Protein 9F1I (pdb70)

Nearest PDB structures (foldseek):
  9f1i-assembly2_M  TM=9.975E-01  e=1.039E-44  Oryctolagus cuniculus
  7ra7-assembly2_B  TM=9.507E-01  e=1.008E-39  Oryctolagus cuniculus
  8zxw-assembly2_B  TM=9.662E-01  e=5.724E-39  Oryctolagus cuniculus
  6did-assembly1_C  TM=9.625E-01  e=2.923E-39  Oryctolagus cuniculus
  8og0-assembly1_L  TM=9.533E-01  e=1.254E-38  Oryctolagus cuniculus

Radius of gyration: 31.12 Å; Cα contacts (8 Å, |Δi|>4): 2502; chains: 6; bounding box: 78×68×91 Å

Sequence (898 aa):
SLEESGGDLVKPGASLTLTCTASGFSFSAGYDMCWVRQAPGKGLEWIACIYADGSGSTYYANWAKGRFTISLASSTTVTLQMTGLTAADTATYFCAREGADGPDYGYAAFSLWGPGTLVTVSSGQPKAPSVFPLAPCCGDTPSSTVTLGCLVKGYLPEPVTVTWNSGTLTNGVRTFPSVRQSSGLYSLSSVVSVTSSSQPVTCNVAHPATNTKVDKTVAPSTCSLEESGGDLVKPGASLTLTCTASGFSFSAGYDMCWVRQAPGKGLEWIACIYADGSGSTYYANWAKGRFTISLASSTTVTLQMTGLTAADTATYFCAREGADGPDYGYAAFSLWGPGTLVTVSSGQPKAPSVFPLAPCCGDTPSSTVTLGCLVKGYLPEEPVTVTWNSGTLTNGVRTFPSVRQSSGLYSLSSVVSSVTSSSQPVTCNVAHPATNTKVDKTVAPSTCDVVMTQTPASVEAAVGGTVTIKCQASQSISNYFSWYQQKPGQPPKLLIYKASTLASGVPSRFKGSGSGTEFTLTISDLECADAATYYCQSFYGSVTSDYGGFAFGGGTEVVVKGDPVAPTVLIFPPAADQVATGTVTIVCVANKYFPDVTVTWEVDGTTQTTGIENSKTPQNSADCTYNLSSSTLTLTSTQYNSHKEYTCKVTQGTTSVVQSFNRGDCVVMTQTPASVEAAVGGTVTIKKCQASQSISNYFSWYQQKPGQPPKLLIYKASTLASGVPSRFKGSGSGTEFTLTISDLECADAATYYCQSFYGSVTSDYGGFAFGGGTEVVVKGDPVAPTVLIFPPAADQVATGTVTIVCVANKYFPDVTVTWEVDGTTQTTGIENSKTPQNSADCTYNLSSTLTLTSTQYNSHKEYTCKVTQGTTSVVQSFNRGDCIRNKSVILLIRNKSVILLG

Structure (mmCIF, N/CA/C/O backbone):
data_9F1I
#
_entry.id   9F1I
#
_cell.length_a   72.310
_cell.length_b   87.395
_cell.length_c   150.427
_cell.angle_alpha   90.000
_cell.angle_beta   90.000
_cell.angle_gamma   90.000
#
_symmetry.space_group_name_H-M   'P 21 21 21'
#
loop_
_entity.id
_entity.type
_entity.pdbx_description
1 polymer 'Heavy chain rabbit fab'
2 polymer 'Light chain rabbit fab'
3 polymer 'Prostate specific antigen'
4 branched alpha-L-fucopyranose-(1-6)-2-acetamido-2-deoxy-beta-D-glucopyranose
5 non-polymer 1,2-ETHANEDIOL
6 non-polymer '2-[2-(2-azanylethoxy)ethoxy]ethanoic acid'
7 water water
#
loop_
_atom_site.group_PDB
_atom_site.id
_atom_site.type_symbol
_atom_site.label_atom_id
_atom_site.label_alt_id
_atom_site.label_comp_id
_atom_site.label_asym_id
_atom_site.label_entity_id
_atom_site.label_seq_id
_atom_site.pdbx_PDB_ins_code
_atom_site.Cartn_x
_atom_site.Cartn_y
_atom_site.Cartn_z
_atom_site.occupancy
_atom_site.B_iso_or_equiv
_atom_site.auth_seq_id
_atom_site.auth_comp_id
_atom_site.auth_asym_id
_atom_site.auth_atom_id
_atom_site.pdbx_PDB_model_num
ATOM 9 N N . SER A 1 2 ? 25.47180 -4.82213 9.60596 1.000 19.77978 2 SER H N 1
ATOM 10 C CA . SER A 1 2 ? 25.92866 -5.14479 8.25654 1.000 19.02095 2 SER H CA 1
ATOM 11 C C . SER A 1 2 ? 25.55918 -6.57216 7.88434 1.000 16.89250 2 SER H C 1
ATOM 12 O O . SER A 1 2 ? 25.17264 -7.36667 8.73677 1.000 19.09568 2 SER H O 1
ATOM 15 N N . LEU A 1 3 ? 25.68383 -6.88512 6.59857 1.000 16.20062 3 LEU H N 1
ATOM 16 C CA . LEU A 1 3 ? 25.37240 -8.20062 6.06006 1.000 15.51942 3 LEU H CA 1
ATOM 17 C C . LEU A 1 3 ? 26.52698 -8.66183 5.18143 1.000 16.67537 3 LEU H C 1
ATOM 18 O O . LEU A 1 3 ? 27.17589 -7.85203 4.51429 1.000 17.88420 3 LEU H O 1
ATOM 23 N N . GLU A 1 4 ? 26.77392 -9.97224 5.16380 1.000 16.12623 4 GLU H N 1
ATOM 24 C CA . GLU A 1 4 ? 27.79360 -10.52936 4.28439 1.000 17.06617 4 GLU H CA 1
ATOM 25 C C . GLU A 1 4 ? 27.31200 -11.86794 3.76445 1.000 16.49603 4 GLU H C 1
ATOM 26 O O . GLU A 1 4 ? 27.00988 -12.76629 4.55827 1.000 18.03764 4 GLU H O 1
ATOM 32 N N . GLU A 1 5 ? 27.26662 -12.00795 2.43899 1.000 16.73067 5 GLU H N 1
ATOM 33 C CA . GLU A 1 5 ? 26.84833 -13.25409 1.81004 1.000 14.91523 5 GLU H CA 1
ATOM 34 C C . GLU A 1 5 ? 28.05510 -14.14650 1.57078 1.000 17.13286 5 GLU H C 1
ATOM 35 O O . GLU A 1 5 ? 29.17187 -13.67016 1.35081 1.000 18.48333 5 GLU H O 1
ATOM 41 N N . SER A 1 6 ? 27.81313 -15.45174 1.60174 1.000 16.59560 6 SER H N 1
ATOM 42 C CA . SER A 1 6 ? 28.85480 -16.42469 1.32857 1.000 16.77188 6 SER H CA 1
ATOM 43 C C . SER A 1 6 ? 28.23120 -17.63116 0.64466 1.000 18.46255 6 SER H C 1
ATOM 44 O O . SER A 1 6 ? 27.01085 -17.81645 0.64761 1.000 18.42624 6 SER H O 1
ATOM 47 N N . GLY A 1 7 ? 29.08194 -18.45418 0.05251 1.000 18.22637 7 GLY H N 1
ATOM 48 C CA . GLY A 1 7 ? 28.63933 -19.69222 -0.56211 1.000 17.53286 7 GLY H CA 1
ATOM 49 C C . GLY A 1 7 ? 28.66757 -19.70925 -2.07549 1.000 17.96609 7 GLY H C 1
ATOM 50 O O . GLY A 1 7 ? 28.54496 -20.79200 -2.66354 1.000 19.46072 7 GLY H O 1
ATOM 51 N N . GLY A 1 8 ? 28.82214 -18.55945 -2.72583 1.000 17.14603 8 GLY H N 1
ATOM 52 C CA . GLY A 1 8 ? 28.89199 -18.55194 -4.17735 1.000 18.31800 8 GLY H CA 1
ATOM 53 C C . GLY A 1 8 ? 30.06516 -19.37356 -4.68308 1.000 18.26813 8 GLY H C 1
ATOM 54 O O . GLY A 1 8 ? 31.13825 -19.40698 -4.07681 1.000 19.11859 8 GLY H O 1
ATOM 55 N N . ASP A 1 9 ? 29.85399 -20.04988 -5.80343 1.000 17.16430 9 ASP H N 1
ATOM 56 C CA . ASP A 1 9 ? 30.88703 -20.91915 -6.34368 1.000 17.79761 9 ASP H CA 1
ATOM 57 C C . ASP A 1 9 ? 30.53155 -21.24860 -7.78722 1.000 17.80828 9 ASP H C 1
ATOM 58 O O . ASP A 1 9 ? 29.44867 -20.92020 -8.27885 1.000 16.84787 9 ASP H O 1
ATOM 63 N N . LEU A 1 10 ? 31.47031 -21.90303 -8.45388 1.000 14.76823 10 LEU H N 1
ATOM 64 C CA . LEU A 1 10 ? 31.21797 -22.52821 -9.74075 1.000 13.74855 10 LEU H CA 1
ATOM 65 C C . LEU A 1 10 ? 30.51447 -23.86054 -9.51084 1.000 13.66821 10 LEU H C 1
ATOM 66 O O . LEU A 1 10 ? 30.99419 -24.69376 -8.73352 1.000 17.63810 10 LEU H O 1
ATOM 71 N N . VAL A 1 11 ? 29.37198 -24.06141 -10.18112 1.000 13.86282 11 VAL H N 1
ATOM 72 C CA . VAL A 1 11 ? 28.60638 -25.30091 -10.08734 1.000 15.12096 11 VAL H CA 1
ATOM 73 C C . VAL A 1 11 ? 28.13740 -25.69655 -11.48049 1.000 15.11904 11 VAL H C 1
ATOM 74 O O . VAL A 1 11 ? 27.98799 -24.85684 -12.37186 1.000 17.94781 11 VAL H O 1
ATOM 78 N N . LYS A 1 12 ? 27.87734 -27.00302 -11.65542 1.000 17.94995 12 LYS H N 1
ATOM 79 C CA . LYS A 1 12 ? 27.45079 -27.49586 -12.95679 1.000 19.08218 12 LYS H CA 1
ATOM 80 C C . LYS A 1 12 ? 25.94889 -27.29868 -13.15064 1.000 18.48650 12 LYS H C 1
ATOM 81 O O . LYS A 1 12 ? 25.19249 -27.22944 -12.18109 1.000 18.61185 12 LYS H O 1
ATOM 87 N N . PRO A 1 13 ? 25.49020 -27.21066 -14.39730 1.000 17.95068 13 PRO H N 1
ATOM 88 C CA . PRO A 1 13 ? 24.04548 -27.23238 -14.64764 1.000 17.18945 13 PRO H CA 1
ATOM 89 C C . PRO A 1 13 ? 23.40513 -28.44052 -13.97310 1.000 16.89670 13 PRO H C 1
ATOM 90 O O . PRO A 1 13 ? 23.97604 -29.53610 -13.94189 1.000 18.78355 13 PRO H O 1
ATOM 94 N N . GLY A 1 14 ? 22.21385 -28.22673 -13.40700 1.000 15.18899 14 GLY H N 1
ATOM 95 C CA . GLY A 1 14 ? 21.51140 -29.24466 -12.65358 1.000 15.17907 14 GLY H CA 1
ATOM 96 C C . GLY A 1 14 ? 21.88199 -29.30929 -11.18429 1.000 17.19984 14 GLY H C 1
ATOM 97 O O . GLY A 1 14 ? 21.23410 -30.05274 -10.43057 1.000 18.89179 14 GLY H O 1
ATOM 98 N N . ALA A 1 15 ? 22.89979 -28.56312 -10.75391 1.000 16.17477 15 ALA H N 1
ATOM 99 C CA . ALA A 1 15 ? 23.37940 -28.64019 -9.38146 1.000 16.37095 15 ALA H CA 1
ATOM 100 C C . ALA A 1 15 ? 22.44959 -27.89599 -8.42309 1.000 17.45819 15 ALA H C 1
ATOM 101 O O . ALA A 1 15 ? 21.58928 -27.10508 -8.82228 1.000 16.32424 15 ALA H O 1
ATOM 103 N N . SER A 1 16 ? 22.65416 -28.15732 -7.13434 1.000 17.40455 16 SER H N 1
ATOM 104 C CA . SER A 1 16 ? 22.07374 -27.39564 -6.04309 1.000 17.74420 16 SER H CA 1
ATOM 105 C C . SER A 1 16 ? 23.19232 -26.67511 -5.29663 1.000 18.16624 16 SER H C 1
ATOM 106 O O . SER A 1 16 ? 24.35789 -27.09228 -5.33644 1.000 20.79497 16 SER H O 1
ATOM 109 N N . LEU A 1 17 ? 22.83243 -25.58977 -4.61091 1.000 17.58137 17 LEU H N 1
ATOM 110 C CA . LEU A 1 17 ? 23.81169 -24.78969 -3.88685 1.000 17.85572 17 LEU H CA 1
ATOM 111 C C . LEU A 1 17 ? 23.08608 -24.04434 -2.78105 1.000 17.21649 17 LEU H C 1
ATOM 112 O O . LEU A 1 17 ? 21.96336 -23.58232 -2.98041 1.000 17.82985 17 LEU H O 1
ATOM 117 N N . THR A 1 18 ? 23.73828 -23.89743 -1.63225 1.000 15.92027 18 THR H N 1
ATOM 118 C CA . THR A 1 18 ? 23.18762 -23.12220 -0.52861 1.000 16.33220 18 THR H CA 1
ATOM 119 C C . THR A 1 18 ? 24.05202 -21.89329 -0.28125 1.000 15.80918 18 THR H C 1
ATOM 120 O O . THR A 1 18 ? 25.26813 -22.01150 -0.08765 1.000 17.37120 18 THR H O 1
ATOM 124 N N . LEU A 1 19 ? 23.42568 -20.72139 -0.29020 1.000 15.17029 19 LEU H N 1
ATOM 125 C CA . LEU A 1 19 ? 24.09010 -19.47664 0.06097 1.000 14.14857 19 LEU H CA 1
ATOM 126 C C . LEU A 1 19 ? 23.70554 -19.08564 1.47970 1.000 14.86285 19 LEU H C 1
ATOM 127 O O . LEU A 1 19 ? 22.63563 -19.45277 1.96974 1.000 16.54172 19 LEU H O 1
ATOM 132 N N . THR A 1 20 ? 24.58335 -18.33410 2.13719 1.000 15.70636 20 THR H N 1
ATOM 133 C CA . THR A 1 20 ? 24.35800 -17.90092 3.50853 1.000 16.79484 20 THR H CA 1
ATOM 134 C C . THR A 1 20 ? 24.55042 -16.39423 3.59766 1.000 17.07145 20 THR H C 1
ATOM 135 O O . THR A 1 20 ? 25.45541 -15.83186 2.97503 1.000 17.54298 20 THR H O 1
ATOM 139 N N . CYS A 1 21 ? 23.66900 -15.74336 4.34380 1.000 17.14221 21 CYS H N 1
ATOM 140 C CA . CYS A 1 21 ? 23.76312 -14.32511 4.65075 1.000 18.81878 21 CYS H CA 1
ATOM 141 C C . CYS A 1 21 ? 23.95520 -14.19984 6.15241 1.000 16.60089 21 CYS H C 1
ATOM 142 O O . CYS A 1 21 ? 23.10569 -14.65676 6.92373 1.000 19.32856 21 CYS H O 1
ATOM 145 N N . THR A 1 22 ? 25.04958 -13.57400 6.56893 1.000 18.09021 22 THR H N 1
ATOM 146 C CA . THR A 1 22 ? 25.37852 -13.43920 7.98166 1.000 17.16021 22 THR H CA 1
ATOM 147 C C . THR A 1 22 ? 25.23519 -11.98619 8.40200 1.000 18.40616 22 THR H C 1
ATOM 148 O O . THR A 1 22 ? 25.83616 -11.09220 7.79064 1.000 20.48875 22 THR H O 1
ATOM 152 N N . ALA A 1 23 ? 24.43801 -11.75727 9.44296 1.000 17.90317 23 ALA H N 1
ATOM 153 C CA . ALA A 1 23 ? 24.24492 -10.43023 10.00228 1.000 18.60180 23 ALA H CA 1
ATOM 154 C C . ALA A 1 23 ? 25.30415 -10.15589 11.06066 1.000 20.06488 23 ALA H C 1
ATOM 155 O O . ALA A 1 23 ? 25.64067 -11.03243 11.86516 1.000 22.46153 23 ALA H O 1
ATOM 157 N N . SER A 1 24 ? 25.82500 -8.93414 11.05935 1.000 19.27126 24 SER H N 1
ATOM 158 C CA . SER A 1 24 ? 26.70924 -8.46377 12.11648 1.000 20.72925 24 SER H CA 1
ATOM 159 C C . SER A 1 24 ? 26.13581 -7.18221 12.69377 1.000 21.39022 24 SER H C 1
ATOM 160 O O . SER A 1 24 ? 25.55460 -6.37506 11.96574 1.000 21.01766 24 SER H O 1
ATOM 163 N N . GLY A 1 25 ? 26.29928 -6.99548 14.00110 1.000 21.12529 25 GLY H N 1
ATOM 164 C CA . GLY A 1 25 ? 25.81487 -5.79786 14.65585 1.000 23.43282 25 GLY H CA 1
ATOM 165 C C . GLY A 1 25 ? 24.34210 -5.80056 14.99495 1.000 25.02025 25 GLY H C 1
ATOM 166 O O . GLY A 1 25 ? 23.85702 -4.82426 15.58276 1.000 27.95698 25 GLY H O 1
ATOM 167 N N . PHE A 1 26 ? 23.61507 -6.85408 14.63931 1.000 22.82917 26 PHE H N 1
ATOM 168 C CA . PHE A 1 26 ? 22.22175 -7.01054 15.03004 1.000 20.79669 26 PHE H CA 1
ATOM 169 C C . PHE A 1 26 ? 21.88149 -8.48586 14.93663 1.000 21.55517 26 PHE H C 1
ATOM 170 O O . PHE A 1 26 ? 22.65004 -9.28850 14.40609 1.000 22.64194 26 PHE H O 1
ATOM 178 N N . SER A 1 27 ? 20.73051 -8.83858 15.48936 1.000 22.92449 27 SER H N 1
ATOM 179 C CA . SER A 1 27 ? 20.15080 -10.15446 15.29661 1.000 22.39855 27 SER H CA 1
ATOM 180 C C . SER A 1 27 ? 18.68973 -9.96435 14.93274 1.000 22.39159 27 SER H C 1
ATOM 181 O O . SER A 1 27 ? 18.09330 -8.91646 15.20491 1.000 23.29202 27 SER H O 1
ATOM 184 N N . PHE A 1 28 ? 18.11839 -10.98309 14.30061 1.000 20.63925 28 PHE H N 1
ATOM 185 C CA . PHE A 1 28 ? 16.79040 -10.82880 13.72297 1.000 19.31091 28 PHE H CA 1
ATOM 186 C C . PHE A 1 28 ? 15.72794 -10.63590 14.79965 1.000 20.70619 28 PHE H C 1
ATOM 187 O O . PHE A 1 28 ? 15.81788 -11.18551 15.90510 1.000 22.32802 28 PHE H O 1
ATOM 195 N N . SER A 1 29 ? 14.73759 -9.81130 14.47833 1.000 19.74027 29 SER H N 1
ATOM 196 C CA . SER A 1 29 ? 13.61278 -9.56635 15.36619 1.000 19.99076 29 SER H CA 1
ATOM 197 C C . SER A 1 29 ? 12.43721 -9.10559 14.51778 1.000 18.82571 29 SER H C 1
ATOM 198 O O . SER A 1 29 ? 12.57593 -8.84198 13.32038 1.000 18.07402 29 SER H O 1
ATOM 201 N N . ALA A 1 30 ? 11.27752 -8.99623 15.15669 1.000 18.47759 30 ALA H N 1
ATOM 202 C CA . ALA A 1 30 ? 10.08222 -8.59826 14.43175 1.000 18.12419 30 ALA H CA 1
ATOM 203 C C . ALA A 1 30 ? 10.23298 -7.19122 13.85805 1.000 17.52210 30 ALA H C 1
ATOM 204 O O . ALA A 1 30 ? 11.04483 -6.37835 14.31866 1.000 19.61089 30 ALA H O 1
ATOM 206 N N . GLY A 1 31 ? 9.43935 -6.91325 12.82540 1.000 16.40621 31 GLY H N 1
ATOM 207 C CA . GLY A 1 31 ? 9.30985 -5.57865 12.26952 1.000 16.31719 31 GLY H CA 1
ATOM 208 C C . GLY A 1 31 ? 9.77269 -5.42372 10.83145 1.000 14.91498 31 GLY H C 1
ATOM 209 O O . GLY A 1 31 ? 9.63387 -4.32608 10.27527 1.000 14.97834 31 GLY H O 1
ATOM 210 N N . TYR A 1 32 ? 10.31998 -6.45131 10.19200 1.000 14.83271 32 TYR H N 1
ATOM 211 C CA . TYR A 1 32 ? 10.86161 -6.31201 8.84758 1.000 13.94151 32 TYR H CA 1
ATOM 212 C C . TYR A 1 32 ? 11.04382 -7.70452 8.25989 1.000 13.01948 32 TYR H C 1
ATOM 213 O O . TYR A 1 32 ? 10.93333 -8.71892 8.95863 1.000 13.07132 32 TYR H O 1
ATOM 222 N N . ASP A 1 33 ? 11.33823 -7.73856 6.95910 1.000 13.16134 33 ASP H N 1
ATOM 223 C CA . ASP A 1 33 ? 11.69777 -8.95280 6.23870 1.000 13.29136 33 ASP H CA 1
ATOM 224 C C . ASP A 1 33 ? 13.18376 -8.94163 5.88596 1.000 12.82114 33 ASP H C 1
ATOM 225 O O . ASP A 1 33 ? 13.81741 -7.87892 5.78964 1.000 13.77628 33 ASP H O 1
ATOM 230 N N . MET A 1 34 ? 13.72792 -10.14866 5.69510 1.000 12.73848 34 MET H N 1
ATOM 231 C CA . MET A 1 34 ? 15.03615 -10.36764 5.09048 1.000 11.81797 34 MET H CA 1
ATOM 232 C C . MET A 1 34 ? 14.81018 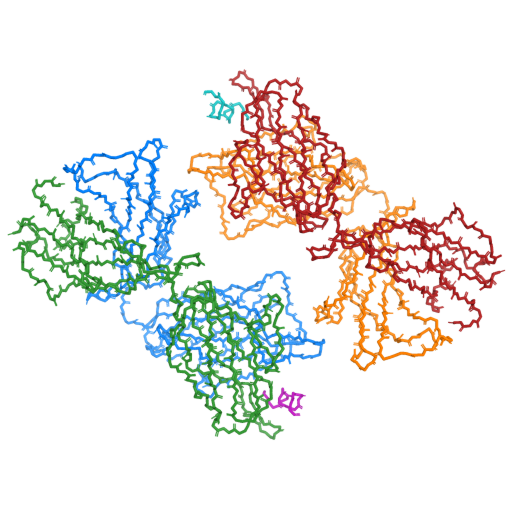-11.01401 3.73034 1.000 13.80588 34 MET H C 1
ATOM 233 O O . MET A 1 34 ? 13.96672 -11.91146 3.59602 1.000 14.80542 34 MET H O 1
ATOM 238 N N . CYS A 1 35 ? 15.56060 -10.57414 2.72069 1.000 13.74678 35 CYS H N 1
ATOM 239 C CA . CYS A 1 35 ? 15.24474 -10.96664 1.35359 1.000 14.86122 35 CYS H CA 1
ATOM 240 C C . CYS A 1 35 ? 16.51779 -11.22694 0.56685 1.000 13.60035 35 CYS H C 1
ATOM 241 O O . CYS A 1 35 ? 17.61402 -10.80181 0.94861 1.000 14.13682 35 CYS H O 1
ATOM 244 N N . TRP A 1 36 ? 16.36202 -11.94018 -0.54165 1.000 12.25528 36 TRP H N 1
ATOM 245 C CA . TRP A 1 36 ? 17.44442 -12.14591 -1.49407 1.000 11.99942 36 TRP H CA 1
ATOM 246 C C . TRP A 1 36 ? 17.05968 -11.53736 -2.83281 1.000 12.08726 36 TRP H C 1
ATOM 247 O O . TRP A 1 36 ? 15.90204 -11.64127 -3.26618 1.000 12.91037 36 TRP H O 1
ATOM 258 N N . VAL A 1 37 ? 18.04658 -10.90454 -3.47046 1.000 12.43998 37 VAL H N 1
ATOM 259 C CA . VAL A 1 37 ? 17.91554 -10.25631 -4.76980 1.000 11.84632 37 VAL H CA 1
ATOM 260 C C . VAL A 1 37 ? 19.13864 -10.65203 -5.58196 1.000 11.77390 37 VAL H C 1
ATOM 261 O O . VAL A 1 37 ? 20.24623 -10.72464 -5.03664 1.000 15.54213 37 VAL H O 1
ATOM 265 N N . ARG A 1 38 ? 18.96258 -10.91902 -6.87480 1.000 11.34385 38 ARG H N 1
ATOM 266 C CA . ARG A 1 38 ? 20.11404 -11.30477 -7.68323 1.000 11.34039 38 ARG H CA 1
ATOM 267 C C . ARG A 1 38 ? 20.27254 -10.37943 -8.88404 1.000 13.04535 38 ARG H C 1
ATOM 268 O O . ARG A 1 38 ? 19.37997 -9.60022 -9.23155 1.000 12.59532 38 ARG H O 1
ATOM 276 N N . GLN A 1 39 ? 21.44506 -10.47618 -9.50779 1.000 12.77033 39 GLN H N 1
ATOM 277 C CA . GLN A 1 39 ? 21.79822 -9.60927 -10.62666 1.000 13.42130 39 GLN H CA 1
ATOM 278 C C . GLN A 1 39 ? 22.72870 -10.38682 -11.55129 1.000 14.93652 39 GLN H C 1
ATOM 279 O O . GLN A 1 39 ? 23.87875 -10.66087 -11.19133 1.000 13.82500 39 GLN H O 1
ATOM 285 N N . ALA A 1 40 ? 22.24409 -10.71454 -12.74763 1.000 15.00441 40 ALA H N 1
ATOM 286 C CA . ALA A 1 40 ? 23.08154 -11.38335 -13.72037 1.000 16.01935 40 ALA H CA 1
ATOM 287 C C . ALA A 1 40 ? 24.11976 -10.39750 -14.24790 1.000 16.71003 40 ALA H C 1
ATOM 288 O O . ALA A 1 40 ? 23.89666 -9.18419 -14.22674 1.000 16.26997 40 ALA H O 1
ATOM 290 N N . PRO A 1 41 ? 25.27483 -10.88666 -14.69766 1.000 19.24820 41 PRO H N 1
ATOM 291 C CA . PRO A 1 41 ? 26.32479 -9.97303 -15.17769 1.000 20.03130 41 PRO H CA 1
ATOM 292 C C . PRO A 1 41 ? 25.82146 -9.01235 -16.24480 1.000 19.68919 41 PRO H C 1
ATOM 293 O O . PRO A 1 41 ? 25.26054 -9.42708 -17.26769 1.000 21.31835 41 PRO H O 1
ATOM 297 N N . GLY A 1 42 ? 26.00188 -7.71728 -15.99880 1.000 19.17844 42 GLY H N 1
ATOM 298 C CA . GLY A 1 42 ? 25.58764 -6.70596 -16.93949 1.000 21.04066 42 GLY H CA 1
ATOM 299 C C . GLY A 1 42 ? 24.10394 -6.42367 -16.98545 1.000 22.64271 42 GLY H C 1
ATOM 300 O O . GLY A 1 42 ? 23.67501 -5.62426 -17.82639 1.000 24.58353 42 GLY H O 1
ATOM 301 N N . LYS A 1 43 ? 23.30614 -7.03714 -16.11696 1.000 20.45681 43 LYS H N 1
ATOM 302 C CA . LYS A 1 43 ? 21.85430 -6.89126 -16.14165 1.000 18.84346 43 LYS H CA 1
ATOM 303 C C . LYS A 1 43 ? 21.35791 -6.22270 -14.85492 1.000 16.23781 43 LYS H C 1
ATOM 304 O O . LYS A 1 43 ? 22.14549 -5.75384 -14.02874 1.000 17.00035 43 LYS H O 1
ATOM 310 N N . GLY A 1 44 ? 20.02554 -6.17810 -14.69537 1.000 15.96869 44 GLY H N 1
ATOM 311 C CA . GLY A 1 44 ? 19.39989 -5.46147 -13.60006 1.000 16.28689 44 GLY H CA 1
ATOM 312 C C . GLY A 1 44 ? 19.10393 -6.33551 -12.38379 1.000 16.00673 44 GLY H C 1
ATOM 313 O O . GLY A 1 44 ? 19.43337 -7.51867 -12.32622 1.000 18.34361 44 GLY H O 1
ATOM 314 N N . LEU A 1 45 ? 18.47904 -5.71206 -11.38343 1.000 15.04904 45 LEU H N 1
ATOM 315 C CA . LEU A 1 45 ? 18.14212 -6.39963 -10.14478 1.000 15.33306 45 LEU H CA 1
ATOM 316 C C . LEU A 1 45 ? 16.87852 -7.22703 -10.32110 1.000 13.88544 45 LEU H C 1
ATOM 317 O O . LEU A 1 45 ? 15.94089 -6.80100 -11.00005 1.000 15.15893 45 LEU H O 1
ATOM 322 N N . GLU A 1 46 ? 16.85085 -8.40634 -9.68562 1.000 13.49364 46 GLU H N 1
ATOM 323 C CA . GLU A 1 46 ? 15.71802 -9.32520 -9.77051 1.000 14.10851 46 GLU H CA 1
ATOM 324 C C . GLU A 1 46 ? 15.44810 -9.90640 -8.38764 1.000 12.53176 46 GLU H C 1
ATOM 325 O O . GLU A 1 46 ? 16.28599 -10.62328 -7.83715 1.000 13.11875 46 GLU H O 1
ATOM 331 N N . TRP A 1 47 ? 14.27570 -9.61369 -7.83353 1.000 12.60888 47 TRP H N 1
ATOM 332 C CA . TRP A 1 47 ? 13.93218 -10.10408 -6.50286 1.000 12.79186 47 TRP H CA 1
ATOM 333 C C . TRP A 1 47 ? 13.64515 -11.60533 -6.53174 1.000 11.84164 47 TRP H C 1
ATOM 334 O O . TRP A 1 47 ? 13.03273 -12.12030 -7.47142 1.000 13.64299 47 TRP H O 1
ATOM 345 N N . ILE A 1 48 ? 14.09511 -12.31887 -5.49430 1.000 12.26118 48 ILE H N 1
ATOM 346 C CA . ILE A 1 48 ? 13.90985 -13.77042 -5.38558 1.000 12.15894 48 ILE H CA 1
ATOM 347 C C . ILE A 1 48 ? 12.86306 -14.14450 -4.33595 1.000 12.36969 48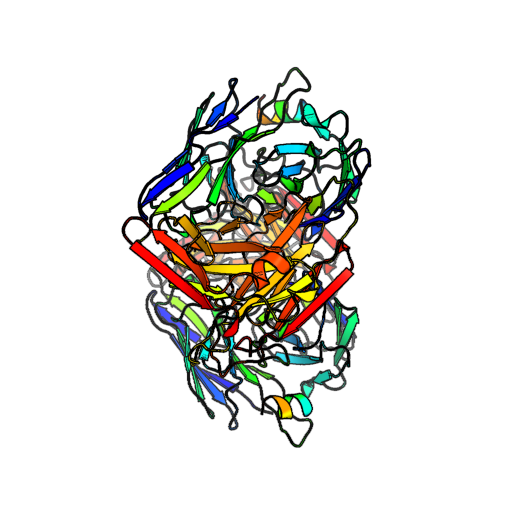 ILE H C 1
ATOM 348 O O . ILE A 1 48 ? 11.88606 -14.83381 -4.64050 1.000 14.36876 48 ILE H O 1
ATOM 353 N N . ALA A 1 49 ? 13.09099 -13.76529 -3.07789 1.000 12.54320 49 ALA H N 1
ATOM 354 C CA . ALA A 1 49 ? 12.24462 -14.23984 -1.98923 1.000 13.35669 49 ALA H CA 1
ATOM 355 C C . ALA A 1 49 ? 12.50569 -13.40257 -0.75295 1.000 12.58696 49 ALA H C 1
ATOM 356 O O . ALA A 1 49 ? 13.56293 -12.77915 -0.61893 1.000 13.15923 49 ALA H O 1
ATOM 358 N N . CYS A 1 50 ? 11.53571 -13.42131 0.16247 1.000 12.98239 50 CYS H N 1
ATOM 359 C CA . CYS A 1 50 ? 11.68247 -12.81232 1.48242 1.000 12.99184 50 CYS H CA 1
ATOM 360 C C . CYS A 1 50 ? 11.20020 -13.77750 2.55496 1.000 12.72743 50 CYS H C 1
ATOM 361 O O . CYS A 1 50 ? 10.37877 -14.67153 2.30747 1.000 13.03099 50 CYS H O 1
ATOM 364 N N . ILE A 1 51 ? 11.71149 -13.56676 3.76708 1.000 13.45387 51 ILE H N 1
ATOM 365 C CA . ILE A 1 51 ? 11.26085 -14.27427 4.95768 1.000 13.32721 51 ILE H CA 1
ATOM 366 C C . ILE A 1 51 ? 11.00984 -13.24677 6.05597 1.000 12.86026 51 ILE H C 1
ATOM 367 O O . ILE A 1 51 ? 11.77644 -12.28608 6.20958 1.000 13.97614 51 ILE H O 1
ATOM 372 N N . TYR A 1 52 ? 9.91456 -13.42434 6.79063 1.000 12.73780 52 TYR H N 1
ATOM 373 C CA . TYR A 1 52 ? 9.67240 -12.58841 7.95935 1.000 13.64577 52 TYR H CA 1
ATOM 374 C C . TYR A 1 52 ? 10.83118 -12.76879 8.92994 1.000 14.47276 52 TYR H C 1
ATOM 375 O O . TYR A 1 52 ? 11.29521 -13.88962 9.15148 1.000 14.60657 52 TYR H O 1
ATOM 384 N N . ALA A 1 53 ? 11.29698 -11.66496 9.51830 1.000 14.08471 53 ALA H N 1
ATOM 385 C CA . ALA A 1 53 ? 12.34033 -11.73935 10.53328 1.000 14.35926 53 ALA H CA 1
ATOM 386 C C . ALA A 1 53 ? 11.77437 -11.95067 11.93344 1.000 16.31472 53 ALA H C 1
ATOM 387 O O . ALA A 1 53 ? 12.55059 -12.06390 12.89173 1.000 17.95958 53 ALA H O 1
ATOM 389 N N . ASP A 1 54 ? 10.44994 -12.04219 12.06806 1.000 15.60043 54 ASP H N 1
ATOM 390 C CA . ASP A 1 54 ? 9.81159 -12.04501 13.38197 1.000 16.43047 54 ASP H CA 1
ATOM 391 C C . ASP A 1 54 ? 9.82895 -13.40130 14.08569 1.000 18.15036 54 ASP H C 1
ATOM 392 O O . ASP A 1 54 ? 9.33236 -13.49832 15.21819 1.000 22.37663 54 ASP H O 1
ATOM 397 N N . GLY A 1 55 ? 10.36439 -14.44237 13.45316 1.000 17.22453 55 GLY H N 1
ATOM 398 C CA . GLY A 1 55 ? 10.41951 -15.76198 14.04827 1.000 19.88014 55 GLY H CA 1
ATOM 399 C C . GLY A 1 55 ? 9.37094 -16.73105 13.54499 1.000 19.99475 55 GLY H C 1
ATOM 400 O O . GLY A 1 55 ? 9.46850 -17.93645 13.83279 1.000 21.93168 55 GLY H O 1
ATOM 401 N N . SER A 1 56 ? 8.36477 -16.24003 12.81636 1.000 17.57963 56 SER H N 1
ATOM 402 C CA . SER A 1 56 ? 7.33132 -17.12098 12.28708 1.000 16.99411 56 SER H CA 1
ATOM 403 C C . SER A 1 56 ? 7.87477 -18.03158 11.20093 1.000 17.20720 56 SER H C 1
ATOM 404 O O . SER A 1 56 ? 7.33257 -19.11783 10.97768 1.000 17.85583 56 SER H O 1
ATOM 407 N N . GLY A 1 57 ? 8.91304 -17.59501 10.49461 1.000 15.57999 57 GLY H N 1
ATOM 408 C CA . GLY A 1 57 ? 9.40046 -18.33130 9.34826 1.000 16.46004 57 GLY H CA 1
ATOM 409 C C . GLY A 1 57 ? 8.55736 -18.19331 8.10044 1.000 15.39653 57 GLY H C 1
ATOM 410 O O . GLY A 1 57 ? 8.79599 -18.92250 7.13014 1.000 17.18167 57 GLY H O 1
ATOM 411 N N . SER A 1 58 ? 7.57855 -17.28776 8.08745 1.000 14.93433 58 SER H N 1
ATOM 412 C CA . SER A 1 58 ? 6.72617 -17.12976 6.91246 1.000 15.66235 58 SER H CA 1
ATOM 413 C C . SER A 1 58 ? 7.53661 -16.58528 5.73755 1.000 15.14099 58 SER H C 1
ATOM 414 O O . SER A 1 58 ? 8.29673 -15.62432 5.88312 1.000 16.54669 58 SER H O 1
ATOM 417 N N . THR A 1 59 ? 7.39227 -17.21562 4.57068 1.000 15.02466 59 THR H N 1
ATOM 418 C CA . THR A 1 59 ? 8.16783 -16.83345 3.39880 1.000 16.66127 59 THR H CA 1
ATOM 419 C C . THR A 1 59 ? 7.24861 -16.51580 2.22907 1.000 18.24701 59 THR H C 1
ATOM 420 O O . THR A 1 59 ? 6.10227 -16.96815 2.16654 1.000 21.73051 59 THR H O 1
ATOM 424 N N . TYR A 1 60 ? 7.76447 -15.71624 1.29738 1.000 16.72499 60 TYR H N 1
ATOM 425 C CA . TYR A 1 60 ? 7.04602 -15.46163 0.05613 1.000 15.23725 60 TYR H CA 1
ATOM 426 C C . TYR A 1 60 ? 8.05693 -15.26024 -1.06574 1.000 15.75035 60 TYR H C 1
ATOM 427 O O . TYR A 1 60 ? 9.18596 -14.80533 -0.83162 1.000 15.25343 60 TYR H O 1
ATOM 436 N N . TYR A 1 61 ? 7.64288 -15.61659 -2.28480 1.000 16.40896 61 TYR H N 1
ATOM 437 C CA . TYR A 1 61 ? 8.56900 -15.85271 -3.38489 1.000 15.08780 61 TYR H CA 1
ATOM 438 C C . TYR A 1 61 ? 8.11267 -15.16214 -4.65373 1.000 14.62756 61 TYR H C 1
ATOM 439 O O . TYR A 1 61 ? 6.91072 -14.96045 -4.87785 1.000 17.13356 61 TYR H O 1
ATOM 448 N N . ALA A 1 62 ? 9.09404 -14.83895 -5.49818 1.000 14.96912 62 ALA H N 1
ATOM 449 C CA . ALA A 1 62 ? 8.79660 -14.50638 -6.87999 1.000 13.26754 62 ALA H CA 1
ATOM 450 C C . ALA A 1 62 ? 8.25320 -15.74632 -7.58287 1.000 15.75843 62 ALA H C 1
ATOM 451 O O . ALA A 1 62 ? 8.65247 -16.87706 -7.29181 1.000 16.11038 62 ALA H O 1
ATOM 453 N N . ASN A 1 63 ? 7.33372 -15.52662 -8.52148 1.000 17.45143 63 ASN H N 1
ATOM 454 C CA . ASN A 1 63 ? 6.70764 -16.65379 -9.21066 1.000 21.42068 63 ASN H CA 1
ATOM 455 C C . ASN A 1 63 ? 7.73362 -17.54667 -9.89068 1.000 21.97768 63 ASN H C 1
ATOM 456 O O . ASN A 1 63 ? 7.62694 -18.77495 -9.82996 1.000 23.19703 63 ASN H O 1
ATOM 461 N N . TRP A 1 64 ? 8.73789 -16.95362 -10.53945 1.000 21.01584 64 TRP H N 1
ATOM 462 C CA . TRP A 1 64 ? 9.73386 -17.76288 -11.23236 1.000 22.62091 64 TRP H CA 1
ATOM 463 C C . TRP A 1 64 ? 10.56156 -18.61423 -10.27688 1.000 22.75956 64 TRP H C 1
ATOM 464 O O . TRP A 1 64 ? 11.10302 -19.64508 -10.69468 1.000 23.50174 64 TRP H O 1
ATOM 475 N N . ALA A 1 65 ? 10.66523 -18.21198 -9.00908 1.000 21.24197 65 ALA H N 1
ATOM 476 C CA . ALA A 1 65 ? 11.53924 -18.86784 -8.04484 1.000 21.61509 65 ALA H CA 1
ATOM 477 C C . ALA A 1 65 ? 10.84194 -19.94866 -7.23064 1.000 21.47254 65 ALA H C 1
ATOM 478 O O . ALA A 1 65 ? 11.52612 -20.73715 -6.56390 1.000 22.67233 65 ALA H O 1
ATOM 480 N N . LYS A 1 66 ? 9.51272 -20.00031 -7.25880 1.000 21.55504 66 LYS H N 1
ATOM 481 C CA . LYS A 1 66 ? 8.78713 -20.99052 -6.48030 1.000 23.33774 66 LYS H CA 1
ATOM 482 C C . LYS A 1 66 ? 9.19110 -22.38972 -6.92255 1.000 25.99667 66 LYS H C 1
ATOM 483 O O . LYS A 1 66 ? 9.22036 -22.69699 -8.11841 1.000 29.39099 66 LYS H O 1
ATOM 489 N N . GLY A 1 67 ? 9.52732 -23.23459 -5.95729 1.000 26.89878 67 GLY H N 1
ATOM 490 C CA . GLY A 1 67 ? 9.87416 -24.60220 -6.24727 1.000 28.01937 67 GLY H CA 1
ATOM 491 C C . GLY A 1 67 ? 11.35239 -24.87830 -6.44516 1.000 28.83588 67 GLY H C 1
ATOM 492 O O . GLY A 1 67 ? 11.79148 -26.00253 -6.18813 1.000 33.70018 67 GLY H O 1
ATOM 493 N N . ARG A 1 68 ? 12.13190 -23.90231 -6.91928 1.000 25.40295 68 ARG H N 1
ATOM 494 C CA . ARG A 1 68 ? 13.57401 -24.09459 -7.04166 1.000 23.89215 68 ARG H CA 1
ATOM 495 C C . ARG A 1 68 ? 14.37496 -23.41965 -5.94318 1.000 22.82514 68 ARG H C 1
ATOM 496 O O . ARG A 1 68 ? 15.51709 -23.82418 -5.70031 1.000 24.33861 68 ARG H O 1
ATOM 504 N N . PHE A 1 69 ? 13.81834 -22.40262 -5.29628 1.000 18.96058 69 PHE H N 1
ATOM 505 C CA . PHE A 1 69 ? 14.51771 -21.63035 -4.28261 1.000 18.34114 69 PHE H CA 1
ATOM 506 C C . PHE A 1 69 ? 13.75509 -21.72502 -2.96829 1.000 18.40732 69 PHE H C 1
ATOM 507 O O . PHE A 1 69 ? 12.51864 -21.69287 -2.95391 1.000 19.57770 69 PHE H O 1
ATOM 515 N N . THR A 1 70 ? 14.49857 -21.83159 -1.86566 1.000 17.33243 70 THR H N 1
ATOM 516 C CA . THR A 1 70 ? 13.93411 -21.79276 -0.51923 1.000 16.95422 70 THR H CA 1
ATOM 517 C C . THR A 1 70 ? 14.77114 -20.84073 0.32302 1.000 16.31591 70 THR H C 1
ATOM 518 O O . THR A 1 70 ? 15.99596 -20.98268 0.37736 1.000 18.52107 70 THR H O 1
ATOM 522 N N . ILE A 1 71 ? 14.12290 -19.85853 0.95792 1.000 14.87894 71 ILE H N 1
ATOM 523 C CA . ILE A 1 71 ? 14.79031 -18.95532 1.89468 1.000 14.86501 71 ILE H CA 1
ATOM 524 C C . ILE A 1 71 ? 14.46286 -19.40856 3.31147 1.000 14.40113 71 ILE H C 1
ATOM 525 O O . ILE A 1 71 ? 13.32533 -19.80001 3.59963 1.000 16.97990 71 ILE H O 1
ATOM 530 N N . SER A 1 72 ? 15.45723 -19.36674 4.19966 1.000 14.87700 72 SER H N 1
ATOM 531 C CA . SER A 1 72 ? 15.28353 -19.82190 5.57544 1.000 16.99716 72 SER H CA 1
ATOM 532 C C . SER A 1 72 ? 16.03446 -18.89982 6.52658 1.000 19.32249 72 SER H C 1
ATOM 533 O O . SER A 1 72 ? 17.05666 -18.31405 6.16475 1.000 19.42822 72 SER H O 1
ATOM 536 N N . LEU A 1 73 ? 15.54377 -18.81032 7.76538 1.000 19.96535 73 LEU H N 1
ATOM 537 C CA . LEU A 1 73 ? 16.30475 -18.23657 8.87169 1.000 23.78448 73 LEU H CA 1
ATOM 538 C C . LEU A 1 73 ? 16.93705 -19.40279 9.62120 1.000 25.17996 73 LEU H C 1
ATOM 539 O O . LEU A 1 73 ? 16.24288 -20.14505 10.32032 1.000 26.99170 73 LEU H O 1
ATOM 544 N N . ALA A 1 74 ? 18.25063 -19.57170 9.46122 1.000 23.95552 74 ALA H N 1
ATOM 545 C CA . ALA A 1 74 ? 18.96591 -20.68827 10.06882 1.000 25.34469 74 ALA H CA 1
ATOM 546 C C . ALA A 1 74 ? 19.42232 -20.39899 11.49158 1.000 26.99839 74 ALA H C 1
ATOM 547 O O . ALA A 1 74 ? 19.69426 -21.33892 12.25057 1.000 29.39391 74 ALA H O 1
ATOM 549 N N . SER A 1 75 ? 19.52076 -19.12857 11.86120 1.000 25.27372 75 SER H N 1
ATOM 550 C CA . SER A 1 75 ? 19.85725 -18.73010 13.22106 1.000 24.34408 75 SER H CA 1
ATOM 551 C C . SER A 1 75 ? 19.44340 -17.27546 13.38313 1.000 22.61264 75 SER H C 1
ATOM 552 O O . SER A 1 75 ? 19.00771 -16.62446 12.43009 1.000 21.16807 75 SER H O 1
ATOM 555 N N . SER A 1 76 ? 19.60629 -16.75541 14.59756 1.000 23.94485 76 SER H N 1
ATOM 556 C CA . SER A 1 76 ? 19.28186 -15.35286 14.82368 1.000 23.41349 76 SER H CA 1
ATOM 557 C C . SER A 1 76 ? 20.18296 -14.40687 14.03808 1.000 21.16862 76 SER H C 1
ATOM 558 O O . SER A 1 76 ? 19.93402 -13.19774 14.04056 1.000 21.70294 76 SER H O 1
ATOM 561 N N . THR A 1 77 ? 21.22507 -14.91486 13.37734 1.000 20.46556 77 THR H N 1
ATOM 562 C CA . THR A 1 77 ? 22.12156 -14.06501 12.60668 1.000 21.01249 77 THR H CA 1
ATOM 563 C C . THR A 1 77 ? 22.39204 -14.59492 11.20355 1.000 20.43669 77 THR H C 1
ATOM 564 O O . THR A 1 77 ? 23.25801 -14.04766 10.51888 1.000 20.68427 77 THR H O 1
ATOM 568 N N . THR A 1 78 ? 21.69939 -15.64541 10.75477 1.000 18.75638 78 THR H N 1
ATOM 569 C CA . THR A 1 78 ? 21.95693 -16.16676 9.41469 1.000 19.85253 78 THR H CA 1
ATOM 570 C C . THR A 1 78 ? 20.66529 -16.45258 8.66334 1.000 18.36828 78 THR H C 1
ATOM 571 O O . THR A 1 78 ? 19.73032 -17.04715 9.21071 1.000 19.62137 78 THR H O 1
ATOM 575 N N . VAL A 1 79 ? 20.63441 -16.01727 7.40571 1.000 19.37288 79 VAL H N 1
ATOM 576 C CA . VAL A 1 79 ? 19.61879 -16.38317 6.42867 1.000 19.40368 79 VAL H CA 1
ATOM 577 C C . VAL A 1 79 ? 20.31032 -17.25832 5.40172 1.000 18.29397 79 VAL H C 1
ATOM 578 O O . VAL A 1 79 ? 21.45498 -16.98661 5.01876 1.000 20.89008 79 VAL H O 1
ATOM 582 N N . THR A 1 80 ? 19.61391 -18.28249 4.92641 1.000 16.40850 80 THR H N 1
ATOM 583 C CA . THR A 1 80 ? 20.14504 -19.10840 3.85901 1.000 15.66997 80 THR H CA 1
ATOM 584 C C . THR A 1 80 ? 19.20718 -19.07476 2.66160 1.000 15.06857 80 THR H C 1
ATOM 585 O O . THR A 1 80 ? 18.01354 -18.77573 2.78293 1.000 16.26905 80 THR H O 1
ATOM 589 N N . LEU A 1 81 ? 19.77637 -19.37357 1.49559 1.000 14.14246 81 LEU H N 1
ATOM 590 C CA . LEU A 1 81 ? 19.01679 -19.55124 0.26452 1.000 13.51775 81 LEU H CA 1
ATOM 591 C C . LEU A 1 81 ? 19.46359 -20.85811 -0.37515 1.000 15.84724 81 LEU H C 1
ATOM 592 O O . LEU A 1 81 ? 20.63437 -21.00413 -0.73497 1.000 17.94797 81 LEU H O 1
ATOM 597 N N . GLN A 1 82 ? 18.54458 -21.81105 -0.49552 1.000 14.99302 82 GLN H N 1
ATOM 598 C CA . GLN A 1 82 ? 18.82741 -23.09747 -1.12155 1.000 15.60871 82 GLN H CA 1
ATOM 599 C C . GLN A 1 82 ? 18.31812 -23.04365 -2.55476 1.000 17.31046 82 GLN H C 1
ATOM 600 O O . GLN A 1 82 ? 17.12352 -22.83544 -2.78134 1.000 22.96966 82 GLN H O 1
ATOM 606 N N . MET A 1 83 ? 19.22149 -23.22313 -3.51165 1.000 15.56200 83 MET H N 1
ATOM 607 C CA . MET A 1 83 ? 18.90583 -23.13545 -4.93339 1.000 16.52010 83 MET H CA 1
ATOM 608 C C . MET A 1 83 ? 19.05933 -24.51190 -5.56241 1.000 17.94910 83 MET H C 1
ATOM 609 O O . MET A 1 83 ? 20.00635 -25.23803 -5.24757 1.000 21.57151 83 MET H O 1
ATOM 614 N N . THR A 1 84 ? 18.13765 -24.87577 -6.45367 1.000 16.69136 84 THR H N 1
ATOM 615 C CA . THR A 1 84 ? 18.18862 -26.17338 -7.12061 1.000 16.42038 84 THR H CA 1
ATOM 616 C C . THR A 1 84 ? 17.93171 -25.99519 -8.61003 1.000 15.10062 84 THR H C 1
ATOM 617 O O . THR A 1 84 ? 17.45771 -24.94828 -9.05335 1.000 15.39337 84 THR H O 1
ATOM 621 N N . GLY A 1 85 ? 18.24190 -27.03894 -9.37681 1.000 15.19712 85 GLY H N 1
ATOM 622 C CA . GLY A 1 85 ? 17.94777 -27.04083 -10.80760 1.000 15.03563 85 GLY H CA 1
ATOM 623 C C . GLY A 1 85 ? 18.65749 -25.94477 -11.56835 1.000 15.42502 85 GLY H C 1
ATOM 624 O O . GLY A 1 85 ? 18.08671 -25.36356 -12.49870 1.000 16.82498 85 GLY H O 1
ATOM 625 N N . LEU A 1 86 ? 19.90009 -25.65992 -11.20011 1.000 16.28827 86 LEU H N 1
ATOM 626 C CA . LEU A 1 86 ? 20.57939 -24.46645 -11.68676 1.000 15.52799 86 LEU H CA 1
ATOM 627 C C . LEU A 1 86 ? 20.94325 -24.59505 -13.16352 1.000 15.18576 86 LEU H C 1
ATOM 628 O O . LEU A 1 86 ? 21.36266 -25.66184 -13.62970 1.000 15.31868 86 LEU H O 1
ATOM 633 N N . THR A 1 87 ? 20.76904 -23.49675 -13.89893 1.000 14.85788 87 THR H N 1
ATOM 634 C CA . THR A 1 87 ? 21.24688 -23.37004 -15.27559 1.000 15.11364 87 THR H CA 1
ATOM 635 C C . THR A 1 87 ? 22.00747 -22.05593 -15.42770 1.000 15.98113 87 THR H C 1
ATOM 636 O O . THR A 1 87 ? 22.11137 -21.25426 -14.49225 1.000 14.59132 87 THR H O 1
ATOM 640 N N . ALA A 1 88 ? 22.52771 -21.82594 -16.63764 1.000 16.85436 88 ALA H N 1
ATOM 641 C CA . ALA A 1 88 ? 23.22878 -20.57333 -16.91123 1.000 17.11018 88 ALA H CA 1
ATOM 642 C C . ALA A 1 88 ? 22.35504 -19.35585 -16.63614 1.000 17.54671 88 ALA H C 1
ATOM 643 O O . ALA A 1 88 ? 22.87945 -18.27354 -16.35649 1.000 17.69500 88 ALA H O 1
ATOM 645 N N . ALA A 1 89 ? 21.02847 -19.50842 -16.70634 1.000 17.16288 89 ALA H N 1
ATOM 646 C CA . ALA A 1 89 ? 20.12885 -18.40226 -16.40110 1.000 17.23805 89 ALA H CA 1
ATOM 647 C C . ALA A 1 89 ? 20.18179 -17.98829 -14.93711 1.000 16.82976 89 ALA H C 1
ATOM 648 O O . ALA A 1 89 ? 19.67205 -16.91423 -14.59648 1.000 18.04655 89 ALA H O 1
ATOM 650 N N . ASP A 1 90 ? 20.78998 -18.80175 -14.07384 1.000 15.21124 90 ASP H N 1
ATOM 651 C CA . ASP A 1 90 ? 20.92235 -18.47721 -12.66064 1.000 14.64141 90 ASP H CA 1
ATOM 652 C C . ASP A 1 90 ? 22.28511 -17.89587 -12.30367 1.000 13.55223 90 ASP H C 1
ATOM 653 O O . ASP A 1 90 ? 22.49299 -17.51471 -11.15031 1.000 15.67932 90 ASP H O 1
ATOM 658 N N . THR A 1 91 ? 23.22382 -17.83616 -13.25023 1.000 13.46388 91 THR H N 1
ATOM 659 C CA . THR A 1 91 ? 24.49909 -17.18182 -12.99244 1.000 12.86246 91 THR H CA 1
ATOM 660 C C . THR A 1 91 ? 24.23638 -15.72172 -12.65791 1.000 13.78347 91 THR H C 1
ATOM 661 O O . THR A 1 91 ? 23.58748 -15.00765 -13.42998 1.000 16.35878 91 THR H O 1
ATOM 665 N N . ALA A 1 92 ? 24.73753 -15.27674 -11.50474 1.000 14.59652 92 ALA H N 1
ATOM 666 C CA . ALA A 1 92 ? 24.40426 -13.94543 -11.02118 1.000 14.09664 92 ALA H CA 1
ATOM 667 C C . ALA A 1 92 ? 25.14920 -13.69056 -9.72178 1.000 13.92424 92 ALA H C 1
ATOM 668 O O . ALA A 1 92 ? 25.62344 -14.62065 -9.05803 1.000 14.65474 92 ALA H O 1
ATOM 670 N N . THR A 1 93 ? 25.24992 -12.41402 -9.36709 1.000 12.71152 93 THR H N 1
ATOM 671 C CA . THR A 1 93 ? 25.58860 -12.05530 -7.99888 1.000 11.30494 93 THR H CA 1
ATOM 672 C C . THR A 1 93 ? 24.30227 -12.07401 -7.18949 1.000 12.00105 93 THR H C 1
ATOM 673 O O . THR A 1 93 ? 23.28503 -11.51638 -7.61977 1.000 13.55074 93 THR H O 1
ATOM 677 N N . TYR A 1 94 ? 24.34399 -12.73792 -6.03701 1.000 11.94719 94 TYR H N 1
ATOM 678 C CA . TYR A 1 94 ? 23.20561 -12.88275 -5.14048 1.000 12.42760 94 TYR H CA 1
ATOM 679 C C . TYR A 1 94 ? 23.44541 -12.00054 -3.92623 1.000 13.00605 94 TYR H C 1
ATOM 680 O O . TYR A 1 94 ? 24.47809 -12.14111 -3.25336 1.000 14.11331 94 TYR H O 1
ATOM 689 N N . PHE A 1 95 ? 22.50482 -11.08414 -3.66152 1.000 13.04593 95 PHE H N 1
ATOM 690 C CA . PHE A 1 95 ? 22.56961 -10.15876 -2.53684 1.000 11.69879 95 PHE H CA 1
ATOM 691 C C . PHE A 1 95 ? 21.54137 -10.53450 -1.48155 1.000 12.31327 95 PHE H C 1
ATOM 692 O O . PHE A 1 95 ? 20.39947 -10.87828 -1.80617 1.000 13.19287 95 PHE H O 1
ATOM 700 N N . CYS A 1 96 ? 21.95079 -10.41987 -0.22347 1.000 12.45576 96 CYS H N 1
ATOM 701 C CA . CYS A 1 96 ? 21.06349 -10.42065 0.92913 1.000 14.88650 96 CYS H CA 1
ATOM 702 C C . CYS A 1 96 ? 20.72123 -8.97915 1.28006 1.000 13.64152 96 CYS H C 1
ATOM 703 O O . CYS A 1 96 ? 21.58133 -8.09546 1.21787 1.000 13.57923 96 CYS H O 1
ATOM 706 N N . ALA A 1 97 ? 19.47605 -8.74226 1.68386 1.000 13.08577 97 ALA H N 1
ATOM 707 C CA . ALA A 1 97 ? 19.05843 -7.38005 1.98430 1.000 14.65382 97 ALA H CA 1
ATOM 708 C C . ALA A 1 97 ? 18.04183 -7.37922 3.11800 1.000 15.17158 97 ALA H C 1
ATOM 709 O O . ALA A 1 97 ? 17.21612 -8.29345 3.23844 1.000 16.53614 97 ALA H O 1
ATOM 711 N N . ARG A 1 98 ? 18.11124 -6.33738 3.94536 1.000 13.20705 98 ARG H N 1
ATOM 712 C CA . ARG A 1 98 ? 17.17136 -6.13557 5.03926 1.000 11.50499 98 ARG H CA 1
ATOM 713 C C . ARG A 1 98 ? 16.18591 -5.04352 4.65679 1.000 11.55588 98 ARG H C 1
ATOM 714 O O . ARG A 1 98 ? 16.59099 -3.95394 4.24627 1.000 13.50192 98 ARG H O 1
ATOM 722 N N . GLU A 1 99 ? 14.89929 -5.33650 4.80208 1.000 12.12856 99 GLU H N 1
ATOM 723 C CA . GLU A 1 99 ? 13.86648 -4.34479 4.54454 1.000 12.92624 99 GLU H CA 1
ATOM 724 C C . GLU A 1 99 ? 13.97602 -3.22496 5.57239 1.000 12.91206 99 GLU H C 1
ATOM 725 O O . GLU A 1 99 ? 14.12124 -3.48929 6.77335 1.000 14.75176 99 GLU H O 1
ATOM 731 N N . GLY A 1 100 ? 13.92344 -1.96820 5.09943 1.000 12.75419 100 GLY H N 1
ATOM 732 C CA . GLY A 1 100 ? 13.91934 -0.83187 6.00253 1.000 13.40966 100 GLY H CA 1
ATOM 733 C C . GLY A 1 100 ? 12.56309 -0.61287 6.65721 1.000 13.34387 100 GLY H C 1
ATOM 734 O O . GLY A 1 100 ? 11.53013 -1.11688 6.21409 1.000 14.25627 100 GLY H O 1
ATOM 735 N N . ALA A 1 101 ? 12.56242 0.16858 7.73340 1.000 14.79781 101 ALA H N 1
ATOM 736 C CA . ALA A 1 101 ? 11.32571 0.44277 8.45212 1.000 16.43386 101 ALA H CA 1
ATOM 737 C C . ALA A 1 101 ? 11.39007 1.83830 9.05637 1.000 17.42744 101 ALA H C 1
ATOM 738 O O . ALA A 1 101 ? 12.45591 2.28889 9.49211 1.000 18.45644 101 ALA H O 1
ATOM 740 N N . ASP A 1 102 ? 10.24568 2.52305 9.07889 1.000 17.87639 102 ASP H N 1
ATOM 741 C CA . ASP A 1 102 ? 10.13700 3.80299 9.76921 1.000 18.69172 102 ASP H CA 1
ATOM 742 C C . ASP A 1 102 ? 9.15206 3.74559 10.93082 1.000 18.83225 102 ASP H C 1
ATOM 743 O O . ASP A 1 102 ? 8.74240 4.78899 11.44186 1.000 21.16276 102 ASP H O 1
ATOM 748 N N . GLY A 1 103 ? 8.76019 2.54744 11.34269 1.000 18.59454 103 GLY H N 1
ATOM 749 C CA . GLY A 1 103 ? 7.98484 2.33339 12.53814 1.000 19.34588 103 GLY H CA 1
ATOM 750 C C . GLY A 1 103 ? 8.30403 0.95442 13.08277 1.000 19.41144 103 GLY H C 1
ATOM 751 O O . GLY A 1 103 ? 8.92861 0.12862 12.40577 1.000 20.25025 103 GLY H O 1
ATOM 752 N N . PRO A 1 104 ? 7.87787 0.67166 14.31718 1.000 19.49615 104 PRO H N 1
ATOM 753 C CA . PRO A 1 104 ? 8.32374 -0.55943 14.98980 1.000 21.23802 104 PRO H CA 1
ATOM 754 C C . PRO A 1 104 ? 7.57818 -1.82116 14.59216 1.000 22.38013 104 PRO H C 1
ATOM 755 O O . PRO A 1 104 ? 8.00866 -2.91484 14.98337 1.000 25.19816 104 PRO H O 1
ATOM 759 N N . ASP A 1 105 ? 6.49005 -1.72585 13.83667 1.000 21.60635 105 ASP H N 1
ATOM 760 C CA . ASP A 1 105 ? 5.62387 -2.88423 13.65785 1.000 22.40254 105 ASP H CA 1
ATOM 761 C C . ASP A 1 105 ? 5.82140 -3.62204 12.34257 1.000 21.35675 105 ASP H C 1
ATOM 762 O O . ASP A 1 105 ? 5.55007 -4.82535 12.28440 1.000 22.24759 105 ASP H O 1
ATOM 767 N N . TYR A 1 106 ? 6.28661 -2.94324 11.29557 1.000 19.20083 106 TYR H N 1
ATOM 768 C CA . TYR A 1 106 ? 6.48576 -3.55234 9.98419 1.000 17.25231 106 TYR H CA 1
ATOM 769 C C . TYR A 1 106 ? 7.29157 -2.58067 9.13784 1.000 15.21421 106 TYR H C 1
ATOM 770 O O . TYR A 1 106 ? 7.42715 -1.40233 9.48104 1.000 17.89609 106 TYR H O 1
ATOM 779 N N . GLY A 1 107 ? 7.83741 -3.09428 8.03050 1.000 15.66714 107 GLY H N 1
ATOM 780 C CA . GLY A 1 107 ? 8.71529 -2.31760 7.18307 1.000 15.68132 107 GLY H CA 1
ATOM 781 C C . GLY A 1 107 ? 7.98145 -1.59798 6.06357 1.000 15.68726 107 GLY H C 1
ATOM 782 O O . GLY A 1 107 ? 6.76151 -1.69358 5.90493 1.000 17.28862 107 GLY H O 1
ATOM 783 N N . TYR A 1 108 ? 8.76224 -0.86597 5.26289 1.000 14.52859 108 TYR H N 1
ATOM 784 C CA . TYR A 1 108 ? 8.21080 -0.03661 4.19867 1.000 15.53852 108 TYR H CA 1
ATOM 785 C C . TYR A 1 108 ? 8.50072 -0.59716 2.80973 1.000 15.31012 108 TYR H C 1
ATOM 786 O O . TYR A 1 108 ? 8.40661 0.13472 1.81707 1.000 15.77884 108 TYR H O 1
ATOM 795 N N . ALA A 1 109 ? 8.82818 -1.88623 2.72162 1.000 14.20833 109 ALA H N 1
ATOM 796 C CA . ALA A 1 109 ? 8.90122 -2.58388 1.43565 1.000 15.56895 109 ALA H CA 1
ATOM 797 C C . ALA A 1 109 ? 9.93485 -1.95629 0.49631 1.000 15.04099 109 ALA H C 1
ATOM 798 O O . ALA A 1 109 ? 9.70408 -1.80000 -0.70829 1.000 15.01394 109 ALA H O 1
ATOM 800 N N . ALA A 1 110 ? 11.07530 -1.57067 1.06801 1.000 12.87036 110 ALA H N 1
ATOM 801 C CA . ALA A 1 110 ? 12.26144 -1.18790 0.31635 1.000 12.88246 110 ALA H CA 1
ATOM 802 C C . ALA A 1 110 ? 13.45394 -1.65664 1.12769 1.000 12.19713 110 ALA H C 1
ATOM 803 O O . ALA A 1 110 ? 13.34656 -1.87361 2.33747 1.000 15.86625 110 ALA H O 1
ATOM 805 N N . PHE A 1 111 ? 14.59729 -1.81584 0.46962 1.000 12.73044 111 PHE H N 1
ATOM 806 C CA . PHE A 1 111 ? 15.72683 -2.51532 1.06975 1.000 12.92851 111 PHE H CA 1
ATOM 807 C C . PHE A 1 111 ? 16.78923 -1.50457 1.48081 1.000 13.13862 111 PHE H C 1
ATOM 808 O O . PHE A 1 111 ? 17.44638 -0.89605 0.62842 1.000 14.76117 111 PHE H O 1
ATOM 816 N N . SER A 1 112 ? 16.96546 -1.33393 2.79229 1.000 14.58909 112 SER H N 1
ATOM 817 C CA . SER A 1 112 ? 17.87270 -0.30262 3.28388 1.000 14.92231 112 SER H CA 1
ATOM 818 C C . SER A 1 112 ? 19.28728 -0.80552 3.52048 1.000 15.83916 112 SER H C 1
ATOM 819 O O . SER A 1 112 ? 20.22698 -0.01008 3.45531 1.000 18.47437 112 SER H O 1
ATOM 822 N N . LEU A 1 113 ? 19.46629 -2.09109 3.81289 1.000 14.70268 113 LEU H N 1
ATOM 823 C CA . LEU A 1 113 ? 20.77594 -2.64253 4.13239 1.000 13.71244 113 LEU H CA 1
ATOM 824 C C . LEU A 1 113 ? 21.05031 -3.81360 3.19811 1.000 14.71689 113 LEU H C 1
ATOM 825 O O . LEU A 1 113 ? 20.19063 -4.68501 3.02884 1.000 15.31467 113 LEU H O 1
ATOM 830 N N . TRP A 1 114 ? 22.24127 -3.82790 2.59089 1.000 14.17006 114 TRP H N 1
ATOM 831 C CA . TRP A 1 114 ? 22.61570 -4.83791 1.60974 1.000 13.96873 114 TRP H CA 1
ATOM 832 C C . TRP A 1 114 ? 24.00533 -5.38278 1.91498 1.000 14.29759 114 TRP H C 1
ATOM 833 O O . TRP A 1 114 ? 24.88680 -4.65088 2.37191 1.000 15.00066 114 TRP H O 1
ATOM 844 N N . GLY A 1 115 ? 24.20807 -6.66943 1.61755 1.000 14.70312 115 GLY H N 1
ATOM 845 C CA . GLY A 1 115 ? 25.53836 -7.23502 1.62602 1.000 15.15147 115 GLY H CA 1
ATOM 846 C C . GLY A 1 115 ? 26.26288 -6.92111 0.33548 1.000 16.49427 115 GLY H C 1
ATOM 847 O O . GLY A 1 115 ? 25.69306 -6.38067 -0.61855 1.000 15.86818 115 GLY H O 1
ATOM 848 N N . PRO A 1 116 ? 27.56297 -7.23968 0.29032 1.000 17.50902 116 PRO H N 1
ATOM 849 C CA . PRO A 1 116 ? 28.33259 -6.97814 -0.93695 1.000 17.28009 116 PRO H CA 1
ATOM 850 C C . PRO A 1 116 ? 28.03427 -7.93615 -2.07154 1.000 15.97719 116 PRO H C 1
ATOM 851 O O . PRO A 1 116 ? 28.43238 -7.64737 -3.21133 1.000 17.46083 116 PRO H O 1
ATOM 855 N N . GLY A 1 117 ? 27.36620 -9.05227 -1.80244 1.000 14.51595 117 GLY H N 1
ATOM 856 C CA . GLY A 1 117 ? 27.01703 -10.01041 -2.82736 1.000 14.40689 117 GLY H CA 1
ATOM 857 C C . GLY A 1 117 ? 27.96576 -11.19848 -2.84993 1.000 16.37604 117 GLY H C 1
ATOM 858 O O . GLY A 1 117 ? 29.12020 -11.12742 -2.41313 1.000 17.65060 117 GLY H O 1
ATOM 859 N N . THR A 1 118 ? 27.46324 -12.31716 -3.36971 1.000 15.23722 118 THR H N 1
ATOM 860 C CA . THR A 1 118 ? 28.27885 -13.49983 -3.61973 1.000 14.78863 118 THR H CA 1
ATOM 861 C C . THR A 1 118 ? 27.94169 -14.00548 -5.01602 1.000 14.83068 118 THR H C 1
ATOM 862 O O . THR A 1 118 ? 26.77388 -14.00617 -5.41490 1.000 14.01889 118 THR H O 1
ATOM 866 N N . LEU A 1 119 ? 28.95965 -14.39330 -5.77664 1.000 16.19286 119 LEU H N 1
ATOM 867 C CA . LEU A 1 119 ? 28.78634 -14.72444 -7.18685 1.000 16.60145 119 LEU H CA 1
ATOM 868 C C . LEU A 1 119 ? 28.58481 -16.22237 -7.37247 1.000 15.24671 119 LEU H C 1
ATOM 869 O O . LEU A 1 119 ? 29.39254 -17.02556 -6.90090 1.000 17.06059 119 LEU H O 1
ATOM 874 N N . VAL A 1 120 ? 27.52432 -16.59301 -8.08250 1.000 14.36179 120 VAL H N 1
ATOM 875 C CA . VAL A 1 120 ? 27.25797 -17.97712 -8.46040 1.000 15.86590 120 VAL H CA 1
ATOM 876 C C . VAL A 1 120 ? 27.46602 -18.10278 -9.96384 1.000 14.55093 120 VAL H C 1
ATOM 877 O O . VAL A 1 120 ? 26.87637 -17.33576 -10.73702 1.000 15.02732 120 VAL H O 1
ATOM 881 N N . THR A 1 121 ? 28.30009 -19.05897 -10.37669 1.000 14.09758 121 THR H N 1
ATOM 882 C CA . THR A 1 121 ? 28.57438 -19.30850 -11.78792 1.000 14.59883 121 THR H CA 1
ATOM 883 C C . THR A 1 121 ? 28.11905 -20.72055 -12.13640 1.000 14.54647 121 THR H C 1
ATOM 884 O O . THR A 1 121 ? 28.65362 -21.69845 -11.59643 1.000 16.38726 121 THR H O 1
ATOM 888 N N . VAL A 1 122 ? 27.14989 -20.83687 -13.04200 1.000 13.88744 122 VAL H N 1
ATOM 889 C CA . VAL A 1 122 ? 26.64077 -22.13842 -13.46444 1.000 14.24477 122 VAL H CA 1
ATOM 890 C C . VAL A 1 122 ? 27.24214 -22.45634 -14.82653 1.000 16.98851 122 VAL H C 1
ATOM 891 O O . VAL A 1 122 ? 26.87997 -21.83780 -15.83574 1.000 19.30351 122 VAL H O 1
ATOM 895 N N . SER A 1 123 ? 28.15228 -23.42770 -14.85602 1.000 17.07615 123 SER H N 1
ATOM 896 C CA . SER A 1 123 ? 28.93814 -23.71221 -16.04620 1.000 17.58128 123 SER H CA 1
ATOM 897 C C . SER A 1 123 ? 29.44672 -25.14176 -15.95567 1.000 18.99646 123 SER H C 1
ATOM 898 O O . SER A 1 123 ? 29.61621 -25.68357 -14.86087 1.000 20.63147 123 SER H O 1
ATOM 901 N N . SER A 1 124 ? 29.68255 -25.74930 -17.11562 1.000 20.56601 124 SER H N 1
ATOM 902 C CA . SER A 1 124 ? 30.33635 -27.05084 -17.15148 1.000 23.17677 124 SER H CA 1
ATOM 903 C C . SER A 1 124 ? 31.85722 -26.94524 -17.12962 1.000 21.14817 124 SER H C 1
ATOM 904 O O . SER A 1 124 ? 32.53434 -27.98205 -17.08965 1.000 24.21300 124 SER H O 1
ATOM 907 N N . GLY A 1 125 ? 32.40642 -25.72948 -17.15227 1.000 20.13010 125 GLY H N 1
ATOM 908 C CA . GLY A 1 125 ? 33.84575 -25.57022 -17.15228 1.000 21.14232 125 GLY H CA 1
ATOM 909 C C . GLY A 1 125 ? 34.47131 -25.95205 -15.82491 1.000 20.50967 125 GLY H C 1
ATOM 910 O O . GLY A 1 125 ? 33.84387 -25.90834 -14.76909 1.000 21.42691 125 GLY H O 1
ATOM 911 N N . GLN A 1 126 ? 35.74408 -26.33190 -15.87673 1.000 20.27848 126 GLN H N 1
ATOM 912 C CA . GLN A 1 126 ? 36.39255 -26.75171 -14.64374 1.000 22.87715 126 GLN H CA 1
ATOM 913 C C . GLN A 1 126 ? 37.07157 -25.57349 -13.95709 1.000 19.39020 126 GLN H C 1
ATOM 914 O O . GLN A 1 126 ? 37.43491 -24.58759 -14.60535 1.000 19.66200 126 GLN H O 1
ATOM 920 N N . PRO A 1 127 ? 37.25138 -25.64167 -12.63453 1.000 18.19773 127 PRO H N 1
ATOM 921 C CA . PRO A 1 127 ? 37.98200 -24.57538 -11.93684 1.000 18.07277 127 PRO H CA 1
ATOM 922 C C . PRO A 1 127 ? 39.37274 -24.40989 -12.53018 1.000 16.43473 127 PRO H C 1
ATOM 923 O O . PRO A 1 127 ? 40.01633 -25.38601 -12.93559 1.000 17.17438 127 PRO H O 1
ATOM 927 N N . LYS A 1 128 ? 39.83802 -23.16308 -12.58038 1.000 15.88585 128 LYS H N 1
ATOM 928 C CA . LYS A 1 128 ? 41.17479 -22.88622 -13.09492 1.000 17.16556 128 LYS H CA 1
ATOM 929 C C . LYS A 1 128 ? 41.76794 -21.71329 -12.33218 1.000 14.59055 128 LYS H C 1
ATOM 930 O O . LYS A 1 128 ? 41.20895 -20.60972 -12.37347 1.000 15.51689 128 LYS H O 1
ATOM 936 N N . ALA A 1 129 ? 42.88695 -21.95771 -11.64251 1.000 14.24768 129 ALA H N 1
ATOM 937 C CA . ALA A 1 129 ? 43.60162 -20.89027 -10.95906 1.000 14.76034 129 ALA H CA 1
ATOM 938 C C . ALA A 1 129 ? 44.32187 -20.00581 -11.97925 1.000 15.24587 129 ALA H C 1
ATOM 939 O O . ALA A 1 129 ? 44.81922 -20.50121 -12.99953 1.000 15.88340 129 ALA H O 1
ATOM 941 N N . PRO A 1 130 ? 44.42450 -18.70439 -11.72543 1.000 14.14322 130 PRO H N 1
ATOM 942 C CA . PRO A 1 130 ? 45.10411 -17.82066 -12.67940 1.000 15.60118 130 PRO H CA 1
ATOM 943 C C . PRO A 1 130 ? 46.61262 -17.98647 -12.63065 1.000 15.02201 130 PRO H C 1
ATOM 944 O O . PRO A 1 130 ? 47.19268 -18.46012 -11.64773 1.000 16.35475 130 PRO H O 1
ATOM 948 N N . SER A 1 131 ? 47.25433 -17.54907 -13.70882 1.000 15.87222 131 SER H N 1
ATOM 949 C CA . SER A 1 131 ? 48.67958 -17.23691 -13.69533 1.000 16.37416 131 SER H CA 1
ATOM 950 C C . SER A 1 131 ? 48.81403 -15.72584 -13.60178 1.000 16.30759 131 SER H C 1
ATOM 951 O O . SER A 1 131 ? 48.04399 -14.98901 -14.22644 1.000 20.42800 131 SER H O 1
ATOM 954 N N . VAL A 1 132 ? 49.79301 -15.26122 -12.83391 1.000 14.63507 132 VAL H N 1
ATOM 955 C CA . VAL A 1 132 ? 49.99704 -13.83680 -12.59453 1.000 15.27947 132 VAL H CA 1
ATOM 956 C C . VAL A 1 132 ? 51.32699 -13.41872 -13.21398 1.000 15.41768 132 VAL H C 1
ATOM 957 O O . VAL A 1 132 ? 52.37694 -14.00933 -12.91957 1.000 16.97348 132 VAL H O 1
ATOM 961 N N . PHE A 1 133 ? 51.28567 -12.39372 -14.06144 1.000 14.63463 133 PHE H N 1
ATOM 962 C CA . PHE A 1 133 ? 52.48546 -11.91702 -14.72694 1.000 15.64335 133 PHE H CA 1
ATOM 963 C C . PHE A 1 133 ? 52.70497 -10.44505 -14.41180 1.000 16.00931 133 PHE H C 1
ATOM 964 O O . PHE A 1 133 ? 51.74467 -9.66417 -14.38789 1.000 15.85493 133 PHE H O 1
ATOM 972 N N . PRO A 1 134 ? 53.94444 -10.03170 -14.18680 1.000 16.51778 134 PRO H N 1
ATOM 973 C CA . PRO A 1 134 ? 54.20195 -8.61076 -13.95119 1.000 16.24506 134 PRO H CA 1
ATOM 974 C C . PRO A 1 134 ? 53.99848 -7.79246 -15.21183 1.000 16.92556 134 PRO H C 1
ATOM 975 O O . PRO A 1 134 ? 54.17552 -8.27033 -16.33916 1.000 17.35103 134 PRO H O 1
ATOM 979 N N . LEU A 1 135 ? 53.64765 -6.52834 -14.99597 1.000 15.75207 135 LEU H N 1
ATOM 980 C CA . LEU A 1 135 ? 53.51730 -5.52894 -16.04876 1.000 14.01615 135 LEU H CA 1
ATOM 981 C C . LEU A 1 135 ? 54.50554 -4.41608 -15.72438 1.000 16.65587 135 LEU H C 1
ATOM 982 O O . LEU A 1 135 ? 54.41407 -3.79327 -14.66177 1.000 17.20481 135 LEU H O 1
ATOM 987 N N . ALA A 1 136 ? 55.46263 -4.19213 -16.61873 1.000 17.00813 136 ALA H N 1
ATOM 988 C CA . ALA A 1 136 ? 56.50556 -3.19518 -16.43237 1.000 18.72017 136 ALA H CA 1
ATOM 989 C C . ALA A 1 136 ? 56.87412 -2.64953 -17.79955 1.000 19.22431 136 ALA H C 1
ATOM 990 O O . ALA A 1 136 ? 56.73676 -3.36300 -18.80213 1.000 19.24677 136 ALA H O 1
ATOM 992 N N . PRO A 1 137 ? 57.34594 -1.40567 -17.87937 1.000 20.08280 137 PRO H N 1
ATOM 993 C CA . PRO A 1 137 ? 57.72316 -0.85147 -19.18246 1.000 21.05161 137 PRO H CA 1
ATOM 994 C C . PRO A 1 137 ? 58.90201 -1.59996 -19.78168 1.000 21.70020 137 PRO H C 1
ATOM 995 O O . PRO A 1 137 ? 59.71572 -2.21342 -19.08255 1.000 20.95751 137 PRO H O 1
ATOM 999 N N . CYS A 1 138 ? 58.97832 -1.52379 -21.10837 1.000 22.44637 138 CYS H N 1
ATOM 1000 C CA . CYS A 1 138 ? 60.07091 -2.10952 -21.87187 1.000 24.95459 138 CYS H CA 1
ATOM 1001 C C . CYS A 1 138 ? 61.42737 -1.77197 -21.26005 1.000 26.71714 138 CYS H C 1
ATOM 1002 O O . CYS A 1 138 ? 61.67380 -0.63810 -20.83618 1.000 26.26110 138 CYS H O 1
ATOM 1005 N N . CYS A 1 139 ? 62.30665 -2.78295 -21.24211 1.000 28.85594 139 CYS H N 1
ATOM 1006 C CA . CYS A 1 139 ? 63.64482 -2.66394 -20.66843 1.000 37.23318 139 CYS H CA 1
ATOM 1007 C C . CYS A 1 139 ? 64.39816 -1.46436 -21.22270 1.000 37.21034 139 CYS H C 1
ATOM 1008 O O . CYS A 1 139 ? 65.11319 -0.77398 -20.48661 1.000 38.42612 139 CYS H O 1
ATOM 1011 N N . GLY A 1 140 ? 64.25876 -1.20654 -22.51982 1.000 36.89091 140 GLY H N 1
ATOM 1012 C CA . GLY A 1 140 ? 65.01966 -0.15765 -23.16929 1.000 37.53300 140 GLY H CA 1
ATOM 1013 C C . GLY A 1 140 ? 64.55752 1.24944 -22.88141 1.000 38.10217 140 GLY H C 1
ATOM 1014 O O . GLY A 1 140 ? 65.26778 2.19612 -23.23372 1.000 39.67578 140 GLY H O 1
ATOM 1015 N N . ASP A 1 141 ? 63.39404 1.40927 -22.25300 1.000 36.18125 141 ASP H N 1
ATOM 1016 C CA . ASP A 1 141 ? 62.87718 2.73421 -21.94051 1.000 38.44359 141 ASP H CA 1
ATOM 1017 C C . ASP A 1 141 ? 63.75086 3.42451 -20.89973 1.000 40.09856 141 ASP H C 1
ATOM 1018 O O . ASP A 1 141 ? 64.36499 2.78035 -20.04315 1.000 40.00382 141 ASP H O 1
ATOM 1023 N N . THR A 1 142 ? 63.77997 4.75416 -20.96910 1.000 40.81303 142 THR H N 1
ATOM 1024 C CA . THR A 1 142 ? 64.54966 5.54139 -20.01067 1.000 42.51110 142 THR H CA 1
ATOM 1025 C C . THR A 1 142 ? 63.89514 5.45903 -18.63647 1.000 43.07753 142 THR H C 1
ATOM 1026 O O . THR A 1 142 ? 62.67333 5.62172 -18.52809 1.000 42.22187 142 THR H O 1
ATOM 1030 N N . PRO A 1 143 ? 64.65999 5.21369 -17.57423 1.000 44.35766 143 PRO H N 1
ATOM 1031 C CA . PRO A 1 143 ? 64.06563 5.13035 -16.23728 1.000 44.36972 143 PRO H CA 1
ATOM 1032 C C . PRO A 1 143 ? 63.54690 6.48218 -15.77788 1.000 42.39770 143 PRO H C 1
ATOM 1033 O O . PRO A 1 143 ? 63.92332 7.53753 -16.29017 1.000 40.93787 143 PRO H O 1
ATOM 1037 N N . SER A 1 144 ? 62.66400 6.43143 -14.78534 1.000 42.61481 144 SER H N 1
ATOM 1038 C CA . SER A 1 144 ? 62.05787 7.62382 -14.21511 1.000 41.01841 144 SER H CA 1
ATOM 1039 C C . SER A 1 144 ? 61.95206 7.44626 -12.70906 1.000 41.47317 144 SER H C 1
ATOM 1040 O O . SER A 1 144 ? 61.90084 6.32208 -12.20578 1.000 43.21165 144 SER H O 1
ATOM 1043 N N . SER A 1 145 ? 61.92224 8.56789 -11.98862 1.000 40.25034 145 SER H N 1
ATOM 1044 C CA . SER A 1 145 ? 61.73681 8.49354 -10.54500 1.000 40.97241 145 SER H CA 1
ATOM 1045 C C . SER A 1 145 ? 60.34403 8.00632 -10.17356 1.000 40.49104 145 SER H C 1
ATOM 1046 O O . SER A 1 145 ? 60.13379 7.58372 -9.03209 1.000 42.71124 145 SER H O 1
ATOM 1049 N N . THR A 1 146 ? 59.38682 8.07843 -11.09712 1.000 37.28558 146 THR H N 1
ATOM 1050 C CA . THR A 1 146 ? 58.07563 7.47896 -10.91058 1.000 34.38253 146 THR H CA 1
ATOM 1051 C C . THR A 1 146 ? 57.79712 6.55368 -12.08254 1.000 33.67177 146 THR H C 1
ATOM 1052 O O . THR A 1 146 ? 58.21307 6.81683 -13.21239 1.000 37.28051 146 THR H O 1
ATOM 1056 N N . VAL A 1 147 ? 57.08931 5.46351 -11.80607 1.000 28.26524 147 VAL H N 1
ATOM 1057 C CA . VAL A 1 147 ? 56.81136 4.46093 -12.82178 1.000 26.37173 147 VAL H CA 1
ATOM 1058 C C . VAL A 1 147 ? 55.46665 3.83378 -12.50218 1.000 23.63263 147 VAL H C 1
ATOM 1059 O O . VAL A 1 147 ? 55.06698 3.73256 -11.33870 1.000 25.04353 147 VAL H O 1
ATOM 1063 N N . THR A 1 148 ? 54.75550 3.42900 -13.54547 1.000 21.05651 148 THR H N 1
ATOM 1064 C CA . THR A 1 148 ? 53.51851 2.68207 -13.39087 1.000 19.92572 148 THR H CA 1
ATOM 1065 C C . THR A 1 148 ? 53.81631 1.21207 -13.65689 1.000 19.88782 148 THR H C 1
ATOM 1066 O O . THR A 1 148 ? 54.33409 0.85877 -14.72208 1.000 20.13076 148 THR H O 1
ATOM 1070 N N . LEU A 1 149 ? 53.52054 0.37016 -12.67639 1.000 17.87753 149 LEU H N 1
ATOM 1071 C CA . LEU A 1 149 ? 53.74182 -1.06505 -12.74225 1.000 17.82080 149 LEU H CA 1
ATOM 1072 C C . LEU A 1 149 ? 52.41044 -1.75934 -12.52399 1.000 17.70585 149 LEU H C 1
ATOM 1073 O O . LEU A 1 149 ? 51.43298 -1.13537 -12.11632 1.000 18.36927 149 LEU H O 1
ATOM 1078 N N . GLY A 1 150 ? 52.36052 -3.05878 -12.78626 1.000 15.94775 150 GLY H N 1
ATOM 1079 C CA . GLY A 1 150 ? 51.09728 -3.73403 -12.58347 1.000 15.29553 150 GLY H CA 1
ATOM 1080 C C . GLY A 1 150 ? 51.22418 -5.23736 -12.61268 1.000 14.18512 150 GLY H C 1
ATOM 1081 O O . GLY A 1 150 ? 52.32311 -5.79038 -12.65499 1.000 14.94403 150 GLY H O 1
ATOM 1082 N N . CYS A 1 151 ? 50.06307 -5.88857 -12.57643 1.000 14.96539 151 CYS H N 1
ATOM 1083 C CA . CYS A 1 151 ? 49.97844 -7.33302 -12.65693 1.000 16.08660 151 CYS H CA 1
ATOM 1084 C C . CYS A 1 151 ? 48.83064 -7.71266 -13.57089 1.000 14.10345 151 CYS H C 1
ATOM 1085 O O . CYS A 1 151 ? 47.76458 -7.08626 -13.53746 1.000 14.78386 151 CYS H O 1
ATOM 1088 N N . LEU A 1 152 ? 49.07001 -8.73292 -14.39394 1.000 13.67360 152 LEU H N 1
ATOM 1089 C CA . LEU A 1 152 ? 48.06210 -9.33340 -15.24838 1.000 13.15651 152 LEU H CA 1
ATOM 1090 C C . LEU A 1 152 ? 47.69230 -10.67082 -14.62350 1.000 13.21546 152 LEU H C 1
ATOM 1091 O O . LEU A 1 152 ? 48.55617 -11.53938 -14.44996 1.000 14.41406 152 LEU H O 1
ATOM 1096 N N . VAL A 1 153 ? 46.42492 -10.81703 -14.24983 1.000 12.67721 153 VAL H N 1
ATOM 1097 C CA . VAL A 1 153 ? 45.90754 -12.03411 -13.63583 1.000 12.39602 153 VAL H CA 1
ATOM 1098 C C . VAL A 1 153 ? 45.17796 -12.76977 -14.75022 1.000 13.52523 153 VAL H C 1
ATOM 1099 O O . VAL A 1 153 ? 44.05886 -12.40867 -15.10872 1.000 16.38611 153 VAL H O 1
ATOM 1103 N N . LYS A 1 154 ? 45.80076 -13.79397 -15.31906 1.000 13.69767 154 LYS H N 1
ATOM 1104 C CA . LYS A 1 154 ? 45.35797 -14.33955 -16.59687 1.000 14.48644 154 LYS H CA 1
ATOM 1105 C C . LYS A 1 154 ? 44.80478 -15.74814 -16.43541 1.000 15.46303 154 LYS H C 1
ATOM 1106 O O . LYS A 1 154 ? 45.44474 -16.61027 -15.82688 1.000 16.31515 154 LYS H O 1
ATOM 1112 N N . GLY A 1 155 ? 43.62847 -15.97944 -17.00406 1.000 15.19096 155 GLY H N 1
ATOM 1113 C CA . GLY A 1 155 ? 43.12808 -17.32094 -17.22544 1.000 16.04813 155 GLY H CA 1
ATOM 1114 C C . GLY A 1 155 ? 42.53104 -18.03538 -16.03052 1.000 16.32272 155 GLY H C 1
ATOM 1115 O O . GLY A 1 155 ? 42.97646 -19.13453 -15.68388 1.000 20.00983 155 GLY H O 1
ATOM 1116 N N . TYR A 1 156 ? 41.50851 -17.46269 -15.40428 1.000 14.82703 156 TYR H N 1
ATOM 1117 C CA . TYR A 1 156 ? 40.89803 -18.10055 -14.24756 1.000 14.81012 156 TYR H CA 1
ATOM 1118 C C . TYR A 1 156 ? 39.41362 -18.35362 -14.47635 1.000 16.20417 156 TYR H C 1
ATOM 1119 O O . TYR A 1 156 ? 38.76693 -17.73329 -15.32947 1.000 15.41042 156 TYR H O 1
ATOM 1128 N N . LEU A 1 157 ? 38.87689 -19.28638 -13.68906 1.000 15.65217 157 LEU H N 1
ATOM 1129 C CA . LEU A 1 157 ? 37.45480 -19.58716 -13.67725 1.000 16.27358 157 LEU H CA 1
ATOM 1130 C C . LEU A 1 157 ? 37.15795 -20.24313 -12.34560 1.000 15.59522 157 LEU H C 1
ATOM 1131 O O . LEU A 1 157 ? 37.93167 -21.10855 -11.91557 1.000 15.72270 157 LEU H O 1
ATOM 1136 N N . PRO A 1 158 ? 36.07736 -19.86759 -11.66975 1.000 16.33779 158 PRO H N 1
ATOM 1137 C CA . PRO A 1 158 ? 35.15288 -18.77373 -11.99028 1.000 17.12969 158 PRO H CA 1
ATOM 1138 C C . PRO A 1 158 ? 35.70452 -17.44880 -11.49182 1.000 16.94114 158 PRO H C 1
ATOM 1139 O O . PRO A 1 158 ? 36.75945 -17.39628 -10.85643 1.000 18.16877 158 PRO H O 1
ATOM 1143 N N . GLU A 1 159 ? 35.00635 -16.35744 -11.77106 1.000 18.97766 159 GLU H N 1
ATOM 1144 C CA . GLU A 1 159 ? 35.22042 -15.13513 -11.02185 1.000 18.99512 159 GLU H CA 1
ATOM 1145 C C . GLU A 1 159 ? 34.79553 -15.36920 -9.57404 1.000 19.85660 159 GLU H C 1
ATOM 1146 O O . GLU A 1 159 ? 33.98691 -16.25715 -9.29120 1.000 21.73995 159 GLU H O 1
ATOM 1152 N N . PRO A 1 160 ? 35.29610 -14.56170 -8.63757 1.000 18.87996 160 PRO H N 1
ATOM 1153 C CA . PRO A 1 160 ? 36.20513 -13.42888 -8.79640 1.000 17.81186 160 PRO H CA 1
ATOM 1154 C C . PRO A 1 160 ? 37.64845 -13.76596 -8.44559 1.000 16.77889 160 PRO H C 1
ATOM 1155 O O . PRO A 1 160 ? 37.95536 -14.83907 -7.91753 1.000 18.28072 160 PRO H O 1
ATOM 1159 N N . VAL A 1 161 ? 38.54977 -12.84802 -8.77960 1.000 16.05679 161 VAL H N 1
ATOM 1160 C CA . VAL A 1 161 ? 39.83847 -12.73870 -8.12215 1.000 16.52078 161 VAL H CA 1
ATOM 1161 C C . VAL A 1 161 ? 39.82749 -11.40842 -7.38696 1.000 18.91823 161 VAL H C 1
ATOM 1162 O O . VAL A 1 161 ? 39.08625 -10.48305 -7.73357 1.000 21.46703 161 VAL H O 1
ATOM 1166 N N . THR A 1 162 ? 40.67211 -11.30503 -6.37067 1.000 19.94796 162 THR H N 1
ATOM 1167 C CA . THR A 1 162 ? 40.92701 -10.02891 -5.72585 1.000 21.54084 162 THR H CA 1
ATOM 1168 C C . THR A 1 162 ? 42.40903 -9.70121 -5.84665 1.000 19.32445 162 THR H C 1
ATOM 1169 O O . THR A 1 162 ? 43.25976 -10.59774 -5.88501 1.000 18.88031 162 THR H O 1
ATOM 1173 N N . VAL A 1 163 ? 42.70759 -8.40528 -5.92962 1.000 18.85347 163 VAL H N 1
ATOM 1174 C CA . VAL A 1 163 ? 44.07273 -7.90793 -6.02608 1.000 18.19567 163 VAL H CA 1
ATOM 1175 C C . VAL A 1 163 ? 44.25789 -6.79308 -5.00501 1.000 17.41304 163 VAL H C 1
ATOM 1176 O O . VAL A 1 163 ? 43.43344 -5.87244 -4.91947 1.000 19.39791 163 VAL H O 1
ATOM 1180 N N . THR A 1 164 ? 45.34024 -6.87336 -4.23644 1.000 19.00084 164 THR H N 1
ATOM 1181 C CA . THR A 1 164 ? 45.81210 -5.75287 -3.43904 1.000 19.64184 164 THR H CA 1
ATOM 1182 C C . THR A 1 164 ? 47.27715 -5.51936 -3.77623 1.000 19.78304 164 THR H C 1
ATOM 1183 O O . THR A 1 164 ? 47.91672 -6.32463 -4.46133 1.000 20.89814 164 THR H O 1
ATOM 1187 N N . TRP A 1 165 ? 47.80680 -4.39698 -3.30304 1.000 19.25524 165 TRP H N 1
ATOM 1188 C CA . TRP A 1 165 ? 49.20424 -4.04562 -3.50884 1.000 20.43763 165 TRP H CA 1
ATOM 1189 C C . TRP A 1 165 ? 49.88412 -3.86095 -2.15992 1.000 21.47921 165 TRP H C 1
ATOM 1190 O O . TRP A 1 165 ? 49.34079 -3.19335 -1.26764 1.000 22.62210 165 TRP H O 1
ATOM 1201 N N . ASN A 1 166 ? 51.06563 -4.45719 -2.01689 1.000 21.02746 166 ASN H N 1
ATOM 1202 C CA . ASN A 1 166 ? 51.85343 -4.35533 -0.78528 1.000 21.88568 166 ASN H CA 1
ATOM 1203 C C . ASN A 1 166 ? 51.00880 -4.66026 0.45158 1.000 24.02380 166 ASN H C 1
ATOM 1204 O O . ASN A 1 166 ? 51.01525 -3.92075 1.44371 1.000 23.43697 166 ASN H O 1
ATOM 1209 N N . SER A 1 167 ? 50.25897 -5.76392 0.37157 1.000 22.31506 167 SER H N 1
ATOM 1210 C CA . SER A 1 167 ? 49.44877 -6.25520 1.48735 1.000 23.18988 167 SER H CA 1
ATOM 1211 C C . SER A 1 167 ? 48.36408 -5.26466 1.88532 1.000 24.91955 167 SER H C 1
ATOM 1212 O O . SER A 1 167 ? 47.94214 -5.22474 3.04335 1.000 27.54424 167 SER H O 1
ATOM 1215 N N . GLY A 1 168 ? 47.90064 -4.46548 0.93080 1.000 23.71362 168 GLY H N 1
ATOM 1216 C CA . GLY A 1 168 ? 46.87947 -3.47696 1.19273 1.000 23.59975 168 GLY H CA 1
ATOM 1217 C C . GLY A 1 168 ? 47.39244 -2.13280 1.65513 1.000 24.36346 168 GLY H C 1
ATOM 1218 O O . GLY A 1 168 ? 46.58096 -1.21453 1.85436 1.000 26.29615 168 GLY H O 1
ATOM 1219 N N . THR A 1 169 ? 48.70689 -1.98022 1.83798 1.000 24.04320 169 THR H N 1
ATOM 1220 C CA . THR A 1 169 ? 49.25107 -0.70781 2.29597 1.000 23.73051 169 THR H CA 1
ATOM 1221 C C . THR A 1 169 ? 49.47170 0.28412 1.16829 1.000 23.20123 169 THR H C 1
ATOM 1222 O O . THR A 1 169 ? 49.72529 1.45960 1.44626 1.000 27.58472 169 THR H O 1
ATOM 1226 N N . LEU A 1 170 ? 49.38434 -0.15092 -0.08298 1.000 21.78032 170 LEU H N 1
ATOM 1227 C CA . LEU A 1 170 ? 49.52377 0.72419 -1.24065 1.000 23.26808 170 LEU H CA 1
ATOM 1228 C C . LEU A 1 170 ? 48.15834 0.79654 -1.91021 1.000 24.76440 170 LEU H C 1
ATOM 1229 O O . LEU A 1 170 ? 47.68623 -0.19846 -2.47053 1.000 25.98372 170 LEU H O 1
ATOM 1234 N N . THR A 1 171 ? 47.51452 1.96527 -1.83450 1.000 26.63777 171 THR H N 1
ATOM 1235 C CA . THR A 1 171 ? 46.16722 2.10847 -2.37814 1.000 28.48336 171 THR H CA 1
ATOM 1236 C C . THR A 1 171 ? 46.03499 3.33747 -3.27044 1.000 29.48228 171 THR H C 1
ATOM 1237 O O . THR A 1 171 ? 45.21683 3.34817 -4.19712 1.000 29.79138 171 THR H O 1
ATOM 1241 N N . ASN A 1 172 ? 46.82936 4.37123 -3.00644 1.000 31.23368 172 ASN H N 1
ATOM 1242 C CA . ASN A 1 172 ? 46.72075 5.60732 -3.77181 1.000 35.25329 172 ASN H CA 1
ATOM 1243 C C . ASN A 1 172 ? 47.05867 5.35795 -5.23361 1.000 36.38399 172 ASN H C 1
ATOM 1244 O O . ASN A 1 172 ? 48.13426 4.84273 -5.55467 1.000 37.21020 172 ASN H O 1
ATOM 1249 N N . GLY A 1 173 ? 46.13174 5.71607 -6.11802 1.000 36.58694 173 GLY H N 1
ATOM 1250 C CA . GLY A 1 173 ? 46.38971 5.61700 -7.53901 1.000 37.56461 173 GLY H CA 1
ATOM 1251 C C . GLY A 1 173 ? 46.40702 4.21313 -8.09243 1.000 36.24623 173 GLY H C 1
ATOM 1252 O O . GLY A 1 173 ? 46.99818 3.98473 -9.15150 1.000 40.87753 173 GLY H O 1
ATOM 1253 N N . VAL A 1 174 ? 45.78328 3.26138 -7.40586 1.000 29.54676 174 VAL H N 1
ATOM 1254 C CA . VAL A 1 174 ? 45.64386 1.90795 -7.92684 1.000 25.23540 174 VAL H CA 1
ATOM 1255 C C . VAL A 1 174 ? 44.44772 1.87027 -8.86590 1.000 26.10736 174 VAL H C 1
ATOM 1256 O O . VAL A 1 174 ? 43.36105 2.35465 -8.52355 1.000 28.80208 174 VAL H O 1
ATOM 1260 N N . ARG A 1 175 ? 44.64104 1.30306 -10.05573 1.000 23.33114 175 ARG H N 1
ATOM 1261 C CA . ARG A 1 175 ? 43.55265 1.07672 -11.00226 1.000 20.39303 175 ARG H CA 1
ATOM 1262 C C . ARG A 1 175 ? 43.44850 -0.42387 -11.23227 1.000 19.10891 175 ARG H C 1
ATOM 1263 O O . ARG A 1 175 ? 44.32027 -1.02104 -11.87177 1.000 19.11730 175 ARG H O 1
ATOM 1271 N N . THR A 1 176 ? 42.39643 -1.03476 -10.70124 1.000 19.74027 176 THR H N 1
ATOM 1272 C CA . THR A 1 176 ? 42.11027 -2.44707 -10.91863 1.000 19.86916 176 THR H CA 1
ATOM 1273 C C . THR A 1 176 ? 40.89616 -2.52739 -11.83392 1.000 20.48743 176 THR H C 1
ATOM 1274 O O . THR A 1 176 ? 39.79290 -2.11536 -11.45665 1.000 23.18484 176 THR H O 1
ATOM 1278 N N . PHE A 1 177 ? 41.10114 -3.03952 -13.00398 1.000 18.11994 177 PHE H N 1
ATOM 1279 C CA . PHE A 1 177 ? 40.12490 -2.98213 -14.08034 1.000 16.92728 177 PHE H CA 1
ATOM 1280 C C . PHE A 1 177 ? 39.12512 -4.12562 -13.96990 1.000 18.20157 177 PHE H C 1
ATOM 1281 O O . PHE A 1 177 ? 39.42593 -5.16943 -13.38585 1.000 18.83610 177 PHE H O 1
ATOM 1289 N N . PRO A 1 178 ? 37.91171 -3.94428 -14.48194 1.000 16.72076 178 PRO H N 1
ATOM 1290 C CA . PRO A 1 178 ? 36.96665 -5.06592 -14.51722 1.000 17.43960 178 PRO H CA 1
ATOM 1291 C C . PRO A 1 178 ? 37.55511 -6.23458 -15.29300 1.000 16.48812 178 PRO H C 1
ATOM 1292 O O . PRO A 1 178 ? 38.36717 -6.05524 -16.20629 1.000 17.63510 178 PRO H O 1
ATOM 1296 N N . SER A 1 179 ? 37.14876 -7.44427 -14.90774 1.000 16.53800 179 SER H N 1
ATOM 1297 C CA . SER A 1 179 ? 37.59759 -8.63026 -15.61342 1.000 17.81998 179 SER H CA 1
ATOM 1298 C C . SER A 1 179 ? 37.05466 -8.61965 -17.03819 1.000 17.83495 179 SER H C 1
ATOM 1299 O O . SER A 1 179 ? 36.06685 -7.94790 -17.35001 1.000 19.81746 179 SER H O 1
ATOM 1302 N N . VAL A 1 180 ? 37.72758 -9.37008 -17.91084 1.000 19.10245 180 VAL H N 1
ATOM 1303 C CA . VAL A 1 180 ? 37.24495 -9.63700 -19.25937 1.000 20.27191 180 VAL H CA 1
ATOM 1304 C C . VAL A 1 180 ? 37.25603 -11.14324 -19.47020 1.000 20.28443 180 VAL H C 1
ATOM 1305 O O . VAL A 1 180 ? 38.09659 -11.86023 -18.92263 1.000 18.36517 180 VAL H O 1
ATOM 1309 N N . ARG A 1 181 ? 36.30734 -11.62669 -20.25836 1.000 23.51777 181 ARG H N 1
ATOM 1310 C CA . ARG A 1 181 ? 36.22471 -13.04308 -20.58927 1.000 28.13322 181 ARG H CA 1
ATOM 1311 C C . ARG A 1 181 ? 36.93995 -13.24424 -21.91864 1.000 31.26309 181 ARG H C 1
ATOM 1312 O O . ARG A 1 181 ? 36.49395 -12.74269 -22.95711 1.000 32.99467 181 ARG H O 1
ATOM 1320 N N . GLN A 1 182 ? 38.06232 -13.95294 -21.88885 1.000 34.12900 182 GLN H N 1
ATOM 1321 C CA . GLN A 1 182 ? 38.81839 -14.15568 -23.11132 1.000 38.77444 182 GLN H CA 1
ATOM 1322 C C . GLN A 1 182 ? 38.15025 -15.22758 -23.97211 1.000 41.38498 182 GLN H C 1
ATOM 1323 O O . GLN A 1 182 ? 37.19890 -15.89567 -23.55594 1.000 40.56233 182 GLN H O 1
ATOM 1329 N N . SER A 1 183 ? 38.63852 -15.36362 -25.20748 1.000 45.24083 183 SER H N 1
ATOM 1330 C CA . SER A 1 183 ? 38.04402 -16.32426 -26.13044 1.000 49.30581 183 SER H CA 1
ATOM 1331 C C . SER A 1 183 ? 38.17873 -17.75490 -25.63286 1.000 49.31197 183 SER H C 1
ATOM 1332 O O . SER A 1 183 ? 37.38803 -18.61707 -26.03310 1.000 50.33090 183 SER H O 1
ATOM 1335 N N . SER A 1 184 ? 39.15789 -18.02296 -24.76616 1.000 46.90617 184 SER H N 1
ATOM 1336 C CA . SER A 1 184 ? 39.30437 -19.34234 -24.17263 1.000 44.68218 184 SER H CA 1
ATOM 1337 C C . SER A 1 184 ? 38.17531 -19.68646 -23.20912 1.000 42.34141 184 SER H C 1
ATOM 1338 O O . SER A 1 184 ? 38.11334 -20.82935 -22.74747 1.000 42.11329 184 SER H O 1
ATOM 1341 N N . GLY A 1 185 ? 37.28134 -18.74112 -22.90237 1.000 38.32524 185 GLY H N 1
ATOM 1342 C CA . GLY A 1 185 ? 36.30405 -18.92111 -21.84619 1.000 34.13134 185 GLY H CA 1
ATOM 1343 C C . GLY A 1 185 ? 36.81153 -18.59905 -20.45500 1.000 29.19129 185 GLY H C 1
ATOM 1344 O O . GLY A 1 185 ? 36.01232 -18.54758 -19.50855 1.000 28.92835 185 GLY H O 1
ATOM 1345 N N . LEU A 1 186 ? 38.10491 -18.37549 -20.28996 1.000 25.29878 186 LEU H N 1
ATOM 1346 C CA . LEU A 1 186 ? 38.63639 -18.01060 -18.98885 1.000 20.91789 186 LEU H CA 1
ATOM 1347 C C . LEU A 1 186 ? 38.69254 -16.49392 -18.85779 1.000 20.66889 186 LEU H C 1
ATOM 1348 O O . LEU A 1 186 ? 38.71531 -15.75803 -19.84750 1.000 24.98428 186 LEU H O 1
ATOM 1353 N N . TYR A 1 187 ? 38.73939 -16.03094 -17.61723 1.000 16.43597 187 TYR H N 1
ATOM 1354 C CA . TYR A 1 187 ? 38.75426 -14.60698 -17.32606 1.000 13.72905 187 TYR H CA 1
ATOM 1355 C C . TYR A 1 187 ? 40.17397 -14.10004 -17.10884 1.000 14.86616 187 TYR H C 1
ATOM 1356 O O . TYR A 1 187 ? 41.08133 -14.84471 -16.72859 1.000 14.60916 187 TYR H O 1
ATOM 1365 N N . SER A 1 188 ? 40.35260 -12.80640 -17.34506 1.000 13.56507 188 SER H N 1
ATOM 1366 C CA . SER A 1 188 ? 41.59695 -12.12951 -17.02938 1.000 14.29761 188 SER H CA 1
ATOM 1367 C C . SER A 1 188 ? 41.27373 -10.75462 -16.47161 1.000 14.41991 188 SER H C 1
ATOM 1368 O O . SER A 1 188 ? 40.22547 -10.17119 -16.77046 1.000 15.15417 188 SER H O 1
ATOM 1371 N N . LEU A 1 189 ? 42.19169 -10.25208 -15.65380 1.000 13.98691 189 LEU H N 1
ATOM 1372 C CA . LEU A 1 189 ? 42.03627 -8.97914 -14.96937 1.000 16.23290 189 LEU H CA 1
ATOM 1373 C C . LEU A 1 189 ? 43.41893 -8.37124 -14.78372 1.000 16.73252 189 LEU H C 1
ATOM 1374 O O . LEU A 1 189 ? 44.38639 -9.08724 -14.50493 1.000 18.84906 189 LEU H O 1
ATOM 1379 N N . SER A 1 190 ? 43.51510 -7.06145 -14.95336 1.000 14.35356 190 SER H N 1
ATOM 1380 C CA . SER A 1 190 ? 44.77011 -6.36830 -14.71955 1.000 15.66056 190 SER H CA 1
ATOM 1381 C C . SER A 1 190 ? 44.59200 -5.28874 -13.66199 1.000 14.42288 190 SER H C 1
ATOM 1382 O O . SER A 1 190 ? 43.49803 -4.74711 -13.46786 1.000 15.10873 190 SER H O 1
ATOM 1385 N N . SER A 1 191 ? 45.69675 -4.97351 -12.99624 1.000 14.65796 191 SER H N 1
ATOM 1386 C CA . SER A 1 191 ? 45.74265 -3.91803 -12.00078 1.000 14.98144 191 SER H CA 1
ATOM 1387 C C . SER A 1 191 ? 47.06149 -3.19359 -12.16958 1.000 15.56830 191 SER H C 1
ATOM 1388 O O . SER A 1 191 ? 48.09497 -3.83619 -12.37160 1.000 15.79095 191 SER H O 1
ATOM 1391 N N . VAL A 1 192 ? 47.02715 -1.85911 -12.11106 1.000 14.75059 192 VAL H N 1
ATOM 1392 C CA . VAL A 1 192 ? 48.24574 -1.06354 -12.18905 1.000 16.68607 192 VAL H CA 1
ATOM 1393 C C . VAL A 1 192 ? 48.28512 -0.04841 -11.04925 1.000 16.81267 192 VAL H C 1
ATOM 1394 O O . VAL A 1 192 ? 47.25578 0.33845 -10.48535 1.000 17.82576 192 VAL H O 1
ATOM 1398 N N . VAL A 1 193 ? 49.50126 0.39337 -10.72555 1.000 18.30642 193 VAL H N 1
ATOM 1399 C CA . VAL A 1 193 ? 49.71904 1.38754 -9.67938 1.000 19.65513 193 VAL H CA 1
ATOM 1400 C C . VAL A 1 193 ? 50.91549 2.23938 -10.07678 1.000 20.26645 193 VAL H C 1
ATOM 1401 O O . VAL A 1 193 ? 51.86560 1.75265 -10.69541 1.000 20.12227 193 VAL H O 1
ATOM 1405 N N . SER A 1 194 ? 50.86402 3.52181 -9.72557 1.000 21.97303 194 SER H N 1
ATOM 1406 C CA . SER A 1 194 ? 51.95521 4.45331 -9.97586 1.000 25.56366 194 SER H CA 1
ATOM 1407 C C . SER A 1 194 ? 52.67808 4.72095 -8.66591 1.000 27.47903 194 SER H C 1
ATOM 1408 O O . SER A 1 194 ? 52.04561 5.07509 -7.66602 1.000 30.54106 194 SER H O 1
ATOM 1411 N N . VAL A 1 195 ? 53.99721 4.53329 -8.66565 1.000 29.60277 195 VAL H N 1
ATOM 1412 C CA . VAL A 1 195 ? 54.79694 4.64689 -7.45260 1.000 34.29139 195 VAL H CA 1
ATOM 1413 C C . VAL A 1 195 ? 56.06598 5.42817 -7.75604 1.000 39.36895 195 VAL H C 1
ATOM 1414 O O . VAL A 1 195 ? 56.46139 5.59444 -8.91148 1.000 38.57993 195 VAL H O 1
ATOM 1418 N N . THR A 1 196 ? 56.70610 5.90944 -6.69258 1.000 45.68929 196 THR H N 1
ATOM 1419 C CA . THR A 1 196 ? 58.04118 6.47880 -6.80794 1.000 51.95730 196 THR H CA 1
ATOM 1420 C C . THR A 1 196 ? 59.04965 5.34276 -6.94083 1.000 56.52448 196 THR H C 1
ATOM 1421 O O . THR A 1 196 ? 59.03210 4.39330 -6.15150 1.000 56.73957 196 THR H O 1
ATOM 1425 N N . SER A 1 197 ? 59.92606 5.43927 -7.94666 1.000 61.10419 197 SER H N 1
ATOM 1426 C CA . SER A 1 197 ? 60.83207 4.33944 -8.27202 1.000 64.69835 197 SER H CA 1
ATOM 1427 C C . SER A 1 197 ? 61.82265 4.04214 -7.15648 1.000 68.75163 197 SER H C 1
ATOM 1428 O O . SER A 1 197 ? 62.33202 2.91832 -7.07740 1.000 68.39965 197 SER H O 1
ATOM 1431 N N . SER A 1 198 ? 62.11746 5.01804 -6.30590 1.000 72.66647 198 SER H N 1
ATOM 1432 C CA . SER A 1 198 ? 63.06878 4.81057 -5.22860 1.000 75.53874 198 SER H CA 1
ATOM 1433 C C . SER A 1 198 ? 62.38347 4.15909 -4.03615 1.000 76.44950 198 SER H C 1
ATOM 1434 O O . SER A 1 198 ? 61.18927 4.36491 -3.79138 1.000 76.24629 198 SER H O 1
ATOM 1437 N N . SER A 1 199 ? 63.15875 3.34765 -3.30790 1.000 76.58572 199 SER H N 1
ATOM 1438 C CA . SER A 1 199 ? 62.79517 2.82191 -1.99383 1.000 75.42873 199 SER H CA 1
ATOM 1439 C C . SER A 1 199 ? 61.36517 2.29457 -1.94866 1.000 73.93913 199 SER H C 1
ATOM 1440 O O . SER A 1 199 ? 60.69286 2.38842 -0.91536 1.000 74.80341 199 SER H O 1
ATOM 1443 N N . GLN A 1 200 ? 60.89333 1.74168 -3.06309 1.000 70.66431 200 GLN H N 1
ATOM 1444 C CA . GLN A 1 200 ? 59.49497 1.33540 -3.20017 1.000 67.06165 200 GLN H CA 1
ATOM 1445 C C . GLN A 1 200 ? 59.42386 0.12029 -4.10706 1.000 62.16745 200 GLN H C 1
ATOM 1446 O O . GLN A 1 200 ? 59.21322 0.23812 -5.32035 1.000 62.92905 200 GLN H O 1
ATOM 1452 N N . PRO A 1 201 ? 59.61869 -1.08201 -3.55127 1.000 56.42833 201 PRO H N 1
ATOM 1453 C CA . PRO A 1 201 ? 59.32365 -2.30105 -4.31726 1.000 52.19328 201 PRO H CA 1
ATOM 1454 C C . PRO A 1 201 ? 57.87009 -2.70412 -4.13157 1.000 47.19020 201 PRO H C 1
ATOM 1455 O O . PRO A 1 201 ? 57.39461 -2.79941 -2.99555 1.000 49.19504 201 PRO H O 1
ATOM 1459 N N . VAL A 1 202 ? 57.14720 -2.93567 -5.22318 1.000 39.23423 202 VAL H N 1
ATOM 1460 C CA . VAL A 1 202 ? 55.71217 -3.18257 -5.16567 1.000 32.04200 202 VAL H CA 1
ATOM 1461 C C . VAL A 1 202 ? 55.43723 -4.64786 -5.46243 1.000 26.90500 202 VAL H C 1
ATOM 1462 O O . VAL A 1 202 ? 56.05832 -5.24791 -6.34866 1.000 26.38640 202 VAL H O 1
ATOM 1466 N N . THR A 1 203 ? 54.49587 -5.21818 -4.72159 1.000 23.17740 203 THR H N 1
ATOM 1467 C CA . THR A 1 203 ? 54.09064 -6.60450 -4.88568 1.000 22.61737 203 THR H CA 1
ATOM 1468 C C . THR A 1 203 ? 52.57709 -6.62590 -5.00584 1.000 20.12095 203 THR H C 1
ATOM 1469 O O . THR A 1 203 ? 51.88062 -6.00738 -4.19346 1.000 20.89041 203 THR H O 1
ATOM 1473 N N . CYS A 1 204 ? 52.06127 -7.30817 -6.02298 1.000 17.32508 204 CYS H N 1
ATOM 1474 C CA . CYS A 1 204 ? 50.62411 -7.52124 -6.10294 1.000 18.81123 204 CYS H CA 1
ATOM 1475 C C . CYS A 1 204 ? 50.27033 -8.82208 -5.39097 1.000 19.33936 204 CYS H C 1
ATOM 1476 O O . CYS A 1 204 ? 50.96701 -9.82976 -5.53854 1.000 21.13160 204 CYS H O 1
ATOM 1479 N N . ASN A 1 205 ? 49.21481 -8.78184 -4.58753 1.000 18.13506 205 ASN H N 1
ATOM 1480 C CA . ASN A 1 205 ? 48.73152 -9.94115 -3.84991 1.000 18.17788 205 ASN H CA 1
ATOM 1481 C C . ASN A 1 205 ? 47.41046 -10.35039 -4.48699 1.000 18.68363 205 ASN H C 1
ATOM 1482 O O . ASN A 1 205 ? 46.43078 -9.59850 -4.42802 1.000 20.77199 205 ASN H O 1
ATOM 1487 N N . VAL A 1 206 ? 47.38597 -11.53398 -5.09742 1.000 17.79551 206 VAL H N 1
ATOM 1488 C CA . VAL A 1 206 ? 46.23980 -12.01079 -5.86013 1.000 18.56153 206 VAL H CA 1
ATOM 1489 C C . VAL A 1 206 ? 45.62494 -13.20361 -5.14504 1.000 19.58135 206 VAL H C 1
ATOM 1490 O O . VAL A 1 206 ? 46.34198 -14.08925 -4.66771 1.000 20.04740 206 VAL H O 1
ATOM 1494 N N . ALA A 1 207 ? 44.29398 -13.23928 -5.09108 1.000 18.79044 207 ALA H N 1
ATOM 1495 C CA . ALA A 1 207 ? 43.57852 -14.35605 -4.49472 1.000 18.94174 207 ALA H CA 1
ATOM 1496 C C . ALA A 1 207 ? 42.49722 -14.83425 -5.44737 1.000 18.88272 207 ALA H C 1
ATOM 1497 O O . ALA A 1 207 ? 41.82066 -14.02277 -6.08507 1.000 19.39199 207 ALA H O 1
ATOM 1499 N N . HIS A 1 208 ? 42.35474 -16.15601 -5.55274 1.000 18.58496 208 HIS H N 1
ATOM 1500 C CA . HIS A 1 208 ? 41.29289 -16.79152 -6.33148 1.000 18.75012 208 HIS H CA 1
ATOM 1501 C C . HIS A 1 208 ? 40.62272 -17.79983 -5.40545 1.000 21.75011 208 HIS H C 1
ATOM 1502 O O . HIS A 1 208 ? 41.08049 -18.94707 -5.27752 1.000 21.83495 208 HIS H O 1
ATOM 1509 N N . PRO A 1 209 ? 39.54376 -17.40144 -4.72466 1.000 24.47600 209 PRO H N 1
ATOM 1510 C CA . PRO A 1 209 ? 38.98655 -18.26944 -3.67462 1.000 24.99644 209 PRO H CA 1
ATOM 1511 C C . PRO A 1 209 ? 38.50688 -19.62773 -4.16157 1.000 25.44150 209 PRO H C 1
ATOM 1512 O O . PRO A 1 209 ? 38.60712 -20.60223 -3.40892 1.000 27.67944 209 PRO H O 1
ATOM 1516 N N . ALA A 1 210 ? 38.00206 -19.73594 -5.39254 1.000 23.58976 210 ALA H N 1
ATOM 1517 C CA . ALA A 1 210 ? 37.47634 -21.02179 -5.85282 1.000 23.71741 210 ALA H CA 1
ATOM 1518 C C . ALA A 1 210 ? 38.52900 -22.12317 -5.89828 1.000 23.51428 210 ALA H C 1
ATOM 1519 O O . ALA A 1 210 ? 38.16835 -23.30438 -5.84083 1.000 24.96103 210 ALA H O 1
ATOM 1521 N N . THR A 1 211 ? 39.81131 -21.78014 -6.01931 1.000 22.47853 211 THR H N 1
ATOM 1522 C CA . THR A 1 211 ? 40.88142 -22.77078 -5.99519 1.000 21.97620 211 THR H CA 1
ATOM 1523 C C . THR A 1 211 ? 41.74374 -22.66117 -4.74525 1.000 23.95250 211 THR H C 1
ATOM 1524 O O . THR A 1 211 ? 42.75468 -23.37003 -4.63820 1.000 25.24206 211 THR H O 1
ATOM 1528 N N . ASN A 1 212 ? 41.36049 -21.80193 -3.79284 1.000 24.18521 212 ASN H N 1
ATOM 1529 C CA . ASN A 1 212 ? 42.18043 -21.49888 -2.61744 1.000 28.29613 212 ASN H CA 1
ATOM 1530 C C . ASN A 1 212 ? 43.54815 -20.94743 -3.00166 1.000 28.72048 212 ASN H C 1
ATOM 1531 O O . ASN A 1 212 ? 44.53460 -21.17770 -2.29999 1.000 32.72785 212 ASN H O 1
ATOM 1536 N N . THR A 1 213 ? 43.62827 -20.22559 -4.11385 1.000 25.67456 213 THR H N 1
ATOM 1537 C CA . THR A 1 213 ? 44.89991 -19.69888 -4.58984 1.000 23.55729 213 THR H CA 1
ATOM 1538 C C . THR A 1 213 ? 45.19337 -18.35801 -3.93211 1.000 23.41166 213 THR H C 1
ATOM 1539 O O . THR A 1 213 ? 44.33749 -17.46724 -3.91183 1.000 22.98095 213 THR H O 1
ATOM 1543 N N . LYS A 1 214 ? 46.40683 -18.21969 -3.40330 1.000 21.95512 214 LYS H N 1
ATOM 1544 C CA . LYS A 1 214 ? 46.98179 -16.92433 -3.06833 1.000 23.79249 214 LYS H CA 1
ATOM 1545 C C . LYS A 1 214 ? 48.37879 -16.87969 -3.66469 1.000 23.00581 214 LYS H C 1
ATOM 1546 O O . LYS A 1 214 ? 49.15452 -17.83194 -3.50899 1.000 23.28974 214 LYS H O 1
ATOM 1552 N N . VAL A 1 215 ? 48.69598 -15.78783 -4.35545 1.000 22.77623 215 VAL H N 1
ATOM 1553 C CA . VAL A 1 215 ? 49.98977 -15.65484 -5.01598 1.000 23.48658 215 VAL H CA 1
ATOM 1554 C C . VAL A 1 215 ? 50.43417 -14.19976 -4.94203 1.000 22.37259 215 VAL H C 1
ATOM 1555 O O . VAL A 1 215 ? 49.63460 -13.27465 -5.13343 1.000 23.54684 215 VAL H O 1
ATOM 1559 N N . ASP A 1 216 ? 51.71627 -14.00583 -4.64803 1.000 21.04489 216 ASP H N 1
ATOM 1560 C CA . ASP A 1 216 ? 52.34156 -12.69539 -4.65282 1.000 20.67351 216 ASP H CA 1
ATOM 1561 C C . ASP A 1 216 ? 53.31077 -12.62058 -5.82417 1.000 22.82949 216 ASP H C 1
ATOM 1562 O O . ASP A 1 216 ? 54.03686 -13.58180 -6.10296 1.000 24.40746 216 ASP H O 1
ATOM 1567 N N . LYS A 1 217 ? 53.32013 -11.47745 -6.50837 1.000 21.87477 217 LYS H N 1
ATOM 1568 C CA . LYS A 1 217 ? 54.30656 -11.19816 -7.54318 1.000 22.94463 217 LYS H CA 1
ATOM 1569 C C . LYS A 1 217 ? 54.90948 -9.83282 -7.25651 1.000 24.60323 217 LYS H C 1
ATOM 1570 O O . LYS A 1 217 ? 54.19377 -8.82612 -7.25329 1.000 23.87339 217 LYS H O 1
ATOM 1576 N N . THR A 1 218 ? 56.21275 -9.79752 -6.99835 1.000 26.72885 218 THR H N 1
ATOM 1577 C CA . THR A 1 218 ? 56.92501 -8.53513 -6.86918 1.000 25.09804 218 THR H CA 1
ATOM 1578 C C . THR A 1 218 ? 57.36853 -8.09758 -8.25823 1.000 25.50161 218 THR H C 1
ATOM 1579 O O . THR A 1 218 ? 57.97186 -8.88181 -8.99733 1.000 28.89915 218 THR H O 1
ATOM 1583 N N . VAL A 1 219 ? 57.05536 -6.85561 -8.61498 1.000 23.50882 219 VAL H N 1
ATOM 1584 C CA . VAL A 1 219 ? 57.14685 -6.38463 -9.99160 1.000 23.69008 219 VAL H CA 1
ATOM 1585 C C . VAL A 1 219 ? 58.40906 -5.54709 -10.14242 1.000 27.87089 219 VAL H C 1
ATOM 1586 O O . VAL A 1 219 ? 58.51250 -4.45536 -9.57374 1.000 29.02683 219 VAL H O 1
ATOM 1590 N N . ALA A 1 220 ? 59.36930 -6.05480 -10.91302 1.000 31.15925 220 ALA H N 1
ATOM 1591 C CA . ALA A 1 220 ? 60.58634 -5.30601 -11.18434 1.000 36.17040 220 ALA H CA 1
ATOM 1592 C C . ALA A 1 220 ? 60.26706 -4.11912 -12.09394 1.000 38.35672 220 ALA H C 1
ATOM 1593 O O . ALA A 1 220 ? 59.36516 -4.19662 -12.93235 1.000 41.85722 220 ALA H O 1
ATOM 1595 N N . PRO A 1 221 ? 60.99346 -3.00664 -11.95057 1.000 39.38737 221 PRO H N 1
ATOM 1596 C CA . PRO A 1 221 ? 60.58464 -1.75833 -12.61413 1.000 42.55473 221 PRO H CA 1
ATOM 1597 C C . PRO A 1 221 ? 60.69859 -1.77100 -14.13012 1.000 45.78727 221 PRO H C 1
ATOM 1598 O O . PRO A 1 221 ? 60.30678 -0.78051 -14.76150 1.000 45.75731 221 PRO H O 1
ATOM 1602 N N . SER A 1 222 ? 61.22357 -2.83505 -14.73804 1.000 47.86556 222 SER H N 1
ATOM 1603 C CA . SER A 1 222 ? 61.29610 -2.92941 -16.19074 1.000 49.03752 222 SER H CA 1
ATOM 1604 C C . SER A 1 222 ? 61.30922 -4.39853 -16.59053 1.000 49.60152 222 SER H C 1
ATOM 1605 O O . SER A 1 222 ? 61.35956 -5.29609 -15.74363 1.000 48.70154 222 SER H O 1
ATOM 1608 N N . THR A 1 223 ? 61.25293 -4.63554 -17.90194 1.000 51.21075 223 THR H N 1
ATOM 1609 C CA . THR A 1 223 ? 61.37332 -5.98590 -18.43829 1.000 53.97279 223 THR H CA 1
ATOM 1610 C C . THR A 1 223 ? 62.82086 -6.46167 -18.53203 1.000 57.30108 223 THR H C 1
ATOM 1611 O O . THR A 1 223 ? 63.05721 -7.56702 -19.03405 1.000 57.86429 223 THR H O 1
ATOM 1615 N N . CYS A 1 224 ? 63.78559 -5.66789 -18.06458 1.000 59.03549 224 CYS H N 1
ATOM 1616 C CA . CYS A 1 224 ? 65.19357 -6.06133 -18.11578 1.000 60.78486 224 CYS H CA 1
ATOM 1617 C C . CYS A 1 224 ? 65.42671 -7.32814 -17.30155 1.000 62.54659 224 CYS H C 1
ATOM 1618 O O . CYS A 1 224 ? 66.27058 -8.15162 -17.65112 1.000 63.96720 224 CYS H O 1
ATOM 1629 N N . SER B 1 2 ? 37.81034 -4.76561 10.53864 1.000 20.83354 2 SER I N 1
ATOM 1630 C CA . SER B 1 2 ? 37.29297 -4.11998 11.73967 1.000 19.03804 2 SER I CA 1
ATOM 1631 C C . SER B 1 2 ? 37.70262 -4.88867 12.98650 1.000 16.85412 2 SER I C 1
ATOM 1632 O O . SER B 1 2 ? 38.15410 -6.02752 12.90759 1.000 17.62667 2 SER I O 1
ATOM 1635 N N . LEU B 1 3 ? 37.54085 -4.24954 14.13750 1.000 17.08783 3 LEU I N 1
ATOM 1636 C CA . LEU B 1 3 ? 37.91920 -4.82359 15.41611 1.000 16.41765 3 LEU I CA 1
ATOM 1637 C C . LEU B 1 3 ? 36.75391 -4.67551 16.37946 1.000 16.89970 3 LEU I C 1
ATOM 1638 O O . LEU B 1 3 ? 36.02798 -3.67917 16.35218 1.000 18.93012 3 LEU I O 1
ATOM 1643 N N . GLU B 1 4 ? 36.58604 -5.66562 17.24738 1.000 17.03064 4 GLU I N 1
ATOM 1644 C CA . GLU B 1 4 ? 35.53734 -5.60521 18.26169 1.000 18.16441 4 GLU I CA 1
ATOM 1645 C C . GLU B 1 4 ? 36.06851 -6.16839 19.56816 1.000 18.24423 4 GLU I C 1
ATOM 1646 O O . GLU B 1 4 ? 36.48173 -7.33201 19.62347 1.000 17.95635 4 GLU I O 1
ATOM 1652 N N . GLU B 1 5 ? 36.03055 -5.35897 20.61903 1.000 17.09315 5 GLU I N 1
ATOM 1653 C CA . GLU B 1 5 ? 36.48578 -5.80201 21.92839 1.000 16.40500 5 GLU I CA 1
ATOM 1654 C C . GLU B 1 5 ? 35.32035 -6.39210 22.70971 1.000 17.46094 5 GLU I C 1
ATOM 1655 O O . GLU B 1 5 ? 34.16819 -5.97704 22.54790 1.000 19.09523 5 GLU I O 1
ATOM 1661 N N . SER B 1 6 ? 35.63602 -7.35977 23.57020 1.000 17.72601 6 SER I N 1
ATOM 1662 C CA . SER B 1 6 ? 34.64385 -7.98035 24.43500 1.000 18.64177 6 SER I CA 1
ATOM 1663 C C . SER B 1 6 ? 35.29353 -8.33313 25.76507 1.000 19.06735 6 SER I C 1
ATOM 1664 O O . SER B 1 6 ? 36.52136 -8.32979 25.90811 1.000 18.88994 6 SER I O 1
ATOM 1667 N N . GLY B 1 7 ? 34.44911 -8.64014 26.74380 1.000 18.47029 7 GLY I N 1
ATOM 1668 C CA . GLY B 1 7 ? 34.90106 -9.08838 28.04428 1.000 19.67105 7 GLY I CA 1
ATOM 1669 C C . GLY B 1 7 ? 34.79028 -8.05358 29.13784 1.000 19.32242 7 GLY I C 1
ATOM 1670 O O . GLY B 1 7 ? 34.95102 -8.40813 30.31581 1.000 20.59115 7 GLY I O 1
ATOM 1671 N N . GLY B 1 8 ? 34.53230 -6.79206 28.79570 1.000 18.46153 8 GLY I N 1
ATOM 1672 C CA . GLY B 1 8 ? 34.35790 -5.78390 29.82683 1.000 19.98633 8 GLY I CA 1
ATOM 1673 C C . GLY B 1 8 ? 33.22997 -6.15142 30.77800 1.000 20.47762 8 GLY I C 1
ATOM 1674 O O . GLY B 1 8 ? 32.19282 -6.68426 30.37293 1.000 22.15221 8 GLY I O 1
ATOM 1675 N N . ASP B 1 9 ? 33.44135 -5.87227 32.06072 1.000 20.65818 9 ASP I N 1
ATOM 1676 C CA . ASP B 1 9 ? 32.44762 -6.22504 33.06377 1.000 21.69108 9 ASP I CA 1
ATOM 1677 C C . ASP B 1 9 ? 32.72242 -5.43766 34.33655 1.000 20.42110 9 ASP I C 1
ATOM 1678 O O . ASP B 1 9 ? 33.76326 -4.78788 34.48620 1.000 19.37563 9 ASP I O 1
ATOM 1683 N N . LEU B 1 10 ? 31.74961 -5.49414 35.24500 1.000 21.13906 10 LEU I N 1
ATOM 1684 C CA . LEU B 1 10 ? 31.92616 -5.03582 36.61249 1.000 22.73967 10 LEU I CA 1
ATOM 1685 C C . LEU B 1 10 ? 32.68988 -6.10809 37.38172 1.000 25.58405 10 LEU I C 1
ATOM 1686 O O . LEU B 1 10 ? 32.28074 -7.27352 37.39783 1.000 27.88552 10 LEU I O 1
ATOM 1691 N N . VAL B 1 11 ? 33.81066 -5.72168 38.00110 1.000 23.56886 11 VAL I N 1
ATOM 1692 C CA . VAL B 1 11 ? 34.64435 -6.63901 38.77396 1.000 24.85013 11 VAL I CA 1
ATOM 1693 C C . VAL B 1 11 ? 35.02344 -5.98833 40.09623 1.000 24.72430 11 VAL I C 1
ATOM 1694 O O . VAL B 1 11 ? 35.07787 -4.75993 40.20974 1.000 25.69525 11 VAL I O 1
ATOM 1698 N N . LYS B 1 12 ? 35.30127 -6.83161 41.10759 1.000 24.09100 12 LYS I N 1
ATOM 1699 C CA . LYS B 1 12 ? 35.64600 -6.33147 42.43182 1.000 25.27534 12 LYS I CA 1
ATOM 1700 C C . LYS B 1 12 ? 37.11764 -5.92614 42.49212 1.000 25.34702 12 LYS I C 1
ATOM 1701 O O . LYS B 1 12 ? 37.94891 -6.47033 41.76059 1.000 24.78024 12 LYS I O 1
ATOM 1707 N N . PRO B 1 13 ? 37.46293 -4.96539 43.34956 1.000 25.62169 13 PRO I N 1
ATOM 1708 C CA . PRO B 1 13 ? 38.87688 -4.62420 43.53678 1.000 24.77063 13 PRO I CA 1
ATOM 1709 C C . PRO B 1 13 ? 39.68498 -5.86822 43.86895 1.000 25.20000 13 PRO I C 1
ATOM 1710 O O . PRO B 1 13 ? 39.24570 -6.73658 44.62915 1.000 27.43593 13 PRO I O 1
ATOM 1714 N N . GLY B 1 14 ? 40.87452 -5.95595 43.27707 1.000 23.13380 14 GLY I N 1
ATOM 1715 C CA . GLY B 1 14 ? 41.72662 -7.10941 43.44387 1.000 24.12277 14 GLY I CA 1
ATOM 1716 C C . GLY B 1 14 ? 41.49549 -8.22195 42.44474 1.000 24.34799 14 GLY I C 1
ATOM 1717 O O . GLY B 1 14 ? 42.32280 -9.13676 42.36471 1.000 26.49126 14 GLY I O 1
ATOM 1718 N N . ALA B 1 15 ? 40.41406 -8.16842 41.66914 1.000 24.67315 15 ALA I N 1
ATOM 1719 C CA . ALA B 1 15 ? 40.09890 -9.25707 40.76013 1.000 25.76208 15 ALA I CA 1
ATOM 1720 C C . ALA B 1 15 ? 40.96985 -9.19903 39.50876 1.000 24.49361 15 ALA I C 1
ATOM 1721 O O . ALA B 1 15 ? 41.6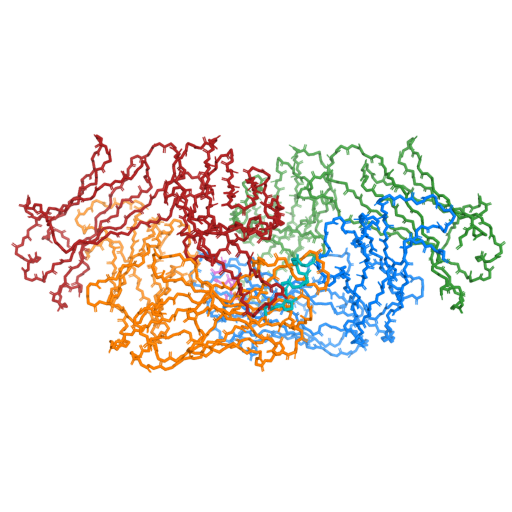7969 -8.22297 39.24796 1.000 23.85851 15 ALA I O 1
ATOM 1723 N N . SER B 1 16 ? 40.90152 -10.27166 38.72639 1.000 25.59475 16 SER I N 1
ATOM 1724 C CA . SER B 1 16 ? 41.51008 -10.33729 37.40847 1.000 25.74800 16 SER I CA 1
ATOM 1725 C C . SER B 1 16 ? 40.41904 -10.36276 36.34674 1.000 25.23990 16 SER I C 1
ATOM 1726 O O . SER B 1 16 ? 39.24723 -10.62651 36.63197 1.000 26.35600 16 SER I O 1
ATOM 1729 N N . LEU B 1 17 ? 40.80975 -10.06613 35.11223 1.000 22.88740 17 LEU I N 1
ATOM 1730 C CA . LEU B 1 17 ? 39.84568 -10.04069 34.02375 1.000 20.26535 17 LEU I CA 1
ATOM 1731 C C . LEU B 1 17 ? 40.61259 -10.18572 32.71995 1.000 20.64010 17 LEU I C 1
ATOM 1732 O O . LEU B 1 17 ? 41.74026 -9.70163 32.59659 1.000 23.94696 17 LEU I O 1
ATOM 1737 N N . THR B 1 18 ? 39.99678 -10.85885 31.75114 1.000 19.92679 18 THR I N 1
ATOM 1738 C CA . THR B 1 18 ? 40.59407 -11.03828 30.43399 1.000 19.72770 18 THR I CA 1
ATOM 1739 C C . THR B 1 18 ? 39.68072 -10.41227 29.38933 1.000 18.76872 18 THR I C 1
ATOM 1740 O O . THR B 1 18 ? 38.49446 -10.74818 29.31209 1.000 19.98302 18 THR I O 1
ATOM 1744 N N . LEU B 1 19 ? 40.22996 -9.50308 28.59625 1.000 17.42668 19 LEU I N 1
ATOM 1745 C CA . LEU B 1 19 ? 39.50189 -8.92470 27.48078 1.000 16.39723 19 LEU I CA 1
ATOM 1746 C C . LEU B 1 19 ? 39.95632 -9.59215 26.19381 1.000 17.47147 19 LEU I C 1
ATOM 1747 O O . LEU B 1 19 ? 41.07352 -10.10736 26.09606 1.000 18.78166 19 LEU I O 1
ATOM 1752 N N . THR B 1 20 ? 39.07828 -9.56618 25.19687 1.000 18.07511 20 THR I N 1
ATOM 1753 C CA . THR B 1 20 ? 39.37557 -10.13947 23.89633 1.000 18.07192 20 THR I CA 1
ATOM 1754 C C . THR B 1 20 ? 39.09111 -9.10935 22.81839 1.000 16.89482 20 THR I C 1
ATOM 1755 O O . THR B 1 20 ? 38.10277 -8.37104 22.89318 1.000 18.07337 20 THR I O 1
ATOM 1759 N N . CYS B 1 21 ? 39.97190 -9.05508 21.82618 1.000 16.37934 21 CYS I N 1
ATOM 1760 C CA . CYS B 1 21 ? 39.77253 -8.24285 20.63633 1.000 18.70145 21 CYS I CA 1
ATOM 1761 C C . CYS B 1 21 ? 39.65806 -9.18468 19.45130 1.000 17.53871 21 CYS I C 1
ATOM 1762 O O . CYS B 1 21 ? 40.55944 -9.99422 19.21440 1.000 18.88030 21 CYS I O 1
ATOM 1765 N N . THR B 1 22 ? 38.55835 -9.09031 18.71278 1.000 18.57512 22 THR I N 1
ATOM 1766 C CA . THR B 1 22 ? 38.30340 -9.99131 17.59871 1.000 19.04447 22 THR I CA 1
ATOM 1767 C C . THR B 1 22 ? 38.38671 -9.21704 16.29367 1.000 18.39516 22 THR I C 1
ATOM 1768 O O . THR B 1 22 ? 37.70841 -8.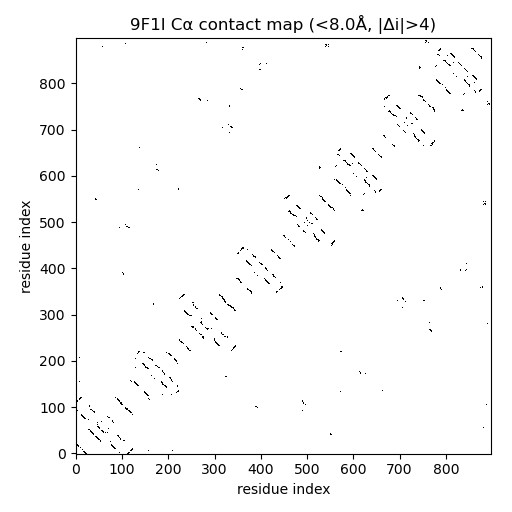19649 16.12257 1.000 18.38066 22 THR I O 1
ATOM 1772 N N . ALA B 1 23 ? 39.20843 -9.71230 15.37617 1.000 18.70202 23 ALA I N 1
ATOM 1773 C CA . ALA B 1 23 ? 39.34670 -9.11608 14.05760 1.000 17.90085 23 ALA I CA 1
ATOM 1774 C C . ALA B 1 23 ? 38.31971 -9.71022 13.10436 1.000 19.11878 23 ALA I C 1
ATOM 1775 O O . ALA B 1 23 ? 38.11179 -10.92652 13.07965 1.000 20.60027 23 ALA I O 1
ATOM 1777 N N . SER B 1 24 ? 37.67162 -8.84238 12.32946 1.000 19.28246 24 SER I N 1
ATOM 1778 C CA . SER B 1 24 ? 36.81724 -9.25319 11.21931 1.000 20.86072 24 SER I CA 1
ATOM 1779 C C . SER B 1 24 ? 37.37216 -8.70073 9.91315 1.000 22.10185 24 SER I C 1
ATOM 1780 O O . SER B 1 24 ? 37.92052 -7.59381 9.87701 1.000 21.39937 24 SER I O 1
ATOM 1783 N N . GLY B 1 25 ? 37.22803 -9.48082 8.84396 1.000 23.49056 25 GLY I N 1
ATOM 1784 C CA . GLY B 1 25 ? 37.67519 -9.08379 7.52450 1.000 22.75131 25 GLY I CA 1
ATOM 1785 C C . GLY B 1 25 ? 39.16596 -9.19833 7.28921 1.000 24.63181 25 GLY I C 1
ATOM 1786 O O . GLY B 1 25 ? 39.63153 -8.85851 6.19248 1.000 26.58828 25 GLY I O 1
ATOM 1787 N N . PHE B 1 26 ? 39.93052 -9.64726 8.28125 1.000 23.69503 26 PHE I N 1
ATOM 1788 C CA . PHE B 1 26 ? 41.34547 -9.94254 8.10066 1.000 23.53064 26 PHE I CA 1
ATOM 1789 C C . PHE B 1 26 ? 41.76798 -10.89990 9.20248 1.000 23.38632 26 PHE I C 1
ATOM 1790 O O . PHE B 1 26 ? 41.03766 -11.12098 10.17161 1.000 22.93992 26 PHE I O 1
ATOM 1798 N N . SER B 1 27 ? 42.95392 -11.48030 9.03185 1.000 23.61263 27 SER I N 1
ATOM 1799 C CA . SER B 1 27 ? 43.62237 -12.22311 10.08771 1.000 23.38098 27 SER I CA 1
ATOM 1800 C C . SER B 1 27 ? 45.03210 -11.66968 10.24687 1.000 21.96111 27 SER I C 1
ATOM 1801 O O . SER B 1 27 ? 45.57811 -11.03493 9.33958 1.000 21.97486 27 SER I O 1
ATOM 1804 N N . PHE B 1 28 ? 45.61867 -11.90362 11.41673 1.000 20.83453 28 PHE I N 1
ATOM 1805 C CA . PHE B 1 28 ? 46.90845 -11.29901 11.72877 1.000 19.05443 28 PHE I CA 1
ATOM 1806 C C . PHE B 1 28 ? 48.00781 -11.84140 10.82348 1.000 19.86410 28 PHE I C 1
ATOM 1807 O O . PHE B 1 28 ? 48.01479 -13.02008 10.45479 1.000 22.33108 28 PHE I O 1
ATOM 1815 N N . SER B 1 29 ? 48.92794 -10.96092 10.44600 1.000 18.03671 29 SER I N 1
ATOM 1816 C CA . SER B 1 29 ? 50.07767 -11.33591 9.63625 1.000 18.06763 29 SER I CA 1
ATOM 1817 C C . SER B 1 29 ? 51.16662 -10.29902 9.86246 1.000 16.60515 29 SER I C 1
ATOM 1818 O O . SER B 1 29 ? 50.95187 -9.27295 10.51500 1.000 16.92209 29 SER I O 1
ATOM 1821 N N . ALA B 1 30 ? 52.33840 -10.57341 9.29438 1.000 17.20606 30 ALA I N 1
ATOM 1822 C CA . ALA B 1 30 ? 53.49513 -9.71663 9.50578 1.000 15.77919 30 ALA I CA 1
ATOM 1823 C C . ALA B 1 30 ? 53.24171 -8.31891 8.95858 1.000 17.00437 30 ALA I C 1
ATOM 1824 O O . ALA B 1 30 ? 52.41049 -8.10784 8.06829 1.000 18.62283 30 ALA I O 1
ATOM 1826 N N . GLY B 1 31 ? 53.95514 -7.35163 9.53016 1.000 16.07394 31 GLY I N 1
ATOM 1827 C CA . GLY B 1 31 ? 53.99979 -6.00122 9.00257 1.000 15.66803 31 GLY I CA 1
ATOM 1828 C C . GLY B 1 31 ? 53.44376 -4.93382 9.91670 1.000 13.45673 31 GLY I C 1
ATOM 1829 O O . GLY B 1 31 ? 53.47364 -3.75398 9.54243 1.000 15.16239 31 GLY I O 1
ATOM 1830 N N . TYR B 1 32 ? 52.95821 -5.27602 11.10754 1.000 13.63314 32 TYR I N 1
ATOM 1831 C CA . TYR B 1 32 ? 52.35944 -4.29689 12.00524 1.000 14.18253 32 TYR I CA 1
ATOM 1832 C C . TYR B 1 32 ? 52.21601 -4.94171 13.37798 1.000 13.36297 32 TYR I C 1
ATOM 1833 O O . TYR B 1 32 ? 52.40042 -6.15540 13.54197 1.000 13.35487 32 TYR I O 1
ATOM 1842 N N . ASP B 1 33 ? 51.84316 -4.10789 14.34949 1.000 14.31444 33 ASP I N 1
ATOM 1843 C CA . ASP B 1 33 ? 51.53040 -4.51569 15.71129 1.000 14.27571 33 ASP I CA 1
ATOM 1844 C C . ASP B 1 33 ? 50.03655 -4.37182 15.99208 1.000 12.86628 33 ASP I C 1
ATOM 1845 O O . ASP B 1 33 ? 49.34922 -3.53732 15.39025 1.000 14.23330 33 ASP I O 1
ATOM 1850 N N . MET B 1 34 ? 49.55189 -5.18313 16.93530 1.000 13.01822 34 MET I N 1
ATOM 1851 C CA . MET B 1 34 ? 48.22730 -5.02770 17.52968 1.000 13.97162 34 MET I CA 1
ATOM 1852 C C . MET B 1 34 ? 48.40587 -4.55262 18.96317 1.000 14.75766 34 MET I C 1
ATOM 1853 O O . MET B 1 34 ? 49.25869 -5.07450 19.68516 1.000 15.44371 34 MET I O 1
ATOM 1858 N N . CYS B 1 35 A 47.61206 -3.56874 19.38195 1.000 14.90954 34 CYS I N 1
ATOM 1859 C CA . CYS B 1 35 A 47.86532 -2.90408 20.65608 1.000 15.36250 34 CYS I CA 1
ATOM 1860 C C . CYS B 1 35 A 46.56700 -2.67268 21.41926 1.000 13.86917 34 CYS I C 1
ATOM 1861 O O . CYS B 1 35 A 45.46367 -2.71766 20.86084 1.000 15.52334 34 CYS I O 1
ATOM 1864 N N . TRP B 1 36 ? 46.71290 -2.41643 22.71795 1.000 12.67749 36 TRP I N 1
ATOM 1865 C CA . TRP B 1 36 ? 45.60043 -1.98813 23.55212 1.000 13.13090 36 TRP I CA 1
ATOM 1866 C C . TRP B 1 36 ? 45.87633 -0.59860 24.10630 1.000 12.92096 36 TRP I C 1
ATOM 1867 O O . TRP B 1 36 ? 47.00374 -0.29264 24.52099 1.000 13.18802 36 TRP I O 1
ATOM 1878 N N . VAL B 1 37 ? 44.82507 0.22229 24.11837 1.000 13.56356 37 VAL I N 1
ATOM 1879 C CA . VAL B 1 37 ? 44.83013 1.58173 24.65222 1.000 12.60677 37 VAL I CA 1
ATOM 1880 C C . VAL B 1 37 ? 43.58234 1.72898 25.51026 1.000 14.23361 37 VAL I C 1
ATOM 1881 O O . VAL B 1 37 ? 42.51027 1.23676 25.14262 1.000 17.37251 37 VAL I O 1
ATOM 1885 N N . ARG B 1 38 ? 43.71170 2.39044 26.65354 1.000 13.25407 38 ARG I N 1
ATOM 1886 C CA . ARG B 1 38 ? 42.55857 2.60254 27.51809 1.000 13.70127 38 ARG I CA 1
ATOM 1887 C C . ARG B 1 38 ? 42.30808 4.08729 27.74707 1.000 14.73690 38 ARG I C 1
ATOM 1888 O O . ARG B 1 38 ? 43.16533 4.93471 27.48255 1.000 16.22095 38 ARG I O 1
ATOM 1896 N N . GLN B 1 39 ? 41.11223 4.38629 28.25739 1.000 15.73730 39 GLN I N 1
ATOM 1897 C CA . GLN B 1 39 ? 40.69171 5.76586 28.48466 1.000 14.56446 39 GLN I CA 1
ATOM 1898 C C . GLN B 1 39 ? 39.74498 5.76929 29.67898 1.000 17.22858 39 GLN I C 1
ATOM 1899 O O . GLN B 1 39 ? 38.61352 5.27680 29.58688 1.000 16.96052 39 GLN I O 1
ATOM 1905 N N . ALA B 1 40 ? 40.20867 6.31473 30.79546 1.000 17.03448 40 ALA I N 1
ATOM 1906 C CA . ALA B 1 40 ? 39.35072 6.43360 31.95951 1.000 19.16318 40 ALA I CA 1
ATOM 1907 C C . ALA B 1 40 ? 38.25713 7.46885 31.69211 1.000 20.70662 40 ALA I C 1
ATOM 1908 O O . ALA B 1 40 ? 38.43467 8.37457 30.86998 1.000 18.62245 40 ALA I O 1
ATOM 1910 N N . PRO B 1 41 ? 37.10519 7.34817 32.37291 1.000 23.96075 41 PRO I N 1
ATOM 1911 C CA . PRO B 1 41 ? 36.01088 8.30911 32.17019 1.000 24.29329 41 PRO I CA 1
ATOM 1912 C C . PRO B 1 41 ? 36.45190 9.75470 32.33781 1.000 24.90981 41 PRO I C 1
ATOM 1913 O O . PRO B 1 41 ? 37.01028 10.12672 33.37440 1.000 25.95098 41 PRO I O 1
ATOM 1917 N N . GLY B 1 42 ? 36.22162 10.56801 31.30730 1.000 24.54602 42 GLY I N 1
ATOM 1918 C CA . GLY B 1 42 ? 36.60228 11.96558 31.33145 1.000 24.99097 42 GLY I CA 1
ATOM 1919 C C . GLY B 1 42 ? 38.08206 12.24966 31.18814 1.000 24.89666 42 GLY I C 1
ATOM 1920 O O . GLY B 1 42 ? 38.48343 13.41049 31.30646 1.000 26.20328 42 GLY I O 1
ATOM 1921 N N . LYS B 1 43 ? 38.90532 11.24118 30.91766 1.000 21.87799 43 LYS I N 1
ATOM 1922 C CA . LYS B 1 43 ? 40.35346 11.39339 30.86802 1.000 20.97017 43 LYS I CA 1
ATOM 1923 C C . LYS B 1 43 ? 40.86609 11.08097 29.46415 1.000 18.25739 43 LYS I C 1
ATOM 1924 O O . LYS B 1 43 ? 40.09550 10.81858 28.53900 1.000 19.99106 43 LYS I O 1
ATOM 1930 N N . GLY B 1 44 ? 42.19313 11.11600 29.30608 1.000 18.17848 44 GLY I N 1
ATOM 1931 C CA . GLY B 1 44 ? 42.81071 10.96448 28.00349 1.000 17.63229 44 GLY I CA 1
ATOM 1932 C C . GLY B 1 44 ? 43.17030 9.52539 27.66287 1.000 17.35602 44 GLY I C 1
ATOM 1933 O O . GLY B 1 44 ? 42.92650 8.59105 28.41972 1.000 21.03175 44 GLY I O 1
ATOM 1934 N N . LEU B 1 45 ? 43.74090 9.35746 26.47230 1.000 17.04809 45 LEU I N 1
ATOM 1935 C CA . LEU B 1 45 ? 44.16868 8.05160 25.99619 1.000 16.27313 45 LEU I CA 1
ATOM 1936 C C . LEU B 1 45 ? 45.45293 7.62807 26.69327 1.000 15.66859 45 LEU I C 1
ATOM 1937 O O . LEU B 1 45 ? 46.33568 8.44990 26.96798 1.000 16.78552 45 LEU I O 1
ATOM 1942 N N . GLU B 1 46 ? 45.57691 6.32283 26.94161 1.000 15.35606 46 GLU I N 1
ATOM 1943 C CA . GLU B 1 46 ? 46.73708 5.78371 27.64737 1.000 15.77173 46 GLU I CA 1
ATOM 1944 C C . GLU B 1 46 ? 47.11097 4.43567 27.04854 1.000 14.20643 46 GLU I C 1
ATOM 1945 O O . GLU B 1 46 ? 46.31849 3.48449 27.10616 1.000 15.25631 46 GLU I O 1
ATOM 1951 N N . TRP B 1 47 ? 48.31390 4.35556 26.47417 1.000 13.91436 47 TRP I N 1
ATOM 1952 C CA . TRP B 1 47 ? 48.77702 3.11582 25.85621 1.000 14.38987 47 TRP I CA 1
ATOM 1953 C C . TRP B 1 47 ? 49.11355 2.05501 26.90410 1.000 15.31096 47 TRP I C 1
ATOM 1954 O O . TRP B 1 47 ? 49.68684 2.35432 27.95608 1.000 15.94013 47 TRP I O 1
ATOM 1965 N N . ILE B 1 48 ? 48.74305 0.80477 26.60797 1.000 13.48822 48 ILE I N 1
ATOM 1966 C CA . ILE B 1 48 ? 48.97345 -0.33187 27.50007 1.000 13.57939 48 ILE I CA 1
ATOM 1967 C C . ILE B 1 48 ? 50.10646 -1.22047 27.00170 1.000 14.79378 48 ILE I C 1
ATOM 1968 O O . ILE B 1 48 ? 51.10725 -1.41251 27.69615 1.000 15.80393 48 ILE I O 1
ATOM 1973 N N . ALA B 1 49 ? 49.94728 -1.80832 25.81686 1.000 13.58293 49 ALA I N 1
ATOM 1974 C CA . ALA B 1 49 ? 50.87333 -2.82311 25.34001 1.000 14.67315 49 ALA I CA 1
ATOM 1975 C C . ALA B 1 49 ? 50.62895 -3.07309 23.86098 1.000 12.72753 49 ALA I C 1
ATOM 1976 O O . ALA B 1 49 ? 49.54316 -2.79344 23.33613 1.000 12.65756 49 ALA I O 1
ATOM 1978 N N . CYS B 1 50 ? 51.64920 -3.64138 23.20728 1.000 13.36927 50 CYS I N 1
ATOM 1979 C CA . CYS B 1 50 ? 51.54810 -4.11832 21.83381 1.000 12.90548 50 CYS I CA 1
ATOM 1980 C C . CYS B 1 50 ? 52.13522 -5.52027 21.70653 1.000 14.18337 50 CYS I C 1
ATOM 1981 O O . CYS B 1 50 ? 53.00374 -5.94146 22.48618 1.000 13.67825 50 CYS I O 1
ATOM 1984 N N . ILE B 1 51 ? 51.66162 -6.23623 20.68669 1.000 13.32417 51 ILE I N 1
ATOM 1985 C CA . ILE B 1 51 ? 52.21995 -7.52142 20.29251 1.000 13.84868 51 ILE I CA 1
ATOM 1986 C C . ILE B 1 51 ? 52.46825 -7.48193 18.79175 1.000 13.46623 51 ILE I C 1
ATOM 1987 O O . ILE B 1 51 ? 51.66464 -6.92528 18.03322 1.000 13.38361 51 ILE I O 1
ATOM 1992 N N . TYR B 1 52 ? 53.61192 -8.01249 18.37329 1.000 13.15696 52 TYR I N 1
ATOM 1993 C CA . TYR B 1 52 ? 53.86481 -8.20743 16.94872 1.000 12.72462 52 TYR I CA 1
ATOM 1994 C C . TYR B 1 52 ? 52.74714 -9.05568 16.35197 1.000 15.47979 52 TYR I C 1
ATOM 1995 O O . TYR B 1 52 ? 52.35759 -10.07537 16.92808 1.000 15.13985 52 TYR I O 1
ATOM 2004 N N . ALA B 1 53 ? 52.23072 -8.64501 15.19306 1.000 14.15024 53 ALA I N 1
ATOM 2005 C CA . ALA B 1 53 ? 51.23941 -9.46670 14.50321 1.000 14.79343 53 ALA I CA 1
ATOM 2006 C C . ALA B 1 53 ? 51.86232 -10.58373 13.66319 1.000 16.89029 53 ALA I C 1
ATOM 2007 O O . ALA B 1 53 ? 51.11950 -11.40032 13.10067 1.000 16.80188 53 ALA I O 1
ATOM 2009 N N . ASP B 1 54 ? 53.19625 -10.65095 13.57317 1.000 16.10038 54 ASP I N 1
ATOM 2010 C CA . ASP B 1 54 ? 53.86783 -11.59381 12.67653 1.000 14.54073 54 ASP I CA 1
ATOM 2011 C C . ASP B 1 54 ? 53.88958 -13.02978 13.18371 1.000 15.86294 54 ASP I C 1
ATOM 2012 O O . ASP B 1 54 ? 54.37260 -13.91088 12.45799 1.000 17.42526 54 ASP I O 1
ATOM 2017 N N . GLY B 1 55 ? 53.37074 -13.29678 14.38540 1.000 16.85467 55 GLY I N 1
ATOM 2018 C CA . GLY B 1 55 ? 53.36363 -14.63688 14.93765 1.000 17.30163 55 GLY I CA 1
ATOM 2019 C C . GLY B 1 55 ? 54.54284 -14.97404 15.83007 1.000 17.99496 55 GLY I C 1
ATOM 2020 O O . GLY B 1 55 ? 54.55808 -16.06217 16.42567 1.000 18.36332 55 GLY I O 1
ATOM 2021 N N . SER B 1 56 ? 55.53843 -14.09029 15.92925 1.000 17.12268 56 SER I N 1
ATOM 2022 C CA . SER B 1 56 ? 56.68327 -14.32440 16.80374 1.000 17.32522 56 SER I CA 1
ATOM 2023 C C . SER B 1 56 ? 56.30315 -14.34668 18.27573 1.000 18.57039 56 SER I C 1
ATOM 2024 O O . SER B 1 56 ? 57.02918 -14.94453 19.08162 1.000 20.44275 56 SER I O 1
ATOM 2027 N N . GLY B 1 57 ? 55.20353 -13.69580 18.64371 1.000 17.14078 57 GLY I N 1
ATOM 2028 C CA . GLY B 1 57 ? 54.82319 -13.53451 20.03225 1.000 18.02062 57 GLY I CA 1
ATOM 2029 C C . GLY B 1 57 ? 55.51408 -12.39658 20.75374 1.000 16.77885 57 GLY I C 1
ATOM 2030 O O . GLY B 1 57 ? 55.27842 -12.21247 21.95430 1.000 18.67524 57 GLY I O 1
ATOM 2031 N N . SER B 1 58 ? 56.35636 -11.62675 20.06979 1.000 16.22715 58 SER I N 1
ATOM 2032 C CA . SER B 1 58 ? 57.10802 -10.56971 20.73212 1.000 14.63579 58 SER I CA 1
ATOM 2033 C C . SER B 1 58 ? 56.16920 -9.46627 21.19713 1.000 15.55935 58 SER I C 1
ATOM 2034 O O . SER B 1 58 ? 55.27909 -9.03947 20.45687 1.000 16.00352 58 SER I O 1
ATOM 2037 N N . THR B 1 59 ? 56.35847 -9.01862 22.43794 1.000 14.43763 59 THR I N 1
ATOM 2038 C CA . THR B 1 59 ? 55.49695 -8.02804 23.05318 1.000 14.09686 59 THR I CA 1
ATOM 2039 C C . THR B 1 59 ? 56.32719 -6.89548 23.63953 1.000 15.64747 59 THR I C 1
ATOM 2040 O O . THR B 1 59 ? 57.52340 -7.04309 23.92827 1.000 16.28931 59 THR I O 1
ATOM 2044 N N . TYR B 1 60 ? 55.66420 -5.75693 23.83615 1.000 13.97897 60 TYR I N 1
ATOM 2045 C CA . TYR B 1 60 ? 56.28103 -4.65511 24.56323 1.000 13.14238 60 TYR I CA 1
ATOM 2046 C C . TYR B 1 60 ? 55.19423 -3.86351 25.28325 1.000 12.39895 60 TYR I C 1
ATOM 2047 O O . TYR B 1 60 ? 54.07359 -3.74247 24.78150 1.000 14.21972 60 TYR I O 1
ATOM 2056 N N . TYR B 1 61 ? 55.52450 -3.35387 26.47602 1.000 14.98044 61 TYR I N 1
ATOM 2057 C CA . TYR B 1 61 ? 54.53776 -2.82092 27.40747 1.000 15.43334 61 TYR I CA 1
ATOM 2058 C C . TYR B 1 61 ? 54.90886 -1.41659 27.86254 1.000 15.44036 61 TYR I C 1
ATOM 2059 O O . TYR B 1 61 ? 56.08864 -1.05135 27.92931 1.000 17.33075 61 TYR I O 1
ATOM 2068 N N . ALA B 1 62 ? 53.88443 -0.63366 28.20300 1.000 15.14061 62 ALA I N 1
ATOM 2069 C CA . ALA B 1 62 ? 54.12719 0.57684 28.98149 1.000 16.86116 62 ALA I CA 1
ATOM 2070 C C . ALA B 1 62 ? 54.68290 0.19686 30.34663 1.000 18.47544 62 ALA I C 1
ATOM 2071 O O . ALA B 1 62 ? 54.30270 -0.82854 30.92450 1.000 18.09406 62 ALA I O 1
ATOM 2073 N N . ASN B 1 63 ? 55.60857 1.01941 30.85540 1.000 18.47302 63 ASN I N 1
ATOM 2074 C CA . ASN B 1 63 ? 56.19657 0.72947 32.15824 1.000 18.21624 63 ASN I CA 1
ATOM 2075 C C . ASN B 1 63 ? 55.12223 0.52597 33.21831 1.000 19.08435 63 ASN I C 1
ATOM 2076 O O . ASN B 1 63 ? 55.24870 -0.35898 34.07421 1.000 20.47132 63 ASN I O 1
ATOM 2081 N N . TRP B 1 64 ? 54.05278 1.33247 33.18131 1.000 18.50574 64 TRP I N 1
ATOM 2082 C CA . TRP B 1 64 ? 53.03440 1.23765 34.22706 1.000 20.14660 64 TRP I CA 1
ATOM 2083 C C . TRP B 1 64 ? 52.27351 -0.07800 34.17121 1.000 19.71607 64 TRP I C 1
ATOM 2084 O O . TRP B 1 64 ? 51.72467 -0.50458 35.19001 1.000 20.64392 64 TRP I O 1
ATOM 2095 N N . ALA B 1 65 ? 52.23810 -0.73038 33.01049 1.000 19.91868 65 ALA I N 1
ATOM 2096 C CA . ALA B 1 65 ? 51.40891 -1.90696 32.78539 1.000 19.83365 65 ALA I CA 1
ATOM 2097 C C . ALA B 1 65 ? 52.16961 -3.21613 32.91543 1.000 20.66685 65 ALA I C 1
ATOM 2098 O O . ALA B 1 65 ? 51.53647 -4.27447 32.92941 1.000 21.70341 65 ALA I O 1
ATOM 2100 N N . LYS B 1 66 ? 53.49926 -3.17087 33.00869 1.000 21.36032 66 LYS I N 1
ATOM 2101 C CA . LYS B 1 66 ? 54.30246 -4.38882 32.92442 1.000 22.16229 66 LYS I CA 1
ATOM 2102 C C . LYS B 1 66 ? 53.96046 -5.37590 34.02965 1.000 23.72046 66 LYS I C 1
ATOM 2103 O O . LYS B 1 66 ? 53.95706 -6.59082 33.80196 1.000 24.71366 66 LYS I O 1
ATOM 2109 N N . GLY B 1 67 ? 53.66615 -4.87661 35.23323 1.000 23.82918 67 GLY I N 1
ATOM 2110 C CA . GLY B 1 67 ? 53.45885 -5.77072 36.35869 1.000 24.96002 67 GLY I CA 1
ATOM 2111 C C . GLY B 1 67 ? 52.17808 -6.58428 36.30106 1.000 25.80028 67 GLY I C 1
ATOM 2112 O O . GLY B 1 67 ? 52.13555 -7.70725 36.81562 1.000 28.58811 67 GLY I O 1
ATOM 2113 N N . ARG B 1 68 ? 51.12301 -6.04644 35.68283 1.000 22.77179 68 ARG I N 1
ATOM 2114 C CA . ARG B 1 68 ? 49.79023 -6.61876 35.82621 1.000 21.90187 68 ARG I CA 1
ATOM 2115 C C . ARG B 1 68 ? 49.08867 -6.98694 34.52791 1.000 21.70772 68 ARG I C 1
ATOM 2116 O O . ARG B 1 68 ? 48.00464 -7.57695 34.58931 1.000 22.85702 68 ARG I O 1
ATOM 2124 N N . PHE B 1 69 ? 49.64565 -6.65064 33.36871 1.000 18.13919 69 PHE I N 1
ATOM 2125 C CA . PHE B 1 69 ? 48.96901 -6.84628 32.09507 1.000 18.79542 69 PHE I CA 1
ATOM 2126 C C . PHE B 1 69 ? 49.76460 -7.79952 31.21857 1.000 18.32661 69 PHE I C 1
ATOM 2127 O O . PHE B 1 69 ? 51.00095 -7.76462 31.20766 1.000 20.10514 69 PHE I O 1
ATOM 2135 N N . THR B 1 70 ? 49.04902 -8.64121 30.47369 1.000 17.68961 70 THR I N 1
ATOM 2136 C CA . THR B 1 70 ? 49.67145 -9.56603 29.53125 1.000 17.95855 70 THR I CA 1
ATOM 2137 C C . THR B 1 70 ? 48.87353 -9.52505 28.23901 1.000 16.35510 70 THR I C 1
ATOM 2138 O O . THR B 1 70 ? 47.65091 -9.71538 28.26072 1.000 17.53141 70 THR I O 1
ATOM 2142 N N . ILE B 1 71 ? 49.55259 -9.24744 27.12363 1.000 16.40507 71 ILE I N 1
ATOM 2143 C CA . ILE B 1 71 ? 48.93547 -9.24435 25.79935 1.000 16.01006 71 ILE I CA 1
ATOM 2144 C C . ILE B 1 71 ? 49.39192 -10.49494 25.05689 1.000 15.93196 71 ILE I C 1
ATOM 2145 O O . ILE B 1 71 ? 50.56221 -10.89145 25.15112 1.000 18.00977 71 ILE I O 1
ATOM 2150 N N . SER B 1 72 ? 48.45874 -11.13881 24.35627 1.000 17.01278 72 SER I N 1
ATOM 2151 C CA . SER B 1 72 ? 48.75048 -12.36783 23.62585 1.000 18.29971 72 SER I CA 1
ATOM 2152 C C . SER B 1 72 ? 47.89362 -12.42007 22.36917 1.000 17.69176 72 SER I C 1
ATOM 2153 O O . SER B 1 72 ? 46.81050 -11.83036 22.30494 1.000 19.14911 72 SER I O 1
ATOM 2156 N N . LEU B 1 73 ? 48.37444 -13.15835 21.37188 1.000 17.45964 73 LEU I N 1
ATOM 2157 C CA . LEU B 1 73 ? 47.52661 -13.54783 20.24750 1.000 19.65169 73 LEU I CA 1
ATOM 2158 C C . LEU B 1 73 ? 46.95780 -14.92595 20.56533 1.000 20.66425 73 LEU I C 1
ATOM 2159 O O . LEU B 1 73 ? 47.69921 -15.91277 20.61252 1.000 22.39943 73 LEU I O 1
ATOM 2164 N N . ALA B 1 74 ? 45.64633 -14.99240 20.80426 1.000 21.12625 74 ALA I N 1
ATOM 2165 C CA . ALA B 1 74 ? 44.99900 -16.25723 21.12356 1.000 21.87021 74 ALA I CA 1
ATOM 2166 C C . ALA B 1 74 ? 44.67891 -17.07403 19.88197 1.000 23.53462 74 ALA I C 1
ATOM 2167 O O . ALA B 1 74 ? 44.53588 -18.30009 19.97957 1.000 26.04000 74 ALA I O 1
ATOM 2169 N N . SER B 1 75 ? 44.56002 -16.42149 18.72872 1.000 22.86189 75 SER I N 1
ATOM 2170 C CA . SER B 1 75 ? 44.28216 -17.07748 17.45790 1.000 23.31878 75 SER I CA 1
ATOM 2171 C C . SER B 1 75 ? 44.64582 -16.09242 16.35620 1.000 22.87797 75 SER I C 1
ATOM 2172 O O . SER B 1 75 ? 45.03390 -14.95108 16.62185 1.000 22.82666 75 SER I O 1
ATOM 2175 N N . SER B 1 76 ? 44.48966 -16.53000 15.10608 1.000 22.05950 76 SER I N 1
ATOM 2176 C CA . SER B 1 76 ? 44.77274 -15.63729 13.98775 1.000 23.92272 76 SER I CA 1
ATOM 2177 C C . SER B 1 76 ? 43.79826 -14.47002 13.90007 1.000 22.99103 76 SER I C 1
ATOM 2178 O O . SER B 1 76 ? 44.02019 -13.56108 13.09151 1.000 22.70558 76 SER I O 1
ATOM 2181 N N . THR B 1 77 ? 42.73240 -14.46511 14.70686 1.000 20.65835 77 THR I N 1
ATOM 2182 C CA . THR B 1 77 ? 41.76733 -13.37548 14.68700 1.000 20.94374 77 THR I CA 1
ATOM 2183 C C . THR B 1 77 ? 41.49115 -12.79264 16.06552 1.000 20.09399 77 THR I C 1
ATOM 2184 O O . THR B 1 77 ? 40.62145 -11.92892 16.18208 1.000 20.65639 77 THR I O 1
ATOM 2188 N N . THR B 1 78 ? 42.19063 -13.22607 17.11448 1.000 18.43321 78 THR I N 1
ATOM 2189 C CA . THR B 1 78 ? 41.90207 -12.70332 18.44823 1.000 18.70313 78 THR I CA 1
ATOM 2190 C C . THR B 1 78 ? 43.16642 -12.31865 19.20503 1.000 18.80270 78 THR I C 1
ATOM 2191 O O . THR B 1 78 ? 44.16439 -13.05558 19.20280 1.000 20.23270 78 THR I O 1
ATOM 2195 N N . VAL B 1 79 ? 43.10264 -11.15702 19.85743 1.000 16.78563 79 VAL I N 1
ATOM 2196 C CA . VAL B 1 79 ? 44.10838 -10.69574 20.80796 1.000 16.31315 79 VAL I CA 1
ATOM 2197 C C . VAL B 1 79 ? 43.46290 -10.70595 22.18110 1.000 17.82615 79 VAL I C 1
ATOM 2198 O O . VAL B 1 79 ? 42.29888 -10.32139 22.32627 1.000 21.42571 79 VAL I O 1
ATOM 2202 N N . THR B 1 80 ? 44.21925 -11.10257 23.19121 1.000 18.21854 80 THR I N 1
ATOM 2203 C CA . THR B 1 80 ? 43.71785 -11.06370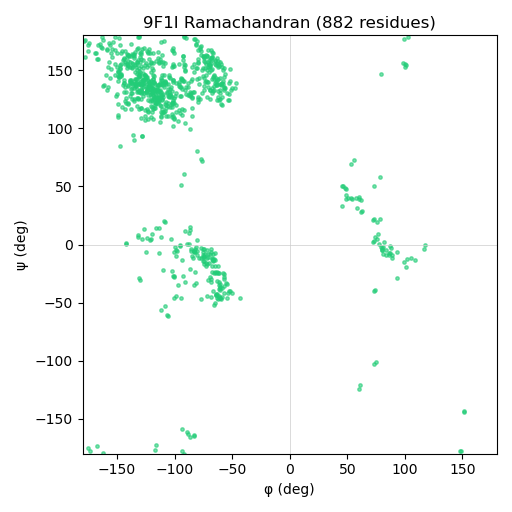 24.55328 1.000 19.05774 80 THR I CA 1
ATOM 2204 C C . THR B 1 80 ? 44.58485 -10.14038 25.38741 1.000 17.37938 80 THR I C 1
ATOM 2205 O O . THR B 1 80 ? 45.78192 -9.97288 25.12639 1.000 17.67050 80 THR I O 1
ATOM 2209 N N . LEU B 1 81 ? 43.95169 -9.53662 26.38567 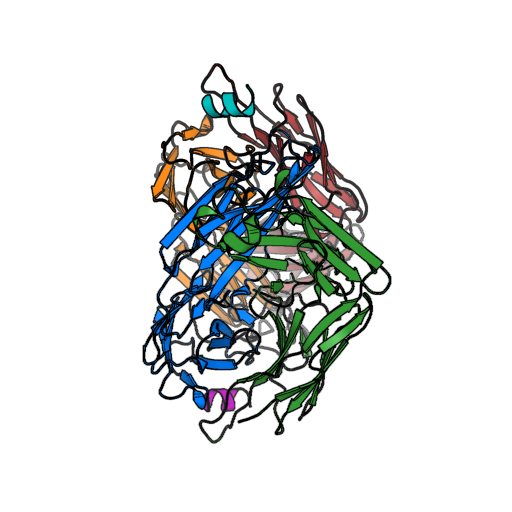1.000 18.04636 81 LEU I N 1
ATOM 2210 C CA . LEU B 1 81 ? 44.62376 -8.70512 27.37242 1.000 15.97674 81 LEU I CA 1
ATOM 2211 C C . LEU B 1 81 ? 44.17883 -9.20403 28.74044 1.000 16.84230 81 LEU I C 1
ATOM 2212 O O . LEU B 1 81 ? 43.01006 -9.03807 29.11667 1.000 17.83777 81 LEU I O 1
ATOM 2217 N N . GLN B 1 82 ? 45.09394 -9.85591 29.46002 1.000 18.20768 82 GLN I N 1
ATOM 2218 C CA . GLN B 1 82 ? 44.84319 -10.29173 30.83063 1.000 21.15207 82 GLN I CA 1
ATOM 2219 C C . GLN B 1 82 ? 45.29850 -9.19637 31.78574 1.000 20.80464 82 GLN I C 1
ATOM 2220 O O . GLN B 1 82 ? 46.39930 -8.64985 31.63130 1.000 22.39940 82 GLN I O 1
ATOM 2226 N N . MET B 1 83 ? 44.44809 -8.86983 32.75959 1.000 20.62996 83 MET I N 1
ATOM 2227 C CA . MET B 1 83 ? 44.71078 -7.80699 33.72083 1.000 23.02043 83 MET I CA 1
ATOM 2228 C C . MET B 1 83 ? 44.49770 -8.37364 35.11466 1.000 23.64932 83 MET I C 1
ATOM 2229 O O . MET B 1 83 ? 43.48608 -9.03547 35.35914 1.000 23.18388 83 MET I O 1
ATOM 2234 N N . THR B 1 84 ? 45.43190 -8.10370 36.02504 1.000 23.27250 84 THR I N 1
ATOM 2235 C CA . THR B 1 84 ? 45.35339 -8.58206 37.40067 1.000 23.02653 84 THR I CA 1
ATOM 2236 C C . THR B 1 84 ? 45.40571 -7.41085 38.37893 1.000 22.46043 84 THR I C 1
ATOM 2237 O O . THR B 1 84 ? 45.78714 -6.29056 38.03083 1.000 22.97607 84 THR I O 1
ATOM 2241 N N . GLY B 1 85 ? 45.02896 -7.69301 39.62380 1.000 22.18935 85 GLY I N 1
ATOM 2242 C CA . GLY B 1 85 ? 45.14177 -6.69944 40.68931 1.000 24.11566 85 GLY I CA 1
ATOM 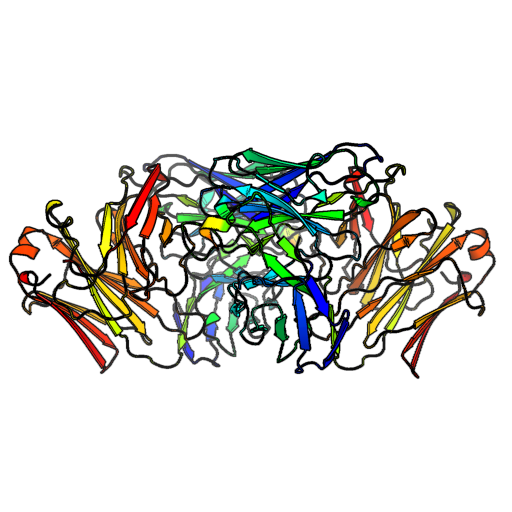2243 C C . GLY B 1 85 ? 44.39448 -5.41617 40.40991 1.000 25.05237 85 GLY I C 1
ATOM 2244 O O . GLY B 1 85 ? 44.89304 -4.32415 40.71297 1.000 26.62449 85 GLY I O 1
ATOM 2245 N N . LEU B 1 86 ? 43.20045 -5.52232 39.83555 1.000 24.20787 86 LEU I N 1
ATOM 2246 C CA . LEU B 1 86 ? 42.47943 -4.34241 39.38241 1.000 21.59054 86 LEU I CA 1
ATOM 2247 C C . LEU B 1 86 ? 42.03595 -3.48091 40.55828 1.000 21.22528 86 LEU I C 1
ATOM 2248 O O . LEU B 1 86 ? 41.65636 -3.99052 41.61893 1.000 21.37263 86 LEU I O 1
ATOM 2253 N N . THR B 1 87 ? 42.09697 -2.16179 40.36885 1.000 21.94318 87 THR I N 1
ATOM 2254 C CA . THR B 1 87 ? 41.53496 -1.19623 41.30741 1.000 24.44188 87 THR I CA 1
ATOM 2255 C C . THR B 1 87 ? 40.70042 -0.18628 40.53032 1.000 23.55441 87 THR I C 1
ATOM 2256 O O . THR B 1 87 ? 40.61330 -0.23497 39.29770 1.000 21.56156 87 THR I O 1
ATOM 2260 N N . ALA B 1 88 ? 40.09800 0.75397 41.26651 1.000 25.81094 88 ALA I N 1
ATOM 2261 C CA . ALA B 1 88 ? 39.29585 1.79864 40.63714 1.000 26.77927 88 ALA I CA 1
ATOM 2262 C C . ALA B 1 88 ? 40.10000 2.61543 39.63681 1.000 26.54988 88 ALA I C 1
ATOM 2263 O O . ALA B 1 88 ? 39.51893 3.18678 38.70707 1.000 27.98838 88 ALA I O 1
ATOM 2265 N N . ALA B 1 89 ? 41.42139 2.67385 39.79683 1.000 26.14407 89 ALA I N 1
ATOM 2266 C CA . ALA B 1 89 ? 42.26844 3.37262 38.83813 1.000 26.45657 89 ALA I CA 1
ATOM 2267 C C . ALA B 1 89 ? 42.29144 2.69667 37.47416 1.000 24.53966 89 ALA I C 1
ATOM 2268 O O . ALA B 1 89 ? 42.76230 3.30510 36.50760 1.000 27.15882 89 ALA I O 1
ATOM 2270 N N . ASP B 1 90 ? 41.79877 1.46248 37.37460 1.000 22.08377 90 ASP I N 1
ATOM 2271 C CA . ASP B 1 90 ? 41.76155 0.72250 36.12159 1.000 21.29399 90 ASP I CA 1
ATOM 2272 C C . ASP B 1 90 ? 40.40730 0.78393 35.42812 1.000 21.28525 90 ASP I C 1
ATOM 2273 O O . ASP B 1 90 ? 40.27601 0.26337 34.31276 1.000 20.45855 90 ASP I O 1
ATOM 2278 N N . THR B 1 91 ? 39.40214 1.38910 36.06011 1.000 20.22561 91 THR I N 1
ATOM 2279 C CA . THR B 1 91 ? 38.11852 1.58871 35.40034 1.000 19.46098 91 THR I CA 1
ATOM 2280 C C . THR B 1 91 ? 38.31800 2.46214 34.17458 1.000 19.54644 91 THR I C 1
ATOM 2281 O O . THR B 1 91 ? 38.83432 3.57814 34.28071 1.000 21.40813 91 THR I O 1
ATOM 2285 N N . ALA B 1 92 ? 37.90242 1.96314 33.01635 1.000 18.14286 92 ALA I N 1
ATOM 2286 C CA . ALA B 1 92 ? 38.19064 2.65068 31.76328 1.000 16.88039 92 ALA I CA 1
ATOM 2287 C C . ALA B 1 92 ? 37.48709 1.91977 30.63604 1.000 17.18275 92 ALA I C 1
ATOM 2288 O O . ALA B 1 92 ? 37.01842 0.78729 30.78813 1.000 17.67695 92 ALA I O 1
ATOM 2290 N N . THR B 1 93 ? 37.42565 2.59139 29.49671 1.000 15.19001 93 THR I N 1
ATOM 2291 C CA . THR B 1 93 ? 37.14633 1.93322 28.23673 1.000 14.30882 93 THR I CA 1
ATOM 2292 C C . THR B 1 93 ? 38.46572 1.41252 27.69092 1.000 13.84258 93 THR I C 1
ATOM 2293 O O . THR B 1 93 ? 39.46720 2.14124 27.65597 1.000 15.75608 93 THR I O 1
ATOM 2297 N N . TYR B 1 94 ? 38.47466 0.14320 27.30621 1.000 14.57117 94 TYR I N 1
ATOM 2298 C CA . TYR B 1 94 ? 39.66751 -0.50561 26.78288 1.000 14.77445 94 TYR I CA 1
ATOM 2299 C C . TYR B 1 94 ? 39.47315 -0.71915 25.29077 1.000 14.95335 94 TYR I C 1
ATOM 2300 O O . TYR B 1 94 ? 38.51020 -1.37947 24.88010 1.000 16.35774 94 TYR I O 1
ATOM 2309 N N . PHE B 1 95 ? 40.37055 -0.14009 24.49076 1.000 13.90965 95 PHE I N 1
ATOM 2310 C CA . PHE B 1 95 ? 40.31971 -0.20636 23.03579 1.000 12.53278 95 PHE I CA 1
ATOM 2311 C C . PHE B 1 95 ? 41.41831 -1.11750 22.51844 1.000 13.09488 95 PHE I C 1
ATOM 2312 O O . PHE B 1 95 ? 42.56333 -1.05607 22.98048 1.000 13.93404 95 PHE I O 1
ATOM 2320 N N . CYS B 1 96 ? 41.06600 -1.92721 21.52966 1.000 14.83420 96 CYS I N 1
ATOM 2321 C CA . CYS B 1 96 ? 42.02369 -2.63001 20.70049 1.000 18.01335 96 CYS I CA 1
ATOM 2322 C C . CYS B 1 96 ? 42.28228 -1.79173 19.45360 1.000 14.67388 96 CYS I C 1
ATOM 2323 O O . CYS B 1 96 ? 41.36658 -1.15852 18.92248 1.000 14.33620 96 CYS I O 1
ATOM 2326 N N . ALA B 1 97 ? 43.52901 -1.79161 18.98084 1.000 14.16952 97 ALA I N 1
ATOM 2327 C CA . ALA B 1 97 ? 43.86698 -0.99484 17.80678 1.000 14.21385 97 ALA I CA 1
ATOM 2328 C C . ALA B 1 97 ? 44.93956 -1.68969 16.98845 1.000 15.07795 97 ALA I C 1
ATOM 2329 O O . ALA B 1 97 ? 45.82926 -2.34754 17.53191 1.000 16.96826 97 ALA I O 1
ATOM 2331 N N . ARG B 1 98 ? 44.85991 -1.50466 15.67665 1.000 14.18964 98 ARG I N 1
ATOM 2332 C CA . ARG B 1 98 ? 45.84977 -2.00777 14.73876 1.000 14.80839 98 ARG I CA 1
ATOM 2333 C C . ARG B 1 98 ? 46.75926 -0.87361 14.28306 1.000 12.14023 98 ARG I C 1
ATOM 2334 O O . ARG B 1 98 ? 46.27798 0.17817 13.83897 1.000 13.67916 98 ARG I O 1
ATOM 2342 N N . GLU B 1 99 ? 48.07047 -1.09133 14.39837 1.000 12.49824 99 GLU I N 1
ATOM 2343 C CA . GLU B 1 99 ? 49.03680 -0.12159 13.90036 1.000 13.26782 99 GLU I CA 1
ATOM 2344 C C . GLU B 1 99 ? 48.89714 0.03636 12.38959 1.000 12.82155 99 GLU I C 1
ATOM 2345 O O . GLU B 1 99 ? 48.82586 -0.95109 11.65304 1.000 15.42721 99 GLU I O 1
ATOM 2351 N N . GLY B 1 100 ? 48.84910 1.28859 11.92382 1.000 13.17044 100 GLY I N 1
ATOM 2352 C CA . GLY B 1 100 ? 48.83197 1.53546 10.49510 1.000 14.22037 100 GLY I CA 1
ATOM 2353 C C . GLY B 1 100 ? 50.19256 1.34587 9.84531 1.000 14.88090 100 GLY I C 1
ATOM 2354 O O . GLY B 1 100 ? 51.23968 1.35052 10.49020 1.000 14.75169 100 GLY I O 1
ATOM 2355 N N . ALA B 1 101 ? 50.17211 1.18973 8.52581 1.000 14.32831 101 ALA I N 1
ATOM 2356 C CA . ALA B 1 101 ? 51.39308 0.98441 7.76133 1.000 15.98330 101 ALA I CA 1
ATOM 2357 C C . ALA B 1 101 ? 51.24360 1.59140 6.37696 1.000 16.29148 101 ALA I C 1
ATOM 2358 O O . ALA B 1 101 ? 50.16462 1.54280 5.77535 1.000 18.93584 101 ALA I O 1
ATOM 2360 N N . ASP B 1 102 ? 52.34101 2.15333 5.87281 1.000 17.81393 102 ASP I N 1
ATOM 2361 C CA . ASP B 1 102 ? 52.40753 2.63906 4.50120 1.000 19.03731 102 ASP I CA 1
ATOM 2362 C C . ASP B 1 102 ? 53.39122 1.83155 3.65997 1.000 19.88992 102 ASP I C 1
ATOM 2363 O O . ASP B 1 102 ? 53.76650 2.24988 2.55478 1.000 21.55546 102 ASP I O 1
ATOM 2368 N N . GLY B 1 103 ? 53.79864 0.67294 4.16557 1.000 18.83887 103 GLY I N 1
ATOM 2369 C CA . GLY B 1 103 ? 54.58613 -0.28203 3.42534 1.000 20.07816 103 GLY I CA 1
ATOM 2370 C C . GLY B 1 103 ? 54.34547 -1.66354 3.99755 1.000 18.99267 103 GLY I C 1
ATOM 2371 O O . GLY B 1 103 ? 53.77769 -1.80881 5.08711 1.000 19.61591 103 GLY I O 1
ATOM 2372 N N . PRO B 1 104 ? 54.79958 -2.70327 3.29087 1.000 20.13219 104 PRO I N 1
ATOM 2373 C CA . PRO B 1 104 ? 54.42917 -4.07845 3.66092 1.000 19.03155 104 PRO I CA 1
ATOM 2374 C C . PRO B 1 104 ? 55.27182 -4.69700 4.76078 1.000 19.02304 104 PRO I C 1
ATOM 2375 O O . PRO B 1 104 ? 54.95627 -5.81227 5.19202 1.000 19.40533 104 PRO I O 1
ATOM 2379 N N . ASP B 1 105 ? 56.33639 -4.04091 5.21345 1.000 19.68704 105 ASP I N 1
ATOM 2380 C CA . ASP B 1 105 ? 57.32006 -4.69443 6.06935 1.000 20.13995 105 ASP I CA 1
ATOM 2381 C C . ASP B 1 105 ? 57.18163 -4.34667 7.54296 1.000 18.12876 105 ASP I C 1
ATOM 2382 O O . ASP B 1 105 ? 57.55953 -5.16350 8.39123 1.000 20.97313 105 ASP I O 1
ATOM 2387 N N . TYR B 1 106 ? 56.64150 -3.17226 7.86761 1.000 16.49951 106 TYR I N 1
ATOM 2388 C CA . TYR B 1 106 ? 56.47273 -2.74228 9.25098 1.000 15.42840 106 TYR I CA 1
ATOM 2389 C C . TYR B 1 106 ? 55.59462 -1.50008 9.24202 1.000 15.43157 106 TYR I C 1
ATOM 2390 O O . TYR B 1 106 ? 55.38193 -0.87988 8.19711 1.000 17.17515 106 TYR I O 1
ATOM 2399 N N . GLY B 1 107 ? 55.07790 -1.15012 10.42566 1.000 14.51717 107 GLY I N 1
ATOM 2400 C CA . GLY B 1 107 ? 54.13161 -0.06224 10.56663 1.000 14.50290 107 GLY I CA 1
ATOM 2401 C C . GLY B 1 107 ? 54.79287 1.27366 10.85891 1.000 14.73732 107 GLY I C 1
ATOM 2402 O O . GLY B 1 107 ? 56.00979 1.39388 11.00461 1.000 15.95806 107 GLY I O 1
ATOM 2403 N N . TYR B 1 108 ? 53.95180 2.30047 10.96484 1.000 13.84492 108 TYR I N 1
ATOM 2404 C CA . TYR B 1 108 ? 54.43157 3.65854 11.19278 1.000 14.07752 108 TYR I CA 1
ATOM 2405 C C . TYR B 1 108 ? 54.11996 4.17187 12.59764 1.000 13.93776 108 TYR I C 1
ATOM 2406 O O . TYR B 1 108 ? 54.11935 5.38512 12.82422 1.000 14.76431 108 TYR I O 1
ATOM 2415 N N . ALA B 1 109 ? 53.86599 3.26997 13.54458 1.000 13.96063 109 ALA I N 1
ATOM 2416 C CA . ALA B 1 109 ? 53.79453 3.62586 14.96589 1.000 13.03910 109 ALA I CA 1
ATOM 2417 C C . ALA B 1 109 ? 52.69789 4.66083 15.25775 1.000 13.68018 109 ALA I C 1
ATOM 2418 O O . ALA B 1 109 ? 52.87160 5.57816 16.06684 1.000 14.81710 109 ALA I O 1
ATOM 2420 N N . ALA B 1 110 ? 51.56068 4.50562 14.58094 1.000 12.35821 110 ALA I N 1
ATOM 2421 C CA . ALA B 1 110 ? 50.32238 5.19545 14.88714 1.000 12.56048 110 ALA I CA 1
ATOM 2422 C C . ALA B 1 110 ? 49.20407 4.20391 14.61395 1.000 13.15802 110 ALA I C 1
ATOM 2423 O O . ALA B 1 110 ? 49.40110 3.20614 13.91252 1.000 15.69743 110 ALA I O 1
ATOM 2425 N N . PHE B 1 111 ? 48.02748 4.45696 15.19082 1.000 14.01293 111 PHE I N 1
ATOM 2426 C CA . PHE B 1 111 ? 46.94391 3.48107 15.18241 1.000 14.88140 111 PHE I CA 1
ATOM 2427 C C . PHE B 1 111 ? 45.84879 3.92496 14.22055 1.000 14.85024 111 PHE I C 1
ATOM 2428 O O . PHE B 1 111 ? 45.14862 4.91267 14.47490 1.000 15.12418 111 PHE I O 1
ATOM 2436 N N . SER B 1 112 ? 45.70756 3.19222 13.11766 1.000 16.19090 112 SER I N 1
ATOM 2437 C CA . SER B 1 112 ? 44.74010 3.55632 12.09248 1.000 17.12486 112 SER I CA 1
ATOM 2438 C C . SER B 1 112 ? 43.37036 2.91596 12.29476 1.000 16.81166 112 SER I C 1
ATOM 2439 O O . SER B 1 112 ? 42.36197 3.52061 11.92479 1.000 19.61707 112 SER I O 1
ATOM 2442 N N . LEU B 1 113 ? 43.29528 1.71363 12.85764 1.000 14.35272 113 LEU I N 1
ATOM 2443 C CA . LEU B 1 113 ? 42.03635 0.99399 12.98920 1.000 14.82079 113 LEU I CA 1
ATOM 2444 C C . LEU B 1 113 ? 41.78374 0.70797 14.46251 1.000 13.73092 113 LEU I C 1
ATOM 2445 O O . LEU B 1 113 ? 42.66607 0.18661 15.15302 1.000 15.56977 113 LEU I O 1
ATOM 2450 N N . TRP B 1 114 ? 40.58565 1.05253 14.93568 1.000 13.71831 114 TRP I N 1
ATOM 2451 C CA . TRP B 1 114 ? 40.22412 0.94959 16.34204 1.000 14.52594 114 TRP I CA 1
ATOM 2452 C C . TRP B 1 114 ? 38.88745 0.24142 16.48334 1.000 16.16159 114 TRP I C 1
ATOM 2453 O O . TRP B 1 114 ? 37.99070 0.40492 15.65213 1.000 16.88015 114 TRP I O 1
ATOM 2464 N N . GLY B 1 115 ? 38.74548 -0.52460 17.55628 1.000 15.67681 115 GLY I N 1
ATOM 2465 C CA . GLY B 1 115 ? 37.44520 -1.04328 17.91726 1.000 16.22977 115 GLY I CA 1
ATOM 2466 C C . GLY B 1 115 ? 36.63953 -0.01037 18.67154 1.000 16.49243 115 GLY I C 1
ATOM 2467 O O . GLY B 1 115 ? 37.12260 1.07525 19.02030 1.000 16.69779 115 GLY I O 1
ATOM 2468 N N . PRO B 1 116 ? 35.36461 -0.33024 18.91936 1.000 16.95747 116 PRO I N 1
ATOM 2469 C CA . PRO B 1 116 ? 34.50444 0.60682 19.66620 1.000 18.24506 116 PRO I CA 1
ATOM 2470 C C . PRO B 1 116 ? 34.81554 0.68723 21.15233 1.000 17.36018 116 PRO I C 1
ATOM 2471 O O . PRO B 1 116 ? 34.37387 1.64549 21.80254 1.000 18.88159 116 PRO I O 1
ATOM 2475 N N . GLY B 1 117 ? 35.55372 -0.26616 21.70218 1.000 16.06332 117 GLY I N 1
ATOM 2476 C CA . GLY B 1 117 ? 35.87655 -0.27375 23.11602 1.000 17.32958 117 GLY I CA 1
ATOM 2477 C C . GLY B 1 117 ? 34.98738 -1.21434 23.90887 1.000 18.11537 117 GLY I C 1
ATOM 2478 O O . GLY B 1 117 ? 33.84650 -1.51264 23.53058 1.000 18.27275 117 GLY I O 1
ATOM 2479 N N . THR B 1 118 ? 35.52529 -1.70717 25.02608 1.000 18.12181 118 THR I N 1
ATOM 2480 C CA . THR B 1 118 ? 34.75381 -2.45254 26.00949 1.000 16.27848 118 THR I CA 1
ATOM 2481 C C . THR B 1 118 ? 35.06156 -1.85825 27.37812 1.000 17.05069 118 THR I C 1
ATOM 2482 O O . THR B 1 118 ? 36.18831 -1.41015 27.62673 1.000 16.64631 118 THR I O 1
ATOM 2486 N N . LEU B 1 119 ? 34.05349 -1.80997 28.24755 1.000 18.78427 119 LEU I N 1
ATOM 2487 C CA . LEU B 1 119 ? 34.15304 -1.06473 29.49952 1.000 20.60987 119 LEU I CA 1
ATOM 2488 C C . LEU B 1 119 ? 34.49260 -1.99525 30.65468 1.000 18.83651 119 LEU I C 1
ATOM 2489 O O . LEU B 1 119 ? 33.83396 -3.02222 30.84822 1.000 19.25603 119 LEU I O 1
ATOM 2494 N N . VAL B 1 120 ? 35.50153 -1.61725 31.43259 1.000 18.76735 120 VAL I N 1
ATOM 2495 C CA . VAL B 1 120 ? 35.86356 -2.31461 32.66109 1.000 19.15925 120 VAL I CA 1
ATOM 2496 C C . VAL B 1 120 ? 35.52452 -1.40467 33.83123 1.000 18.98383 120 VAL I C 1
ATOM 2497 O O . VAL B 1 120 ? 35.99971 -0.26351 33.89573 1.000 20.44536 120 VAL I O 1
ATOM 2501 N N . THR B 1 121 ? 34.71044 -1.90625 34.75866 1.000 18.30161 121 THR I N 1
ATOM 2502 C CA . THR B 1 121 ? 34.27378 -1.14537 35.92576 1.000 19.08071 121 THR I CA 1
ATOM 2503 C C . THR B 1 121 ? 34.73136 -1.87254 37.18011 1.000 20.28500 121 THR I C 1
ATOM 2504 O O . THR B 1 121 ? 34.25739 -2.97519 37.47188 1.000 22.04223 121 THR I O 1
ATOM 2508 N N . VAL B 1 122 ? 35.64245 -1.26448 37.92760 1.000 19.58487 122 VAL I N 1
ATOM 2509 C CA . VAL B 1 122 ? 36.18078 -1.87916 39.13360 1.000 21.65144 122 VAL I CA 1
ATOM 2510 C C . VAL B 1 122 ? 35.47205 -1.25172 40.32220 1.000 23.99461 122 VAL I C 1
ATOM 2511 O O . VAL B 1 122 ? 35.69775 -0.08051 40.64954 1.000 25.96219 122 VAL I O 1
ATOM 2515 N N . SER B 1 123 ? 34.61387 -2.03473 40.96825 1.000 24.64186 123 SER I N 1
ATOM 2516 C CA . SER B 1 123 ? 33.78118 -1.53076 42.04291 1.000 27.49691 123 SER I CA 1
ATOM 2517 C C . SER B 1 123 ? 33.40632 -2.68469 42.95810 1.000 31.11832 123 SER I C 1
ATOM 2518 O O . SER B 1 123 ? 33.32826 -3.83992 42.53055 1.000 31.81067 123 SER I O 1
ATOM 2521 N N . SER B 1 124 ? 33.18399 -2.36068 44.22625 1.000 34.54934 124 SER I N 1
ATOM 2522 C CA . SER B 1 124 ? 32.64627 -3.34426 45.15365 1.000 37.31638 124 SER I CA 1
ATOM 2523 C C . SER B 1 124 ? 31.13007 -3.45904 45.06603 1.000 38.04794 124 SER I C 1
ATOM 2524 O O . SER B 1 124 ? 30.55235 -4.34172 45.71275 1.000 38.86556 124 SER I O 1
ATOM 2527 N N . GLY B 1 125 ? 30.47920 -2.60227 44.27871 1.000 36.86335 125 GLY I N 1
ATOM 2528 C CA . GLY B 1 125 ? 29.03568 -2.64773 44.17586 1.000 37.74366 125 GLY I CA 1
ATOM 2529 C C . GLY B 1 125 ? 28.54330 -3.81685 43.34350 1.000 38.30224 125 GLY I C 1
ATOM 2530 O O . GLY B 1 125 ? 29.27127 -4.42136 42.55621 1.000 39.90581 125 GLY I O 1
ATOM 2531 N N . GLN B 1 126 ? 27.28548 -4.13205 43.52489 1.000 37.61282 126 GLN I N 1
ATOM 2532 C CA . GLN B 1 126 ? 26.67329 -5.23194 42.80175 1.000 38.35516 126 GLN I CA 1
ATOM 2533 C C . GLN B 1 126 ? 26.02791 -4.71915 41.51934 1.000 35.56894 126 GLN I C 1
ATOM 2534 O O . GLN B 1 126 ? 25.67299 -3.53956 41.42705 1.000 35.04151 126 GLN I O 1
ATOM 2540 N N . PRO B 1 127 ? 25.87263 -5.57409 40.50593 1.000 34.00906 127 PRO I N 1
ATOM 2541 C CA . PRO B 1 127 ? 25.14760 -5.15003 39.30212 1.000 33.83936 127 PRO I CA 1
ATOM 2542 C C . PRO B 1 127 ? 23.72905 -4.74915 39.66902 1.000 31.26537 127 PRO I C 1
ATOM 2543 O O . PRO B 1 127 ? 23.06458 -5.41256 40.47039 1.000 31.07674 127 PRO I O 1
ATOM 2547 N N . LYS B 1 128 ? 23.27079 -3.64314 39.08688 1.000 29.92948 128 LYS I N 1
ATOM 2548 C CA . LYS B 1 128 ? 21.95357 -3.10434 39.39658 1.000 28.61395 128 LYS I CA 1
ATOM 2549 C C . LYS B 1 128 ? 21.28433 -2.67195 38.10326 1.000 28.05031 128 LYS I C 1
ATOM 2550 O O . LYS B 1 128 ? 21.84519 -1.87126 37.34854 1.000 27.10327 128 LYS I O 1
ATOM 2556 N N . ALA B 1 129 ? 20.08458 -3.19650 37.85309 1.000 28.27079 129 ALA I N 1
ATOM 2557 C CA . ALA B 1 129 ? 19.35074 -2.84109 36.65261 1.000 27.10082 129 ALA I CA 1
ATOM 2558 C C . ALA B 1 129 ? 18.74325 -1.44756 36.80311 1.000 26.88635 129 ALA I C 1
ATOM 2559 O O . ALA B 1 129 ? 18.40905 -1.02347 37.91598 1.000 27.13769 129 ALA I O 1
ATOM 2561 N N . PRO B 1 130 ? 18.58761 -0.71662 35.70145 1.000 26.32467 130 PRO I N 1
ATOM 2562 C CA . PRO B 1 130 ? 18.02296 0.63118 35.78939 1.000 25.83040 130 PRO I CA 1
ATOM 2563 C C . PRO B 1 130 ? 16.52233 0.60805 36.00432 1.000 26.71330 130 PRO I C 1
ATOM 2564 O O . PRO B 1 130 ? 15.81966 -0.31504 35.58999 1.000 26.83029 130 PRO I O 1
ATOM 2568 N N . SER B 1 131 ? 16.03687 1.65924 36.64957 1.000 25.84331 131 SER I N 1
ATOM 2569 C CA . SER B 1 131 ? 14.61806 1.97061 36.67419 1.000 24.78714 131 SER I CA 1
ATOM 2570 C C . SER B 1 131 ? 14.34909 2.96785 35.55772 1.000 23.51607 131 SER I C 1
ATOM 2571 O O . SER B 1 131 ? 15.11486 3.92054 35.37101 1.000 26.55237 131 SER I O 1
ATOM 2574 N N . VAL B 1 132 ? 13.27654 2.74219 34.80026 1.000 21.83056 132 VAL I N 1
ATOM 2575 C CA . VAL B 1 132 ? 12.94781 3.57106 33.64236 1.000 21.36046 132 VAL I CA 1
ATOM 2576 C C . VAL B 1 132 ? 11.63553 4.30476 33.90457 1.000 20.91764 132 VAL I C 1
ATOM 2577 O O . VAL B 1 132 ? 10.62165 3.67646 34.23073 1.000 21.48897 132 VAL I O 1
ATOM 2581 N N . PHE B 1 133 ? 11.64870 5.63128 33.74297 1.000 19.92904 133 PHE I N 1
ATOM 2582 C CA . PHE B 1 133 ? 10.45245 6.42983 33.97529 1.000 19.68944 133 PHE I CA 1
ATOM 2583 C C . PHE B 1 133 ? 10.16633 7.30609 32.76300 1.000 19.92884 133 PHE I C 1
ATOM 2584 O O . PHE B 1 133 ? 11.09664 7.84911 32.15411 1.000 20.24078 133 PHE I O 1
ATOM 2592 N N . PRO B 1 134 ? 8.89961 7.48074 32.39815 1.000 19.51479 134 PRO I N 1
ATOM 2593 C CA . PRO B 1 134 ? 8.58004 8.35512 31.26734 1.000 19.84645 134 PRO I CA 1
ATOM 2594 C C . PRO B 1 134 ? 8.78846 9.81337 31.63170 1.000 18.32521 134 PRO I C 1
ATOM 2595 O O . PRO B 1 134 ? 8.65447 10.21793 32.79288 1.000 19.88779 134 PRO I O 1
ATOM 2599 N N . LEU B 1 135 ? 9.12909 10.60239 30.61579 1.000 18.87527 135 LEU I N 1
ATOM 2600 C CA . LEU B 1 135 ? 9.19335 12.05513 30.71225 1.000 16.77897 135 LEU I CA 1
ATOM 2601 C C . LEU B 1 135 ? 8.15383 12.62163 29.75821 1.000 17.82195 135 LEU I C 1
ATOM 2602 O O . LEU B 1 135 ? 8.20257 12.35101 28.55252 1.000 18.36125 135 LEU I O 1
ATOM 2607 N N . ALA B 1 136 ? 7.22522 13.40806 30.29130 1.000 18.07528 136 ALA I N 1
ATOM 2608 C CA . ALA B 1 136 ? 6.15806 13.99746 29.49371 1.000 19.12040 136 ALA I CA 1
ATOM 2609 C C . ALA B 1 136 ? 5.79918 15.34953 30.08840 1.000 20.38740 136 ALA I C 1
ATOM 2610 O O . ALA B 1 136 ? 5.99819 15.56606 31.28881 1.000 21.49922 136 ALA I O 1
ATOM 2612 N N . PRO B 1 137 ? 5.26402 16.27082 29.29102 1.000 21.44529 137 PRO I N 1
ATOM 2613 C CA . PRO B 1 137 ? 4.91203 17.58069 29.84467 1.000 21.64026 137 PRO I CA 1
ATOM 2614 C C . PRO B 1 137 ? 3.81593 17.46192 30.89396 1.000 22.78241 137 PRO I C 1
ATOM 2615 O O . PRO B 1 137 ? 3.01445 16.51993 30.89597 1.000 22.30496 137 PRO I O 1
ATOM 2619 N N . CYS B 1 138 ? 3.79969 18.43889 31.79670 1.000 23.04654 138 CYS I N 1
ATOM 2620 C CA . CYS B 1 138 ? 2.77497 18.52122 32.82554 1.000 26.66805 138 CYS I CA 1
ATOM 2621 C C . CYS B 1 138 ? 1.38766 18.33242 32.22846 1.000 30.76866 138 CYS I C 1
ATOM 2622 O O . CYS B 1 138 ? 1.06298 18.90992 31.18557 1.000 28.11250 138 CYS I O 1
ATOM 2625 N N . CYS B 1 139 ? 0.58622 17.49876 32.90214 1.000 34.94445 139 CYS I N 1
ATOM 2626 C CA . CYS B 1 139 ? -0.81638 17.26973 32.56424 1.000 40.57902 139 CYS I CA 1
ATOM 2627 C C . CYS B 1 139 ? -1.55826 18.56384 32.24045 1.000 39.25483 139 CYS I C 1
ATOM 2628 O O . CYS B 1 139 ? -2.29693 18.64487 31.25165 1.000 40.04409 139 CYS I O 1
ATOM 2631 N N . GLY B 1 140 ? -1.37882 19.58691 33.07546 1.000 37.07202 140 GLY I N 1
ATOM 2632 C CA . GLY B 1 140 ? -2.13535 20.81579 32.93338 1.000 38.05284 140 GLY I CA 1
ATOM 2633 C C . GLY B 1 140 ? -1.71671 21.71290 31.78967 1.000 38.43857 140 GLY I C 1
ATOM 2634 O O . GLY B 1 140 ? -2.42123 22.68646 31.50051 1.000 39.46688 140 GLY I O 1
ATOM 2635 N N . ASP B 1 141 ? -0.59488 21.41803 31.13639 1.000 38.40178 141 ASP I N 1
ATOM 2636 C CA . ASP B 1 141 ? -0.12993 22.25602 30.04101 1.000 40.69363 141 ASP I CA 1
ATOM 2637 C C . ASP B 1 141 ? -1.04889 22.12518 28.83025 1.000 41.00051 141 ASP I C 1
ATOM 2638 O O . ASP B 1 141 ? -1.72083 21.10751 28.63417 1.000 39.49363 141 ASP I O 1
ATOM 2643 N N . THR B 1 142 ? -1.06328 23.17400 28.01061 1.000 41.03740 142 THR I N 1
ATOM 2644 C CA . THR B 1 142 ? -1.87979 23.17471 26.80235 1.000 40.42272 142 THR I CA 1
ATOM 2645 C C . THR B 1 142 ? -1.31834 22.17525 25.79671 1.000 40.19453 142 THR I C 1
ATOM 2646 O O . THR B 1 142 ? -0.10463 22.16310 25.55376 1.000 39.03305 142 THR I O 1
ATOM 2650 N N . PRO B 1 143 ? -2.15507 21.33126 25.19623 1.000 41.31258 143 PRO I N 1
ATOM 2651 C CA . PRO B 1 143 ? -1.66001 20.37826 24.19730 1.000 39.90362 143 PRO I CA 1
ATOM 2652 C C . PRO B 1 143 ? -1.19760 21.07760 22.92784 1.000 36.04439 143 PRO I C 1
ATOM 2653 O O . PRO B 1 143 ? -1.56359 22.21761 22.63304 1.000 34.14129 143 PRO I O 1
ATOM 2657 N N . SER B 1 144 ? -0.38458 20.35242 22.16314 1.000 33.89092 144 SER I N 1
ATOM 2658 C CA . SER B 1 144 ? 0.16297 20.83329 20.90505 1.000 32.68026 144 SER I CA 1
ATOM 2659 C C . SER B 1 144 ? 0.17501 19.68428 19.90561 1.000 32.78143 144 SER I C 1
ATOM 2660 O O . SER B 1 144 ? 0.05546 18.51169 20.27318 1.000 34.57230 144 SER I O 1
ATOM 2663 N N . SER B 1 145 ? 0.32514 20.03181 18.62771 1.000 31.15065 145 SER I N 1
ATOM 2664 C CA . SER B 1 145 ? 0.46363 19.01580 17.59204 1.000 31.78582 145 SER I CA 1
ATOM 2665 C C . SER B 1 145 ? 1.83971 18.36376 17.59357 1.000 32.42960 145 SER I C 1
ATOM 2666 O O . SER B 1 145 ? 2.00850 17.30183 16.98491 1.000 34.33399 145 SER I O 1
ATOM 2669 N N . THR B 1 146 ? 2.82512 18.97616 18.24456 1.000 30.22207 146 THR I N 1
ATOM 2670 C CA . THR B 1 146 ? 4.14868 18.39388 18.38935 1.000 29.55759 146 THR I CA 1
ATOM 2671 C C . THR B 1 146 ? 4.49514 18.37289 19.86629 1.000 28.09698 146 THR I C 1
ATOM 2672 O O . THR B 1 146 ? 4.10089 19.27312 20.61623 1.000 31.08102 146 THR I O 1
ATOM 2676 N N . VAL B 1 147 ? 5.22801 17.34391 20.28606 1.000 22.69290 147 VAL I N 1
ATOM 2677 C CA . VAL B 1 147 ? 5.55191 17.17924 21.69743 1.000 22.15073 147 VAL I CA 1
ATOM 2678 C C . VAL B 1 147 ? 6.92497 16.53421 21.81305 1.000 20.96466 147 VAL I C 1
ATOM 2679 O O . VAL B 1 147 ? 7.32222 15.71935 20.97694 1.000 21.27056 147 VAL I O 1
ATOM 2683 N N . THR B 1 148 ? 7.66292 16.92035 22.84770 1.000 18.92383 148 THR I N 1
ATOM 2684 C CA . THR B 1 148 ? 8.90823 16.25588 23.19759 1.000 17.71970 148 THR I CA 1
ATOM 2685 C C . THR B 1 148 ? 8.63095 15.33049 24.37525 1.000 17.54434 148 THR I C 1
ATOM 2686 O O . THR B 1 148 ? 8.10005 15.76484 25.40707 1.000 20.48813 148 THR I O 1
ATOM 2690 N N . LEU B 1 149 ? 8.95627 14.05406 24.20332 1.000 17.47389 149 LEU I N 1
ATOM 2691 C CA . LEU B 1 149 ? 8.77086 13.02681 25.21755 1.000 17.82660 149 LEU I CA 1
ATOM 2692 C C . LEU B 1 149 ? 10.11772 12.38270 25.49370 1.000 17.59187 149 LEU I C 1
ATOM 2693 O O . LEU B 1 149 ? 11.07237 12.55499 24.73423 1.000 19.93844 149 LEU I O 1
ATOM 2698 N N . GLY B 1 150 ? 10.20627 11.63228 26.58763 1.000 17.24432 150 GLY I N 1
ATOM 2699 C CA . GLY B 1 150 ? 11.50013 11.06357 26.91293 1.000 16.68741 150 GLY I CA 1
ATOM 2700 C C . GLY B 1 150 ? 11.39982 9.91845 27.89459 1.000 16.57630 150 GLY I C 1
ATOM 2701 O O . GLY B 1 150 ? 10.31311 9.52509 28.32273 1.000 17.44107 150 GLY I O 1
ATOM 2702 N N . CYS B 1 151 ? 12.56546 9.37259 28.22916 1.000 16.30589 151 CYS I N 1
ATOM 2703 C CA . CYS B 1 151 ? 12.70094 8.37722 29.27664 1.000 17.79757 151 CYS I CA 1
ATOM 2704 C C . CYS B 1 151 ? 13.88834 8.73921 30.14677 1.000 15.35928 151 CYS I C 1
ATOM 2705 O O . CYS B 1 151 ? 14.94766 9.13022 29.64556 1.000 16.21766 151 CYS I O 1
ATOM 2708 N N . LEU B 1 152 ? 13.69349 8.62106 31.44877 1.000 16.34783 152 LEU I N 1
ATOM 2709 C CA . LEU B 1 152 ? 14.76302 8.74548 32.42481 1.000 16.50159 152 LEU I CA 1
ATOM 2710 C C . LEU B 1 152 ? 15.17556 7.33644 32.83917 1.000 16.88617 152 LEU I C 1
ATOM 2711 O O . LEU B 1 152 ? 14.32344 6.53281 33.23747 1.000 17.79217 152 LEU I O 1
ATOM 2716 N N . VAL B 1 153 ? 16.46817 7.03415 32.71796 1.000 17.80321 153 VAL I N 1
ATOM 2717 C CA . VAL B 1 153 ? 17.02895 5.71551 33.01241 1.000 17.16655 153 VAL I CA 1
ATOM 2718 C C . VAL B 1 153 ? 17.92306 5.87403 34.23678 1.000 19.08005 153 VAL I C 1
ATOM 2719 O O . VAL B 1 153 ? 19.03590 6.40511 34.13596 1.000 20.26006 153 VAL I O 1
ATOM 2723 N N . LYS B 1 154 ? 17.45537 5.40470 35.39178 1.000 20.74659 154 LYS I N 1
ATOM 2724 C CA . LYS B 1 154 ? 17.99308 5.82874 36.67870 1.000 22.15063 154 LYS I CA 1
ATOM 2725 C C . LYS B 1 154 ? 18.58083 4.66097 37.46249 1.000 23.16434 154 LYS I C 1
ATOM 2726 O O . LYS B 1 154 ? 17.96323 3.59343 37.56198 1.000 24.81700 154 LYS I O 1
ATOM 2732 N N . GLY B 1 155 ? 19.76787 4.87591 38.03041 1.000 24.42011 155 GLY I N 1
ATOM 2733 C CA . GLY B 1 155 ? 20.29417 4.02337 39.07948 1.000 24.28403 155 GLY I CA 1
ATOM 2734 C C . GLY B 1 155 ? 20.78565 2.65713 38.65113 1.000 25.41619 155 GLY I C 1
ATOM 2735 O O . GLY B 1 155 ? 20.42638 1.65133 39.27398 1.000 27.58001 155 GLY I O 1
ATOM 2736 N N . TYR B 1 156 ? 21.62610 2.59822 37.62059 1.000 22.69316 156 TYR I N 1
ATOM 2737 C CA . TYR B 1 156 ? 22.15103 1.33186 37.13373 1.000 21.79648 156 TYR I CA 1
ATOM 2738 C C . TYR B 1 156 ? 23.65900 1.23534 37.33965 1.000 21.63425 156 TYR I C 1
ATOM 2739 O O . TYR B 1 156 ? 24.35847 2.23783 37.51916 1.000 22.11907 156 TYR I O 1
ATOM 2748 N N . LEU B 1 157 ? 24.15214 -0.00158 37.30911 1.000 22.11570 157 LEU I N 1
ATOM 2749 C CA . LEU B 1 157 ? 25.57323 -0.30493 37.42889 1.000 22.71236 157 LEU I CA 1
ATOM 2750 C C . LEU B 1 157 ? 25.83164 -1.68436 36.83687 1.000 22.35222 157 LEU I C 1
ATOM 2751 O O . LEU B 1 157 ? 25.08895 -2.63016 37.12883 1.000 23.52802 157 LEU I O 1
ATOM 2756 N N . PRO B 1 158 ? 26.85829 -1.84439 35.99528 1.000 23.82887 158 PRO I N 1
ATOM 2757 C CA . PRO B 1 158 ? 27.75808 -0.81656 35.46910 1.000 22.40109 158 PRO I CA 1
ATOM 2758 C C . PRO B 1 158 ? 27.20212 -0.25973 34.18392 1.000 21.34725 158 PRO I C 1
ATOM 2759 O O . PRO B 1 158 ? 26.14269 -0.67426 33.71805 1.000 22.27828 158 PRO I O 1
ATOM 2763 N N . GLU B 1 159 ? 27.89144 0.71565 33.61037 1.000 22.45812 159 GLU I N 1
ATOM 2764 C CA A GLU B 1 159 ? 27.62254 1.08418 32.23969 0.500 23.39169 159 GLU I CA 1
ATOM 2765 C CA B GLU B 1 159 ? 27.64021 1.09164 32.23537 0.500 22.82800 159 GLU I CA 1
ATOM 2766 C C . GLU B 1 159 ? 27.96981 -0.09712 31.33670 1.000 23.21970 159 GLU I C 1
ATOM 2767 O O . GLU B 1 159 ? 28.74775 -0.97710 31.71882 1.000 23.97408 159 GLU I O 1
ATOM 2778 N N . PRO B 1 160 ? 27.40093 -0.14550 30.12772 1.000 23.40759 160 PRO I N 1
ATOM 2779 C CA . PRO B 1 160 ? 26.47369 0.80702 29.51676 1.000 22.81246 160 PRO I CA 1
ATOM 2780 C C . PRO B 1 160 ? 25.04046 0.34268 29.58030 1.000 23.13543 160 PRO I C 1
ATOM 2781 O O . PRO B 1 160 ? 24.75510 -0.81298 29.90581 1.000 24.05102 160 PRO I O 1
ATOM 2785 N N . VAL B 1 161 ? 24.12360 1.26502 29.30192 1.000 23.59304 161 VAL I N 1
ATOM 2786 C CA . VAL B 1 161 ? 22.79210 0.93040 28.82424 1.000 24.66594 161 VAL I CA 1
ATOM 2787 C C . VAL B 1 161 ? 22.72161 1.36806 27.36795 1.000 25.53821 161 VAL I C 1
ATOM 2788 O O . VAL B 1 161 ? 23.48615 2.22236 26.91245 1.000 27.34343 161 VAL I O 1
ATOM 2792 N N . THR B 1 162 ? 21.80672 0.75955 26.62220 1.000 25.65694 162 THR I N 1
ATOM 2793 C CA . THR B 1 162 ? 21.48407 1.21959 25.28001 1.000 25.93174 162 THR I CA 1
ATOM 2794 C C . THR B 1 162 ? 20.03545 1.67930 25.26586 1.000 25.04515 162 THR I C 1
ATOM 2795 O O . THR B 1 162 ? 19.14984 0.98128 25.77367 1.000 26.25371 162 THR I O 1
ATOM 2799 N N . VAL B 1 163 ? 19.80129 2.86111 24.71079 1.000 22.88107 163 VAL I N 1
ATOM 2800 C CA . VAL B 1 163 ? 18.46094 3.41015 24.57685 1.000 20.57562 163 VAL I CA 1
ATOM 2801 C C . VAL B 1 163 ? 18.16171 3.58973 23.09718 1.000 20.60743 163 VAL I C 1
ATOM 2802 O O . VAL B 1 163 ? 18.94131 4.21453 22.36953 1.000 23.01203 163 VAL I O 1
ATOM 2806 N N . THR B 1 164 ? 17.04190 3.03493 22.65511 1.000 19.73883 164 THR I N 1
ATOM 2807 C CA . THR B 1 164 ? 16.52009 3.28978 21.32310 1.000 19.17231 164 THR I CA 1
ATOM 2808 C C . THR B 1 164 ? 15.06783 3.71250 21.45375 1.000 18.45884 164 THR I C 1
ATOM 2809 O O . THR B 1 164 ? 14.45416 3.59653 22.51705 1.000 19.13368 164 THR I O 1
ATOM 2813 N N . TRP B 1 165 ? 14.52447 4.21961 20.35542 1.000 17.89447 165 TRP I N 1
ATOM 2814 C CA . TRP B 1 165 ? 13.13177 4.62515 20.28562 1.000 18.18541 165 TRP I CA 1
ATOM 2815 C C . TRP B 1 165 ? 12.46120 3.83537 19.17386 1.000 18.74527 165 TRP I C 1
ATOM 2816 O O . TRP B 1 165 ? 13.01629 3.70553 18.07504 1.000 19.98845 165 TRP I O 1
ATOM 2827 N N . ASN B 1 166 ? 11.28344 3.29234 19.47058 1.000 19.27150 166 ASN I N 1
ATOM 2828 C CA . ASN B 1 166 ? 10.52343 2.49560 18.50661 1.000 20.95941 166 ASN I CA 1
ATOM 2829 C C . ASN B 1 166 ? 11.40119 1.45223 17.81589 1.000 21.36394 166 ASN I C 1
ATOM 2830 O O . ASN B 1 166 ? 11.41052 1.32348 16.58776 1.000 20.47199 166 ASN I O 1
ATOM 2835 N N . SER B 1 167 ? 12.15709 0.70602 18.62894 1.000 21.01907 167 SER I N 1
ATOM 2836 C CA . SER B 1 167 ? 13.01368 -0.38546 18.15257 1.000 22.46327 167 SER I CA 1
ATOM 2837 C C . SER B 1 167 ? 14.09497 0.09863 17.19201 1.000 21.91502 167 SER I C 1
ATOM 2838 O O . SER B 1 167 ? 14.56205 -0.65759 16.32864 1.000 23.63318 167 SER I O 1
ATOM 2841 N N . GLY B 1 168 ? 14.51136 1.34989 17.34186 1.000 21.32428 168 GLY I N 1
ATOM 2842 C CA . GLY B 1 168 ? 15.53861 1.91336 16.49855 1.000 23.05362 168 GLY I CA 1
ATOM 2843 C C . GLY B 1 168 ? 15.03798 2.52687 15.21452 1.000 22.86908 168 GLY I C 1
ATOM 2844 O O . GLY B 1 168 ? 15.85432 3.04360 14.43815 1.000 24.06646 168 GLY I O 1
ATOM 2845 N N . THR B 1 169 ? 13.72974 2.48275 14.95768 1.000 22.75546 169 THR I N 1
ATOM 2846 C CA . THR B 1 169 ? 13.16112 3.07090 13.75117 1.000 23.14560 169 THR I CA 1
ATOM 2847 C C . THR B 1 169 ? 12.87084 4.55607 13.90481 1.000 23.41259 169 THR I C 1
ATOM 2848 O O . THR B 1 169 ? 12.55763 5.22024 12.90930 1.000 25.54663 169 THR I O 1
ATOM 2852 N N . LEU B 1 170 ? 12.95498 5.08919 15.12061 1.000 23.09927 170 LEU I N 1
ATOM 2853 C CA . LEU B 1 170 ? 12.78094 6.51555 15.38094 1.000 21.39406 170 LEU I CA 1
ATOM 2854 C C . LEU B 1 170 ? 14.13406 7.07425 15.80863 1.000 21.61568 170 LEU I C 1
ATOM 2855 O O . LEU B 1 170 ? 14.62472 6.76062 16.90056 1.000 20.31808 170 LEU I O 1
ATOM 2860 N N . THR B 1 171 ? 14.74380 7.88582 14.94242 1.000 22.29088 171 THR I N 1
ATOM 2861 C CA . THR B 1 171 ? 16.07482 8.42045 15.21444 1.000 23.91403 171 THR I CA 1
ATOM 2862 C C . THR B 1 171 ? 16.13837 9.92900 15.02653 1.000 25.35440 171 THR I C 1
ATOM 2863 O O . THR B 1 171 ? 16.93589 10.59998 15.69026 1.000 26.07710 171 THR I O 1
ATOM 2867 N N . ASN B 1 172 ? 15.32791 10.46935 14.11653 1.000 26.88818 172 ASN I N 1
ATOM 2868 C CA . ASN B 1 172 ? 15.34312 11.90627 13.87527 1.000 32.62964 172 ASN I CA 1
ATOM 2869 C C . ASN B 1 172 ? 14.92448 12.65941 15.12789 1.000 36.32466 172 ASN I C 1
ATOM 2870 O O . ASN B 1 172 ? 13.87655 12.38063 15.71688 1.000 38.57871 172 ASN I O 1
ATOM 2875 N N . GLY B 1 173 ? 15.75302 13.61262 15.53904 1.000 37.43962 173 GLY I N 1
ATOM 2876 C CA . GLY B 1 173 ? 15.41448 14.42421 16.68952 1.000 37.57200 173 GLY I CA 1
ATOM 2877 C C . GLY B 1 173 ? 15.53336 13.72405 18.02265 1.000 35.03672 173 GLY I C 1
ATOM 2878 O O . GLY B 1 173 ? 14.89333 14.15125 18.99194 1.000 36.72705 173 GLY I O 1
ATOM 2879 N N . VAL B 1 174 ? 16.32436 12.65144 18.10221 1.000 29.45857 174 VAL I N 1
ATOM 2880 C CA . VAL B 1 174 ? 16.59247 11.97736 19.36659 1.000 23.89164 174 VAL I CA 1
ATOM 2881 C C . VAL B 1 174 ? 17.82553 12.60353 20.00238 1.000 23.63129 174 VAL I C 1
ATOM 2882 O O . VAL B 1 174 ? 18.86672 12.74586 19.35350 1.000 25.57180 174 VAL I O 1
ATOM 2886 N N . ARG B 1 175 ? 17.71401 12.97378 21.27364 1.000 21.92543 175 ARG I N 1
ATOM 2887 C CA . ARG B 1 175 ? 18.84990 13.44289 22.06312 1.000 21.37070 175 ARG I CA 1
ATOM 2888 C C . ARG B 1 175 ? 19.00309 12.50430 23.25248 1.000 19.52839 175 ARG I C 1
ATOM 2889 O O . ARG B 1 175 ? 18.16123 12.49692 24.15649 1.000 19.13497 175 ARG I O 1
ATOM 2897 N N . THR B 1 176 ? 20.05791 11.70194 23.25021 1.000 19.35894 176 THR I N 1
ATOM 2898 C CA . THR B 1 176 ? 20.36725 10.81716 24.36596 1.000 20.35337 176 THR I CA 1
ATOM 2899 C C . THR B 1 176 ? 21.59681 11.38509 25.05418 1.000 19.98845 176 THR I C 1
ATOM 2900 O O . THR B 1 176 ? 22.68375 11.43327 24.46363 1.000 21.91005 176 THR I O 1
ATOM 2904 N N . PHE B 1 177 ? 21.41582 11.84093 26.28351 1.000 19.24239 177 PHE I N 1
ATOM 2905 C CA . PHE B 1 177 ? 22.46255 12.58198 26.96671 1.000 19.40592 177 PHE I CA 1
ATOM 2906 C C . PHE B 1 177 ? 23.50396 11.64308 27.56687 1.000 21.47130 177 PHE I C 1
ATOM 2907 O O . PHE B 1 177 ? 23.20167 10.48840 27.87735 1.000 22.17959 177 PHE I O 1
ATOM 2915 N N . PRO B 1 178 ? 24.74882 12.10841 27.69416 1.000 20.66953 178 PRO I N 1
ATOM 2916 C CA . PRO B 1 178 ? 25.76681 11.30236 28.37077 1.000 20.00503 178 PRO I CA 1
ATOM 2917 C C . PRO B 1 178 ? 25.30915 10.94565 29.77604 1.000 19.91813 178 PRO I C 1
ATOM 2918 O O . PRO B 1 178 ? 24.60113 11.71205 30.43658 1.000 21.55736 178 PRO I O 1
ATOM 2922 N N . SER B 1 179 ? 25.71322 9.76098 30.22691 1.000 20.92864 179 SER I N 1
ATOM 2923 C CA . SER B 1 179 ? 25.37121 9.34375 31.57518 1.000 21.55174 179 SER I CA 1
ATOM 2924 C C . SER B 1 179 ? 26.10404 10.20695 32.59487 1.000 22.41018 179 SER I C 1
ATOM 2925 O O . SER B 1 179 ? 27.12699 10.83930 32.30243 1.000 24.40817 179 SER I O 1
ATOM 2928 N N . VAL B 1 180 ? 25.55764 10.22929 33.80598 1.000 22.57341 180 VAL I N 1
ATOM 2929 C CA . VAL B 1 180 ? 26.18555 10.87416 34.95090 1.000 25.99408 180 VAL I CA 1
ATOM 2930 C C . VAL B 1 180 ? 26.26869 9.85642 36.07857 1.000 26.74758 180 VAL I C 1
ATOM 2931 O O . VAL B 1 180 ? 25.31610 9.10964 36.31937 1.000 26.93448 180 VAL I O 1
ATOM 2935 N N . ARG B 1 181 ? 27.41050 9.81486 36.75792 1.000 27.14929 181 ARG I N 1
ATOM 2936 C CA . ARG B 1 181 ? 27.63007 8.89670 37.86803 1.000 30.77332 181 ARG I CA 1
ATOM 2937 C C . ARG B 1 181 ? 27.34428 9.63144 39.17245 1.000 33.49594 181 ARG I C 1
ATOM 2938 O O . ARG B 1 181 ? 28.03149 10.60200 39.50193 1.000 35.08915 181 ARG I O 1
ATOM 2946 N N . GLN B 1 182 ? 26.32213 9.18385 39.89908 1.000 35.56639 182 GLN I N 1
ATOM 2947 C CA . GLN B 1 182 ? 26.02191 9.75740 41.20290 1.000 38.92192 182 GLN I CA 1
ATOM 2948 C C . GLN B 1 182 ? 27.08787 9.35221 42.22108 1.000 39.47431 182 GLN I C 1
ATOM 2949 O O . GLN B 1 182 ? 27.89764 8.44801 41.99388 1.000 37.87352 182 GLN I O 1
ATOM 2955 N N . SER B 1 183 ? 27.06134 10.02871 43.37454 1.000 42.73204 183 SER I N 1
ATOM 2956 C CA . SER B 1 183 ? 28.02598 9.74500 44.43521 1.000 45.83535 183 SER I CA 1
ATOM 2957 C C . SER B 1 183 ? 27.90552 8.31310 44.94337 1.000 46.01987 183 SER I C 1
ATOM 2958 O O . SER B 1 183 ? 28.87409 7.75715 45.47697 1.000 47.11228 183 SER I O 1
ATOM 2961 N N . SER B 1 184 ? 26.72961 7.70300 44.79361 1.000 43.97514 184 SER I N 1
ATOM 2962 C CA . SER B 1 184 ? 26.55807 6.29734 45.12694 1.000 40.68756 184 SER I CA 1
ATOM 2963 C C . SER B 1 184 ? 27.32664 5.37708 44.18963 1.000 38.79124 184 SER I C 1
ATOM 2964 O O . SER B 1 184 ? 27.43929 4.18081 44.47864 1.000 39.39167 184 SER I O 1
ATOM 2967 N N . GLY B 1 185 ? 27.85243 5.89581 43.08055 1.000 35.54527 185 GLY I N 1
ATOM 2968 C CA . GLY B 1 185 ? 28.48814 5.06917 42.08444 1.000 32.96019 185 GLY I CA 1
ATOM 2969 C C . GLY B 1 185 ? 27.54909 4.54111 41.02522 1.000 31.41558 185 GLY I C 1
ATOM 2970 O O . GLY B 1 185 ? 28.01851 3.96612 40.03437 1.000 31.47449 185 GLY I O 1
ATOM 2971 N N . LEU B 1 186 ? 26.24331 4.71594 41.20171 1.000 28.40702 186 LEU I N 1
ATOM 2972 C CA . LEU B 1 186 ? 25.27248 4.33121 40.19341 1.000 27.11524 186 LEU I CA 1
ATOM 2973 C C . LEU B 1 186 ? 25.21019 5.39727 39.10791 1.000 25.85203 186 LEU I C 1
ATOM 2974 O O . LEU B 1 186 ? 25.60090 6.54940 39.30983 1.000 28.73571 186 LEU I O 1
ATOM 2979 N N . TYR B 1 187 ? 24.70826 5.00338 37.94469 1.000 24.00617 187 TYR I N 1
ATOM 2980 C CA . TYR B 1 187 ? 24.59868 5.90350 36.80785 1.000 22.93364 187 TYR I CA 1
ATOM 2981 C C . TYR B 1 187 ? 23.14374 6.21741 36.48937 1.000 23.05590 187 TYR I C 1
ATOM 2982 O O . TYR B 1 187 ? 22.22912 5.44985 36.79902 1.000 22.63301 187 TYR I O 1
ATOM 2991 N N . SER B 1 188 ? 22.94853 7.35512 35.82602 1.000 21.97443 188 SER I N 1
ATOM 2992 C CA . SER B 1 188 ? 21.65843 7.71334 35.26492 1.000 22.70193 188 SER I CA 1
ATOM 2993 C C . SER B 1 188 ? 21.87667 8.38173 33.92220 1.000 20.93948 188 SER I C 1
ATOM 2994 O O . SER B 1 188 ? 22.94157 8.94550 33.64768 1.000 21.89718 188 SER I O 1
ATOM 2997 N N . LEU B 1 189 ? 20.84965 8.30976 33.08232 1.000 21.35707 189 LEU I N 1
ATOM 2998 C CA . LEU B 1 189 ? 20.83770 9.08224 31.85224 1.000 23.18464 189 LEU I CA 1
ATOM 2999 C C . LEU B 1 189 ? 19.40038 9.30922 31.42339 1.000 23.50154 189 LEU I C 1
ATOM 3000 O O . LEU B 1 189 ? 18.47557 8.64314 31.89325 1.000 23.72472 189 LEU I O 1
ATOM 3005 N N . SER B 1 190 ? 19.22476 10.25047 30.51179 1.000 19.97639 190 SER I N 1
ATOM 3006 C CA . SER B 1 190 ? 17.91521 10.52068 29.94679 1.000 18.60602 190 SER I CA 1
ATOM 3007 C C . SER B 1 190 ? 18.03941 10.61508 28.43653 1.000 16.44148 190 SER I C 1
ATOM 3008 O O . SER B 1 190 ? 19.10848 10.90807 27.89348 1.000 17.54832 190 SER I O 1
ATOM 3011 N N . SER B 1 191 ? 16.91438 10.38004 27.76604 1.000 16.00796 191 SER I N 1
ATOM 3012 C CA . SER B 1 191 ? 16.82718 10.48518 26.32047 1.000 16.17749 191 SER I CA 1
ATOM 3013 C C . SER B 1 191 ? 15.49311 11.12641 26.00375 1.000 16.46867 191 SER I C 1
ATOM 3014 O O . SER B 1 191 ? 14.48227 10.78368 26.62658 1.000 17.02928 191 SER I O 1
ATOM 3017 N N . VAL B 1 192 ? 15.48951 12.07116 25.05668 1.000 16.36419 192 VAL I N 1
ATOM 3018 C CA . VAL B 1 192 ? 14.26408 12.74003 24.63513 1.000 17.24895 192 VAL I CA 1
ATOM 3019 C C . VAL B 1 192 ? 14.14628 12.70119 23.12016 1.000 17.92100 192 VAL I C 1
ATOM 3020 O O . VAL B 1 192 ? 15.14608 12.61870 22.39980 1.000 18.00830 192 VAL I O 1
ATOM 3024 N N . VAL B 1 193 ? 12.90410 12.75966 22.64165 1.000 17.44941 193 VAL I N 1
ATOM 3025 C CA . VAL B 1 193 ? 12.59805 12.77885 21.21459 1.000 19.38734 193 VAL I CA 1
ATOM 3026 C C . VAL B 1 193 ? 11.39834 13.69162 20.97506 1.000 19.08578 193 VAL I C 1
ATOM 3027 O O . VAL B 1 193 ? 10.45617 13.73359 21.77851 1.000 18.14451 193 VAL I O 1
ATOM 3031 N N . SER B 1 194 ? 11.44309 14.43607 19.87372 1.000 19.30807 194 SER I N 1
ATOM 3032 C CA A SER B 1 194 ? 10.34959 15.30871 19.46684 0.500 20.06612 194 SER I CA 1
ATOM 3033 C CA B SER B 1 194 ? 10.34780 15.30505 19.46927 0.500 18.61535 194 SER I CA 1
ATOM 3034 C C . SER B 1 194 ? 9.57761 14.63304 18.34184 1.000 20.90732 194 SER I C 1
ATOM 3035 O O . SER B 1 194 ? 10.17693 14.17262 17.36482 1.000 23.87512 194 SER I O 1
ATOM 3040 N N . VAL B 1 195 ? 8.25186 14.57131 18.48277 1.000 21.77571 195 VAL I N 1
ATOM 3041 C CA . VAL B 1 195 ? 7.39589 13.89762 17.51468 1.000 23.66741 195 VAL I CA 1
ATOM 3042 C C . VAL B 1 195 ? 6.12576 14.70854 17.29480 1.000 26.75035 195 VAL I C 1
ATOM 3043 O O . VAL B 1 195 ? 5.76501 15.57883 18.08804 1.000 26.82507 195 VAL I O 1
ATOM 3047 N N . THR B 1 196 ? 5.44462 14.41721 16.19283 1.000 31.81891 196 THR I N 1
ATOM 3048 C CA . THR B 1 196 ? 4.11106 14.96065 15.99479 1.000 37.20640 196 THR I CA 1
ATOM 3049 C C . THR B 1 196 ? 3.12635 14.13860 16.81364 1.000 40.99062 196 THR I C 1
ATOM 3050 O O . THR B 1 196 ? 3.21987 12.90817 16.86665 1.000 40.48433 196 THR I O 1
ATOM 3054 N N . SER B 1 197 ? 2.18736 14.82748 17.46982 1.000 44.87486 197 SER I N 1
ATOM 3055 C CA . SER B 1 197 ? 1.24868 14.15276 18.36178 1.000 49.33412 197 SER I CA 1
ATOM 3056 C C . SER B 1 197 ? 0.37548 13.13754 17.63544 1.000 53.57998 197 SER I C 1
ATOM 3057 O O . SER B 1 197 ? -0.21000 12.26425 18.28625 1.000 54.68837 197 SER I O 1
ATOM 3060 N N . SER B 1 198 ? 0.26873 13.22945 16.30860 1.000 56.42866 198 SER I N 1
ATOM 3061 C CA . SER B 1 198 ? -0.44563 12.20242 15.55939 1.000 59.91130 198 SER I CA 1
ATOM 3062 C C . SER B 1 198 ? 0.40310 10.94406 15.40830 1.000 63.52482 198 SER I C 1
ATOM 3063 O O . SER B 1 198 ? -0.07264 9.83058 15.65820 1.000 64.48127 198 SER I O 1
ATOM 3066 N N . SER B 1 199 ? 1.66993 11.10593 15.01942 1.000 65.71331 199 SER I N 1
ATOM 3067 C CA . SER B 1 199 ? 2.56208 9.97552 14.75327 1.000 67.37678 199 SER I CA 1
ATOM 3068 C C . SER B 1 199 ? 3.11680 9.44008 16.07169 1.000 66.25117 199 SER I C 1
ATOM 3069 O O . SER B 1 199 ? 4.24237 9.73235 16.48664 1.000 67.52806 199 SER I O 1
ATOM 3072 N N . GLN B 1 200 ? 2.29058 8.63744 16.73702 1.000 62.32984 200 GLN I N 1
ATOM 3073 C CA . GLN B 1 200 ? 2.63691 7.85558 17.91661 1.000 56.97679 200 GLN I CA 1
ATOM 3074 C C . GLN B 1 200 ? 2.12030 6.44707 17.62364 1.000 49.41695 200 GLN I C 1
ATOM 3075 O O . GLN B 1 200 ? 1.57153 6.23222 16.53366 1.000 49.23102 200 GLN I O 1
ATOM 3081 N N . PRO B 1 201 ? 2.27820 5.44433 18.51295 1.000 41.02307 201 PRO I N 1
ATOM 3082 C CA . PRO B 1 201 ? 2.90900 5.40295 19.84874 1.000 35.72681 201 PRO I CA 1
ATOM 3083 C C . PRO B 1 201 ? 4.41363 5.57054 19.80658 1.000 30.64476 201 PRO I C 1
ATOM 3084 O O . PRO B 1 201 ? 5.06488 5.17655 18.84313 1.000 29.75332 201 PRO I O 1
ATOM 3088 N N . VAL B 1 202 ? 4.97660 6.13824 20.86991 1.000 25.37996 202 VAL I N 1
ATOM 3089 C CA . VAL B 1 202 ? 6.41352 6.32061 21.01735 1.000 25.01802 202 VAL I CA 1
ATOM 3090 C C . VAL B 1 202 ? 6.87766 5.52294 22.22806 1.000 25.00551 202 VAL I C 1
ATOM 3091 O O . VAL B 1 202 ? 6.36182 5.71136 23.33629 1.000 25.47071 202 VAL I O 1
ATOM 3095 N N . THR B 1 203 ? 7.86262 4.65059 22.02027 1.000 22.53191 203 THR I N 1
ATOM 3096 C CA . THR B 1 203 ? 8.32279 3.73092 23.05059 1.000 20.96676 203 THR I CA 1
ATOM 3097 C C . THR B 1 203 ? 9.83782 3.78044 23.13128 1.000 20.35468 203 THR I C 1
ATOM 3098 O O . THR B 1 203 ? 10.52050 3.71055 22.10393 1.000 21.50699 203 THR I O 1
ATOM 3102 N N . CYS B 1 204 ? 10.36636 3.90414 24.34441 1.000 21.33809 204 CYS I N 1
ATOM 3103 C CA . CYS B 1 204 ? 11.80396 3.80971 24.54233 1.000 20.55399 204 CYS I CA 1
ATOM 3104 C C . CYS B 1 204 ? 12.16771 2.38589 24.93904 1.000 21.41655 204 CYS I C 1
ATOM 3105 O O . CYS B 1 204 ? 11.48090 1.75458 25.74966 1.000 23.22477 204 CYS I O 1
ATOM 3108 N N . ASN B 1 205 ? 13.22173 1.87093 24.31872 1.000 19.61785 205 ASN I N 1
ATOM 3109 C CA . ASN B 1 205 ? 13.71043 0.52262 24.55436 1.000 19.43899 205 ASN I CA 1
ATOM 3110 C C . ASN B 1 205 ? 15.04213 0.66334 25.27104 1.000 19.10884 205 ASN I C 1
ATOM 3111 O O . ASN B 1 205 ? 15.99712 1.21827 24.71200 1.000 20.63373 205 ASN I O 1
ATOM 3116 N N . VAL B 1 206 ? 15.10210 0.17454 26.50302 1.000 20.59217 206 VAL I N 1
ATOM 3117 C CA . VAL B 1 206 ? 16.26962 0.32863 27.35926 1.000 19.96162 206 VAL I CA 1
ATOM 3118 C C . VAL B 1 206 ? 16.83218 -1.05482 27.64851 1.000 21.35935 206 VAL I C 1
ATOM 3119 O O . VAL B 1 206 ? 16.13594 -1.90928 28.21157 1.000 24.25133 206 VAL I O 1
ATOM 3123 N N . ALA B 1 207 ? 18.08533 -1.28041 27.26772 1.000 21.11555 207 ALA I N 1
ATOM 3124 C CA . ALA B 1 207 ? 18.74669 -2.55450 27.51372 1.000 23.06897 207 ALA I CA 1
ATOM 3125 C C . ALA B 1 207 ? 19.93459 -2.34843 28.43979 1.000 23.53343 207 ALA I C 1
ATOM 3126 O O . ALA B 1 207 ? 20.69365 -1.38408 28.28537 1.000 24.09032 207 ALA I O 1
ATOM 3128 N N . HIS B 1 208 ? 20.09963 -3.26201 29.39813 1.000 24.21564 208 HIS I N 1
ATOM 3129 C CA . HIS B 1 208 ? 21.23299 -3.24443 30.32156 1.000 23.86546 208 HIS I CA 1
ATOM 3130 C C . HIS B 1 208 ? 21.86029 -4.63144 30.29430 1.000 25.18737 208 HIS I C 1
ATOM 3131 O O . HIS B 1 208 ? 21.42866 -5.53658 31.02391 1.000 26.57312 208 HIS I O 1
ATOM 3138 N N . PRO B 1 209 ? 22.88116 -4.83519 29.45511 1.000 25.95077 209 PRO I N 1
ATOM 3139 C CA . PRO B 1 209 ? 23.41741 -6.19479 29.26189 1.000 27.06831 209 PRO I CA 1
ATOM 3140 C C . PRO B 1 209 ? 23.89536 -6.86531 30.53700 1.000 28.10956 209 PRO I C 1
ATOM 3141 O O . PRO B 1 209 ? 23.72678 -8.08107 30.68547 1.000 28.81042 209 PRO I O 1
ATOM 3145 N N . ALA B 1 210 ? 24.47931 -6.10529 31.46656 1.000 28.15464 210 ALA I N 1
ATOM 3146 C CA . ALA B 1 210 ? 25.05755 -6.70794 32.66425 1.000 28.50895 210 ALA I CA 1
ATOM 3147 C C . ALA B 1 210 ? 24.00672 -7.39517 33.52889 1.000 30.66690 210 ALA I C 1
ATOM 3148 O O . ALA B 1 210 ? 24.31291 -8.37418 34.21938 1.000 31.60393 210 ALA I O 1
ATOM 3150 N N . THR B 1 211 ? 22.77523 -6.89692 33.52510 1.000 29.90469 211 THR I N 1
ATOM 3151 C CA . THR B 1 211 ? 21.69457 -7.56077 34.23959 1.000 30.98206 211 THR I CA 1
ATOM 3152 C C . THR B 1 211 ? 20.76618 -8.32805 33.31316 1.000 33.09439 211 THR I C 1
ATOM 3153 O O . THR B 1 211 ? 19.76299 -8.87128 33.78027 1.000 35.91156 211 THR I O 1
ATOM 3157 N N . ASN B 1 212 ? 21.08497 -8.38853 32.01884 1.000 34.19617 212 ASN I N 1
ATOM 3158 C CA . ASN B 1 212 ? 20.26136 -9.08140 31.03006 1.000 37.22178 212 ASN I CA 1
ATOM 3159 C C . ASN B 1 212 ? 18.81852 -8.57975 31.05719 1.000 36.82415 212 ASN I C 1
ATOM 3160 O O . ASN B 1 212 ? 17.86335 -9.34837 30.93363 1.000 38.40788 212 ASN I O 1
ATOM 3165 N N . THR B 1 213 ? 18.65422 -7.27457 31.23361 1.000 34.83768 213 THR I N 1
ATOM 3166 C CA . THR B 1 213 ? 17.33179 -6.67708 31.29670 1.000 35.16044 213 THR I CA 1
ATOM 3167 C C . THR B 1 213 ? 17.06292 -5.84595 30.05184 1.000 31.69285 213 THR I C 1
ATOM 3168 O O . THR B 1 213 ? 17.97089 -5.23807 29.47536 1.000 30.21401 213 THR I O 1
ATOM 3172 N N . LYS B 1 214 ? 15.79775 -5.85326 29.63657 1.000 31.85624 214 LYS I N 1
ATOM 3173 C CA . LYS B 1 214 ? 15.31591 -5.05600 28.51727 1.000 33.54993 214 LYS I CA 1
ATOM 3174 C C . LYS B 1 214 ? 13.93190 -4.56452 28.89416 1.000 32.02627 214 LYS I C 1
ATOM 3175 O O . LYS B 1 214 ? 13.04926 -5.37074 29.20338 1.000 34.02000 214 LYS I O 1
ATOM 3181 N N . VAL B 1 215 ? 13.75455 -3.24991 28.89691 1.000 29.74836 215 VAL I N 1
ATOM 3182 C CA . VAL B 1 215 ? 12.51159 -2.61723 29.31257 1.000 29.09227 215 VAL I CA 1
ATOM 3183 C C . VAL B 1 215 ? 12.02780 -1.73721 28.17180 1.000 26.63427 215 VAL I C 1
ATOM 3184 O O . VAL B 1 215 ? 12.80718 -0.96314 27.60250 1.000 26.71708 215 VAL I O 1
ATOM 3188 N N . ASP B 1 216 ? 10.75324 -1.86748 27.82931 1.000 25.87287 216 ASP I N 1
ATOM 3189 C CA . ASP B 1 216 ? 10.10459 -0.98290 26.87539 1.000 26.67124 216 ASP I CA 1
ATOM 3190 C C . ASP B 1 216 ? 9.10415 -0.13092 27.63974 1.000 27.80450 216 ASP I C 1
ATOM 3191 O O . ASP B 1 216 ? 8.28998 -0.66272 28.40367 1.000 30.72959 216 ASP I O 1
ATOM 3196 N N . LYS B 1 217 ? 9.17951 1.18568 27.45842 1.000 26.44348 217 LYS I N 1
ATOM 3197 C CA . LYS B 1 217 ? 8.25936 2.11517 28.11033 1.000 26.98126 217 LYS I CA 1
ATOM 3198 C C . LYS B 1 217 ? 7.58064 2.93935 27.02664 1.000 24.30394 217 LYS I C 1
ATOM 3199 O O . LYS B 1 217 ? 8.24320 3.72506 26.33872 1.000 24.02040 217 LYS I O 1
ATOM 3205 N N . THR B 1 218 ? 6.26987 2.75742 26.86715 1.000 24.05603 218 THR I N 1
ATOM 3206 C CA . THR B 1 218 ? 5.50044 3.57162 25.93483 1.000 23.80989 218 THR I CA 1
ATOM 3207 C C . THR B 1 218 ? 5.09083 4.86057 26.63139 1.000 23.51692 218 THR I C 1
ATOM 3208 O O . THR B 1 218 ? 4.34791 4.83278 27.62080 1.000 25.73583 218 THR I O 1
ATOM 3212 N N . VAL B 1 219 ? 5.56226 5.98641 26.11103 1.000 23.02561 219 VAL I N 1
ATOM 3213 C CA . VAL B 1 219 ? 5.43629 7.27412 26.78055 1.000 25.67791 219 VAL I CA 1
ATOM 3214 C C . VAL B 1 219 ? 4.24948 8.00720 26.17689 1.000 29.82204 219 VAL I C 1
ATOM 3215 O O . VAL B 1 219 ? 4.25824 8.36045 24.99273 1.000 31.02973 219 VAL I O 1
ATOM 3219 N N . ALA B 1 220 ? 3.22090 8.21908 26.98535 1.000 34.43766 220 ALA I N 1
ATOM 3220 C CA . ALA B 1 220 ? 2.03264 8.91698 26.51650 1.000 37.94507 220 ALA I CA 1
ATOM 3221 C C . ALA B 1 220 ? 2.16848 10.40297 26.81659 1.000 39.77602 220 ALA I C 1
ATOM 3222 O O . ALA B 1 220 ? 2.68476 10.77262 27.87451 1.000 40.69183 220 ALA I O 1
ATOM 3224 N N . PRO B 1 221 ? 1.73934 11.26962 25.90173 1.000 43.06448 221 PRO I N 1
ATOM 3225 C CA . PRO B 1 221 ? 1.82713 12.70867 26.16361 1.000 46.23949 221 PRO I CA 1
ATOM 3226 C C . PRO B 1 221 ? 0.97607 13.08717 27.36501 1.000 52.28559 221 PRO I C 1
ATOM 3227 O O . PRO B 1 221 ? -0.11077 12.54077 27.57368 1.000 52.81946 221 PRO I O 1
ATOM 3231 N N . SER B 1 222 ? 1.49863 14.03265 28.15435 1.000 56.49350 222 SER I N 1
ATOM 3232 C CA . SER B 1 222 ? 0.93652 14.49242 29.42423 1.000 59.25260 222 SER I CA 1
ATOM 3233 C C . SER B 1 222 ? 1.25654 13.53576 30.56846 1.000 60.85931 222 SER I C 1
ATOM 3234 O O . SER B 1 222 ? 1.35936 12.31869 30.37001 1.000 60.23954 222 SER I O 1
ATOM 3237 N N . THR B 1 223 ? 1.43869 14.08979 31.76814 1.000 62.04042 223 THR I N 1
ATOM 3238 C CA . THR B 1 223 ? 1.49365 13.28668 32.98104 1.000 63.46223 223 THR I CA 1
ATOM 3239 C C . THR B 1 223 ? 0.11139 12.84312 33.44578 1.000 65.34449 223 THR I C 1
ATOM 3240 O O . THR B 1 223 ? 0.01935 11.97585 34.32166 1.000 65.46088 223 THR I O 1
ATOM 3244 N N . CYS B 1 224 ? -0.95470 13.40512 32.87556 1.000 66.56394 224 CYS I N 1
ATOM 3245 C CA . CYS B 1 224 ? -2.32326 13.07215 33.27659 1.000 67.38152 224 CYS I CA 1
ATOM 3246 C C . CYS B 1 224 ? -2.72680 11.66222 32.85618 1.000 67.86162 224 CYS I C 1
ATOM 3247 O O . CYS B 1 224 ? -3.49793 10.99796 33.55155 1.000 67.99455 224 CYS I O 1
ATOM 3250 N N . ASP C 2 1 ? 1.72801 -10.21176 -12.42459 1.000 38.11792 1 ASP L N 1
ATOM 3251 C CA . ASP C 2 1 ? 2.85863 -9.53736 -11.80575 1.000 36.44543 1 ASP L CA 1
ATOM 3252 C C . ASP C 2 1 ? 3.09256 -8.18452 -12.45911 1.000 31.53792 1 ASP L C 1
ATOM 3253 O O . ASP C 2 1 ? 2.99416 -8.04065 -13.67458 1.000 33.22345 1 ASP L O 1
ATOM 3258 N N . VAL C 2 2 ? 3.40919 -7.19102 -11.63359 1.000 27.22773 2 VAL L N 1
ATOM 3259 C CA . VAL C 2 2 ? 3.66705 -5.84838 -12.13122 1.000 25.51908 2 VAL L CA 1
ATOM 3260 C C . VAL C 2 2 ? 5.02058 -5.80962 -12.83276 1.000 22.54274 2 VAL L C 1
ATOM 3261 O O . VAL C 2 2 ? 5.99538 -6.42629 -12.37940 1.000 22.20116 2 VAL L O 1
ATOM 3265 N N . VAL C 2 3 ? 5.08162 -5.09063 -13.95510 1.000 21.21159 3 VAL L N 1
ATOM 3266 C CA . VAL C 2 3 ? 6.31512 -4.84749 -14.69444 1.000 19.36260 3 VAL L CA 1
ATOM 3267 C C . VAL C 2 3 ? 6.57325 -3.34469 -14.71119 1.000 18.64142 3 VAL L C 1
ATOM 3268 O O . VAL C 2 3 ? 5.67245 -2.55924 -15.03784 1.000 18.85426 3 VAL L O 1
ATOM 3272 N N . MET C 2 4 ? 7.79701 -2.94780 -14.35106 1.000 17.87310 4 MET L N 1
ATOM 3273 C CA . MET C 2 4 ? 8.21155 -1.54871 -14.35410 1.000 17.18398 4 MET L CA 1
ATOM 3274 C C . MET C 2 4 ? 9.03545 -1.27613 -15.60814 1.000 17.22706 4 MET L C 1
ATOM 3275 O O . MET C 2 4 ? 10.06460 -1.92481 -15.83510 1.000 18.83250 4 MET L O 1
ATOM 3280 N N . THR C 2 5 ? 8.58184 -0.32216 -16.41790 1.000 16.80877 5 THR L N 1
ATOM 3281 C CA . THR C 2 5 ? 9.29041 0.08900 -17.62925 1.000 18.32823 5 THR L CA 1
ATOM 3282 C C . THR C 2 5 ? 10.04850 1.37525 -17.31478 1.000 17.03680 5 THR L C 1
ATOM 3283 O O . THR C 2 5 ? 9.44024 2.44071 -17.14101 1.000 16.80009 5 THR L O 1
ATOM 3287 N N . GLN C 2 6 ? 11.37361 1.27104 -17.22104 1.000 14.55075 6 GLN L N 1
ATOM 3288 C CA . GLN C 2 6 ? 12.21659 2.37932 -16.78480 1.000 15.14206 6 GLN L CA 1
ATOM 3289 C C . GLN C 2 6 ? 12.93211 2.99391 -17.98352 1.000 15.37482 6 GLN L C 1
ATOM 3290 O O . GLN C 2 6 ? 13.55825 2.27548 -18.76795 1.000 17.56658 6 GLN L O 1
ATOM 3296 N N . THR C 2 7 ? 12.85778 4.31859 -18.11568 1.000 14.72658 7 THR L N 1
ATOM 3297 C CA . THR C 2 7 ? 13.51426 5.01192 -19.21423 1.000 16.61665 7 THR L CA 1
ATOM 3298 C C . THR C 2 7 ? 14.19475 6.26546 -18.68359 1.000 16.63208 7 THR L C 1
ATOM 3299 O O . THR C 2 7 ? 13.77134 6.82010 -17.66176 1.000 17.21492 7 THR L O 1
ATOM 3303 N N . PRO C 2 8 ? 15.26963 6.72898 -19.34818 1.000 16.94093 8 PRO L N 1
ATOM 3304 C CA . PRO C 2 8 ? 15.94921 6.10417 -20.48783 1.000 16.70706 8 PRO L CA 1
ATOM 3305 C C . PRO C 2 8 ? 16.87051 4.99841 -19.99742 1.000 17.53170 8 PRO L C 1
ATOM 3306 O O . PRO C 2 8 ? 17.14739 4.90665 -18.79932 1.000 19.98613 8 PRO L O 1
ATOM 3310 N N . ALA C 2 9 ? 17.37716 4.15416 -20.89910 1.000 17.57162 9 ALA L N 1
ATOM 3311 C CA . ALA C 2 9 ? 18.36402 3.15406 -20.49636 1.000 18.09507 9 ALA L CA 1
ATOM 3312 C C . ALA C 2 9 ? 19.68708 3.79936 -20.11003 1.000 17.71588 9 ALA L C 1
ATOM 3313 O O . ALA C 2 9 ? 20.40215 3.27790 -19.24328 1.000 17.48806 9 ALA L O 1
ATOM 3315 N N . SER C 2 10 ? 20.03059 4.91848 -20.74097 1.000 17.16349 10 SER L N 1
ATOM 3316 C CA . SER C 2 10 ? 21.25940 5.62840 -20.43563 1.000 18.97156 10 SER L CA 1
ATOM 3317 C C . SER C 2 10 ? 21.02651 7.11097 -20.67015 1.000 18.37374 10 SER L C 1
ATOM 3318 O O . SER C 2 10 ? 20.23542 7.50155 -21.53740 1.000 18.34648 10 SER L O 1
ATOM 3321 N N . VAL C 2 11 ? 21.72708 7.93613 -19.89291 1.000 18.15299 11 VAL L N 1
ATOM 3322 C CA . VAL C 2 11 ? 21.61556 9.38160 -20.01856 1.000 18.47219 11 VAL L CA 1
ATOM 3323 C C . VAL C 2 11 ? 22.93073 10.01723 -19.58281 1.000 19.95289 11 VAL L C 1
ATOM 3324 O O . VAL C 2 11 ? 23.62044 9.52635 -18.67958 1.000 19.78818 11 VAL L O 1
ATOM 3328 N N . GLU C 2 12 ? 23.27914 11.11584 -20.24498 1.000 20.29848 12 GLU L N 1
ATOM 3329 C CA . GLU C 2 12 ? 24.48159 11.87418 -19.95198 1.000 22.41393 12 GLU L CA 1
ATOM 3330 C C . GLU C 2 12 ? 24.08043 13.31236 -19.65511 1.000 20.91749 12 GLU L C 1
ATOM 3331 O O . GLU C 2 12 ? 23.21050 13.87719 -20.33115 1.000 23.59745 12 GLU L O 1
ATOM 3337 N N . ALA C 2 13 ? 24.70572 13.89956 -18.63635 1.000 20.18475 13 ALA L N 1
ATOM 3338 C CA . ALA C 2 13 ? 24.46691 15.29673 -18.30377 1.000 18.49662 13 ALA L CA 1
ATOM 3339 C C . ALA C 2 13 ? 25.72515 15.88055 -17.67857 1.000 17.44475 13 ALA L C 1
ATOM 3340 O O . ALA C 2 13 ? 26.51917 15.16474 -17.06138 1.000 19.33605 13 ALA L O 1
ATOM 3342 N N . ALA C 2 14 ? 25.88890 17.19105 -17.83406 1.000 17.46879 14 ALA L N 1
ATOM 3343 C CA . ALA C 2 14 ? 27.08513 17.86073 -17.35002 1.000 18.05431 14 ALA L CA 1
ATOM 3344 C C . ALA C 2 14 ? 27.11109 17.89854 -15.82318 1.000 16.06094 14 ALA L C 1
ATOM 3345 O O . ALA C 2 14 ? 26.07536 17.82957 -15.15094 1.000 17.36196 14 ALA L O 1
ATOM 3347 N N . VAL C 2 15 ? 28.32519 18.00410 -15.27632 1.000 16.62278 15 VAL L N 1
ATOM 3348 C CA . VAL C 2 15 ? 28.47642 18.36145 -13.87046 1.000 18.02256 15 VAL L CA 1
ATOM 3349 C C . VAL C 2 15 ? 27.66340 19.61134 -13.58693 1.000 16.24443 15 VAL L C 1
ATOM 3350 O O . VAL C 2 15 ? 27.71592 20.58908 -14.34125 1.000 18.01122 15 VAL L O 1
ATOM 3354 N N . GLY C 2 16 ? 26.89334 19.57682 -12.50030 1.000 16.55215 16 GLY L N 1
ATOM 3355 C CA . GLY C 2 16 ? 26.00083 20.65834 -12.15006 1.000 16.98660 16 GLY L CA 1
ATOM 3356 C C . GLY C 2 16 ? 24.63543 20.58646 -12.79294 1.000 17.15397 16 GLY L C 1
ATOM 3357 O O . GLY C 2 16 ? 23.75739 21.38716 -12.43992 1.000 19.53033 16 GLY L O 1
ATOM 3358 N N . GLY C 2 17 ? 24.42538 19.64732 -13.71028 1.000 17.66679 17 GLY L N 1
ATOM 3359 C CA . GLY C 2 17 ? 23.17826 19.51777 -14.42687 1.000 16.84613 17 GLY L CA 1
ATOM 3360 C C . GLY C 2 17 ? 22.17614 18.61864 -13.73561 1.000 16.84004 17 GLY L C 1
ATOM 3361 O O . GLY C 2 17 ? 22.26542 18.33159 -12.53739 1.000 16.68249 17 GLY L O 1
ATOM 3362 N N . THR C 2 18 ? 21.20729 18.16299 -14.52265 1.000 15.66371 18 THR L N 1
ATOM 3363 C CA . THR C 2 18 ? 20.03959 17.46819 -14.01220 1.000 16.41960 18 THR L CA 1
ATOM 3364 C C . THR C 2 18 ? 19.73667 16.26727 -14.89380 1.000 16.92704 18 THR L C 1
ATOM 3365 O O . THR C 2 18 ? 19.73485 16.37373 -16.12931 1.000 19.65816 18 THR L O 1
ATOM 3369 N N . VAL C 2 19 ? 19.46567 15.13588 -14.25799 1.000 14.94251 19 VAL L N 1
ATOM 3370 C CA . VAL C 2 19 ? 19.02066 13.93430 -14.94778 1.000 16.52631 19 VAL L CA 1
ATOM 3371 C C . VAL C 2 19 ? 17.63937 13.57256 -14.41840 1.000 16.49061 19 VAL L C 1
ATOM 3372 O O . VAL C 2 19 ? 17.37018 13.73069 -13.22110 1.000 17.62049 19 VAL L O 1
ATOM 3376 N N . THR C 2 20 ? 16.76350 13.09421 -15.30511 1.000 15.95874 20 THR L N 1
ATOM 3377 C CA . THR C 2 20 ? 15.41888 12.66611 -14.92970 1.000 15.42487 20 THR L CA 1
ATOM 3378 C C . THR C 2 20 ? 15.17703 11.25066 -15.43035 1.000 15.71278 20 THR L C 1
ATOM 3379 O O . THR C 2 20 ? 15.42098 10.95701 -16.60468 1.000 16.32957 20 THR L O 1
ATOM 3383 N N . ILE C 2 21 ? 14.68640 10.38300 -14.54499 1.000 15.35689 21 ILE L N 1
ATOM 3384 C CA . ILE C 2 21 ? 14.41182 8.98385 -14.85155 1.000 14.48737 21 ILE L CA 1
ATOM 3385 C C . ILE C 2 21 ? 12.93866 8.72479 -14.57460 1.000 14.47935 21 ILE L C 1
ATOM 3386 O O . ILE C 2 21 ? 12.41127 9.17371 -13.55410 1.000 16.49444 21 ILE L O 1
ATOM 3391 N N . LYS C 2 22 ? 12.27296 8.01064 -15.48398 1.000 15.23110 22 LYS L N 1
ATOM 3392 C CA . LYS C 2 22 ? 10.84499 7.73723 -15.39463 1.000 16.68195 22 LYS L CA 1
ATOM 3393 C C . LYS C 2 22 ? 10.61544 6.23664 -15.30251 1.000 18.09812 22 LYS L C 1
ATOM 3394 O O . LYS C 2 22 ? 11.26835 5.45938 -16.00726 1.000 20.86426 22 LYS L O 1
ATOM 3400 N N . CYS C 2 23 ? 9.66614 5.83258 -14.45652 1.000 16.09357 23 CYS L N 1
ATOM 3401 C CA . CYS C 2 23 ? 9.26622 4.43695 -14.34040 1.000 16.73033 23 CYS L CA 1
ATOM 3402 C C . CYS C 2 23 ? 7.75634 4.33785 -14.46115 1.000 16.81982 23 CYS L C 1
ATOM 3403 O O . CYS C 2 23 ? 7.02037 5.00364 -13.72426 1.000 18.07888 23 CYS L O 1
ATOM 3406 N N . GLN C 2 24 ? 7.30477 3.51185 -15.39108 1.000 16.76990 24 GLN L N 1
ATOM 3407 C CA . GLN C 2 24 ? 5.89430 3.33275 -15.69460 1.000 19.01508 24 GLN L CA 1
ATOM 3408 C C . GLN C 2 24 ? 5.49518 1.92345 -15.28822 1.000 17.84536 24 GLN L C 1
ATOM 3409 O O . GLN C 2 24 ? 6.13318 0.95180 -15.70479 1.000 19.93439 24 GLN L O 1
ATOM 3415 N N . ALA C 2 25 ? 4.44494 1.81822 -14.48136 1.000 20.24107 25 ALA L N 1
ATOM 3416 C CA . ALA C 2 25 ? 3.95890 0.53726 -13.98946 1.000 19.95388 25 ALA L CA 1
ATOM 3417 C C . ALA C 2 25 ? 2.88724 -0.02390 -14.91864 1.000 20.88493 25 ALA L C 1
ATOM 3418 O O . ALA C 2 25 ? 2.03820 0.71305 -15.42937 1.000 21.41040 25 ALA L O 1
ATOM 3420 N N . SER C 2 26 ? 2.92280 -1.34095 -15.12188 1.000 20.96852 26 SER L N 1
ATOM 3421 C CA . SER C 2 26 ? 1.95720 -1.98291 -16.00694 1.000 21.75587 26 SER L CA 1
ATOM 3422 C C . SER C 2 26 ? 0.55043 -2.00707 -15.42650 1.000 23.99811 26 SER L C 1
ATOM 3423 O O . SER C 2 26 ? -0.40031 -2.27672 -16.16627 1.000 25.75767 26 SER L O 1
ATOM 3426 N N . GLN C 2 27 ? 0.40171 -1.77691 -14.12328 1.000 23.35176 27 GLN L N 1
ATOM 3427 C CA . GLN C 2 27 ? -0.89713 -1.58276 -13.49304 1.000 25.89603 27 GLN L CA 1
ATOM 3428 C C . GLN C 2 27 ? -0.74181 -0.52433 -12.41054 1.000 25.46395 27 GLN L C 1
ATOM 3429 O O . GLN C 2 27 ? 0.37217 -0.18909 -11.99993 1.000 23.90923 27 GLN L O 1
ATOM 3435 N N . SER C 2 28 ? -1.87543 -0.01454 -11.92771 1.000 24.17927 28 SER L N 1
ATOM 3436 C CA . SER C 2 28 ? -1.84461 0.94765 -10.83051 1.000 26.06998 28 SER L CA 1
ATOM 3437 C C . SER C 2 28 ? -1.20088 0.31939 -9.60324 1.000 23.56926 28 SER L C 1
ATOM 3438 O O . SER C 2 28 ? -1.53338 -0.80730 -9.22037 1.000 23.15983 28 SER L O 1
ATOM 3441 N N . ILE C 2 29 ? -0.27216 1.05208 -8.98612 1.000 21.26367 29 ILE L N 1
ATOM 3442 C CA . ILE C 2 29 ? 0.45729 0.57340 -7.82054 1.000 20.10713 29 ILE L CA 1
ATOM 3443 C C . ILE C 2 29 ? 0.38874 1.62636 -6.72535 1.000 20.57936 29 ILE L C 1
ATOM 3444 O O . ILE C 2 29 ? 0.02753 2.78467 -6.96258 1.000 20.64937 29 ILE L O 1
ATOM 3449 N N . SER C 2 30 ? 0.72031 1.19643 -5.50782 1.000 20.93773 30 SER L N 1
ATOM 3450 C CA . SER C 2 30 ? 0.74127 2.07560 -4.35136 1.000 20.12247 30 SER L CA 1
ATOM 3451 C C . SER C 2 30 ? 2.04210 2.87174 -4.32962 1.000 20.16918 30 SER L C 1
ATOM 3452 O O . SER C 2 30 ? 2.94755 2.67560 -5.15334 1.000 19.76225 30 SER L O 1
ATOM 3455 N N . ASN C 2 31 ? 2.14340 3.78622 -3.36431 1.000 18.40957 31 ASN L N 1
ATOM 3456 C CA . ASN C 2 31 ? 3.32974 4.60963 -3.22301 1.000 18.51148 31 ASN L CA 1
ATOM 3457 C C . ASN C 2 31 ? 4.41345 3.95923 -2.37866 1.000 16.61310 31 ASN L C 1
ATOM 3458 O O . ASN C 2 31 ? 5.33387 4.65783 -1.95580 1.000 17.67010 31 ASN L O 1
ATOM 3463 N N . TYR C 2 32 ? 4.32544 2.64641 -2.12129 1.000 16.20709 32 TYR L N 1
ATOM 3464 C CA . TYR C 2 32 ? 5.45560 1.88792 -1.57657 1.000 16.98859 32 TYR L CA 1
ATOM 3465 C C . TYR C 2 32 ? 6.45206 1.63276 -2.70693 1.000 15.44359 32 TYR L C 1
ATOM 3466 O O . TYR C 2 32 ? 6.62117 0.52192 -3.21139 1.000 15.85459 32 TYR L O 1
ATOM 3475 N N . PHE C 2 33 ? 7.11688 2.71420 -3.10088 1.000 14.74864 33 PHE L N 1
ATOM 3476 C CA . PHE C 2 33 ? 7.92857 2.78333 -4.30453 1.000 14.45365 33 PHE L CA 1
ATOM 3477 C C . PHE C 2 33 ? 9.28415 3.33997 -3.90169 1.000 14.24153 33 PHE L C 1
ATOM 3478 O O . PHE C 2 33 ? 9.36041 4.25231 -3.07201 1.000 15.49171 33 PHE L O 1
ATOM 3486 N N . SER C 2 34 ? 10.35549 2.80709 -4.48478 1.000 13.53187 34 SER L N 1
ATOM 3487 C CA . SER C 2 34 ? 11.68280 3.16706 -4.01993 1.000 12.56316 34 SER L CA 1
ATOM 3488 C C . SER C 2 34 ? 12.63859 3.32917 -5.19026 1.000 13.06975 34 SER L C 1
ATOM 3489 O O . SER C 2 34 ? 12.35364 2.90819 -6.31656 1.000 13.44454 34 SER L O 1
ATOM 3492 N N . TRP C 2 35 ? 13.76331 3.99528 -4.91124 1.000 11.68870 35 TRP L N 1
ATOM 3493 C CA . TRP C 2 35 ? 14.80895 4.25629 -5.88890 1.000 11.31342 35 TRP L CA 1
ATOM 3494 C C . TRP C 2 35 ? 16.15030 3.91589 -5.27341 1.000 11.69605 35 TRP L C 1
ATOM 3495 O O . TRP C 2 35 ? 16.38352 4.17274 -4.08209 1.000 12.29249 35 TRP L O 1
ATOM 3506 N N . TYR C 2 36 ? 17.03122 3.35044 -6.09583 1.000 12.96590 36 TYR L N 1
ATOM 3507 C CA . TYR C 2 36 ? 18.33185 2.87100 -5.66477 1.000 12.51355 36 TYR L CA 1
ATOM 3508 C C . TYR C 2 36 ? 19.42048 3.38628 -6.59109 1.000 11.80950 36 TYR L C 1
ATOM 3509 O O . TYR C 2 36 ? 19.20281 3.58930 -7.79252 1.000 12.43653 36 TYR L O 1
ATOM 3518 N N . GLN C 2 37 ? 20.60723 3.57389 -6.01539 1.000 11.09982 37 GLN L N 1
ATOM 3519 C CA . GLN C 2 37 ? 21.81263 3.94383 -6.74069 1.000 12.18236 37 GLN L CA 1
ATOM 3520 C C . GLN C 2 37 ? 22.77126 2.77038 -6.62568 1.000 12.70993 37 GLN L C 1
ATOM 3521 O O . GLN C 2 37 ? 23.00375 2.26873 -5.51870 1.000 15.27557 37 GLN L O 1
ATOM 3527 N N . GLN C 2 38 ? 23.32882 2.32019 -7.74978 1.000 12.53075 38 GLN L N 1
ATOM 3528 C CA . GLN C 2 38 ? 24.28945 1.22101 -7.71544 1.000 13.82693 38 GLN L CA 1
ATOM 3529 C C . GLN C 2 38 ? 25.54603 1.59029 -8.48536 1.000 14.11780 38 GLN L C 1
ATOM 3530 O O . GLN C 2 38 ? 25.49840 1.77731 -9.70629 1.000 14.00076 38 GLN L O 1
ATOM 3536 N N . LYS C 2 39 ? 26.66436 1.63643 -7.78747 1.000 16.62683 39 LYS L N 1
ATOM 3537 C CA . LYS C 2 39 ? 27.93755 1.82949 -8.46142 1.000 18.11570 39 LYS L CA 1
ATOM 3538 C C . LYS C 2 39 ? 28.56557 0.47918 -8.79117 1.000 20.29635 39 LYS L C 1
ATOM 3539 O O . LYS C 2 39 ? 28.30029 -0.51852 -8.11045 1.000 20.40378 39 LYS L O 1
ATOM 3545 N N . PRO C 2 40 ? 29.39328 0.41099 -9.83416 1.000 23.21919 40 PRO L N 1
ATOM 3546 C CA . PRO C 2 40 ? 29.91624 -0.89196 -10.26888 1.000 24.10252 40 PRO L CA 1
ATOM 3547 C C . PRO C 2 40 ? 30.64665 -1.61275 -9.14294 1.000 22.18611 40 PRO L C 1
ATOM 3548 O O . PRO C 2 40 ? 31.43448 -1.01734 -8.40085 1.000 24.31367 40 PRO L O 1
ATOM 3552 N N . GLY C 2 41 ? 30.35490 -2.90119 -9.00058 1.000 22.06230 41 GLY L N 1
ATOM 3553 C CA . GLY C 2 41 ? 30.99662 -3.71082 -7.98944 1.000 24.21651 41 GLY L CA 1
ATOM 3554 C C . GLY C 2 41 ? 30.44104 -3.54382 -6.59490 1.000 24.07674 41 GLY L C 1
ATOM 3555 O O . GLY C 2 41 ? 30.90099 -4.23278 -5.67320 1.000 25.89631 41 GLY L O 1
ATOM 3556 N N . GLN C 2 42 ? 29.47845 -2.66277 -6.40546 1.000 21.36764 42 GLN L N 1
ATOM 3557 C CA . GLN C 2 42 ? 28.88570 -2.41638 -5.10628 1.000 21.72615 42 GLN L CA 1
ATOM 3558 C C . GLN C 2 42 ? 27.43760 -2.87814 -5.10423 1.000 19.08782 42 GLN L C 1
ATOM 3559 O O . GLN C 2 42 ? 26.82207 -3.03352 -6.16725 1.000 19.09014 42 GLN L O 1
ATOM 3565 N N . PRO C 2 43 ? 26.85947 -3.11707 -3.93028 1.000 18.82459 43 PRO L N 1
ATOM 3566 C CA . PRO C 2 43 ? 25.42849 -3.37008 -3.85493 1.000 17.36709 43 PRO L CA 1
ATOM 3567 C C . PRO C 2 43 ? 24.65808 -2.08727 -4.09288 1.000 16.75826 43 PRO L C 1
ATOM 3568 O O . PRO C 2 43 ? 25.22341 -0.98435 -4.02121 1.000 17.41311 43 PRO L O 1
ATOM 3572 N N . PRO C 2 44 ? 23.36816 -2.18763 -4.39477 1.000 17.32615 44 PRO L N 1
ATOM 3573 C CA . PRO C 2 44 ? 22.54578 -0.97968 -4.47941 1.000 16.40233 44 PRO L CA 1
ATOM 3574 C C . PRO C 2 44 ? 22.50151 -0.24147 -3.14493 1.000 16.05823 44 PRO L C 1
ATOM 3575 O O . PRO C 2 44 ? 22.67034 -0.83062 -2.07223 1.000 17.75468 44 PRO L O 1
ATOM 3579 N N . LYS C 2 45 ? 22.27099 1.06652 -3.22922 1.000 14.25136 45 LYS L N 1
ATOM 3580 C CA . LYS C 2 45 ? 22.06549 1.92784 -2.07217 1.000 12.96930 45 LYS L CA 1
ATOM 3581 C C . LYS C 2 45 ? 20.67552 2.53795 -2.16045 1.000 12.57217 45 LYS L C 1
ATOM 3582 O O . LYS C 2 45 ? 20.30818 3.10626 -3.19321 1.000 13.50622 45 LYS L O 1
ATOM 3588 N N . LEU C 2 46 ? 19.90427 2.42457 -1.08592 1.000 12.20239 46 LEU L N 1
ATOM 3589 C CA . LEU C 2 46 ? 18.56105 2.99162 -1.09062 1.000 11.80880 46 LEU L CA 1
ATOM 3590 C C . LEU C 2 46 ? 18.63542 4.51617 -1.04097 1.000 11.95468 46 LEU L C 1
ATOM 3591 O O . LEU C 2 46 ? 19.29246 5.09095 -0.16844 1.000 14.01876 46 LEU L O 1
ATOM 3596 N N . LEU C 2 47 ? 17.97189 5.17566 -1.99021 1.000 11.93325 47 LEU L N 1
ATOM 3597 C CA . LEU C 2 47 ? 17.90514 6.63424 -2.01875 1.000 13.21723 47 LEU L CA 1
ATOM 3598 C C . LEU C 2 47 ? 16.59280 7.16620 -1.46481 1.000 12.80891 47 LEU L C 1
ATOM 3599 O O . LEU C 2 47 ? 16.58485 8.14213 -0.70602 1.000 14.33777 47 LEU L O 1
ATOM 3604 N N . ILE C 2 48 ? 15.47634 6.57263 -1.88265 1.000 13.21917 48 ILE L N 1
ATOM 3605 C CA . ILE C 2 48 ? 14.13762 7.08675 -1.61636 1.000 14.08327 48 ILE L CA 1
ATOM 3606 C C . ILE C 2 48 ? 13.23047 5.89908 -1.38618 1.000 13.81071 48 ILE L C 1
ATOM 3607 O O . ILE C 2 48 ? 13.34251 4.88650 -2.08313 1.000 14.13894 48 ILE L O 1
ATOM 3612 N N . TYR C 2 49 ? 12.34002 6.01489 -0.39770 1.000 13.08209 49 TYR L N 1
ATOM 3613 C CA . TYR C 2 49 ? 11.29202 5.03033 -0.16718 1.000 12.54832 49 TYR L CA 1
ATOM 3614 C C . TYR C 2 49 ? 9.97126 5.77226 0.00647 1.000 13.87064 49 TYR L C 1
ATOM 3615 O O . TYR C 2 49 ? 9.93598 7.00606 0.13643 1.000 13.92292 49 TYR L O 1
ATOM 3624 N N . LYS C 2 50 ? 8.87383 5.01458 -0.00252 1.000 13.95680 50 LYS L N 1
ATOM 3625 C CA . LYS C 2 50 ? 7.53265 5.61164 0.03096 1.000 15.39677 50 LYS L CA 1
ATOM 3626 C C . LYS C 2 50 ? 7.38566 6.73134 -1.00606 1.000 14.86191 50 LYS L C 1
ATOM 3627 O O . LYS C 2 50 ? 6.79855 7.78899 -0.74138 1.000 15.75441 50 LYS L O 1
ATOM 3633 N N . ALA C 2 51 ? 7.97229 6.49710 -2.18660 1.000 15.39012 51 ALA L N 1
ATOM 3634 C CA . ALA C 2 51 ? 7.89375 7.36474 -3.36454 1.000 13.41210 51 ALA L CA 1
ATOM 3635 C C . ALA C 2 51 ? 8.72253 8.63995 -3.28225 1.000 13.49092 51 ALA L C 1
ATOM 3636 O O . ALA C 2 51 ? 9.32668 9.04960 -4.28078 1.000 15.22118 51 ALA L O 1
ATOM 3638 N N . SER C 2 52 ? 8.77124 9.28461 -2.11113 1.000 14.57633 52 SER L N 1
ATOM 3639 C CA . SER C 2 52 ? 9.41899 10.58399 -2.03824 1.000 15.71189 52 SER L CA 1
ATOM 3640 C C . SER C 2 52 ? 10.20878 10.84076 -0.76291 1.000 15.28462 52 SER L C 1
ATOM 3641 O O . SER C 2 52 ? 10.74597 11.94197 -0.61788 1.000 17.02830 52 SER L O 1
ATOM 3644 N N . THR C 2 53 ? 10.28942 9.89255 0.16758 1.000 14.94487 53 THR L N 1
ATOM 3645 C CA . THR C 2 53 ? 11.02546 10.11831 1.40712 1.000 14.60649 53 THR L CA 1
ATOM 3646 C C . THR C 2 53 ? 12.49844 9.77246 1.22020 1.000 15.19066 53 THR L C 1
ATOM 3647 O O . THR C 2 53 ? 12.83405 8.68386 0.74095 1.000 16.00304 53 THR L O 1
ATOM 3651 N N . LEU C 2 54 ? 13.37068 10.69661 1.61656 1.000 15.86327 54 LEU L N 1
ATOM 3652 C CA . LEU C 2 54 ? 14.81036 10.48385 1.51596 1.000 15.94320 54 LEU L CA 1
ATOM 3653 C C . LEU C 2 54 ? 15.29385 9.50762 2.58332 1.000 15.95127 54 LEU L C 1
ATOM 3654 O O . LEU C 2 54 ? 14.94835 9.63675 3.76579 1.000 17.08292 54 LEU L O 1
ATOM 3659 N N . ALA C 2 55 ? 16.10187 8.53584 2.16724 1.000 16.81580 55 ALA L N 1
ATOM 3660 C CA . ALA C 2 55 ? 16.79935 7.69260 3.12310 1.000 17.28574 55 ALA L CA 1
ATOM 3661 C C . ALA C 2 55 ? 17.83924 8.51924 3.87303 1.000 18.49966 55 ALA L C 1
ATOM 3662 O O . ALA C 2 55 ? 18.25468 9.59242 3.43102 1.000 17.62762 55 ALA L O 1
ATOM 3664 N N . SER C 2 56 ? 18.26374 7.99717 5.02152 1.000 19.98056 56 SER L N 1
ATOM 3665 C CA . SER C 2 56 ? 19.17829 8.72039 5.89158 1.000 23.19151 56 SER L CA 1
ATOM 3666 C C . SER C 2 56 ? 20.42865 9.14606 5.13197 1.000 21.11617 56 SER L C 1
ATOM 3667 O O . SER C 2 56 ? 21.03700 8.34860 4.41332 1.000 22.02187 56 SER L O 1
ATOM 3670 N N . GLY C 2 57 ? 20.78106 10.42662 5.26010 1.000 21.66427 57 GLY L N 1
ATOM 3671 C CA . GLY C 2 57 ? 21.98287 10.96225 4.65500 1.000 21.87452 57 GLY L CA 1
ATOM 3672 C C . GLY C 2 57 ? 21.90565 11.29740 3.17846 1.000 20.62004 57 GLY L C 1
ATOM 3673 O O . GLY C 2 57 ? 22.87771 11.84611 2.63888 1.000 22.66101 57 GLY L O 1
ATOM 3674 N N . VAL C 2 58 ? 20.79786 11.00502 2.50863 1.000 18.22144 58 VAL L N 1
ATOM 3675 C CA . VAL C 2 58 ? 20.67958 11.28808 1.07353 1.000 17.15142 58 VAL L CA 1
ATOM 3676 C C . VAL C 2 58 ? 20.22441 12.73519 0.89772 1.000 18.28011 58 VAL L C 1
ATOM 3677 O O . VAL C 2 58 ? 19.21247 13.12990 1.49908 1.000 20.46244 58 VAL L O 1
ATOM 3681 N N . PRO C 2 59 ? 20.93410 13.54974 0.10946 1.000 18.95692 59 PRO L N 1
ATOM 3682 C CA . PRO C 2 59 ? 20.57175 14.96869 -0.02557 1.000 20.49532 59 PRO L CA 1
ATOM 3683 C C . PRO C 2 59 ? 19.32960 15.16673 -0.87952 1.000 20.19733 59 PRO L C 1
ATOM 3684 O O . PRO C 2 59 ? 18.97636 14.33580 -1.72172 1.000 19.36676 59 PRO L O 1
ATOM 3688 N N . SER C 2 60 ? 18.67767 16.32147 -0.67269 1.000 21.06832 60 SER L N 1
ATOM 3689 C CA . SER C 2 60 ? 17.39450 16.57083 -1.32692 1.000 21.91639 60 SER L CA 1
ATOM 3690 C C . SER C 2 60 ? 17.52121 16.88795 -2.81200 1.000 19.83200 60 SER L C 1
ATOM 3691 O O . SER C 2 60 ? 16.49124 17.03212 -3.48188 1.000 22.14576 60 SER L O 1
ATOM 3694 N N . ARG C 2 61 ? 18.73827 16.98640 -3.35029 1.000 18.85945 61 ARG L N 1
ATOM 3695 C CA . ARG C 2 61 ? 18.87899 17.04915 -4.80165 1.000 18.36708 61 ARG L CA 1
ATOM 3696 C C . ARG C 2 61 ? 18.53296 15.72451 -5.47564 1.000 17.35073 61 ARG L C 1
ATOM 3697 O O . ARG C 2 61 ? 18.46974 15.67672 -6.70899 1.000 19.10152 61 ARG L O 1
ATOM 3705 N N . PHE C 2 62 ? 18.31835 14.65553 -4.70871 1.000 16.05145 62 PHE L N 1
ATOM 3706 C CA . PHE C 2 62 ? 17.61448 13.47862 -5.20808 1.000 15.27905 62 PHE L CA 1
ATOM 3707 C C . PHE C 2 62 ? 16.14134 13.63018 -4.85705 1.000 15.70330 62 PHE L C 1
ATOM 3708 O O . PHE C 2 62 ? 15.77783 13.68162 -3.67798 1.000 19.21781 62 PHE L O 1
ATOM 3716 N N . LYS C 2 63 ? 15.29355 13.71397 -5.87159 1.000 15.09029 63 LYS L N 1
ATOM 3717 C CA . LYS C 2 63 ? 13.88256 13.99523 -5.64788 1.000 15.90360 63 LYS L CA 1
ATOM 3718 C C . LYS C 2 63 ? 13.02613 12.92910 -6.31399 1.000 15.75851 63 LYS L C 1
ATOM 3719 O O . LYS C 2 63 ? 13.03022 12.80324 -7.54398 1.000 16.79107 63 LYS L O 1
ATOM 3725 N N . GLY C 2 64 ? 12.29392 12.16778 -5.50611 1.000 14.64384 64 GLY L N 1
ATOM 3726 C CA . GLY C 2 64 ? 11.34077 11.18735 -6.00791 1.000 14.84158 64 GLY L CA 1
ATOM 3727 C C . GLY C 2 64 ? 9.94645 11.78975 -6.02830 1.000 14.82847 64 GLY L C 1
ATOM 3728 O O . GLY C 2 64 ? 9.55104 12.50184 -5.09855 1.000 16.33853 64 GLY L O 1
ATOM 3729 N N . SER C 2 65 ? 9.20874 11.51375 -7.10474 1.000 15.50659 65 SER L N 1
ATOM 3730 C CA . SER C 2 65 ? 7.87294 12.07309 -7.26475 1.000 14.82662 65 SER L CA 1
ATOM 3731 C C . SER C 2 65 ? 7.01198 11.07949 -8.03470 1.000 15.73999 65 SER L C 1
ATOM 3732 O O . SER C 2 65 ? 7.47948 10.01863 -8.45618 1.000 15.66736 65 SER L O 1
ATOM 3735 N N . GLY C 2 66 ? 5.73941 11.43309 -8.21404 1.000 16.79810 66 GLY L N 1
ATOM 3736 C CA . GLY C 2 66 ? 4.80910 10.61356 -8.96655 1.000 18.47569 66 GLY L CA 1
ATOM 3737 C C . GLY C 2 66 ? 3.91241 9.76518 -8.08076 1.000 19.43807 66 GLY L C 1
ATOM 3738 O O . GLY C 2 66 ? 4.02511 9.73423 -6.84863 1.000 19.26370 66 GLY L O 1
ATOM 3739 N N . SER C 2 67 ? 3.00942 9.05294 -8.75455 1.000 19.23280 67 SER L N 1
ATOM 3740 C CA . SER C 2 67 ? 2.03852 8.17003 -8.11840 1.000 19.10938 67 SER L CA 1
ATOM 3741 C C . SER C 2 67 ? 1.29512 7.44419 -9.23132 1.000 19.96303 67 SER L C 1
ATOM 3742 O O . SER C 2 67 ? 1.47784 7.73724 -10.41657 1.000 19.33900 67 SER L O 1
ATOM 3745 N N . GLY C 2 68 ? 0.45874 6.48682 -8.83518 1.000 19.93636 68 GLY L N 1
ATOM 3746 C CA . GLY C 2 68 ? -0.41627 5.80446 -9.77138 1.000 20.11117 68 GLY L CA 1
ATOM 3747 C C . GLY C 2 68 ? 0.29355 4.79506 -10.64937 1.000 20.63736 68 GLY L C 1
ATOM 3748 O O . GLY C 2 68 ? 0.58026 3.67153 -10.22288 1.000 21.93177 68 GLY L O 1
ATOM 3749 N N . THR C 2 69 ? 0.57458 5.16869 -11.88805 1.000 19.93463 69 THR L N 1
ATOM 3750 C CA . THR C 2 69 ? 1.34121 4.30191 -12.76784 1.000 20.76685 69 THR L CA 1
ATOM 3751 C C . THR C 2 69 ? 2.62732 4.94165 -13.25396 1.000 19.99443 69 THR L C 1
ATOM 3752 O O . THR C 2 69 ? 3.30847 4.34304 -14.09030 1.000 22.07238 69 THR L O 1
ATOM 3756 N N . GLU C 2 70 ? 2.97713 6.13807 -12.78147 1.000 18.68054 70 GLU L N 1
ATOM 3757 C CA . GLU C 2 70 ? 4.16134 6.81698 -13.29075 1.000 18.56371 70 GLU L CA 1
ATOM 3758 C C . GLU C 2 70 ? 4.89773 7.51537 -12.15987 1.000 15.85787 70 GLU L C 1
ATOM 3759 O O . GLU C 2 70 ? 4.33692 8.39843 -11.50124 1.000 16.98591 70 GLU L O 1
ATOM 3765 N N . PHE C 2 71 ? 6.15992 7.13943 -11.97039 1.000 15.85234 71 PHE L N 1
ATOM 3766 C CA . PHE C 2 71 ? 7.01555 7.67608 -10.92736 1.000 15.24745 71 PHE L CA 1
ATOM 3767 C C . PHE C 2 71 ? 8.28324 8.23741 -11.55677 1.000 15.43908 71 PHE L C 1
ATOM 3768 O O . PHE C 2 71 ? 8.71146 7.78503 -12.62216 1.000 16.42455 71 PHE L O 1
ATOM 3776 N N . THR C 2 72 ? 8.88456 9.22868 -10.89254 1.000 15.27867 72 THR L N 1
ATOM 3777 C CA . THR C 2 72 ? 9.99862 9.96740 -11.46778 1.000 14.13718 72 THR L CA 1
ATOM 3778 C C . THR C 2 72 ? 11.06921 10.18720 -10.41150 1.000 14.54305 72 THR L C 1
ATOM 3779 O O . THR C 2 72 ? 10.75990 10.45187 -9.24359 1.000 15.49180 72 THR L O 1
ATOM 3783 N N . LEU C 2 73 ? 12.33066 10.07917 -10.82837 1.000 13.33254 73 LEU L N 1
ATOM 3784 C CA . LEU C 2 73 ? 13.47538 10.48488 -10.02043 1.000 14.52604 73 LEU L CA 1
ATOM 3785 C C . LEU C 2 73 ? 14.18314 11.62204 -10.74325 1.000 13.91857 73 LEU L C 1
ATOM 3786 O O . LEU C 2 73 ? 14.50335 11.50126 -11.93554 1.000 15.14711 73 LEU L O 1
ATOM 3791 N N . THR C 2 74 ? 14.39613 12.73216 -10.03626 1.000 14.09296 74 THR L N 1
ATOM 3792 C CA . THR C 2 74 ? 15.10964 13.89243 -10.55927 1.000 13.37160 74 THR L CA 1
ATOM 3793 C C . THR C 2 74 ? 16.37670 14.06940 -9.73949 1.000 13.57891 74 THR L C 1
ATOM 3794 O O . THR C 2 74 ? 16.30542 14.23398 -8.51628 1.000 16.79389 74 THR L O 1
ATOM 3798 N N . ILE C 2 75 ? 17.52746 14.04227 -10.40282 1.000 13.89625 75 ILE L N 1
ATOM 3799 C CA . ILE C 2 75 ? 18.81848 14.24685 -9.74796 1.000 14.21531 75 ILE L CA 1
ATOM 3800 C C . ILE C 2 75 ? 19.36451 15.56909 -10.25245 1.000 14.62386 75 ILE L C 1
ATOM 3801 O O . ILE C 2 75 ? 19.70583 15.69588 -11.43512 1.000 15.49478 75 ILE L O 1
ATOM 3806 N N . SER C 2 76 ? 19.47429 16.54951 -9.36871 1.000 14.20269 76 SER L N 1
ATOM 3807 C CA . SER C 2 76 ? 19.98418 17.85211 -9.75820 1.000 14.93043 76 SER L CA 1
ATOM 3808 C C . SER C 2 76 ? 21.34056 18.09856 -9.10439 1.000 15.78845 76 SER L C 1
ATOM 3809 O O . SER C 2 76 ? 21.82002 17.30174 -8.29066 1.000 15.92268 76 SER L O 1
ATOM 3812 N N . ASP C 2 77 ? 21.96172 19.21966 -9.47747 1.000 15.17449 77 ASP L N 1
ATOM 3813 C CA . ASP C 2 77 ? 23.31575 19.54951 -9.03186 1.000 14.68912 77 ASP L CA 1
ATOM 3814 C C . ASP C 2 77 ? 24.25197 18.34901 -9.16710 1.000 14.85614 77 ASP L C 1
ATOM 3815 O O . ASP C 2 77 ? 24.97793 17.97920 -8.23702 1.000 15.98466 77 ASP L O 1
ATOM 3820 N N . LEU C 2 78 ? 24.23067 17.74525 -10.35451 1.000 15.31953 78 LEU L N 1
ATOM 3821 C CA . LEU C 2 78 ? 24.89803 16.47242 -10.58502 1.000 15.19363 78 LEU L CA 1
ATOM 3822 C C . LEU C 2 78 ? 26.39186 16.58508 -10.29497 1.000 13.51785 78 LEU L C 1
ATOM 3823 O O . LEU C 2 78 ? 27.03633 17.58285 -10.63738 1.000 16.37185 78 LEU L O 1
ATOM 3828 N N . GLU C 2 79 ? 26.93373 15.55217 -9.64504 1.000 15.11992 79 GLU L N 1
ATOM 3829 C CA . GLU C 2 79 ? 28.34231 15.45258 -9.29529 1.000 17.02526 79 GLU L CA 1
ATOM 3830 C C . GLU C 2 79 ? 28.94524 14.23244 -9.98104 1.000 16.28886 79 GLU L C 1
ATOM 3831 O O . GLU C 2 79 ? 28.24137 13.27608 -10.31248 1.000 16.35430 79 GLU L O 1
ATOM 3837 N N . CYS C 2 80 ? 30.26977 14.25651 -10.17216 1.000 17.53261 80 CYS L N 1
ATOM 3838 C CA . CYS C 2 80 ? 30.95912 13.07330 -10.68401 1.000 17.00927 80 CYS L CA 1
ATOM 3839 C C . CYS C 2 80 ? 30.67793 11.84687 -9.81917 1.000 17.76023 80 CYS L C 1
ATOM 3840 O O . CYS C 2 80 ? 30.57990 10.72376 -10.33553 1.000 18.41005 80 CYS L O 1
ATOM 3843 N N . ALA C 2 81 ? 30.51142 12.04493 -8.51030 1.000 16.75188 81 ALA L N 1
ATOM 3844 C CA . ALA C 2 81 ? 30.20029 10.95064 -7.60106 1.000 18.71147 81 ALA L CA 1
ATOM 3845 C C . ALA C 2 81 ? 28.83168 10.33412 -7.85191 1.000 17.62364 81 ALA L C 1
ATOM 3846 O O . ALA C 2 81 ? 28.55355 9.25819 -7.31150 1.000 18.44902 81 ALA L O 1
ATOM 3848 N N . ASP C 2 82 ? 27.97633 10.97072 -8.65258 1.000 14.25388 82 ASP L N 1
ATOM 3849 C CA . ASP C 2 82 ? 26.65991 10.41165 -8.95548 1.000 15.50483 82 ASP L CA 1
ATOM 3850 C C . ASP C 2 82 ? 26.67703 9.42795 -10.11908 1.000 14.62998 82 ASP L C 1
ATOM 3851 O O . ASP C 2 82 ? 25.62959 8.83884 -10.42955 1.000 15.34212 82 ASP L O 1
ATOM 3856 N N . ALA C 2 83 ? 27.81417 9.26389 -10.78849 1.000 14.41100 83 ALA L N 1
ATOM 3857 C CA . ALA C 2 83 ? 27.91147 8.28894 -11.86604 1.000 14.71314 83 ALA L CA 1
ATOM 3858 C C . ALA C 2 83 ? 27.59394 6.90198 -11.31785 1.000 14.90362 83 ALA L C 1
ATOM 3859 O O . ALA C 2 83 ? 28.25448 6.42117 -10.38841 1.000 14.64177 83 ALA L O 1
ATOM 3861 N N . ALA C 2 84 ? 26.56083 6.27544 -11.86993 1.000 13.73204 84 ALA L N 1
ATOM 3862 C CA . ALA C 2 84 ? 26.05750 5.02218 -11.32669 1.000 13.72139 84 ALA L CA 1
ATOM 3863 C C . ALA C 2 84 ? 24.91603 4.52754 -12.19069 1.000 13.53877 84 ALA L C 1
ATOM 3864 O O . ALA C 2 84 ? 24.49875 5.21899 -13.12447 1.000 14.70585 84 ALA L O 1
ATOM 3866 N N . THR C 2 85 ? 24.39837 3.34736 -11.88402 1.000 13.00713 85 THR L N 1
ATOM 3867 C CA . THR C 2 85 ? 23.15691 2.85874 -12.46613 1.000 13.24332 85 THR L CA 1
ATOM 3868 C C . THR C 2 85 ? 22.06789 2.96859 -11.40850 1.000 13.64435 85 THR L C 1
ATOM 3869 O O . THR C 2 85 ? 22.27455 2.57190 -10.25447 1.000 15.52457 85 THR L O 1
ATOM 3873 N N . TYR C 2 86 ? 20.92876 3.53391 -11.78539 1.000 12.51538 86 TYR L N 1
ATOM 3874 C CA . TYR C 2 86 ? 19.82850 3.75678 -10.85972 1.000 12.25830 86 TYR L CA 1
ATOM 3875 C C . TYR C 2 86 ? 18.66633 2.83497 -11.21201 1.000 13.25161 86 TYR L C 1
ATOM 3876 O O . TYR C 2 86 ? 18.44011 2.52012 -12.38665 1.000 13.31453 86 TYR L O 1
ATOM 3885 N N . TYR C 2 87 ? 17.93314 2.38742 -10.18629 1.000 12.80627 87 TYR L N 1
ATOM 3886 C CA . TYR C 2 87 ? 16.81015 1.47724 -10.37456 1.000 12.85470 87 TYR L CA 1
ATOM 3887 C C . TYR C 2 87 ? 15.60117 1.95878 -9.59365 1.000 12.33990 87 TYR L C 1
ATOM 3888 O O . TYR C 2 87 ? 15.73061 2.40508 -8.45259 1.000 12.91266 87 TYR L O 1
ATOM 3897 N N . CYS C 2 88 ? 14.42408 1.85332 -10.19935 1.000 11.72424 88 CYS L N 1
ATOM 3898 C CA . CYS C 2 88 ? 13.18693 1.99133 -9.43770 1.000 11.42302 88 CYS L CA 1
ATOM 3899 C C . CYS C 2 88 ? 12.71693 0.62460 -8.96697 1.000 12.93783 88 CYS L C 1
ATOM 3900 O O . CYS C 2 88 ? 13.14015 -0.41525 -9.48105 1.000 12.83730 88 CYS L O 1
ATOM 3903 N N . GLN C 2 89 ? 11.83403 0.63543 -7.97026 1.000 13.82746 89 GLN L N 1
ATOM 3904 C CA . GLN C 2 89 ? 11.30027 -0.60563 -7.42384 1.000 13.67038 89 GLN L CA 1
ATOM 3905 C C . GLN C 2 89 ? 9.88454 -0.38419 -6.89958 1.000 14.69019 89 GLN L C 1
ATOM 3906 O O . GLN C 2 89 ? 9.64255 0.54006 -6.11842 1.000 14.81956 89 GLN L O 1
ATOM 3912 N N . SER C 2 90 ? 8.96011 -1.24356 -7.31649 1.000 13.77793 90 SER L N 1
ATOM 3913 C CA . SER C 2 90 ? 7.59225 -1.25838 -6.81067 1.000 14.25696 90 SER L CA 1
ATOM 3914 C C . SER C 2 90 ? 7.39693 -2.44501 -5.88126 1.000 15.01139 90 SER L C 1
ATOM 3915 O O . SER C 2 90 ? 7.79374 -3.56558 -6.20828 1.000 17.36412 90 SER L O 1
ATOM 3918 N N . PHE C 2 91 ? 6.78124 -2.20181 -4.73176 1.000 15.58376 91 PHE L N 1
ATOM 3919 C CA . PHE C 2 91 ? 6.13308 -3.27166 -3.99736 1.000 15.97077 91 PHE L CA 1
ATOM 3920 C C . PHE C 2 91 ? 4.66731 -3.31018 -4.40816 1.000 16.06112 91 PHE L C 1
ATOM 3921 O O . PHE C 2 91 ? 4.00331 -2.26849 -4.47193 1.000 16.95042 91 PHE L O 1
ATOM 3929 N N . TYR C 2 92 ? 4.16303 -4.50747 -4.68173 1.000 16.48642 92 TYR L N 1
ATOM 3930 C CA . TYR C 2 92 ? 2.77859 -4.66576 -5.09535 1.000 17.89958 92 TYR L CA 1
ATOM 3931 C C . TYR C 2 92 ? 2.22677 -5.94476 -4.48020 1.000 18.62798 92 TYR L C 1
ATOM 3932 O O . TYR C 2 92 ? 2.97748 -6.84779 -4.09002 1.000 19.58566 92 TYR L O 1
ATOM 3941 N N . GLY C 2 93 ? 0.90649 -5.99853 -4.36411 1.000 19.73015 93 GLY L N 1
ATOM 3942 C CA . GLY C 2 93 ? 0.28188 -7.14349 -3.72779 1.000 22.89923 93 GLY L CA 1
ATOM 3943 C C . GLY C 2 93 ? -1.22243 -7.07044 -3.83627 1.000 27.20095 93 GLY L C 1
ATOM 3944 O O . GLY C 2 93 ? -1.78779 -6.15789 -4.44764 1.000 28.74864 93 GLY L O 1
ATOM 3945 N N . SER C 2 94 ? -1.86296 -8.06338 -3.22935 1.000 28.43635 94 SER L N 1
ATOM 3946 C CA . SER C 2 94 ? -3.30913 -8.19734 -3.25128 1.000 31.81648 94 SER L CA 1
ATOM 3947 C C . SER C 2 94 ? -3.76573 -8.59335 -1.85839 1.000 32.12417 94 SER L C 1
ATOM 3948 O O . SER C 2 94 ? -3.21139 -9.51938 -1.25992 1.000 32.79334 94 SER L O 1
ATOM 3951 N N . VAL C 2 95 ? -4.76654 -7.87881 -1.34061 1.000 33.93184 95 VAL L N 1
ATOM 3952 C CA . VAL C 2 95 ? -5.34498 -8.19742 -0.04151 1.000 35.67756 95 VAL L CA 1
ATOM 3953 C C . VAL C 2 95 ? -6.17682 -9.47186 -0.08389 1.000 36.18916 95 VAL L C 1
ATOM 3954 O O . VAL C 2 95 ? -6.53424 -10.01590 0.96981 1.000 36.13925 95 VAL L O 1
ATOM 3958 N N . THR C 2 96 ? -6.46738 -9.97700 -1.28211 1.000 36.62441 96 THR L N 1
ATOM 3959 C CA . THR C 2 96 ? -7.37292 -11.09898 -1.48613 1.000 39.08755 96 THR L CA 1
ATOM 3960 C C . THR C 2 96 ? -6.65468 -12.41734 -1.71809 1.000 39.97864 96 THR L C 1
ATOM 3961 O O . THR C 2 96 ? -7.19962 -13.47371 -1.37860 1.000 41.48268 96 THR L O 1
ATOM 3965 N N . SER C 2 97 ? -5.44312 -12.38217 -2.26987 1.000 39.30017 97 SER L N 1
ATOM 3966 C CA . SER C 2 97 ? -4.78079 -13.58270 -2.75204 1.000 38.89057 97 SER L CA 1
ATOM 3967 C C . SER C 2 97 ? -3.31038 -13.56506 -2.35407 1.000 36.26134 97 SER L C 1
ATOM 3968 O O . SER C 2 97 ? -2.78714 -12.57342 -1.83675 1.000 33.76457 97 SER L O 1
ATOM 3971 N N . ASP C 2 98 ? -2.64627 -14.68884 -2.61950 1.000 34.73657 98 ASP L N 1
ATOM 3972 C CA . ASP C 2 98 ? -1.22032 -14.85677 -2.34416 1.000 35.80266 98 ASP L CA 1
ATOM 3973 C C . ASP C 2 98 ? -0.40502 -14.45952 -3.57536 1.000 37.12060 98 ASP L C 1
ATOM 3974 O O . ASP C 2 98 ? 0.32511 -15.25296 -4.16759 1.000 41.50890 98 ASP L O 1
ATOM 3979 N N . TYR C 2 99 ? -0.56335 -13.19219 -3.95238 1.000 34.20374 99 TYR L N 1
ATOM 3980 C CA . TYR C 2 99 ? 0.03524 -12.60538 -5.14508 1.000 33.61083 99 TYR L CA 1
ATOM 3981 C C . TYR C 2 99 ? 0.73123 -11.31975 -4.73189 1.000 28.43479 99 TYR L C 1
ATOM 3982 O O . TYR C 2 99 ? 0.14049 -10.50070 -4.02363 1.000 27.84460 99 TYR L O 1
ATOM 3991 N N . GLY C 2 100 ? 1.96616 -11.13600 -5.16979 1.000 26.06263 100 GLY L N 1
ATOM 3992 C CA . GLY C 2 100 ? 2.64953 -9.87433 -4.95663 1.000 22.74128 100 GLY L CA 1
ATOM 3993 C C . GLY C 2 100 ? 4.14598 -10.07139 -4.81098 1.000 21.41062 100 GLY L C 1
ATOM 3994 O O . GLY C 2 100 ? 4.67058 -11.17695 -4.91742 1.000 22.50587 100 GLY L O 1
ATOM 3995 N N . GLY C 2 101 ? 4.82353 -8.96874 -4.57045 1.000 19.88397 101 GLY L N 1
ATOM 3996 C CA . GLY C 2 101 ? 6.25992 -9.00447 -4.37900 1.000 18.76286 101 GLY L CA 1
ATOM 3997 C C . GLY C 2 101 ? 6.89344 -7.68670 -4.80650 1.000 16.39867 101 GLY L C 1
ATOM 3998 O O . GLY C 2 101 ? 6.30870 -6.61738 -4.61922 1.000 17.70229 101 GLY L O 1
ATOM 3999 N N . PHE C 2 102 ? 8.08568 -7.79398 -5.38979 1.000 15.15670 102 PHE L N 1
ATOM 4000 C CA . PHE C 2 102 ? 8.92562 -6.64532 -5.70576 1.000 15.58747 102 PHE L CA 1
ATOM 4001 C C . PHE C 2 102 ? 9.32849 -6.68852 -7.17193 1.000 17.00618 102 PHE L C 1
ATOM 4002 O O . PHE C 2 102 ? 9.85546 -7.70281 -7.64699 1.000 18.72449 102 PHE L O 1
ATOM 4010 N N . ALA C 2 103 ? 9.08565 -5.58635 -7.87977 1.000 15.91058 103 ALA L N 1
ATOM 4011 C CA . ALA C 2 103 ? 9.42795 -5.45079 -9.28952 1.000 15.41909 103 ALA L CA 1
ATOM 4012 C C . ALA C 2 103 ? 10.40297 -4.29273 -9.44609 1.000 15.24862 103 ALA L C 1
ATOM 4013 O O . ALA C 2 103 ? 10.15771 -3.19651 -8.92727 1.000 16.71143 103 ALA L O 1
ATOM 4015 N N . PHE C 2 104 ? 11.50659 -4.53663 -10.14792 1.000 15.27792 104 PHE L N 1
ATOM 4016 C CA . PHE C 2 104 ? 12.51477 -3.51557 -10.40523 1.000 13.70700 104 PHE L CA 1
ATOM 4017 C C . PHE C 2 104 ? 12.41336 -3.02691 -11.84272 1.000 13.27617 104 PHE L C 1
ATOM 4018 O O . PHE C 2 104 ? 12.13859 -3.80679 -12.75733 1.000 14.72377 104 PHE L O 1
ATOM 4026 N N . GLY C 2 105 ? 12.65331 -1.74076 -12.04312 1.000 14.15821 105 GLY L N 1
ATOM 4027 C CA . GLY C 2 105 ? 12.89204 -1.26170 -13.38263 1.000 14.55517 105 GLY L CA 1
ATOM 4028 C C . GLY C 2 105 ? 14.20698 -1.80647 -13.90931 1.000 13.89296 105 GLY L C 1
ATOM 4029 O O . GLY C 2 105 ? 15.04534 -2.33324 -13.17703 1.000 15.50849 105 GLY L O 1
ATOM 4030 N N . GLY C 2 106 ? 14.39056 -1.67295 -15.21810 1.000 16.51873 106 GLY L N 1
ATOM 4031 C CA . GLY C 2 106 ? 15.56325 -2.23123 -15.86630 1.000 16.14459 106 GLY L CA 1
ATOM 4032 C C . GLY C 2 106 ? 16.85559 -1.47936 -15.64879 1.000 15.38554 106 GLY L C 1
ATOM 4033 O O . GLY C 2 106 ? 17.91312 -1.98643 -16.03649 1.000 17.12507 106 GLY L O 1
ATOM 4034 N N . GLY C 2 107 ? 16.79445 -0.29620 -15.05834 1.000 14.68702 107 GLY L N 1
ATOM 4035 C CA . GLY C 2 107 ? 17.96801 0.48567 -14.73323 1.000 14.39505 107 GLY L CA 1
ATOM 4036 C C . GLY C 2 107 ? 18.23377 1.60047 -15.73061 1.000 15.02871 107 GLY L C 1
ATOM 4037 O O . GLY C 2 107 ? 17.84272 1.53601 -16.90490 1.000 16.80274 107 GLY L O 1
ATOM 4038 N N . THR C 2 108 ? 18.91892 2.64376 -15.25333 1.000 15.16611 108 THR L N 1
ATOM 4039 C CA . THR C 2 108 ? 19.37281 3.76431 -16.06838 1.000 13.85838 108 THR L CA 1
ATOM 4040 C C . THR C 2 108 ? 20.83082 4.01422 -15.73078 1.000 13.78784 108 THR L C 1
ATOM 4041 O O . THR C 2 108 ? 21.15045 4.33458 -14.58162 1.000 14.76057 108 THR L O 1
ATOM 4045 N N . GLU C 2 109 ? 21.70924 3.88743 -16.72596 1.000 14.28356 109 GLU L N 1
ATOM 4046 C CA . GLU C 2 109 ? 23.10550 4.25532 -16.55335 1.000 15.79997 109 GLU L CA 1
ATOM 4047 C C . GLU C 2 109 ? 23.23881 5.76970 -16.68108 1.000 15.66724 109 GLU L C 1
ATOM 4048 O O . GLU C 2 109 ? 22.81485 6.35134 -17.68516 1.000 18.17119 109 GLU L O 1
ATOM 4054 N N . VAL C 2 110 ? 23.82708 6.41304 -15.67312 1.000 14.21710 110 VAL L N 1
ATOM 4055 C CA . VAL C 2 110 ? 24.01896 7.85949 -15.66444 1.000 14.28664 110 VAL L CA 1
ATOM 4056 C C . VAL C 2 110 ? 25.49906 8.13781 -15.87736 1.000 14.85172 110 VAL L C 1
ATOM 4057 O O . VAL C 2 110 ? 26.33841 7.71922 -15.07432 1.000 16.18077 110 VAL L O 1
ATOM 4061 N N . VAL C 2 111 ? 25.81220 8.86419 -16.94738 1.000 16.00065 111 VAL L N 1
ATOM 4062 C CA . VAL C 2 111 ? 27.16137 9.31658 -17.24483 1.000 16.70099 111 VAL L CA 1
ATOM 4063 C C . VAL C 2 111 ? 27.22346 10.80304 -16.92724 1.000 16.33977 111 VAL L C 1
ATOM 4064 O O . VAL C 2 111 ? 26.36844 11.57693 -17.37957 1.000 17.39230 111 VAL L O 1
ATOM 4068 N N . VAL C 2 112 ? 28.21384 11.20284 -16.13245 1.000 16.12984 112 VAL L N 1
ATOM 4069 C CA . VAL C 2 112 ? 28.37474 12.59778 -15.74055 1.000 16.35032 112 VAL L CA 1
ATOM 4070 C C . VAL C 2 112 ? 29.49024 13.19399 -16.58656 1.000 16.66765 112 VAL L C 1
ATOM 4071 O O . VAL C 2 112 ? 30.62876 12.70722 -16.56978 1.000 18.03111 112 VAL L O 1
ATOM 4075 N N . LYS C 2 113 ? 29.16489 14.24971 -17.32538 1.000 17.89176 113 LYS L N 1
ATOM 4076 C CA . LYS C 2 113 ? 30.08889 14.83997 -18.28910 1.000 18.26855 113 LYS L CA 1
ATOM 4077 C C . LYS C 2 113 ? 30.89008 15.91985 -17.57348 1.000 21.52414 113 LYS L C 1
ATOM 4078 O O . LYS C 2 113 ? 30.37729 17.00645 -17.29151 1.000 22.51487 113 LYS L O 1
ATOM 4084 N N . GLY C 2 114 ? 32.14686 15.61088 -17.26280 1.000 20.97903 114 GLY L N 1
ATOM 4085 C CA . GLY C 2 114 ? 33.09031 16.58717 -16.75603 1.000 23.42658 114 GLY L CA 1
ATOM 4086 C C . GLY C 2 114 ? 33.91712 17.20433 -17.86479 1.000 24.06254 114 GLY L C 1
ATOM 4087 O O . GLY C 2 114 ? 33.53444 17.19562 -19.03740 1.000 24.95086 114 GLY L O 1
ATOM 4088 N N . ASP C 2 115 ? 35.07331 17.75134 -17.48137 1.000 24.91810 115 ASP L N 1
ATOM 4089 C CA . ASP C 2 115 ? 35.96765 18.37118 -18.44865 1.000 25.87799 115 ASP L CA 1
ATOM 4090 C C . ASP C 2 115 ? 36.52526 17.31986 -19.40547 1.000 24.96710 115 ASP L C 1
ATOM 4091 O O . ASP C 2 115 ? 36.78887 16.18688 -19.00521 1.000 26.57393 115 ASP L O 1
ATOM 4096 N N . PRO C 2 116 ? 36.72677 17.67198 -20.67476 1.000 24.98462 116 PRO L N 1
ATOM 4097 C CA . PRO C 2 116 ? 37.41704 16.74876 -21.58354 1.000 24.72144 116 PRO L CA 1
ATOM 4098 C C . PRO C 2 116 ? 38.89378 16.66404 -21.22438 1.000 23.36696 116 PRO L C 1
ATOM 4099 O O . PRO C 2 116 ? 39.54249 17.68048 -20.95297 1.000 25.88639 116 PRO L O 1
ATOM 4103 N N . VAL C 2 117 ? 39.41546 15.43660 -21.19928 1.000 22.65738 117 VAL L N 1
ATOM 4104 C CA . VAL C 2 117 ? 40.80355 15.17256 -20.83565 1.000 23.81780 117 VAL L CA 1
ATOM 4105 C C . VAL C 2 117 ? 41.34939 14.10619 -21.77377 1.000 22.65177 117 VAL L C 1
ATOM 4106 O O . VAL C 2 117 ? 40.74906 13.03468 -21.91809 1.000 21.47074 117 VAL L O 1
ATOM 4110 N N . ALA C 2 118 ? 42.49865 14.39248 -22.40051 1.000 21.97585 118 ALA L N 1
ATOM 4111 C CA . ALA C 2 118 ? 43.13250 13.41621 -23.27304 1.000 23.76687 118 ALA L CA 1
ATOM 4112 C C . ALA C 2 118 ? 43.87721 12.37732 -22.43824 1.000 23.07796 118 ALA L C 1
ATOM 4113 O O . ALA C 2 118 ? 44.47168 12.70978 -21.40677 1.000 22.14893 118 ALA L O 1
ATOM 4115 N N . PRO C 2 119 ? 43.86844 11.12202 -22.86185 1.000 23.76591 119 PRO L N 1
ATOM 4116 C CA . PRO C 2 119 ? 44.52561 10.07973 -22.07608 1.000 23.47062 119 PRO L CA 1
ATOM 4117 C C . PRO C 2 119 ? 46.03272 10.18464 -22.19952 1.000 23.84904 119 PRO L C 1
ATOM 4118 O O . PRO C 2 119 ? 46.57396 10.74746 -23.15397 1.000 25.04256 119 PRO L O 1
ATOM 4122 N N . THR C 2 120 ? 46.71311 9.64378 -21.20069 1.000 22.86218 120 THR L N 1
ATOM 4123 C CA . THR C 2 120 ? 48.09332 9.23260 -21.37668 1.000 23.11956 120 THR L CA 1
ATOM 4124 C C . THR C 2 120 ? 48.08490 7.71836 -21.47231 1.000 21.95569 120 THR L C 1
ATOM 4125 O O . THR C 2 120 ? 47.24994 7.05440 -20.85268 1.000 25.23640 120 THR L O 1
ATOM 4129 N N . VAL C 2 121 ? 48.98261 7.17894 -22.28278 1.000 16.38099 121 VAL L N 1
ATOM 4130 C CA . VAL C 2 121 ? 48.92302 5.78376 -22.68887 1.000 16.76595 121 VAL L CA 1
ATOM 4131 C C . VAL C 2 121 ? 50.21798 5.09064 -22.30058 1.000 16.84362 121 VAL L C 1
ATOM 4132 O O . VAL C 2 121 ? 51.31350 5.63330 -22.50060 1.000 19.34346 121 VAL L O 1
ATOM 4136 N N . LEU C 2 122 ? 50.08275 3.87977 -21.75247 1.000 15.92791 122 LEU L N 1
ATOM 4137 C CA . LEU C 2 122 ? 51.20756 3.04109 -21.36443 1.000 16.66405 122 LEU L CA 1
ATOM 4138 C C . LEU C 2 122 ? 51.04566 1.68831 -22.03792 1.000 16.61549 122 LEU L C 1
ATOM 4139 O O . LEU C 2 122 ? 49.92401 1.20034 -22.19040 1.000 16.20855 122 LEU L O 1
ATOM 4144 N N . ILE C 2 123 ? 52.15429 1.10262 -22.47279 1.000 15.11399 123 ILE L N 1
ATOM 4145 C CA . ILE C 2 123 ? 52.14990 -0.22342 -23.07956 1.000 15.40308 123 ILE L CA 1
ATOM 4146 C C . ILE C 2 123 ? 53.09360 -1.12116 -22.29455 1.000 15.45911 123 ILE L C 1
ATOM 4147 O O . ILE C 2 123 ? 54.14946 -0.67510 -21.82528 1.000 16.08872 123 ILE L O 1
ATOM 4152 N N . PHE C 2 124 ? 52.69273 -2.37406 -22.11243 1.000 15.47004 124 PHE L N 1
ATOM 4153 C CA . PHE C 2 124 ? 53.43119 -3.31384 -21.27094 1.000 15.60049 124 PHE L CA 1
ATOM 4154 C C . PHE C 2 124 ? 53.74629 -4.56875 -22.06720 1.000 16.06877 124 PHE L C 1
ATOM 4155 O O . PHE C 2 124 ? 52.82735 -5.37267 -22.33731 1.000 16.82979 124 PHE L O 1
ATOM 4163 N N . PRO C 2 125 ? 54.99668 -4.77603 -22.46232 1.000 16.66039 125 PRO L N 1
ATOM 4164 C CA . PRO C 2 125 ? 55.36305 -6.01617 -23.15019 1.000 17.72116 125 PRO L CA 1
ATOM 4165 C C . PRO C 2 125 ? 55.09673 -7.21619 -22.26114 1.000 17.92597 125 PRO L C 1
ATOM 4166 O O . PRO C 2 125 ? 55.03889 -7.08795 -21.02648 1.000 20.65018 125 PRO L O 1
ATOM 4170 N N . PRO C 2 126 ? 54.91766 -8.39747 -22.84456 1.000 19.45208 126 PRO L N 1
ATOM 4171 C CA . PRO C 2 126 ? 54.64725 -9.58059 -22.01865 1.000 20.05140 126 PRO L CA 1
ATOM 4172 C C . PRO C 2 126 ? 55.85153 -9.91562 -21.15277 1.000 23.65814 126 PRO L C 1
ATOM 4173 O O . PRO C 2 126 ? 56.99551 -9.87390 -21.61123 1.000 25.29371 126 PRO L O 1
ATOM 4177 N N . ALA C 2 127 ? 55.58317 -10.23547 -19.88457 1.000 22.23220 127 ALA L N 1
ATOM 4178 C CA . ALA C 2 127 ? 56.64352 -10.67421 -18.98882 1.000 22.84842 127 ALA L CA 1
ATOM 4179 C C . ALA C 2 127 ? 57.42174 -11.81607 -19.62961 1.000 25.22355 127 ALA L C 1
ATOM 4180 O O . ALA C 2 127 ? 56.89435 -12.57584 -20.44735 1.000 24.78019 127 ALA L O 1
ATOM 4182 N N . ALA C 2 128 ? 58.69927 -11.92136 -19.26313 1.000 27.10261 128 ALA L N 1
ATOM 4183 C CA . ALA C 2 128 ? 59.57446 -12.88752 -19.91477 1.000 27.31714 128 ALA L CA 1
ATOM 4184 C C . ALA C 2 128 ? 59.03597 -14.30864 -19.81565 1.000 28.52493 128 ALA L C 1
ATOM 4185 O O . ALA C 2 128 ? 59.28342 -15.12393 -20.71063 1.000 30.13253 128 ALA L O 1
ATOM 4187 N N . ASP C 2 129 ? 58.29492 -14.62561 -18.75150 1.000 27.31521 129 ASP L N 1
ATOM 4188 C CA . ASP C 2 129 ? 57.79810 -15.98429 -18.57402 1.000 26.58151 129 ASP L CA 1
ATOM 4189 C C . ASP C 2 129 ? 56.51495 -16.27577 -19.34883 1.000 25.80833 129 ASP L C 1
ATOM 4190 O O . ASP C 2 129 ? 56.08028 -17.43113 -19.37226 1.000 26.60025 129 ASP L O 1
ATOM 4195 N N . GLN C 2 130 ? 55.91158 -15.28138 -20.00300 1.000 24.87644 130 GLN L N 1
ATOM 4196 C CA . GLN C 2 130 ? 54.70464 -15.54581 -20.78376 1.000 23.49174 130 GLN L CA 1
ATOM 4197 C C . GLN C 2 130 ? 55.00821 -16.39085 -22.01456 1.000 23.85404 130 GLN L C 1
ATOM 4198 O O . GLN C 2 130 ? 54.27352 -17.33595 -22.32167 1.000 24.41272 130 GLN L O 1
ATOM 4204 N N . VAL C 2 131 ? 56.07719 -16.05342 -22.74612 1.000 25.16387 131 VAL L N 1
ATOM 4205 C CA . VAL C 2 131 ? 56.26554 -16.61315 -24.08535 1.000 26.97493 131 VAL L CA 1
ATOM 4206 C C . VAL C 2 131 ? 56.39033 -18.13450 -24.06108 1.000 28.61834 131 VAL L C 1
ATOM 4207 O O . VAL C 2 131 ? 55.89467 -18.81422 -24.96741 1.000 30.10524 131 VAL L O 1
ATOM 4211 N N . ALA C 2 132 ? 57.00940 -18.70096 -23.02026 1.000 29.55635 132 ALA L N 1
ATOM 4212 C CA . ALA C 2 132 ? 57.16141 -20.15096 -22.97297 1.000 29.67404 132 ALA L CA 1
ATOM 4213 C C . ALA C 2 132 ? 55.84097 -20.89102 -22.81677 1.000 29.72080 132 ALA L C 1
ATOM 4214 O O . ALA C 2 132 ? 55.81584 -22.10806 -23.02390 1.000 32.37818 132 ALA L O 1
ATOM 4216 N N . THR C 2 133 ? 54.75708 -20.20343 -22.44811 1.000 28.47749 133 THR L N 1
ATOM 4217 C CA . THR C 2 133 ? 53.45691 -20.84798 -22.31490 1.000 28.43497 133 THR L CA 1
ATOM 4218 C C . THR C 2 133 ? 52.76810 -21.06812 -23.65311 1.000 28.74414 133 THR L C 1
ATOM 4219 O O . THR C 2 133 ? 51.76044 -21.77796 -23.69870 1.000 30.86996 133 THR L O 1
ATOM 4223 N N . GLY C 2 134 ? 53.26245 -20.46551 -24.73163 1.000 28.07042 134 GLY L N 1
ATOM 4224 C CA . GLY C 2 134 ? 52.67315 -20.61386 -26.04373 1.000 27.69453 134 GLY L CA 1
ATOM 4225 C C . GLY C 2 134 ? 51.78017 -19.46577 -26.46859 1.000 26.52171 134 GLY L C 1
ATOM 4226 O O . GLY C 2 134 ? 51.44039 -19.36637 -27.65738 1.000 26.22179 134 GLY L O 1
ATOM 4227 N N . THR C 2 135 ? 51.37534 -18.60765 -25.53615 1.000 25.77504 135 THR L N 1
ATOM 4228 C CA . THR C 2 135 ? 50.64115 -17.39977 -25.88357 1.000 24.92465 135 THR L CA 1
ATOM 4229 C C . THR C 2 135 ? 51.19205 -16.24199 -25.06740 1.000 23.24406 135 THR L C 1
ATOM 4230 O O . THR C 2 135 ? 51.71145 -16.42883 -23.96147 1.000 23.70663 135 THR L O 1
ATOM 4234 N N . VAL C 2 136 ? 51.07430 -15.04153 -25.62172 1.000 19.43874 136 VAL L N 1
ATOM 4235 C CA . VAL C 2 136 ? 51.45008 -13.83934 -24.89539 1.000 18.78670 136 VAL L CA 1
ATOM 4236 C C . VAL C 2 136 ? 50.28138 -12.86703 -24.90559 1.000 18.80719 136 VAL L C 1
ATOM 4237 O O . VAL C 2 136 ? 49.52081 -12.78212 -25.87513 1.000 20.26042 136 VAL L O 1
ATOM 4241 N N . THR C 2 137 ? 50.14010 -12.12661 -23.81346 1.000 17.42969 137 THR L N 1
ATOM 4242 C CA . THR C 2 137 ? 49.13887 -11.07891 -23.71380 1.000 17.26880 137 THR L CA 1
ATOM 4243 C C . THR C 2 137 ? 49.85702 -9.76508 -23.44556 1.000 16.23129 137 THR L C 1
ATOM 4244 O O . THR C 2 137 ? 50.57884 -9.64027 -22.45016 1.000 17.56226 137 THR L O 1
ATOM 4248 N N . ILE C 2 138 ? 49.69453 -8.81062 -24.35850 1.000 16.22962 138 ILE L N 1
ATOM 4249 C CA . ILE C 2 138 ? 50.26250 -7.46892 -24.24896 1.000 15.73267 138 ILE L CA 1
ATOM 4250 C C . ILE C 2 138 ? 49.18140 -6.56642 -23.67824 1.000 15.47025 138 ILE L C 1
ATOM 4251 O O . ILE C 2 138 ? 48.01427 -6.68148 -24.05828 1.000 16.58492 138 ILE L O 1
ATOM 4256 N N . VAL C 2 139 ? 49.55448 -5.66548 -22.77343 1.000 15.47694 139 VAL L N 1
ATOM 4257 C CA . VAL C 2 139 ? 48.59073 -4.80722 -22.09069 1.000 13.80905 139 VAL L CA 1
ATOM 4258 C C . VAL C 2 139 ? 48.86798 -3.35153 -22.45079 1.000 15.90734 139 VAL L C 1
ATOM 4259 O O . VAL C 2 139 ? 50.02023 -2.90340 -22.43849 1.000 15.56643 139 VAL L O 1
ATOM 4263 N N . CYS C 2 140 ? 47.81503 -2.62834 -22.79216 1.000 14.46249 140 CYS L N 1
ATOM 4264 C CA . CYS C 2 140 ? 47.87132 -1.19276 -23.00568 1.000 15.81645 140 CYS L CA 1
ATOM 4265 C C . CYS C 2 140 ? 46.88342 -0.53489 -22.05518 1.000 16.67308 140 CYS L C 1
ATOM 4266 O O . CYS C 2 140 ? 45.76714 -1.02314 -21.88710 1.000 17.02910 140 CYS L O 1
ATOM 4269 N N . VAL C 2 141 ? 47.28269 0.56402 -21.42671 1.000 14.77624 141 VAL L N 1
ATOM 4270 C CA . VAL C 2 141 ? 46.41467 1.28102 -20.49665 1.000 15.13312 141 VAL L CA 1
ATOM 4271 C C . VAL C 2 141 ? 46.27944 2.72694 -20.95832 1.000 15.51295 141 VAL L C 1
ATOM 4272 O O . VAL C 2 141 ? 47.28139 3.38747 -21.24492 1.000 16.57494 141 VAL L O 1
ATOM 4276 N N . ALA C 2 142 ? 45.04154 3.19988 -21.06551 1.000 15.97494 142 ALA L N 1
ATOM 4277 C CA . ALA C 2 142 ? 44.75217 4.60688 -21.29722 1.000 15.52104 142 ALA L CA 1
ATOM 4278 C C . ALA C 2 142 ? 44.28649 5.19433 -19.97373 1.000 17.44672 142 ALA L C 1
ATOM 4279 O O . ALA C 2 142 ? 43.26644 4.76259 -19.42402 1.000 16.58582 142 ALA L O 1
ATOM 4281 N N . ASN C 2 143 ? 45.03246 6.16469 -19.45986 1.000 18.52490 143 ASN L N 1
ATOM 4282 C CA . ASN C 2 143 ? 44.80075 6.68237 -18.11925 1.000 19.60112 143 ASN L CA 1
ATOM 4283 C C . ASN C 2 143 ? 44.08470 8.02412 -18.16336 1.000 19.61954 143 ASN L C 1
ATOM 4284 O O . ASN C 2 143 ? 44.41923 8.89083 -18.97774 1.000 20.92470 143 ASN L O 1
ATOM 4289 N N . LYS C 2 144 ? 43.08200 8.17578 -17.29289 1.000 18.04758 144 LYS L N 1
ATOM 4290 C CA . LYS C 2 144 ? 42.53536 9.47740 -16.90129 1.000 18.71411 144 LYS L CA 1
ATOM 4291 C C . LYS C 2 144 ? 42.06074 10.28351 -18.11645 1.000 17.63419 144 LYS L C 1
ATOM 4292 O O . LYS C 2 144 ? 42.66346 11.28440 -18.51767 1.000 19.26133 144 LYS L O 1
ATOM 4298 N N . TYR C 2 145 ? 40.94175 9.84375 -18.68865 1.000 17.40139 145 TYR L N 1
ATOM 4299 C CA . TYR C 2 145 ? 40.46248 10.48479 -19.91092 1.000 17.51843 145 TYR L CA 1
ATOM 4300 C C . TYR C 2 145 ? 38.94893 10.67025 -19.87578 1.000 18.16108 145 TYR L C 1
ATOM 4301 O O . TYR C 2 145 ? 38.22268 9.95675 -19.18018 1.000 17.41314 145 TYR L O 1
ATOM 4310 N N . PHE C 2 146 ? 38.47546 11.63915 -20.66492 1.000 18.78307 146 PHE L N 1
ATOM 4311 C CA . PHE C 2 146 ? 37.05415 11.81968 -20.93422 1.000 19.04597 146 PHE L CA 1
ATOM 4312 C C . PHE C 2 146 ? 36.96276 12.67073 -22.18437 1.000 19.76200 146 PHE L C 1
ATOM 4313 O O . PHE C 2 146 ? 37.71524 13.64601 -22.29383 1.000 21.73999 146 PHE L O 1
ATOM 4321 N N . PRO C 2 147 ? 36.06305 12.36440 -23.13579 1.000 20.96933 147 PRO L N 1
ATOM 4322 C CA . PRO C 2 147 ? 35.08321 11.27148 -23.18286 1.000 20.00197 147 PRO L CA 1
ATOM 4323 C C . PRO C 2 147 ? 35.70456 9.96438 -23.67431 1.000 19.94847 147 PRO L C 1
ATOM 4324 O O . PRO C 2 147 ? 36.93636 9.82945 -23.71919 1.000 18.98897 147 PRO L O 1
ATOM 4328 N N . ASP C 2 148 ? 34.85719 9.00161 -24.04542 1.000 19.96269 148 ASP L N 1
ATOM 4329 C CA . ASP C 2 148 ? 35.31533 7.66093 -24.39482 1.000 18.13995 148 ASP L CA 1
ATOM 4330 C C . ASP C 2 148 ? 36.30776 7.68642 -25.54933 1.000 19.51151 148 ASP L C 1
ATOM 4331 O O . ASP C 2 148 ? 36.28738 8.57569 -26.40912 1.000 22.53412 148 ASP L O 1
ATOM 4336 N N . VAL C 2 149 ? 37.17489 6.68108 -25.56344 1.000 17.52751 149 VAL L N 1
ATOM 4337 C CA . VAL C 2 149 ? 38.21425 6.55653 -26.57106 1.000 18.42557 149 VAL L CA 1
ATOM 4338 C C . VAL C 2 149 ? 37.94353 5.31292 -27.40625 1.000 18.28081 149 VAL L C 1
ATOM 4339 O O . VAL C 2 149 ? 37.15622 4.44071 -27.03896 1.000 20.38262 149 VAL L O 1
ATOM 4343 N N . THR C 2 150 ? 38.62882 5.23627 -28.53891 1.000 19.87153 150 THR L N 1
ATOM 4344 C CA . THR C 2 150 ? 38.67818 4.04485 -29.36481 1.000 20.54444 150 THR L CA 1
ATOM 4345 C C . THR C 2 150 ? 40.11518 3.54528 -29.36997 1.000 19.94177 150 THR L C 1
ATOM 4346 O O . THR C 2 150 ? 41.04310 4.33708 -29.55341 1.000 21.72848 150 THR L O 1
ATOM 4350 N N . VAL C 2 151 ? 40.29648 2.24132 -29.16741 1.000 19.78551 151 VAL L N 1
ATOM 4351 C CA . VAL C 2 151 ? 41.61355 1.61683 -29.10834 1.000 20.28803 151 VAL L CA 1
ATOM 4352 C C . VAL C 2 151 ? 41.83685 0.82211 -30.38417 1.000 20.17482 151 VAL L C 1
ATOM 4353 O O . VAL C 2 151 ? 40.97758 0.02810 -30.78555 1.000 21.82438 151 VAL L O 1
ATOM 4357 N N . THR C 2 152 ? 43.00081 1.02059 -30.99998 1.000 21.29455 152 THR L N 1
ATOM 4358 C CA . THR C 2 152 ? 43.47050 0.24196 -32.13454 1.000 22.23241 152 THR L CA 1
ATOM 4359 C C . THR C 2 152 ? 44.81058 -0.37965 -31.76185 1.000 20.44221 152 THR L C 1
ATOM 4360 O O . THR C 2 152 ? 45.66245 0.27592 -31.14967 1.000 21.42869 152 THR L O 1
ATOM 4364 N N . TRP C 2 153 ? 44.99977 -1.64297 -32.12553 1.000 18.17224 153 TRP L N 1
ATOM 4365 C CA . TRP C 2 153 ? 46.28007 -2.31459 -31.96952 1.000 17.88756 153 TRP L CA 1
ATOM 4366 C C . TRP C 2 153 ? 46.91489 -2.51613 -33.33443 1.000 16.90968 153 TRP L C 1
ATOM 4367 O O . TRP C 2 153 ? 46.23195 -2.88809 -34.29660 1.000 19.11797 153 TRP L O 1
ATOM 4378 N N . GLU C 2 154 ? 48.22045 -2.30002 -33.41462 1.000 17.05893 154 GLU L N 1
ATOM 4379 C CA . GLU C 2 154 ? 48.96225 -2.58246 -34.63438 1.000 18.03336 154 GLU L CA 1
ATOM 4380 C C . GLU C 2 154 ? 50.15117 -3.47255 -34.32187 1.000 16.54053 154 GLU L C 1
ATOM 4381 O O . GLU C 2 154 ? 50.83320 -3.29270 -33.30600 1.000 17.44933 154 GLU L O 1
ATOM 4387 N N . VAL C 2 155 ? 50.38783 -4.43803 -35.20126 1.000 17.04407 155 VAL L N 1
ATOM 4388 C CA . VAL C 2 155 ? 51.57024 -5.28590 -35.15130 1.000 18.23447 155 VAL L CA 1
ATOM 4389 C C . VAL C 2 155 ? 52.32111 -5.04726 -36.44886 1.000 17.77118 155 VAL L C 1
ATOM 4390 O O . VAL C 2 155 ? 51.78958 -5.31583 -37.53434 1.000 19.19065 155 VAL L O 1
ATOM 4394 N N . ASP C 2 156 ? 53.53555 -4.50482 -36.34395 1.000 19.44564 156 ASP L N 1
ATOM 4395 C CA . ASP C 2 156 ? 54.27430 -4.05139 -37.52353 1.000 19.67528 156 ASP L CA 1
ATOM 4396 C C . ASP C 2 156 ? 53.39570 -3.17531 -38.41774 1.000 17.89891 156 ASP L C 1
ATOM 4397 O O . ASP C 2 156 ? 53.37093 -3.32162 -39.64271 1.000 19.38497 156 ASP L O 1
ATOM 4402 N N . GLY C 2 157 ? 52.62954 -2.28250 -37.78955 1.000 19.74949 157 GLY L N 1
ATOM 4403 C CA . GLY C 2 157 ? 51.81231 -1.32989 -38.51285 1.000 19.38799 157 GLY L CA 1
ATOM 4404 C C . GLY C 2 157 ? 50.49898 -1.86133 -39.04888 1.000 20.42510 157 GLY L C 1
ATOM 4405 O O . GLY C 2 157 ? 49.71894 -1.07643 -39.59439 1.000 21.70278 157 GLY L O 1
ATOM 4406 N N . THR C 2 158 ? 50.22335 -3.16001 -38.91534 1.000 21.13883 158 THR L N 1
ATOM 4407 C CA . THR C 2 158 ? 48.96823 -3.73870 -39.38407 1.000 21.16811 158 THR L CA 1
ATOM 4408 C C . THR C 2 158 ? 47.94866 -3.80854 -38.25499 1.000 20.11904 158 THR L C 1
ATOM 4409 O O . THR C 2 158 ? 48.23190 -4.35739 -37.18145 1.000 19.82958 158 THR L O 1
ATOM 4413 N N . THR C 2 159 ? 46.75720 -3.27144 -38.51621 1.000 22.32667 159 THR L N 1
ATOM 4414 C CA . THR C 2 159 ? 45.70293 -3.22878 -37.51214 1.000 22.48939 159 THR L CA 1
ATOM 4415 C C . THR C 2 159 ? 45.20881 -4.63519 -37.18908 1.000 21.57218 159 THR L C 1
ATOM 4416 O O . THR C 2 159 ? 44.90447 -5.42637 -38.08834 1.000 23.64079 159 THR L O 1
ATOM 4420 N N . GLN C 2 160 ? 45.13466 -4.94640 -35.89849 1.000 20.36783 160 GLN L N 1
ATOM 4421 C CA . GLN C 2 160 ? 44.65916 -6.24266 -35.43552 1.000 21.46326 160 GLN L CA 1
ATOM 4422 C C . GLN C 2 160 ? 43.14110 -6.22935 -35.32182 1.000 22.74009 160 GLN L C 1
ATOM 4423 O O . GLN C 2 160 ? 42.54417 -5.23426 -34.90293 1.000 25.37786 160 GLN L O 1
ATOM 4429 N N . THR C 2 161 ? 42.51634 -7.33788 -35.70096 1.000 23.38342 161 THR L N 1
ATOM 4430 C CA . THR C 2 161 ? 41.06216 -7.42832 -35.70807 1.000 25.23525 161 THR L CA 1
ATOM 4431 C C . THR C 2 161 ? 40.52817 -8.53940 -34.82048 1.000 26.14641 161 THR L C 1
ATOM 4432 O O . THR C 2 161 ? 39.31541 -8.77477 -34.81427 1.000 28.79523 161 THR L O 1
ATOM 4436 N N . THR C 2 162 ? 41.39265 -9.24035 -34.09547 1.000 26.85698 162 THR L N 1
ATOM 4437 C CA . THR C 2 162 ? 40.97491 -10.33114 -33.23113 1.000 27.77103 162 THR L CA 1
ATOM 4438 C C . THR C 2 162 ? 41.94238 -10.40667 -32.06037 1.000 27.09554 162 THR L C 1
ATOM 4439 O O . THR C 2 162 ? 43.01912 -9.80434 -32.08397 1.000 27.12700 162 THR L O 1
ATOM 4443 N N . GLY C 2 163 ? 41.53540 -11.13607 -31.02439 1.000 25.01043 163 GLY L N 1
ATOM 4444 C CA . GLY C 2 163 ? 42.37363 -11.31278 -29.85595 1.000 23.60866 163 GLY L CA 1
ATOM 4445 C C . GLY C 2 163 ? 42.44866 -10.12683 -28.92460 1.000 21.58782 163 GLY L C 1
ATOM 4446 O O . GLY C 2 163 ? 43.37977 -10.05393 -28.11279 1.000 19.73828 163 GLY L O 1
ATOM 4447 N N . ILE C 2 164 ? 41.48876 -9.20316 -28.99299 1.000 20.66479 164 ILE L N 1
ATOM 4448 C CA . ILE C 2 164 ? 41.53114 -7.95889 -28.22932 1.000 19.45459 164 ILE L CA 1
ATOM 4449 C C . ILE C 2 164 ? 40.34858 -7.90711 -27.27334 1.000 18.84371 164 ILE L C 1
ATOM 4450 O O . ILE C 2 164 ? 39.20782 -8.15841 -27.67453 1.000 21.42722 164 ILE L O 1
ATOM 4455 N N . GLU C 2 165 ? 40.62077 -7.54614 -26.01569 1.000 19.38989 165 GLU L N 1
ATOM 4456 C CA . GLU C 2 165 ? 39.57925 -7.27964 -25.03630 1.000 19.58313 165 GLU L CA 1
ATOM 4457 C C . GLU C 2 165 ? 39.85211 -5.94261 -24.36567 1.000 19.46368 165 GLU L C 1
ATOM 4458 O O . GLU C 2 165 ? 41.00436 -5.56650 -24.14442 1.000 20.41187 165 GLU L O 1
ATOM 4464 N N . ASN C 2 166 ? 38.77676 -5.23226 -24.04243 1.000 19.26066 166 ASN L N 1
ATOM 4465 C CA . ASN C 2 166 ? 38.85315 -3.90811 -23.44525 1.000 17.82220 166 ASN L CA 1
ATOM 4466 C C . ASN C 2 166 ? 38.01707 -3.87072 -22.17682 1.000 19.25913 166 ASN L C 1
ATOM 4467 O O . ASN C 2 166 ? 36.93280 -4.46339 -22.10647 1.000 19.88095 166 ASN L O 1
ATOM 4472 N N . SER C 2 167 ? 38.52803 -3.15571 -21.18066 1.000 17.79969 167 SER L N 1
ATOM 4473 C CA . SER C 2 167 ? 37.88594 -3.05808 -19.88227 1.000 16.19088 167 SER L CA 1
ATOM 4474 C C . SER C 2 167 ? 38.06030 -1.63847 -19.36149 1.000 17.01383 167 SER L C 1
ATOM 4475 O O . SER C 2 167 ? 39.17416 -1.10842 -19.36670 1.000 18.23456 167 SER L O 1
ATOM 4478 N N . LYS C 2 168 ? 36.96939 -1.02628 -18.91158 1.000 17.40469 168 LYS L N 1
ATOM 4479 C CA . LYS C 2 168 ? 36.94844 0.37857 -18.52533 1.000 18.26995 168 LYS L CA 1
ATOM 4480 C C . LYS C 2 168 ? 36.54564 0.50185 -17.05937 1.000 20.08298 168 LYS L C 1
ATOM 4481 O O . LYS C 2 168 ? 35.58079 -0.13154 -16.62142 1.000 20.43317 168 LYS L O 1
ATOM 4487 N N . THR C 2 169 ? 37.26369 1.33914 -16.30931 1.000 20.93822 169 THR L N 1
ATOM 4488 C CA . THR C 2 169 ? 36.91298 1.57825 -14.91420 1.000 22.40117 169 THR L CA 1
ATOM 4489 C C . THR C 2 169 ? 35.67133 2.46684 -14.82588 1.000 22.98535 169 THR L C 1
ATOM 4490 O O . THR C 2 169 ? 35.30119 3.13218 -15.79566 1.000 24.01466 169 THR L O 1
ATOM 4494 N N . PRO C 2 170 ? 35.00838 2.49575 -13.67144 1.000 21.89376 170 PRO L N 1
ATOM 4495 C CA . PRO C 2 170 ? 33.95264 3.49069 -13.46484 1.000 21.34922 170 PRO L CA 1
ATOM 4496 C C . PRO C 2 170 ? 34.53131 4.89473 -13.51311 1.000 19.43453 170 PRO L C 1
ATOM 4497 O O . PRO C 2 170 ? 35.73297 5.10811 -13.33529 1.000 21.08507 170 PRO L O 1
ATOM 4501 N N . GLN C 2 171 ? 33.65075 5.86353 -13.74503 1.000 18.33586 171 GLN L N 1
ATOM 4502 C CA . GLN C 2 171 ? 34.07259 7.25605 -13.74309 1.000 17.93986 171 GLN L CA 1
ATOM 4503 C C . GLN C 2 171 ? 34.63361 7.64263 -12.38034 1.000 18.34527 171 GLN L C 1
ATOM 4504 O O . GLN C 2 171 ? 34.07547 7.29508 -11.33393 1.000 19.36781 171 GLN L O 1
ATOM 4510 N N . ASN C 2 172 ? 35.73592 8.38868 -12.40410 1.000 18.39264 172 ASN L N 1
ATOM 4511 C CA . ASN C 2 172 ? 36.36444 8.85539 -11.17652 1.000 19.97328 172 ASN L CA 1
ATOM 4512 C C . ASN C 2 172 ? 35.42614 9.79145 -10.42613 1.000 20.54567 172 ASN L C 1
ATOM 4513 O O . ASN C 2 172 ? 34.77403 10.65131 -11.02241 1.000 20.02380 172 ASN L O 1
ATOM 4518 N N . SER C 2 173 ? 35.36458 9.62610 -9.10210 1.000 21.48524 173 SER L N 1
ATOM 4519 C CA . SER C 2 173 ? 34.39845 10.38267 -8.31282 1.000 25.03279 173 SER L CA 1
ATOM 4520 C C . SER C 2 173 ? 34.76903 11.85441 -8.16770 1.000 25.80682 173 SER L C 1
ATOM 4521 O O . SER C 2 173 ? 33.89995 12.66247 -7.82140 1.000 28.81818 173 SER L O 1
ATOM 4524 N N . ALA C 2 174 ? 36.02751 12.22527 -8.41421 1.000 25.82789 174 ALA L N 1
ATOM 4525 C CA . ALA C 2 174 ? 36.43516 13.62156 -8.30945 1.000 26.73579 174 ALA L CA 1
ATOM 4526 C C . ALA C 2 174 ? 36.45063 14.35546 -9.64345 1.000 26.71798 174 ALA L C 1
ATOM 4527 O O . ALA C 2 174 ? 36.13676 15.54697 -9.68318 1.000 29.90902 174 ALA L O 1
ATOM 4529 N N . ASP C 2 175 ? 36.80072 13.68773 -10.74774 1.000 23.88399 175 ASP L N 1
ATOM 4530 C CA . ASP C 2 175 ? 36.97439 14.39598 -12.01185 1.000 22.84652 175 ASP L CA 1
ATOM 4531 C C . ASP C 2 175 ? 36.26557 13.74817 -13.19565 1.000 20.37431 175 ASP L C 1
ATOM 4532 O O . ASP C 2 175 ? 36.46218 14.19436 -14.33265 1.000 22.03928 175 ASP L O 1
ATOM 4537 N N . CYS C 2 176 ? 35.46677 12.70578 -12.96895 1.000 19.29250 176 CYS L N 1
ATOM 4538 C CA . CYS C 2 176 ? 34.62334 12.06664 -13.97479 1.000 19.98956 176 CYS L CA 1
ATOM 4539 C C . CYS C 2 176 ? 35.39640 11.23996 -15.00059 1.000 18.61126 176 CYS L C 1
ATOM 4540 O O . CYS C 2 176 ? 34.77114 10.68852 -15.91891 1.000 18.91687 176 CYS L O 1
ATOM 4543 N N . THR C 2 177 ? 36.72091 11.12854 -14.88836 1.000 17.02387 177 THR L N 1
ATOM 4544 C CA . THR C 2 177 ? 37.49731 10.46953 -15.92952 1.000 16.44325 177 THR L CA 1
ATOM 4545 C C . THR C 2 177 ? 37.42000 8.95046 -15.81533 1.000 16.61297 177 THR L C 1
ATOM 4546 O O . THR C 2 177 ? 37.17642 8.37936 -14.74606 1.000 16.65557 177 THR L O 1
ATOM 4550 N N . TYR C 2 178 ? 37.66449 8.30272 -16.94926 1.000 15.15644 178 TYR L N 1
ATOM 4551 C CA . TYR C 2 178 ? 37.78500 6.86197 -17.07832 1.000 14.95207 17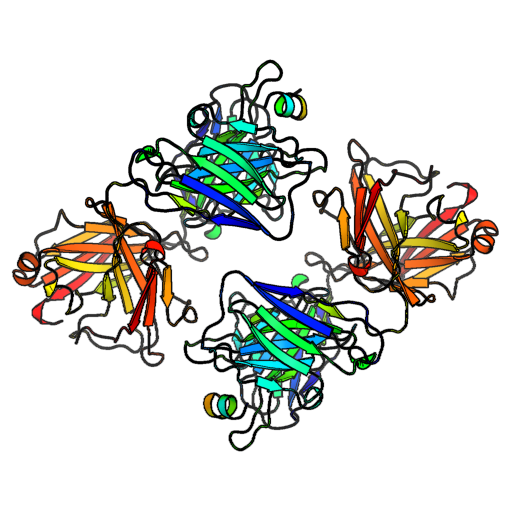8 TYR L CA 1
ATOM 4552 C C . TYR C 2 178 ? 39.25259 6.46887 -17.14418 1.000 16.54978 178 TYR L C 1
ATOM 4553 O O . TYR C 2 178 ? 40.13741 7.29490 -17.38278 1.000 17.04903 178 TYR L O 1
ATOM 4562 N N . ASN C 2 179 ? 39.48772 5.17991 -16.94488 1.000 15.80921 179 ASN L N 1
ATOM 4563 C CA . ASN C 2 179 ? 40.72428 4.51519 -17.31203 1.000 15.05632 179 ASN L CA 1
ATOM 4564 C C . ASN C 2 179 ? 40.34133 3.26122 -18.07199 1.000 15.62125 179 ASN L C 1
ATOM 4565 O O . ASN C 2 179 ? 39.26669 2.69629 -17.85621 1.000 16.46960 179 ASN L O 1
ATOM 4570 N N . LEU C 2 180 ? 41.21929 2.82325 -18.96316 1.000 14.51397 180 LEU L N 1
ATOM 4571 C CA . LEU C 2 180 ? 40.89454 1.67134 -19.78490 1.000 14.12878 180 LEU L CA 1
ATOM 4572 C C . LEU C 2 180 ? 42.10712 0.76674 -19.91477 1.000 14.54894 180 LEU L C 1
ATOM 4573 O O . LEU C 2 180 ? 43.23927 1.23967 -20.06521 1.000 14.89886 180 LEU L O 1
ATOM 4578 N N . SER C 2 181 ? 41.86221 -0.53431 -19.86552 1.000 13.64845 181 SER L N 1
ATOM 4579 C CA A SER C 2 181 ? 42.88486 -1.53798 -20.11612 0.500 16.32432 181 SER L CA 1
ATOM 4580 C CA B SER C 2 181 ? 42.88489 -1.53532 -20.11665 0.500 15.47160 181 SER L CA 1
ATOM 4581 C C . SER C 2 181 ? 42.48800 -2.32664 -21.35224 1.000 16.87990 181 SER L C 1
ATOM 4582 O O . SER C 2 181 ? 41.36128 -2.83292 -21.43653 1.000 19.96607 181 SER L O 1
ATOM 4587 N N . SER C 2 182 ? 43.40734 -2.42145 -22.30570 1.000 15.14104 182 SER L N 1
ATOM 4588 C CA . SER C 2 182 ? 43.20116 -3.17549 -23.52929 1.000 16.56191 182 SER L CA 1
ATOM 4589 C C . SER C 2 182 ? 44.26008 -4.25890 -23.59760 1.000 16.84291 182 SER L C 1
ATOM 4590 O O . SER C 2 182 ? 45.44009 -3.98983 -23.35163 1.000 18.77903 182 SER L O 1
ATOM 4593 N N . THR C 2 183 ? 43.84716 -5.47566 -23.93464 1.000 16.31695 183 THR L N 1
ATOM 4594 C CA . THR C 2 183 ? 44.77237 -6.59244 -24.05651 1.000 17.31582 183 THR L CA 1
ATOM 4595 C C . THR C 2 183 ? 44.72507 -7.15580 -25.46813 1.000 16.72551 183 THR L C 1
ATOM 4596 O O . THR C 2 183 ? 43.65289 -7.27428 -26.06588 1.000 17.44640 183 THR L O 1
ATOM 4600 N N . LEU C 2 184 ? 45.90262 -7.46628 -26.00053 1.000 15.38594 184 LEU L N 1
ATOM 4601 C CA . LEU C 2 184 ? 46.05690 -8.16359 -27.27156 1.000 16.74129 184 LEU L CA 1
ATOM 4602 C C . LEU C 2 184 ? 46.76044 -9.48218 -26.98606 1.000 16.90237 184 LEU L C 1
ATOM 4603 O O . LEU C 2 184 ? 47.84476 -9.49857 -26.38926 1.000 17.76535 184 LEU L O 1
ATOM 4608 N N . THR C 2 185 ? 46.14860 -10.57980 -27.40149 1.000 18.02284 185 THR L N 1
ATOM 4609 C CA . THR C 2 185 ? 46.70258 -11.90786 -27.17245 1.000 16.97040 185 THR L CA 1
ATOM 4610 C C . THR C 2 185 ? 47.09275 -12.52097 -28.51022 1.000 18.89139 185 THR L C 1
ATOM 4611 O O . THR C 2 185 ? 46.31476 -12.47049 -29.46967 1.000 19.77594 185 THR L O 1
ATOM 4615 N N . LEU C 2 186 ? 48.31115 -13.06133 -28.57293 1.000 19.63769 186 LEU L N 1
ATOM 4616 C CA . LEU C 2 186 ? 48.85486 -13.69235 -29.76635 1.000 19.61424 186 LEU L CA 1
ATOM 4617 C C . LEU C 2 186 ? 49.52462 -14.99571 -29.35225 1.000 21.67584 186 LEU L C 1
ATOM 4618 O O . LEU C 2 186 ? 49.87456 -15.18952 -28.18425 1.000 20.61692 186 LEU L O 1
ATOM 4623 N N . THR C 2 187 ? 49.71217 -15.89407 -30.31738 1.000 23.05751 187 THR L N 1
ATOM 4624 C CA . THR C 2 187 ? 50.55867 -17.03955 -30.02963 1.000 24.00075 187 THR L CA 1
ATOM 4625 C C . THR C 2 187 ? 52.00613 -16.57670 -29.89897 1.000 22.12569 187 THR L C 1
ATOM 4626 O O . THR C 2 187 ? 52.39181 -15.50142 -30.37430 1.000 21.70361 187 THR L O 1
ATOM 4630 N N . SER C 2 188 ? 52.81075 -17.40098 -29.22829 1.000 24.34361 188 SER L N 1
ATOM 4631 C CA . SER C 2 188 ? 54.22945 -17.08740 -29.09146 1.000 24.86621 188 SER L CA 1
ATOM 4632 C C . SER C 2 188 ? 54.91238 -16.99898 -30.45057 1.000 26.47384 188 SER L C 1
ATOM 4633 O O . SER C 2 188 ? 55.78340 -16.14359 -30.65954 1.000 25.48472 188 SER L O 1
ATOM 4636 N N . THR C 2 189 ? 54.51899 -17.86409 -31.39060 1.000 27.69084 189 THR L N 1
ATOM 4637 C CA . THR C 2 189 ? 55.07583 -17.80890 -32.74029 1.000 27.35473 189 THR L CA 1
ATOM 4638 C C . THR C 2 189 ? 54.76980 -16.47459 -33.40729 1.000 26.58701 189 THR L C 1
ATOM 4639 O O . THR C 2 189 ? 55.65185 -15.85851 -34.01664 1.000 26.33156 189 THR L O 1
ATOM 4643 N N . GLN C 2 190 ? 53.52082 -16.00899 -33.30258 1.000 25.07780 190 GLN L N 1
ATOM 4644 C CA . GLN C 2 190 ? 53.17945 -14.69702 -33.84661 1.000 24.14428 190 GLN L CA 1
ATOM 4645 C C . GLN C 2 190 ? 54.01499 -13.60602 -33.19336 1.000 22.01333 190 GLN L C 1
ATOM 4646 O O . GLN C 2 190 ? 54.56843 -12.73116 -33.87442 1.000 22.03700 190 GLN L O 1
ATOM 4652 N N . TYR C 2 191 ? 54.10810 -13.63750 -31.86405 1.000 21.06834 191 TYR L N 1
ATOM 4653 C CA . TYR C 2 191 ? 54.82492 -12.58865 -31.15532 1.000 19.58647 191 TYR L CA 1
ATOM 4654 C C . TYR C 2 191 ? 56.27930 -12.53715 -31.59361 1.000 20.45958 191 TYR L C 1
ATOM 4655 O O . TYR C 2 191 ? 56.81838 -11.45949 -31.87960 1.000 20.57976 191 TYR L O 1
ATOM 4664 N N . ASN C 2 192 ? 56.92637 -13.70140 -31.67015 1.000 22.82983 192 ASN L N 1
ATOM 4665 C CA . ASN C 2 192 ? 58.33124 -13.75725 -32.04156 1.000 23.18956 192 ASN L CA 1
ATOM 4666 C C . ASN C 2 192 ? 58.57210 -13.49631 -33.52186 1.000 23.82522 192 ASN L C 1
ATOM 4667 O O . ASN C 2 192 ? 59.73607 -13.37101 -33.92009 1.000 26.17420 192 ASN L O 1
ATOM 4672 N N . SER C 2 193 ? 57.51906 -13.42155 -34.33824 1.000 22.16610 193 SER L N 1
ATOM 4673 C CA . SER C 2 193 ? 57.63818 -13.20651 -35.77604 1.000 24.50706 193 SER L CA 1
ATOM 4674 C C . SER C 2 193 ? 57.50395 -11.74561 -36.18267 1.000 23.90111 193 SER L C 1
ATOM 4675 O O . SER C 2 193 ? 57.58966 -11.44277 -37.37888 1.000 24.43755 193 SER L O 1
ATOM 4678 N N . HIS C 2 194 ? 57.29224 -10.83744 -35.23165 1.000 21.09038 194 HIS L N 1
ATOM 4679 C CA . HIS C 2 194 ? 57.09082 -9.42900 -35.53428 1.000 20.55987 194 HIS L CA 1
ATOM 4680 C C . HIS C 2 194 ? 57.88901 -8.59065 -34.55034 1.000 20.69226 194 HIS L C 1
ATOM 4681 O O . HIS C 2 194 ? 58.33430 -9.08128 -33.51134 1.000 21.47325 194 HIS L O 1
ATOM 4688 N N . LYS C 2 195 ? 58.06681 -7.31292 -34.89141 1.000 20.62846 195 LYS L N 1
ATOM 4689 C CA . LYS C 2 195 ? 58.97319 -6.42252 -34.17238 1.000 20.41259 195 LYS L CA 1
ATOM 4690 C C . LYS C 2 195 ? 58.25446 -5.37805 -33.33419 1.000 20.44832 195 LYS L C 1
ATOM 4691 O O . LYS C 2 195 ? 58.55342 -5.21810 -32.14279 1.000 21.96848 195 LYS L O 1
ATOM 4697 N N . GLU C 2 196 ? 57.33317 -4.62942 -33.93194 1.000 18.52006 196 GLU L N 1
ATOM 4698 C CA . GLU C 2 196 ? 56.78677 -3.43262 -33.31344 1.000 18.87773 196 GLU L CA 1
ATOM 4699 C C . GLU C 2 196 ? 55.34312 -3.66951 -32.91452 1.000 16.43005 196 GLU L C 1
ATOM 4700 O O . GLU C 2 196 ? 54.53109 -4.12413 -33.72925 1.000 18.76046 196 GLU L O 1
ATOM 4706 N N . TYR C 2 197 ? 55.02881 -3.34513 -31.66517 1.000 16.24394 197 TYR L N 1
ATOM 4707 C CA . TYR C 2 197 ? 53.69799 -3.51673 -31.10255 1.000 15.40467 197 TYR L CA 1
ATOM 4708 C C . TYR C 2 197 ? 53.19691 -2.15555 -30.65374 1.000 16.64067 197 TYR L C 1
ATOM 4709 O O . TYR C 2 197 ? 53.89069 -1.45449 -29.91324 1.000 16.01380 197 TYR L O 1
ATOM 4718 N N . THR C 2 198 ? 52.00453 -1.77782 -31.11584 1.000 16.22789 198 THR L N 1
ATOM 4719 C CA . THR C 2 198 ? 51.52244 -0.40963 -30.99510 1.000 16.15160 198 THR L CA 1
ATOM 4720 C C . THR C 2 198 ? 50.09972 -0.39860 -30.46981 1.000 15.51145 198 THR L C 1
ATOM 4721 O O . THR C 2 198 ? 49.24578 -1.13808 -30.96336 1.000 17.05801 198 THR L O 1
ATOM 4725 N N . CYS C 2 199 ? 49.85014 0.46206 -29.49124 1.000 16.12541 199 CYS L N 1
ATOM 4726 C CA . CYS C 2 199 ? 48.52159 0.75361 -28.98006 1.000 17.80894 199 CYS L CA 1
ATOM 4727 C C . CYS C 2 199 ? 48.20179 2.18964 -29.36663 1.000 17.23997 199 CYS L C 1
ATOM 4728 O O . CYS C 2 199 ? 48.92681 3.10608 -28.97305 1.000 17.30506 199 CYS L O 1
ATOM 4731 N N . LYS C 2 200 ? 47.13369 2.38642 -30.13929 1.000 17.05989 200 LYS L N 1
ATOM 4732 C CA . LYS C 2 200 ? 46.70925 3.71347 -30.57856 1.000 17.89450 200 LYS L CA 1
ATOM 4733 C C . LYS C 2 200 ? 45.35815 4.03862 -29.95330 1.000 16.27550 200 LYS L C 1
ATOM 4734 O O . LYS C 2 200 ? 44.38934 3.29206 -30.12973 1.000 18.19822 200 LYS L O 1
ATOM 4740 N N . VAL C 2 201 ? 45.29252 5.14892 -29.22531 1.000 16.85964 201 VAL L N 1
ATOM 4741 C CA . VAL C 2 201 ? 44.10164 5.52854 -28.47296 1.000 17.24702 201 VAL L CA 1
ATOM 4742 C C . VAL C 2 201 ? 43.57782 6.83810 -29.04725 1.000 18.17139 201 VAL L C 1
ATOM 4743 O O . VAL C 2 201 ? 44.27530 7.86137 -29.01834 1.000 19.02651 201 VAL L O 1
ATOM 4747 N N . THR C 2 202 ? 42.36179 6.80343 -29.58154 1.000 18.59694 202 THR L N 1
ATOM 4748 C CA . THR C 2 202 ? 41.81724 7.91343 -30.34903 1.000 21.10075 202 THR L CA 1
ATOM 4749 C C . THR C 2 202 ? 40.61749 8.51217 -29.63242 1.000 19.77466 202 THR L C 1
ATOM 4750 O O . THR C 2 202 ? 39.73326 7.78947 -29.15932 1.000 19.17799 202 THR L O 1
ATOM 4754 N N . GLN C 2 203 ? 40.58709 9.83436 -29.58111 1.000 20.57715 203 GLN L N 1
ATOM 4755 C CA . GLN C 2 203 ? 39.51918 10.59011 -28.93981 1.000 21.89211 203 GLN L CA 1
ATOM 4756 C C . GLN C 2 203 ? 39.19589 11.71167 -29.92287 1.000 23.00760 203 GLN L C 1
ATOM 4757 O O . GLN C 2 203 ? 39.81442 12.77713 -29.87758 1.000 23.20555 203 GLN L O 1
ATOM 4763 N N . GLY C 2 204 ? 38.25938 11.45472 -30.82663 1.000 23.36545 204 GLY L N 1
ATOM 4764 C CA . GLY C 2 204 ? 37.93648 12.45672 -31.83000 1.000 23.96823 204 GLY L CA 1
ATOM 4765 C C . GLY C 2 204 ? 39.13811 12.77579 -32.69952 1.000 24.41608 204 GLY L C 1
ATOM 4766 O O . GLY C 2 204 ? 39.70397 11.89781 -33.36152 1.000 27.52158 204 GLY L O 1
ATOM 4767 N N . THR C 2 205 ? 39.54123 14.04820 -32.70195 1.000 22.92157 205 THR L N 1
ATOM 4768 C CA . THR C 2 205 ? 40.66359 14.52862 -33.50185 1.000 22.94065 205 THR L CA 1
ATOM 4769 C C . THR C 2 205 ? 42.00814 14.39847 -32.79016 1.000 22.99987 205 THR L C 1
ATOM 4770 O O . THR C 2 205 ? 43.00645 14.93810 -33.27707 1.000 24.50069 205 THR L O 1
ATOM 4774 N N . THR C 2 206 ? 42.05350 13.69813 -31.66242 1.000 20.84421 206 THR L N 1
ATOM 4775 C CA . THR C 2 206 ? 43.26072 13.49773 -30.87544 1.000 20.45490 206 THR L CA 1
ATOM 4776 C C . THR C 2 206 ? 43.62180 12.01801 -30.90123 1.000 19.73385 206 THR L C 1
ATOM 4777 O O . THR C 2 206 ? 42.74752 11.15805 -30.78193 1.000 23.20210 206 THR L O 1
ATOM 4781 N N . SER C 2 207 ? 44.90488 11.71723 -31.06019 1.000 19.69308 207 SER L N 1
ATOM 4782 C CA . SER C 2 207 ? 45.38401 10.34818 -30.93553 1.000 20.81063 207 SER L CA 1
ATOM 4783 C C . SER C 2 207 ? 46.64593 10.34167 -30.08910 1.000 19.26445 207 SER L C 1
ATOM 4784 O O . SER C 2 207 ? 47.51195 11.20943 -30.23957 1.000 20.57665 207 SER L O 1
ATOM 4787 N N . VAL C 2 208 ? 46.73794 9.36369 -29.19470 1.000 18.33275 208 VAL L N 1
ATOM 4788 C CA . VAL C 2 208 ? 47.91860 9.14894 -28.37116 1.000 18.38425 208 VAL L CA 1
ATOM 4789 C C . VAL C 2 208 ? 48.37071 7.72677 -28.64613 1.000 18.45979 208 VAL L C 1
ATOM 4790 O O . VAL C 2 208 ? 47.57573 6.78449 -28.52487 1.000 19.14877 208 VAL L O 1
ATOM 4794 N N . VAL C 2 209 ? 49.62808 7.57803 -29.05391 1.000 18.38797 209 VAL L N 1
ATOM 4795 C CA . VAL C 2 209 ? 50.15930 6.32011 -29.55388 1.000 18.78049 209 VAL L CA 1
ATOM 4796 C C . VAL C 2 209 ? 51.35972 5.92402 -28.71047 1.000 19.01776 209 VAL L C 1
ATOM 4797 O O . VAL C 2 209 ? 52.22271 6.75666 -28.41135 1.000 20.64243 209 VAL L O 1
ATOM 4801 N N . GLN C 2 210 ? 51.42325 4.64929 -28.34432 1.000 17.56278 210 GLN L N 1
ATOM 4802 C CA . GLN C 2 210 ? 52.55021 4.12911 -27.58704 1.000 17.34354 210 GLN L CA 1
ATOM 4803 C C . GLN C 2 210 ? 52.93724 2.78537 -28.18166 1.000 16.00528 210 GLN L C 1
ATOM 4804 O O . GLN C 2 210 ? 52.06975 1.93289 -28.39683 1.000 16.91256 210 GLN L O 1
ATOM 4810 N N . SER C 2 211 ? 54.22681 2.60453 -28.46038 1.000 17.23883 211 SER L N 1
ATOM 4811 C CA . SER C 2 211 ? 54.72559 1.37601 -29.05516 1.000 16.18059 211 SER L CA 1
ATOM 4812 C C . SER C 2 211 ? 55.89929 0.84448 -28.25095 1.000 15.62679 211 SER L C 1
ATOM 4813 O O . SER C 2 211 ? 56.49107 1.54433 -27.42182 1.000 18.73891 211 SER L O 1
ATOM 4816 N N . PHE C 2 212 ? 56.24105 -0.41322 -28.51621 1.000 15.24542 212 PHE L N 1
ATOM 4817 C CA . PHE C 2 212 ? 57.53509 -0.93723 -28.11896 1.000 15.45057 212 PHE L CA 1
ATOM 4818 C C . PHE C 2 212 ? 58.04317 -1.83598 -29.22989 1.000 16.60572 212 PHE L C 1
ATOM 4819 O O . PHE C 2 212 ? 57.27110 -2.33197 -30.06341 1.000 17.50011 212 PHE L O 1
ATOM 4827 N N . ASN C 2 213 ? 59.35759 -2.02184 -29.24031 1.000 18.41942 213 ASN L N 1
ATOM 4828 C CA . ASN C 2 213 ? 60.01894 -2.93305 -30.16120 1.000 20.44183 213 ASN L CA 1
ATOM 4829 C C . ASN C 2 213 ? 60.44247 -4.16270 -29.37411 1.000 21.22357 213 ASN L C 1
ATOM 4830 O O . ASN C 2 213 ? 61.19619 -4.04824 -28.40103 1.000 20.90566 213 ASN L O 1
ATOM 4835 N N . ARG C 2 214 ? 59.96034 -5.33316 -29.80063 1.000 21.45468 214 ARG L N 1
ATOM 4836 C CA . ARG C 2 214 ? 60.18598 -6.55598 -29.03560 1.000 21.36492 214 ARG L CA 1
ATOM 4837 C C . ARG C 2 214 ? 61.66555 -6.77812 -28.74728 1.000 23.26174 214 ARG L C 1
ATOM 4838 O O . ARG C 2 214 ? 62.03918 -7.14473 -27.62553 1.000 23.74776 214 ARG L O 1
ATOM 4846 N N . GLY C 2 215 ? 62.52634 -6.53618 -29.73875 1.000 23.99354 215 GLY L N 1
ATOM 4847 C CA . GLY C 2 215 ? 63.95357 -6.74976 -29.56603 1.000 26.74632 215 GLY L CA 1
ATOM 4848 C C . GLY C 2 215 ? 64.60846 -5.84829 -28.53816 1.000 27.24898 215 GLY L C 1
ATOM 4849 O O . GLY C 2 215 ? 65.75260 -6.11584 -28.14682 1.000 28.95190 215 GLY L O 1
ATOM 4850 N N . ASP C 2 216 ? 63.92121 -4.79353 -28.10174 1.000 27.07319 216 ASP L N 1
ATOM 4851 C CA . ASP C 2 216 ? 64.46489 -3.85284 -27.13449 1.000 28.16405 216 ASP L CA 1
ATOM 4852 C C . ASP C 2 216 ? 63.97383 -4.11389 -25.72161 1.000 28.35676 216 ASP L C 1
ATOM 4853 O O . ASP C 2 216 ? 64.40050 -3.41860 -24.79474 1.000 28.00356 216 ASP L O 1
ATOM 4858 N N . CYS C 2 217 ? 63.10245 -5.09699 -25.53111 1.000 30.72565 217 CYS L N 1
ATOM 4859 C CA . CYS C 2 217 ? 62.60172 -5.39836 -24.20004 1.000 33.94200 217 CYS L CA 1
ATOM 4860 C C . CYS C 2 217 ? 63.05550 -6.77919 -23.74362 1.000 35.43017 217 CYS L C 1
ATOM 4861 O O . CYS C 2 217 ? 62.81821 -7.15927 -22.59762 1.000 37.90631 217 CYS L O 1
ATOM 4864 N N . VAL D 2 2 ? 58.99302 9.06862 28.25849 1.000 28.79292 2 VAL M N 1
ATOM 4865 C CA . VAL D 2 2 ? 58.59641 10.30714 27.59068 1.000 27.75365 2 VAL M CA 1
ATOM 4866 C C . VAL D 2 2 ? 57.20698 10.78024 28.01799 1.000 26.35329 2 VAL M C 1
ATOM 4867 O O . VAL D 2 2 ? 56.26636 9.99807 28.04361 1.000 27.52963 2 VAL M O 1
ATOM 4871 N N . VAL D 2 3 ? 57.08367 12.07019 28.32745 1.000 24.76616 3 VAL M N 1
ATOM 4872 C CA . VAL D 2 3 ? 55.81945 12.69502 28.70143 1.000 24.80139 3 VAL M CA 1
ATOM 4873 C C . VAL D 2 3 ? 55.51170 13.78631 27.68289 1.000 22.05032 3 VAL M C 1
ATOM 4874 O O . VAL D 2 3 ? 56.38121 14.60757 27.37088 1.000 21.49875 3 VAL M O 1
ATOM 4878 N N . MET D 2 4 ? 54.28366 13.78958 27.15905 1.000 19.97278 4 MET M N 1
ATOM 4879 C CA . MET D 2 4 ? 53.83884 14.79175 26.19160 1.000 20.20293 4 MET M CA 1
ATOM 4880 C C . MET D 2 4 ? 52.95510 15.81384 26.89982 1.000 19.00178 4 MET M C 1
ATOM 4881 O O . MET D 2 4 ? 51.92270 15.45247 27.47884 1.000 20.44211 4 MET M O 1
ATOM 4886 N N . THR D 2 5 ? 53.34803 17.08346 26.84104 1.000 17.35704 5 THR M N 1
ATOM 4887 C CA . THR D 2 5 ? 52.58788 18.16810 27.44802 1.000 18.41893 5 THR M CA 1
ATOM 4888 C C . THR D 2 5 ? 51.81966 18.86366 26.33485 1.000 17.57952 5 THR M C 1
ATOM 4889 O O . THR D 2 5 ? 52.41738 19.53451 25.48961 1.000 18.21186 5 THR M O 1
ATOM 4893 N N . GLN D 2 6 ? 50.50061 18.70272 26.33547 1.000 16.74570 6 GLN M N 1
ATOM 4894 C CA . GLN D 2 6 ? 49.64253 19.19207 25.26299 1.000 16.65093 6 GLN M CA 1
ATOM 4895 C C . GLN D 2 6 ? 48.87918 20.41277 25.75569 1.000 18.05774 6 GLN M C 1
ATOM 4896 O O . GLN D 2 6 ? 48.26502 20.36904 26.82947 1.000 20.99640 6 GLN M O 1
ATOM 4902 N N . THR D 2 7 ? 48.90730 21.48753 24.97210 1.000 17.51476 7 THR M N 1
ATOM 4903 C CA . THR D 2 7 ? 48.25413 22.74153 25.32386 1.000 17.92144 7 THR M CA 1
ATOM 4904 C C . THR D 2 7 ? 47.58814 23.31391 24.08364 1.000 17.28050 7 THR M C 1
ATOM 4905 O O . THR D 2 7 ? 48.01734 23.02966 22.96073 1.000 17.23234 7 THR M O 1
ATOM 4909 N N . PRO D 2 8 ? 46.51421 24.09481 24.25253 1.000 18.64296 8 PRO M N 1
ATOM 4910 C CA . PRO D 2 8 ? 45.78746 24.34670 25.50469 1.000 18.15703 8 PRO M CA 1
ATOM 4911 C C . PRO D 2 8 ? 44.88146 23.16895 25.83168 1.000 19.16632 8 PRO M C 1
ATOM 4912 O O . PRO D 2 8 ? 44.66592 22.29655 24.99495 1.000 19.82282 8 PRO M O 1
ATOM 4916 N N . ALA D 2 9 ? 44.33475 23.11035 27.04543 1.000 19.15560 9 ALA M N 1
ATOM 4917 C CA . ALA D 2 9 ? 43.36910 22.06381 27.36931 1.000 19.27814 9 ALA M CA 1
ATOM 4918 C C . ALA D 2 9 ? 42.05990 22.24681 26.61024 1.000 19.08784 9 ALA M C 1
ATOM 4919 O O . ALA D 2 9 ? 41.36697 21.26179 26.31617 1.000 19.80311 9 ALA M O 1
ATOM 4921 N N . SER D 2 10 ? 41.70382 23.48806 26.29736 1.000 19.01774 10 SER M N 1
ATOM 4922 C CA . SER D 2 10 ? 40.49883 23.78959 25.54059 1.000 19.70213 10 SER M CA 1
ATOM 4923 C C . SER D 2 10 ? 40.76966 25.02663 24.70190 1.000 20.02347 10 SER M C 1
ATOM 4924 O O . SER D 2 10 ? 41.50087 25.92853 25.12032 1.000 19.91336 10 SER M O 1
ATOM 4927 N N . VAL D 2 11 ? 40.17809 25.06581 23.51109 1.000 19.66292 11 VAL M N 1
ATOM 4928 C CA . VAL D 2 11 ? 40.37588 26.18975 22.60299 1.000 21.59668 11 VAL M CA 1
ATOM 4929 C C . VAL D 2 11 ? 39.10377 26.39113 21.79150 1.000 22.31896 11 VAL M C 1
ATOM 4930 O O . VAL D 2 11 ? 38.38183 25.43811 21.48498 1.000 21.61909 11 VAL M O 1
ATOM 4934 N N . GLU D 2 12 ? 38.84200 27.64550 21.43341 1.000 23.24572 12 GLU M N 1
ATOM 4935 C CA . GLU D 2 12 ? 37.61445 28.04618 20.76502 1.000 27.54801 12 GLU M CA 1
ATOM 4936 C C . GLU D 2 12 ? 37.96945 28.93558 19.58215 1.000 26.67151 12 GLU M C 1
ATOM 4937 O O . GLU D 2 12 ? 38.88978 29.75361 19.66982 1.000 27.36074 12 GLU M O 1
ATOM 4943 N N . ALA D 2 13 ? 37.23726 28.78297 18.47926 1.000 22.55357 13 ALA M N 1
ATOM 4944 C CA . ALA D 2 13 ? 37.37470 29.70653 17.35938 1.000 20.77475 13 ALA M CA 1
ATOM 4945 C C . ALA D 2 13 ? 36.09583 29.66969 16.54184 1.000 20.14245 13 ALA M C 1
ATOM 4946 O O . ALA D 2 13 ? 35.35169 28.68674 16.56610 1.000 19.93897 13 ALA M O 1
ATOM 4948 N N . ALA D 2 14 ? 35.85897 30.75286 15.80853 1.000 19.95219 14 ALA M N 1
ATOM 4949 C CA . ALA D 2 14 ? 34.66563 30.84679 14.98728 1.000 20.95486 14 ALA M CA 1
ATOM 4950 C C . ALA D 2 14 ? 34.72706 29.85058 13.83040 1.000 21.36025 14 ALA M C 1
ATOM 4951 O O . ALA D 2 14 ? 35.79999 29.42241 13.39265 1.000 19.58711 14 ALA M O 1
ATOM 4953 N N . VAL D 2 15 ? 33.54159 29.49147 13.32912 1.000 20.62833 15 VAL M N 1
ATOM 4954 C CA . VAL D 2 15 ? 33.45304 28.81604 12.04152 1.000 19.04550 15 VAL M CA 1
ATOM 4955 C C . VAL D 2 15 ? 34.25534 29.60628 11.01775 1.000 18.27236 15 VAL M C 1
ATOM 4956 O O . VAL D 2 15 ? 34.18567 30.84240 10.96051 1.000 19.30574 15 VAL M O 1
ATOM 4960 N N . GLY D 2 16 ? 35.04954 28.88773 10.22003 1.000 18.18271 16 GLY M N 1
ATOM 4961 C CA . GLY D 2 16 ? 35.94803 29.50064 9.27057 1.000 19.13126 16 GLY M CA 1
ATOM 4962 C C . GLY D 2 16 ? 37.29599 29.89074 9.83737 1.000 17.85921 16 GLY M C 1
ATOM 4963 O O . GLY D 2 16 ? 38.18522 30.27379 9.06594 1.000 19.32436 16 GLY M O 1
ATOM 4964 N N . GLY D 2 17 ? 37.47020 29.80866 11.15547 1.000 18.67138 17 GLY M N 1
ATOM 4965 C CA . GLY D 2 17 ? 38.68871 30.22322 11.81606 1.000 16.97055 17 GLY M CA 1
ATOM 4966 C C . GLY D 2 17 ? 39.72507 29.12280 11.91424 1.000 16.25578 17 GLY M C 1
ATOM 4967 O O . GLY D 2 17 ? 39.66384 28.10586 11.22349 1.000 16.25782 17 GLY M O 1
ATOM 4968 N N . THR D 2 18 ? 40.68924 29.33515 12.80761 1.000 16.20423 18 THR M N 1
ATOM 4969 C CA . THR D 2 18 ? 41.85542 28.47570 12.92234 1.000 16.00939 18 THR M CA 1
ATOM 4970 C C . THR D 2 18 ? 42.13427 28.23968 14.39495 1.000 17.40254 18 THR M C 1
ATOM 4971 O O . THR D 2 18 ? 42.10327 29.18552 15.19030 1.000 18.41362 18 THR M O 1
ATOM 4975 N N . VAL D 2 19 ? 42.38126 26.98112 14.75858 1.000 15.92942 19 VAL M N 1
ATOM 4976 C CA . VAL D 2 19 ? 42.86714 26.64439 16.09284 1.000 17.30056 19 VAL M CA 1
ATOM 4977 C C . VAL D 2 19 ? 44.21462 25.95578 15.96137 1.000 16.08529 19 VAL M C 1
ATOM 4978 O O . VAL D 2 19 ? 44.51033 25.30950 14.95112 1.000 16.27124 19 VAL M O 1
ATOM 4982 N N . THR D 2 20 ? 45.04028 26.10938 16.99373 1.000 15.37498 20 THR M N 1
ATOM 4983 C CA . THR D 2 20 ? 46.39341 25.57347 16.99697 1.000 15.26544 20 THR M CA 1
ATOM 4984 C C . THR D 2 20 ? 46.62307 24.84605 18.30865 1.000 15.48174 20 THR M C 1
ATOM 4985 O O . THR D 2 20 ? 46.34866 25.39802 19.38303 1.000 16.77357 20 THR M O 1
ATOM 4989 N N . ILE D 2 21 ? 47.14184 23.62610 18.21071 1.000 14.49493 21 ILE M N 1
ATOM 4990 C CA . ILE D 2 21 ? 47.40531 22.75826 19.35151 1.000 14.63260 21 ILE M CA 1
ATOM 4991 C C . ILE D 2 21 ? 48.88799 22.42346 19.35106 1.000 15.60618 21 ILE M C 1
ATOM 4992 O O . ILE D 2 21 ? 49.46078 22.12332 18.29959 1.000 15.69045 21 ILE M O 1
ATOM 4997 N N . LYS D 2 22 ? 49.50685 22.46906 20.52403 1.000 16.08351 22 LYS M N 1
ATOM 4998 C CA A LYS D 2 22 ? 50.93898 22.25688 20.66360 0.500 15.72818 22 LYS M CA 1
ATOM 4999 C CA B LYS D 2 22 ? 50.94027 22.26371 20.66781 0.500 16.10543 22 LYS M CA 1
ATOM 5000 C C . LYS D 2 22 ? 51.20553 21.09472 21.60694 1.000 17.02341 22 LYS M C 1
ATOM 5001 O O . LYS D 2 22 ? 50.50814 20.91992 22.61439 1.000 18.61112 22 LYS M O 1
ATOM 5012 N N . CYS D 2 23 ? 52.22129 20.30352 21.28238 1.000 17.81543 23 CYS M N 1
ATOM 5013 C CA . CYS D 2 23 ? 52.64714 19.20780 22.14088 1.000 17.11685 23 CYS M CA 1
ATOM 5014 C C . CYS D 2 23 ? 54.15403 19.26592 22.32389 1.000 17.64033 23 CYS M C 1
ATOM 5015 O O . CYS D 2 23 ? 54.90354 19.30582 21.34074 1.000 18.08775 23 CYS M O 1
ATOM 5018 N N . GLN D 2 24 ? 54.59187 19.27203 23.58162 1.000 16.23755 24 GLN M N 1
ATOM 5019 C CA . GLN D 2 24 ? 56.00467 19.33974 23.92526 1.000 16.63865 24 GLN M CA 1
ATOM 5020 C C . GLN D 2 24 ? 56.42061 18.01891 24.55411 1.000 16.51639 24 GLN M C 1
ATOM 5021 O O . GLN D 2 24 ? 55.74700 17.51847 25.46378 1.000 19.37683 24 GLN M O 1
ATOM 5027 N N . ALA D 2 25 ? 57.52653 17.45992 24.07611 1.000 17.66624 25 ALA M N 1
ATOM 5028 C CA . ALA D 2 25 ? 58.05208 16.20987 24.60362 1.000 18.35462 25 ALA M CA 1
ATOM 5029 C C . ALA D 2 25 ? 59.10739 16.48308 25.66580 1.000 20.43508 25 ALA M C 1
ATOM 5030 O O . ALA D 2 25 ? 59.90855 17.41366 25.53778 1.000 21.90613 25 ALA M O 1
ATOM 5032 N N . SER D 2 26 ? 59.12052 15.64798 26.70786 1.000 21.77825 26 SER M N 1
ATOM 5033 C CA . SER D 2 26 ? 60.09181 15.80911 27.78333 1.000 23.61581 26 SER M CA 1
ATOM 5034 C C . SER D 2 26 ? 61.51047 15.44808 27.36309 1.000 25.02171 26 SER M C 1
ATOM 5035 O O . SER D 2 26 ? 62.45062 15.72390 28.11451 1.000 27.15743 26 SER M O 1
ATOM 5038 N N . GLN D 2 27 ? 61.68898 14.84508 26.19213 1.000 26.81241 27 GLN M N 1
ATOM 5039 C CA . GLN D 2 27 ? 63.01400 14.60091 25.64020 1.000 31.42403 27 GLN M CA 1
ATOM 5040 C C . GLN D 2 27 ? 62.88188 14.52247 24.12916 1.000 29.84368 27 GLN M C 1
ATOM 5041 O O . GLN D 2 27 ? 61.78456 14.34192 23.60243 1.000 28.87050 27 GLN M O 1
ATOM 5047 N N . SER D 2 28 ? 64.01091 14.68085 23.43538 1.000 28.93694 28 SER M N 1
ATOM 5048 C CA . SER D 2 28 ? 64.00448 14.65578 21.97493 1.000 28.81592 28 SER M CA 1
ATOM 5049 C C . SER D 2 28 ? 63.41879 13.34421 21.47189 1.000 25.61904 28 SER M C 1
ATOM 5050 O O . SER D 2 28 ? 63.77826 12.26768 21.95542 1.000 28.21577 28 SER M O 1
ATOM 5053 N N . ILE D 2 29 ? 62.50078 13.44405 20.50459 1.000 23.87413 29 ILE M N 1
ATOM 5054 C CA . ILE D 2 29 ? 61.79862 12.29600 19.94074 1.000 22.73159 29 ILE M CA 1
ATOM 5055 C C . ILE D 2 29 ? 61.87668 12.36919 18.42159 1.000 22.23403 29 ILE M C 1
ATOM 5056 O O . ILE D 2 29 ? 62.18185 13.41215 17.83698 1.000 23.91563 29 ILE M O 1
ATOM 5061 N N . SER D 2 30 ? 61.56585 11.24632 17.78456 1.000 24.67668 30 SER M N 1
ATOM 5062 C CA . SER D 2 30 ? 61.57923 11.17221 16.33362 1.000 22.57850 30 SER M CA 1
ATOM 5063 C C . SER D 2 30 ? 60.27820 11.70876 15.74452 1.000 18.29006 30 SER M C 1
ATOM 5064 O O . SER D 2 30 ? 59.32919 12.07469 16.44869 1.000 17.04384 30 SER M O 1
ATOM 5067 N N . ASN D 2 31 ? 60.23181 11.74026 14.41658 1.000 19.84568 31 ASN M N 1
ATOM 5068 C CA . ASN D 2 31 ? 59.07455 12.25051 13.70207 1.000 19.05378 31 ASN M CA 1
ATOM 5069 C C . ASN D 2 31 ? 58.00161 11.19933 13.46030 1.000 15.94343 31 ASN M C 1
ATOM 5070 O O . ASN D 2 31 ? 57.06883 11.45911 12.69271 1.000 16.60083 31 ASN M O 1
ATOM 5075 N N . TYR D 2 32 ? 58.08755 10.03441 14.11022 1.000 16.65628 32 TYR M N 1
ATOM 5076 C CA . TYR D 2 32 ? 56.96342 9.09842 14.13545 1.000 16.38100 32 TYR M CA 1
ATOM 5077 C C . TYR D 2 32 ? 55.93139 9.61364 15.13826 1.000 15.71104 32 TYR M C 1
ATOM 5078 O O . TYR D 2 32 ? 55.75091 9.08746 16.23912 1.000 16.54795 32 TYR M O 1
ATOM 5087 N N . PHE D 2 33 ? 55.24018 10.67383 14.72228 1.000 15.27917 33 PHE M N 1
ATOM 5088 C CA . PHE D 2 33 ? 54.39120 11.46576 15.59454 1.000 14.98024 33 PHE M CA 1
ATOM 5089 C C . PHE D 2 33 ? 53.02603 11.56576 14.94282 1.000 13.66207 33 PHE M C 1
ATOM 5090 O O . PHE D 2 33 ? 52.93478 11.69016 13.71991 1.000 16.04161 33 PHE M O 1
ATOM 5098 N N . SER D 2 34 ? 51.96321 11.50228 15.74474 1.000 13.18068 34 SER M N 1
ATOM 5099 C CA . SER D 2 34 ? 50.62965 11.38661 15.16579 1.000 12.62077 34 SER M CA 1
ATOM 5100 C C . SER D 2 34 ? 49.62644 12.23491 15.93500 1.000 13.12265 34 SER M C 1
ATOM 5101 O O . SER D 2 34 ? 49.87113 12.67319 17.06732 1.000 14.00418 34 SER M O 1
ATOM 5104 N N . TRP D 2 35 ? 48.48561 12.46837 15.28402 1.000 13.18891 35 TRP M N 1
ATOM 5105 C CA . TRP D 2 35 ? 47.39318 13.25708 15.83504 1.000 12.57846 35 TRP M CA 1
ATOM 5106 C C . TRP D 2 35 ? 46.08489 12.52788 15.60114 1.000 13.83396 35 TRP M C 1
ATOM 5107 O O . TRP D 2 35 ? 45.87156 11.95002 14.52723 1.000 13.58580 35 TRP M O 1
ATOM 5118 N N . TYR D 2 36 ? 45.19642 12.60790 16.58987 1.000 14.83089 36 TYR M N 1
ATOM 5119 C CA . TYR D 2 36 ? 43.92607 11.90261 16.58927 1.000 14.29751 36 TYR M CA 1
ATOM 5120 C C . TYR D 2 36 ? 42.79872 12.86732 16.90904 1.000 13.58856 36 TYR M C 1
ATOM 5121 O O . TYR D 2 36 ? 42.97571 13.83815 17.65411 1.000 14.70315 36 TYR M O 1
ATOM 5130 N N . GLN D 2 37 ? 41.63178 12.57906 16.34198 1.000 12.33709 37 GLN M N 1
ATOM 5131 C CA . GLN D 2 37 ? 40.39539 13.29118 16.63030 1.000 12.80071 37 GLN M CA 1
ATOM 5132 C C . GLN D 2 37 ? 39.44599 12.30839 17.29517 1.000 14.53303 37 GLN M C 1
ATOM 5133 O O . GLN D 2 37 ? 39.23949 11.20448 16.77929 1.000 16.08877 37 GLN M O 1
ATOM 5139 N N . GLN D 2 38 ? 38.83649 12.70508 18.41244 1.000 14.09121 38 GLN M N 1
ATOM 5140 C CA . GLN D 2 38 ? 37.90413 11.81710 19.09871 1.000 14.76829 38 GLN M CA 1
ATOM 5141 C C . GLN D 2 38 ? 36.61720 12.54805 19.43382 1.000 16.05452 38 GLN M C 1
ATOM 5142 O O . GLN D 2 38 ? 36.64297 13.58406 20.10570 1.000 16.68153 38 GLN M O 1
ATOM 5148 N N . LYS D 2 39 ? 35.49788 11.99355 18.99097 1.000 17.91814 39 LYS M N 1
ATOM 5149 C CA . LYS D 2 39 ? 34.20847 12.53608 19.36314 1.000 18.56663 39 LYS M CA 1
ATOM 5150 C C . LYS D 2 39 ? 33.57745 11.66926 20.44706 1.000 19.59003 39 LYS M C 1
ATOM 5151 O O . LYS D 2 39 ? 33.88313 10.47623 20.55039 1.000 20.08123 39 LYS M O 1
ATOM 5157 N N . PRO D 2 40 ? 32.72015 12.23923 21.29186 1.000 22.10077 40 PRO M N 1
ATOM 5158 C CA . PRO D 2 40 ? 32.20312 11.48174 22.43926 1.000 24.79962 40 PRO M CA 1
ATOM 5159 C C . PRO D 2 40 ? 31.51475 10.19574 22.01242 1.000 25.20228 40 PRO M C 1
ATOM 5160 O O . PRO D 2 40 ? 30.74302 10.16815 21.05214 1.000 25.74137 40 PRO M O 1
ATOM 5164 N N . GLY D 2 41 ? 31.82404 9.11687 22.73072 1.000 27.43788 41 GLY M N 1
ATOM 5165 C CA . GLY D 2 41 ? 31.25051 7.81685 22.45663 1.000 28.10981 41 GLY M CA 1
ATOM 5166 C C . GLY D 2 41 ? 31.93512 7.01794 21.37119 1.000 27.00680 41 GLY M C 1
ATOM 5167 O O . GLY D 2 41 ? 31.56105 5.86140 21.15235 1.000 28.74965 41 GLY M O 1
ATOM 5168 N N . GLN D 2 42 ? 32.92406 7.57828 20.69329 1.000 22.65070 42 GLN M N 1
ATOM 5169 C CA . GLN D 2 42 ? 33.59283 6.93237 19.57800 1.000 22.16831 42 GLN M CA 1
ATOM 5170 C C . GLN D 2 42 ? 35.05503 6.68394 19.91817 1.000 21.60649 42 GLN M C 1
ATOM 5171 O O . GLN D 2 42 ? 35.61668 7.35084 20.79479 1.000 20.40964 42 GLN M O 1
ATOM 5177 N N . PRO D 2 43 ? 35.70865 5.73862 19.24644 1.000 20.71838 43 PRO M N 1
ATOM 5178 C CA . PRO D 2 43 ? 37.15667 5.62572 19.38508 1.000 18.41533 43 PRO M CA 1
ATOM 5179 C C . PRO D 2 43 ? 37.83809 6.77767 18.67155 1.000 16.60297 43 PRO M C 1
ATOM 5180 O O . PRO D 2 43 ? 37.22360 7.46038 17.83815 1.000 17.58734 43 PRO M O 1
ATOM 5184 N N . PRO D 2 44 ? 39.10257 7.03196 18.98406 1.000 15.29140 44 PRO M N 1
ATOM 5185 C CA . PRO D 2 44 ? 39.85087 8.05862 18.25846 1.000 15.82062 44 PRO M CA 1
ATOM 5186 C C . PRO D 2 44 ? 39.97533 7.70098 16.78750 1.000 16.74374 44 PRO M C 1
ATOM 5187 O O . PRO D 2 44 ? 39.95996 6.52590 16.40471 1.000 18.75095 44 PRO M O 1
ATOM 5191 N N . LYS D 2 45 ? 40.10936 8.73914 15.96499 1.000 15.38495 45 LYS M N 1
ATOM 5192 C CA . LYS D 2 45 ? 40.34734 8.61071 14.53374 1.000 15.59997 45 LYS M CA 1
ATOM 5193 C C . LYS D 2 45 ? 41.71024 9.20780 14.20594 1.000 14.87423 45 LYS M C 1
ATOM 5194 O O . LYS D 2 45 ? 41.98969 10.35382 14.57582 1.000 15.33935 45 LYS M O 1
ATOM 5200 N N . LEU D 2 46 ? 42.55283 8.43971 13.51003 1.000 14.50856 46 LEU M N 1
ATOM 5201 C CA . LEU D 2 46 ? 43.87174 8.92810 13.12070 1.000 14.45906 46 LEU M CA 1
ATOM 5202 C C . LEU D 2 46 ? 43.73353 10.02074 12.05560 1.000 15.14885 46 LEU M C 1
ATOM 5203 O O . LEU D 2 46 ? 43.09728 9.81075 11.01386 1.000 16.15299 46 LEU M O 1
ATOM 5208 N N . LEU D 2 47 ? 44.31539 11.19549 12.31952 1.000 14.34280 47 LEU M N 1
ATOM 5209 C CA . LEU D 2 47 ? 44.33046 12.29214 11.35213 1.000 14.90017 47 LEU M CA 1
ATOM 5210 C C . LEU D 2 47 ? 45.63809 12.38738 10.57968 1.000 15.15084 47 LEU M C 1
ATOM 5211 O O . LEU D 2 47 ? 45.62524 12.60938 9.36125 1.000 15.93831 47 LEU M O 1
ATOM 5216 N N . ILE D 2 48 ? 46.76539 12.26387 11.27988 1.000 14.60674 48 ILE M N 1
ATOM 5217 C CA . ILE D 2 48 ? 48.09223 12.53764 10.74990 1.000 14.75152 48 ILE M CA 1
ATOM 5218 C C . ILE D 2 48 ? 49.04973 11.53195 11.36869 1.000 14.55925 48 ILE M C 1
ATOM 5219 O O . ILE D 2 48 ? 48.94734 11.22718 12.56147 1.000 14.63135 48 ILE M O 1
ATOM 5224 N N . TYR D 2 49 ? 49.97359 11.01040 10.56049 1.000 14.24135 49 TYR M N 1
ATOM 5225 C CA . TYR D 2 49 ? 51.06615 10.17617 11.04912 1.000 13.00629 49 TYR M CA 1
ATOM 5226 C C . TYR D 2 49 ? 52.37091 10.66424 10.43061 1.000 13.38658 49 TYR M C 1
ATOM 5227 O O . TYR D 2 49 ? 52.37710 11.48322 9.50632 1.000 14.77371 49 TYR M O 1
ATOM 5236 N N . LYS D 2 50 ? 53.49286 10.17784 10.95679 1.000 13.96647 50 LYS M N 1
ATOM 5237 C CA . LYS D 2 50 ? 54.80813 10.66050 10.52163 1.000 14.99743 50 LYS M CA 1
ATOM 5238 C C . LYS D 2 50 ? 54.88057 12.19095 10.55861 1.000 16.33288 50 LYS M C 1
ATOM 5239 O O . LYS D 2 50 ? 55.43981 12.83619 9.66214 1.000 16.50275 50 LYS M O 1
ATOM 5245 N N . ALA D 2 51 ? 54.28540 12.77225 11.60824 1.000 15.29990 51 ALA M N 1
ATOM 5246 C CA . ALA D 2 51 ? 54.30419 14.20787 11.90567 1.000 15.50908 51 ALA M CA 1
ATOM 5247 C C . ALA D 2 51 ? 53.41828 15.03997 10.98693 1.000 16.79564 51 ALA M C 1
ATOM 5248 O O . ALA D 2 51 ? 52.75942 15.97967 11.44314 1.000 16.92371 51 ALA M O 1
ATOM 5250 N N . SER D 2 52 ? 53.39344 14.72679 9.69321 1.000 16.34232 52 SER M N 1
ATOM 5251 C CA . SER D 2 52 ? 52.72765 15.61948 8.75678 1.000 15.79449 52 SER M CA 1
ATOM 5252 C C . SER D 2 52 ? 51.96416 14.92265 7.64498 1.000 15.08266 52 SER M C 1
ATOM 5253 O O . SER D 2 52 ? 51.38759 15.61958 6.80519 1.000 16.90810 52 SER M O 1
ATOM 5256 N N . THR D 2 53 ? 51.93518 13.59519 7.59640 1.000 15.39772 53 THR M N 1
ATOM 5257 C CA . THR D 2 53 ? 51.23495 12.90435 6.52284 1.000 15.21446 53 THR M CA 1
ATOM 5258 C C . THR D 2 53 ? 49.76861 12.72434 6.88354 1.000 15.45569 53 THR M C 1
ATOM 5259 O O . THR D 2 53 ? 49.44707 12.20561 7.95765 1.000 16.73107 53 THR M O 1
ATOM 5263 N N . LEU D 2 54 ? 48.88325 13.14373 5.98055 1.000 16.14638 54 LEU M N 1
ATOM 5264 C CA . LEU D 2 54 ? 47.45250 13.00950 6.21750 1.000 16.44789 54 LEU M CA 1
ATOM 5265 C C . LEU D 2 54 ? 47.00832 11.56281 6.04913 1.000 16.28723 54 LEU M C 1
ATOM 5266 O O . LEU D 2 54 ? 47.38778 10.88426 5.08773 1.000 20.42663 54 LEU M O 1
ATOM 5271 N N . ALA D 2 55 ? 46.17627 11.10255 6.97736 1.000 15.82610 55 ALA M N 1
ATOM 5272 C CA . ALA D 2 55 ? 45.52365 9.82158 6.80283 1.000 18.04648 55 ALA M CA 1
ATOM 5273 C C . ALA D 2 55 ? 44.52022 9.91109 5.65761 1.000 19.66167 55 ALA M C 1
ATOM 5274 O O . ALA D 2 55 ? 44.09143 10.99940 5.25065 1.000 19.75705 55 ALA M O 1
ATOM 5276 N N . SER D 2 56 ? 44.15354 8.74361 5.13668 1.000 22.32008 56 SER M N 1
ATOM 5277 C CA . SER D 2 56 ? 43.24542 8.66829 4.00134 1.000 25.18017 56 SER M CA 1
ATOM 5278 C C . SER D 2 56 ? 41.97325 9.45425 4.28205 1.000 25.63470 56 SER M C 1
ATOM 5279 O O . SER D 2 56 ? 41.35431 9.29913 5.33925 1.000 26.00497 56 SER M O 1
ATOM 5282 N N . GLY D 2 57 ? 41.60550 10.32525 3.33977 1.000 25.15092 57 GLY M N 1
ATOM 5283 C CA . GLY D 2 57 ? 40.37923 11.09222 3.42960 1.000 26.08906 57 GLY M CA 1
ATOM 5284 C C . GLY D 2 57 ? 40.40779 12.31771 4.32302 1.000 26.11084 57 GLY M C 1
ATOM 5285 O O . GLY D 2 57 ? 39.39424 13.02613 4.40032 1.000 27.42217 57 GLY M O 1
ATOM 5286 N N . VAL D 2 58 ? 41.51109 12.59531 5.00839 1.000 23.33593 58 VAL M N 1
ATOM 5287 C CA . VAL D 2 58 ? 41.58661 13.76906 5.87948 1.000 22.76524 58 VAL M CA 1
ATOM 5288 C C . VAL D 2 58 ? 41.97690 14.99109 5.05370 1.000 22.50192 58 VAL M C 1
ATOM 5289 O O . VAL D 2 58 ? 42.99576 14.95508 4.34791 1.000 23.76623 58 VAL M O 1
ATOM 5293 N N . PRO D 2 59 ? 41.21114 16.08140 5.10133 1.000 24.16258 59 PRO M N 1
ATOM 5294 C CA . PRO D 2 59 ? 41.53065 17.25153 4.27415 1.000 26.30404 59 PRO M CA 1
ATOM 5295 C C . PRO D 2 59 ? 42.75215 17.99999 4.78901 1.000 27.48460 59 PRO M C 1
ATOM 5296 O O . PRO D 2 59 ? 43.10640 17.95021 5.97122 1.000 26.26563 59 PRO M O 1
ATOM 5300 N N . SER D 2 60 ? 43.39837 18.71712 3.86652 1.000 28.65853 60 SER M N 1
ATOM 5301 C CA . SER D 2 60 ? 44.66761 19.36776 4.16773 1.000 28.92251 60 SER M CA 1
ATOM 5302 C C . SER D 2 60 ? 44.52559 20.57126 5.08416 1.000 26.19999 60 SER M C 1
ATOM 5303 O O . SER D 2 60 ? 45.54989 21.14019 5.47508 1.000 27.18218 60 SER M O 1
ATOM 5306 N N . ARG D 2 61 ? 43.30431 20.97567 5.43991 1.000 23.75444 61 ARG M N 1
ATOM 5307 C CA . ARG D 2 61 ? 43.14525 22.00107 6.46383 1.000 21.07580 61 ARG M CA 1
ATOM 5308 C C . ARG D 2 61 ? 43.49105 21.48972 7.85737 1.000 18.63189 61 ARG M C 1
ATOM 5309 O O . ARG D 2 61 ? 43.52757 22.28295 8.80029 1.000 18.95537 61 ARG M O 1
ATOM 5317 N N . PHE D 2 62 ? 43.71973 20.19404 8.01653 1.000 16.88028 62 PHE M N 1
ATOM 5318 C CA . PHE D 2 62 ? 44.42979 19.67664 9.17829 1.000 14.87561 62 PHE M CA 1
ATOM 5319 C C . PHE D 2 62 ? 45.90547 19.60719 8.81138 1.000 16.24412 62 PHE M C 1
ATOM 5320 O O . PHE D 2 62 ? 46.28254 18.86667 7.89647 1.000 20.74116 62 PHE M O 1
ATOM 5328 N N . LYS D 2 63 ? 46.73629 20.38858 9.49663 1.000 14.98567 63 LYS M N 1
ATOM 5329 C CA . LYS D 2 63 ? 48.15546 20.46408 9.16655 1.000 15.81830 63 LYS M CA 1
ATOM 5330 C C . LYS D 2 63 ? 48.99875 20.10745 10.38296 1.000 16.40876 63 LYS M C 1
ATOM 5331 O O . LYS D 2 63 ? 48.98887 20.82763 11.38664 1.000 17.18188 63 LYS M O 1
ATOM 5337 N N . GLY D 2 64 ? 49.73118 19.00080 10.28952 1.000 14.13234 64 GLY M N 1
ATOM 5338 C CA . GLY D 2 64 ? 50.69413 18.63993 11.31568 1.000 15.58617 64 GLY M CA 1
ATOM 5339 C C . GLY D 2 64 ? 52.07509 19.16350 10.95503 1.000 15.43516 64 GLY M C 1
ATOM 5340 O O . GLY D 2 64 ? 52.48766 19.12773 9.79304 1.000 17.02689 64 GLY M O 1
ATOM 5341 N N . SER D 2 65 ? 52.80249 19.62181 11.96952 1.000 15.13512 65 SER M N 1
ATOM 5342 C CA . SER D 2 65 ? 54.14289 20.14935 11.74012 1.000 16.07476 65 SER M CA 1
ATOM 5343 C C . SER D 2 65 ? 54.98626 19.95845 12.99772 1.000 16.44439 65 SER M C 1
ATOM 5344 O O . SER D 2 65 ? 54.50669 19.46893 14.02399 1.000 16.07762 65 SER M O 1
ATOM 5347 N N . GLY D 2 66 ? 56.24751 20.37853 12.91706 1.000 15.75448 66 GLY M N 1
ATOM 5348 C CA . GLY D 2 66 ? 57.16192 20.29927 14.04124 1.000 15.75606 66 GLY M CA 1
ATOM 5349 C C . GLY D 2 66 ? 58.13727 19.13964 13.92441 1.000 18.23121 66 GLY M C 1
ATOM 5350 O O . GLY D 2 66 ? 58.10603 18.33484 12.98596 1.000 19.62480 66 GLY M O 1
ATOM 5351 N N . SER D 2 67 ? 59.01486 19.06488 14.92750 1.000 18.22959 67 SER M N 1
ATOM 5352 C CA . SER D 2 67 ? 60.09292 18.08813 15.02377 1.000 18.49362 67 SER M CA 1
ATOM 5353 C C . SER D 2 67 ? 60.77276 18.29854 16.37340 1.000 19.26537 67 SER M C 1
ATOM 5354 O O . SER D 2 67 ? 60.48355 19.26069 17.09685 1.000 18.19404 67 SER M O 1
ATOM 5357 N N . GLY D 2 68 ? 61.67935 17.38144 16.70479 1.000 19.53010 68 GLY M N 1
ATOM 5358 C CA . GLY D 2 68 ? 62.50553 17.52500 17.89058 1.000 20.87325 68 GLY M CA 1
ATOM 5359 C C . GLY D 2 68 ? 61.75986 17.28809 19.18691 1.000 20.86820 68 GLY M C 1
ATOM 5360 O O . GLY D 2 68 ? 61.49465 16.13872 19.56077 1.000 23.45526 68 GLY M O 1
ATOM 5361 N N . THR D 2 69 ? 61.42264 18.36931 19.88826 1.000 19.78585 69 THR M N 1
ATOM 5362 C CA . THR D 2 69 ? 60.66029 18.28381 21.12893 1.000 22.10018 69 THR M CA 1
ATOM 5363 C C . THR D 2 69 ? 59.33236 19.02120 21.05226 1.000 21.64517 69 THR M C 1
ATOM 5364 O O . THR D 2 69 ? 58.66459 19.17053 22.08249 1.000 22.47084 69 THR M O 1
ATOM 5368 N N . GLU D 2 70 ? 58.92348 19.48958 19.87330 1.000 18.82541 70 GLU M N 1
ATOM 5369 C CA . GLU D 2 70 ? 57.72862 20.32346 19.80031 1.000 17.97312 70 GLU M CA 1
ATOM 5370 C C . GLU D 2 70 ? 57.01659 20.13191 18.47217 1.000 16.16239 70 GLU M C 1
ATOM 5371 O O . GLU D 2 70 ? 57.59853 20.39137 17.41132 1.000 17.07593 70 GLU M O 1
ATOM 5377 N N . PHE D 2 71 ? 55.75708 19.70090 18.54397 1.000 15.27947 71 PHE M N 1
ATOM 5378 C CA . PHE D 2 71 ? 54.93005 19.42415 17.38010 1.000 14.97990 71 PHE M CA 1
ATOM 5379 C C . PHE D 2 71 ? 53.63095 20.20719 17.48047 1.000 15.05538 71 PHE M C 1
ATOM 5380 O O . PHE D 2 71 ? 53.17707 20.55511 18.57658 1.000 16.08989 71 PHE M O 1
ATOM 5388 N N . THR D 2 72 ? 53.03285 20.48118 16.32189 1.000 14.67133 72 THR M N 1
ATOM 5389 C CA . THR D 2 72 ? 51.89139 21.37643 16.23918 1.000 14.22010 72 THR M CA 1
ATOM 5390 C C . THR D 2 72 ? 50.85403 20.81523 15.27844 1.000 13.48705 72 THR M C 1
ATOM 5391 O O . THR D 2 72 ? 51.20144 20.23414 14.23868 1.000 13.80920 72 THR M O 1
ATOM 5395 N N . LEU D 2 73 ? 49.58475 20.96511 15.65319 1.000 13.44452 73 LEU M N 1
ATOM 5396 C CA . LEU D 2 73 ? 48.44889 20.71347 14.77238 1.000 13.65123 73 LEU M CA 1
ATOM 5397 C C . LEU D 2 73 ? 47.72572 22.03506 14.54911 1.000 13.76004 73 LEU M C 1
ATOM 5398 O O . LEU D 2 73 ? 47.32501 22.70314 15.50993 1.000 14.95640 73 LEU M O 1
ATOM 5403 N N . THR D 2 74 ? 47.55599 22.41357 13.28751 1.000 13.02042 74 THR M N 1
ATOM 5404 C CA . THR D 2 74 ? 46.81602 23.61295 12.91949 1.000 14.48874 74 THR M CA 1
ATOM 5405 C C . THR D 2 74 ? 45.57431 23.16317 12.16744 1.000 15.33053 74 THR M C 1
ATOM 5406 O O . THR D 2 74 ? 45.68346 22.46048 11.15594 1.000 15.47227 74 THR M O 1
ATOM 5410 N N . ILE D 2 75 ? 44.40134 23.53974 12.66368 1.000 15.42369 75 ILE M N 1
ATOM 5411 C CA . ILE D 2 75 ? 43.13843 23.23774 11.99188 1.000 14.84020 75 ILE M CA 1
ATOM 5412 C C . ILE D 2 75 ? 42.58172 24.55531 11.48870 1.000 15.11411 75 ILE M C 1
ATOM 5413 O O . ILE D 2 75 ? 42.19232 25.41447 12.29221 1.000 15.61185 75 ILE M O 1
ATOM 5418 N N . SER D 2 76 ? 42.52953 24.72430 10.16960 1.000 16.26625 76 SER M N 1
ATOM 5419 C CA . SER D 2 76 ? 42.00091 25.94519 9.57918 1.000 16.01154 76 SER M CA 1
ATOM 5420 C C . SER D 2 76 ? 40.65304 25.66783 8.91363 1.000 16.39247 76 SER M C 1
ATOM 5421 O O . SER D 2 76 ? 40.18393 24.52524 8.85592 1.000 17.36948 76 SER M O 1
ATOM 5424 N N . ASP D 2 77 ? 40.02542 26.74145 8.42330 1.000 16.46125 77 ASP M N 1
ATOM 5425 C CA . ASP D 2 77 ? 38.68082 26.68006 7.84752 1.000 17.58109 77 ASP M CA 1
ATOM 5426 C C . ASP D 2 77 ? 37.74166 25.84922 8.72354 1.000 17.86255 77 ASP M C 1
ATOM 5427 O O . ASP D 2 77 ? 37.05148 24.93585 8.26175 1.000 17.70184 77 ASP M O 1
ATOM 5432 N N . LEU D 2 78 ? 37.73128 26.18742 10.01663 1.000 16.32967 78 LEU M N 1
ATOM 5433 C CA . LEU D 2 78 ? 37.07720 25.36434 11.02564 1.000 17.12428 78 LEU M CA 1
ATOM 5434 C C . LEU D 2 78 ? 35.59495 25.17170 10.70926 1.000 16.84264 78 LEU M C 1
ATOM 5435 O O . LEU D 2 78 ? 34.90286 26.10457 10.28899 1.000 17.46888 78 LEU M O 1
ATOM 5440 N N . GLU D 2 79 ? 35.11564 23.94572 10.90589 1.000 17.41261 79 GLU M N 1
ATOM 5441 C CA . GLU D 2 79 ? 33.72417 23.58217 10.68086 1.000 17.77522 79 GLU M CA 1
ATOM 5442 C C . GLU D 2 79 ? 33.12426 23.05629 11.97940 1.000 17.35685 79 GLU M C 1
ATOM 5443 O O . GLU D 2 79 ? 33.83636 22.55938 12.85829 1.000 17.26542 79 GLU M O 1
ATOM 5449 N N . CYS D 2 80 ? 31.79525 23.15318 12.08910 1.000 17.90367 80 CYS M N 1
ATOM 5450 C CA . CYS D 2 80 ? 31.11925 22.57040 13.24361 1.000 17.25956 80 CYS M CA 1
ATOM 5451 C C . CYS D 2 80 ? 31.45443 21.09263 13.40713 1.000 18.64421 80 CYS M C 1
ATOM 5452 O O . CYS D 2 80 ? 31.56464 20.60576 14.53904 1.000 18.96391 80 CYS M O 1
ATOM 5455 N N . ALA D 2 81 ? 31.65494 20.37008 12.30130 1.000 17.81396 81 ALA M N 1
ATOM 5456 C CA . ALA D 2 81 ? 31.99055 18.95606 12.39222 1.000 19.44588 81 ALA M CA 1
ATOM 5457 C C . ALA D 2 81 ? 33.37322 18.70973 12.99130 1.000 18.03149 81 ALA M C 1
ATOM 5458 O O . ALA D 2 81 ? 33.68358 17.56053 13.32842 1.000 19.10987 81 ALA M O 1
ATOM 5460 N N . ASP D 2 82 ? 34.20630 19.74600 13.12726 1.000 16.17521 82 ASP M N 1
ATOM 5461 C CA . ASP D 2 82 ? 35.51558 19.58456 13.74383 1.000 15.55267 82 ASP M CA 1
ATOM 5462 C C . ASP D 2 82 ? 35.46839 19.60872 15.26901 1.000 16.72643 82 ASP M C 1
ATOM 5463 O O . ASP D 2 82 ? 36.51074 19.39506 15.90404 1.000 17.94644 82 ASP M O 1
ATOM 5468 N N . ALA D 2 83 ? 34.31109 19.89274 15.86818 1.000 15.92738 83 ALA M N 1
ATOM 5469 C CA . ALA D 2 83 ? 34.19073 19.85783 17.32408 1.000 15.96638 83 ALA M CA 1
ATOM 5470 C C . ALA D 2 83 ? 34.52046 18.46390 17.83261 1.000 16.81912 83 ALA M C 1
ATOM 5471 O O . ALA D 2 83 ? 33.87043 17.48233 17.45379 1.000 19.10430 83 ALA M O 1
ATOM 5473 N N . ALA D 2 84 ? 35.53040 18.37930 18.69753 1.000 14.46964 84 ALA M N 1
ATOM 5474 C CA . ALA D 2 84 ? 36.03398 17.08828 19.14637 1.000 15.33187 84 ALA M CA 1
ATOM 5475 C C . ALA D 2 84 ? 37.14425 17.32786 20.14755 1.000 15.55405 84 ALA M C 1
ATOM 5476 O O . ALA D 2 84 ? 37.52692 18.47503 20.39220 1.000 17.95602 84 ALA M O 1
ATOM 5478 N N . THR D 2 85 ? 37.64959 16.25461 20.74080 1.000 15.72493 85 THR M N 1
ATOM 5479 C CA . THR D 2 85 ? 38.88439 16.30173 21.51043 1.000 15.91741 85 THR M CA 1
ATOM 5480 C C . THR D 2 85 ? 39.99510 15.70994 20.65519 1.000 15.62320 85 THR M C 1
ATOM 5481 O O . THR D 2 85 ? 39.82473 14.63331 20.06554 1.000 18.16418 85 THR M O 1
ATOM 5485 N N . TYR D 2 86 ? 41.12563 16.41497 20.58454 1.000 14.17046 86 TYR M N 1
ATOM 5486 C CA . TYR D 2 86 ? 42.26181 16.00927 19.77015 1.000 13.94658 86 TYR M CA 1
ATOM 5487 C C . TYR D 2 86 ? 43.41936 15.60589 20.67687 1.000 14.31307 86 TYR M C 1
ATOM 5488 O O . TYR D 2 86 ? 43.60419 16.19179 21.75325 1.000 15.72207 86 TYR M O 1
ATOM 5497 N N . TYR D 2 87 ? 44.17581 14.58216 20.25907 1.000 14.41947 87 TYR M N 1
ATOM 5498 C CA . TYR D 2 87 ? 45.31338 14.07177 21.01911 1.000 14.47472 87 TYR M CA 1
ATOM 5499 C C . TYR D 2 87 ? 46.53138 13.97079 20.11774 1.000 14.35687 87 TYR M C 1
ATOM 5500 O O . TYR D 2 87 ? 46.42254 13.53780 18.96768 1.000 14.92486 87 TYR M O 1
ATOM 5509 N N . CYS D 2 88 ? 47.69450 14.33802 20.64835 1.000 12.65122 88 CYS M N 1
ATOM 5510 C CA . CYS D 2 88 ? 48.94606 14.00894 19.98381 1.000 13.62914 88 CYS M CA 1
ATOM 5511 C C . CYS D 2 88 ? 49.47958 12.69070 20.52747 1.000 14.05323 88 CYS M C 1
ATOM 5512 O O . CYS D 2 88 ? 49.07450 12.21839 21.59716 1.000 14.49980 88 CYS M O 1
ATOM 5515 N N . GLN D 2 89 ? 50.40051 12.09268 19.77503 1.000 13.92598 89 GLN M N 1
ATOM 5516 C CA . GLN D 2 89 ? 50.98920 10.83053 20.19125 1.000 14.83692 89 GLN M CA 1
ATOM 5517 C C . GLN D 2 89 ? 52.40931 10.71000 19.65859 1.000 14.02077 89 GLN M C 1
ATOM 5518 O O . GLN D 2 89 ? 52.64289 10.87687 18.45490 1.000 14.99851 89 GLN M O 1
ATOM 5524 N N . SER D 2 90 ? 53.35002 10.42252 20.55839 1.000 13.55509 90 SER M N 1
ATOM 5525 C CA . SER D 2 90 ? 54.73964 10.16388 20.20581 1.000 14.37171 90 SER M CA 1
ATOM 5526 C C . SER D 2 90 ? 55.01607 8.66759 20.22573 1.000 15.22429 90 SER M C 1
ATOM 5527 O O . SER D 2 90 ? 54.52412 7.94554 21.09818 1.000 20.48241 90 SER M O 1
ATOM 5530 N N . PHE D 2 91 ? 55.82412 8.20706 19.27958 1.000 15.39905 91 PHE M N 1
ATOM 5531 C CA . PHE D 2 91 ? 56.50794 6.93134 19.41515 1.000 15.24033 91 PHE M CA 1
ATOM 5532 C C . PHE D 2 91 ? 57.96009 7.22449 19.75868 1.000 16.40989 91 PHE M C 1
ATOM 5533 O O . PHE D 2 91 ? 58.58787 8.08136 19.12692 1.000 18.20716 91 PHE M O 1
ATOM 5541 N N . TYR D 2 92 ? 58.49495 6.51895 20.75236 1.000 16.23663 92 TYR M N 1
ATOM 5542 C CA . TYR D 2 92 ? 59.85832 6.76595 21.19307 1.000 17.62981 92 TYR M CA 1
ATOM 5543 C C . TYR D 2 92 ? 60.49865 5.43662 21.55520 1.000 17.99103 92 TYR M C 1
ATOM 5544 O O . TYR D 2 92 ? 59.81574 4.46086 21.88280 1.000 17.39651 92 TYR M O 1
ATOM 5553 N N . GLY D 2 93 ? 61.82057 5.40045 21.48194 1.000 19.08145 93 GLY M N 1
ATOM 5554 C CA . GLY D 2 93 ? 62.51717 4.16030 21.76045 1.000 20.80432 93 GLY M CA 1
ATOM 5555 C C . GLY D 2 93 ? 64.01088 4.37019 21.73229 1.000 22.06331 93 GLY M C 1
ATOM 5556 O O . GLY D 2 93 ? 64.50936 5.49297 21.58627 1.000 25.77407 93 GLY M O 1
ATOM 5557 N N . SER D 2 94 ? 64.72165 3.26057 21.86932 1.000 21.63333 94 SER M N 1
ATOM 5558 C CA . SER D 2 94 ? 66.16831 3.27232 21.99065 1.000 24.42953 94 SER M CA 1
ATOM 5559 C C . SER D 2 94 ? 66.71158 2.06837 21.24729 1.000 24.25889 94 SER M C 1
ATOM 5560 O O . SER D 2 94 ? 66.16986 0.96798 21.36459 1.000 24.97246 94 SER M O 1
ATOM 5563 N N . VAL D 2 95 ? 67.77513 2.28160 20.46926 1.000 24.78542 95 VAL M N 1
ATOM 5564 C CA . VAL D 2 95 ? 68.42876 1.16132 19.79505 1.000 25.43209 95 VAL M CA 1
ATOM 5565 C C . VAL D 2 95 ? 69.37205 0.40143 20.70946 1.000 26.76293 95 VAL M C 1
ATOM 5566 O O . VAL D 2 95 ? 69.90760 -0.63900 20.30525 1.000 30.10842 95 VAL M O 1
ATOM 5570 N N . THR D 2 96 ? 69.58044 0.88087 21.93582 1.000 25.89346 96 THR M N 1
ATOM 5571 C CA . THR D 2 96 ? 70.54402 0.28589 22.85111 1.000 28.93475 96 THR M CA 1
ATOM 5572 C C . THR D 2 96 ? 69.91312 -0.35926 24.07492 1.000 31.96502 96 THR M C 1
ATOM 5573 O O . THR D 2 96 ? 70.63092 -1.00688 24.84990 1.000 34.08131 96 THR M O 1
ATOM 5577 N N . SER D 2 97 ? 68.60801 -0.20332 24.27774 1.000 32.56282 97 SER M N 1
ATOM 5578 C CA . SER D 2 97 ? 67.96318 -0.74979 25.45982 1.000 33.19171 97 SER M CA 1
ATOM 5579 C C . SER D 2 97 ? 66.54092 -1.15976 25.10897 1.000 30.15922 97 SER M C 1
ATOM 5580 O O . SER D 2 97 ? 66.03094 -0.87277 24.02287 1.000 27.98985 97 SER M O 1
ATOM 5583 N N . ASP D 2 98 ? 65.90071 -1.82962 26.05714 1.000 28.15122 98 ASP M N 1
ATOM 5584 C CA . ASP D 2 98 ? 64.54487 -2.33787 25.87964 1.000 28.53154 98 ASP M CA 1
ATOM 5585 C C . ASP D 2 98 ? 63.51538 -1.35542 26.42709 1.000 31.78991 98 ASP M C 1
ATOM 5586 O O . ASP D 2 98 ? 62.62011 -1.70625 27.19239 1.000 36.58057 98 ASP M O 1
ATOM 5591 N N . TYR D 2 99 ? 63.64901 -0.10370 25.99621 1.000 29.60126 99 TYR M N 1
ATOM 5592 C CA . TYR D 2 99 ? 62.89580 1.03424 26.50877 1.000 31.05738 99 TYR M CA 1
ATOM 5593 C C . TYR D 2 99 ? 62.17376 1.70652 25.35053 1.000 26.61997 99 TYR M C 1
ATOM 5594 O O . TYR D 2 99 ? 62.77481 1.93032 24.29523 1.000 26.31478 99 TYR M O 1
ATOM 5603 N N . GLY D 2 100 ? 60.90125 2.02824 25.53740 1.000 23.78823 100 GLY M N 1
ATOM 5604 C CA . GLY D 2 100 ? 60.18842 2.82218 24.55339 1.000 21.30203 100 GLY M CA 1
ATOM 5605 C C . GLY D 2 100 ? 58.71815 2.45517 24.50060 1.000 18.95151 100 GLY M C 1
ATOM 5606 O O . GLY D 2 100 ? 58.22950 1.61467 25.25740 1.000 21.64016 100 GLY M O 1
ATOM 5607 N N . GLY D 2 101 ? 58.01661 3.11512 23.59214 1.000 16.53353 101 GLY M N 1
ATOM 5608 C CA . GLY D 2 101 ? 56.60215 2.86104 23.42814 1.000 16.99030 101 GLY M CA 1
ATOM 5609 C C . GLY D 2 101 ? 55.88111 4.10427 22.91349 1.000 15.34412 101 GLY M C 1
ATOM 5610 O O . GLY D 2 101 ? 56.42430 4.85906 22.10630 1.000 15.52330 101 GLY M O 1
ATOM 5611 N N . PHE D 2 102 ? 54.65157 4.28997 23.39346 1.000 14.91035 102 PHE M N 1
ATOM 5612 C CA . PHE D 2 102 ? 53.76075 5.32429 22.89394 1.000 15.64828 102 PHE M CA 1
ATOM 5613 C C . PHE D 2 102 ? 53.32461 6.21348 24.04592 1.000 15.60082 102 PHE M C 1
ATOM 5614 O O . PHE D 2 102 ? 52.97073 5.71930 25.12297 1.000 18.94559 102 PHE M O 1
ATOM 5622 N N . ALA D 2 103 ? 53.36230 7.52429 23.82371 1.000 15.56705 103 ALA M N 1
ATOM 5623 C CA . ALA D 2 103 ? 52.95131 8.49292 24.83027 1.000 16.29576 103 ALA M CA 1
ATOM 5624 C C . ALA D 2 103 ? 51.94868 9.44115 24.19481 1.000 15.72212 103 ALA M C 1
ATOM 5625 O O . ALA D 2 103 ? 52.19045 9.96417 23.10311 1.000 18.87205 103 ALA M O 1
ATOM 5627 N N . PHE D 2 104 ? 50.82619 9.65209 24.86658 1.000 15.45564 104 PHE M N 1
ATOM 5628 C CA . PHE D 2 104 ? 49.78229 10.54604 24.38629 1.000 15.35574 104 PHE M CA 1
ATOM 5629 C C . PHE D 2 104 ? 49.80527 11.85697 25.16375 1.000 16.48335 104 PHE M C 1
ATOM 5630 O O . PHE D 2 104 ? 50.02147 11.87366 26.38153 1.000 17.82921 104 PHE M O 1
ATOM 5638 N N . GLY D 2 105 ? 49.52908 12.94787 24.46967 1.000 16.48913 105 GLY M N 1
ATOM 5639 C CA . GLY D 2 105 ? 49.21556 14.18000 25.15605 1.000 17.42019 105 GLY M CA 1
ATOM 5640 C C . GLY D 2 105 ? 47.88059 14.08483 25.87312 1.000 15.67952 105 GLY M C 1
ATOM 5641 O O . GLY D 2 105 ? 47.07718 13.17422 25.65567 1.000 16.09768 105 GLY M O 1
ATOM 5642 N N . GLY D 2 106 ? 47.63242 15.06806 26.73890 1.000 14.85434 106 GLY M N 1
ATOM 5643 C CA . GLY D 2 106 ? 46.45077 15.04566 27.58632 1.000 16.71482 106 GLY M CA 1
ATOM 5644 C C . GLY D 2 106 ? 45.14209 15.36365 26.89504 1.000 17.25405 106 GLY M C 1
ATOM 5645 O O . GLY D 2 106 ? 44.08054 15.19338 27.50582 1.000 19.02327 106 GLY M O 1
ATOM 5646 N N . GLY D 2 107 ? 45.19608 15.83602 25.65456 1.000 16.40289 107 GLY M N 1
ATOM 5647 C CA . GLY D 2 107 ? 44.03126 16.14607 24.85657 1.000 16.11895 107 GLY M CA 1
ATOM 5648 C C . GLY D 2 107 ? 43.69278 17.62954 24.87938 1.000 16.02962 107 GLY M C 1
ATOM 5649 O O . GLY D 2 107 ? 44.04575 18.37342 25.80426 1.000 18.75893 107 GLY M O 1
ATOM 5650 N N . THR D 2 108 ? 42.99721 18.06730 23.82865 1.000 15.37343 108 THR M N 1
ATOM 5651 C CA . THR D 2 108 ? 42.51743 19.44240 23.71142 1.000 16.12573 108 THR M CA 1
ATOM 5652 C C . THR D 2 108 ? 41.07984 19.39981 23.22695 1.000 16.81528 108 THR M C 1
ATOM 5653 O O . THR D 2 108 ? 40.80608 18.83646 22.16299 1.000 18.46587 108 THR M O 1
ATOM 5657 N N . GLU D 2 109 ? 40.17308 20.00712 23.98500 1.000 16.43682 109 GLU M N 1
ATOM 5658 C CA . GLU D 2 109 ? 38.79490 20.16904 23.53982 1.000 17.68274 109 GLU M CA 1
ATOM 5659 C C . GLU D 2 109 ? 38.72127 21.34183 22.56582 1.000 17.97822 109 GLU M C 1
ATOM 5660 O O . GLU D 2 109 ? 39.11452 22.46524 22.90589 1.000 19.00326 109 GLU M O 1
ATOM 5666 N N . VAL D 2 110 ? 38.23222 21.09171 21.35414 1.000 16.41069 110 VAL M N 1
ATOM 5667 C CA . VAL D 2 110 ? 38.02475 22.15385 20.37218 1.000 16.02732 110 VAL M CA 1
ATOM 5668 C C . VAL D 2 110 ? 36.54061 22.49923 20.32413 1.000 15.42442 110 VAL M C 1
ATOM 5669 O O . VAL D 2 110 ? 35.70030 21.64564 20.01149 1.000 16.20565 110 VAL M O 1
ATOM 5673 N N . VAL D 2 111 ? 36.22609 23.74628 20.65176 1.000 16.61669 111 VAL M N 1
ATOM 5674 C CA . VAL D 2 111 ? 34.87563 24.28972 20.58121 1.000 17.14544 111 VAL M CA 1
ATOM 5675 C C . VAL D 2 111 ? 34.78162 25.17046 19.34308 1.000 17.86883 111 VAL M C 1
ATOM 5676 O O . VAL D 2 111 ? 35.60393 26.07401 19.14567 1.000 19.07238 111 VAL M O 1
ATOM 5680 N N . VAL D 2 112 ? 33.78810 24.91249 18.50335 1.000 18.14092 112 VAL M N 1
ATOM 5681 C CA . VAL D 2 112 ? 33.59964 25.67729 17.27984 1.000 17.96766 112 VAL M CA 1
ATOM 5682 C C . VAL D 2 112 ? 32.46986 26.66741 17.52387 1.000 21.09096 112 VAL M C 1
ATOM 5683 O O . VAL D 2 112 ? 31.34705 26.26603 17.84296 1.000 20.66487 112 VAL M O 1
ATOM 5687 N N . LYS D 2 113 ? 32.76047 27.95975 17.38512 1.000 21.20398 113 LYS M N 1
ATOM 5688 C CA . LYS D 2 113 ? 31.78254 29.00671 17.67459 1.000 23.11672 113 LYS M CA 1
ATOM 5689 C C . LYS D 2 113 ? 30.94191 29.25849 16.43239 1.000 25.45517 113 LYS M C 1
ATOM 5690 O O . LYS D 2 113 ? 31.35882 29.98088 15.52134 1.000 27.05329 113 LYS M O 1
ATOM 5696 N N . GLY D 2 114 ? 29.74703 28.67449 16.39953 1.000 24.48266 114 GLY M N 1
ATOM 5697 C CA . GLY D 2 114 ? 28.77268 28.97395 15.37256 1.000 26.67860 114 GLY M CA 1
ATOM 5698 C C . GLY D 2 114 ? 27.92547 30.17249 15.75390 1.000 27.64569 114 GLY M C 1
ATOM 5699 O O . GLY D 2 114 ? 28.24352 30.92737 16.67421 1.000 27.44838 114 GLY M O 1
ATOM 5700 N N . ASP D 2 115 ? 26.81977 30.34104 15.02755 1.000 27.95044 115 ASP M N 1
ATOM 5701 C CA . ASP D 2 115 ? 25.89382 31.42163 15.33294 1.000 28.41605 115 ASP M CA 1
ATOM 5702 C C . ASP D 2 115 ? 25.30974 31.22364 16.72762 1.000 26.02060 115 ASP M C 1
ATOM 5703 O O . ASP D 2 115 ? 24.95119 30.10016 17.09578 1.000 26.60527 115 ASP M O 1
ATOM 5708 N N . PRO D 2 116 ? 25.19466 32.28281 17.52476 1.000 25.33639 116 PRO M N 1
ATOM 5709 C CA . PRO D 2 116 ? 24.49268 32.15522 18.80714 1.000 23.72230 116 PRO M CA 1
ATOM 5710 C C . PRO D 2 116 ? 23.02781 31.80590 18.59007 1.000 23.88022 116 PRO M C 1
ATOM 5711 O O . PRO D 2 116 ? 22.38705 32.28441 17.65033 1.000 25.60363 116 PRO M O 1
ATOM 5715 N N . VAL D 2 117 ? 22.51129 30.94065 19.46027 1.000 21.77522 117 VAL M N 1
ATOM 5716 C CA . VAL D 2 117 ? 21.11865 30.50512 19.44220 1.000 22.22173 117 VAL M CA 1
ATOM 5717 C C . VAL D 2 117 ? 20.65248 30.37917 20.88554 1.000 20.90700 117 VAL M C 1
ATOM 5718 O O . VAL D 2 117 ? 21.28140 29.67703 21.68695 1.000 19.48740 117 VAL M O 1
ATOM 5722 N N . ALA D 2 118 ? 19.55249 31.04338 21.21347 1.000 21.44248 118 ALA M N 1
ATOM 5723 C CA . ALA D 2 118 ? 19.01415 30.95131 22.55981 1.000 22.82598 118 ALA M CA 1
ATOM 5724 C C . ALA D 2 118 ? 18.33598 29.59490 22.75376 1.000 21.27637 118 ALA M C 1
ATOM 5725 O O . ALA D 2 118 ? 17.70179 29.07779 21.82669 1.000 20.63268 118 ALA M O 1
ATOM 5727 N N . PRO D 2 119 ? 18.44166 28.99797 23.93877 1.000 22.07321 119 PRO M N 1
ATOM 5728 C CA . PRO D 2 119 ? 17.81365 27.69357 24.15505 1.000 21.39251 119 PRO M CA 1
ATOM 5729 C C . PRO D 2 119 ? 16.31051 27.83501 24.26795 1.000 23.08876 119 PRO M C 1
ATOM 5730 O O . PRO D 2 119 ? 15.78757 28.87114 24.68393 1.000 26.17183 119 PRO M O 1
ATOM 5734 N N . THR D 2 120 ? 15.61175 26.77418 23.89331 1.000 22.73080 120 THR M N 1
ATOM 5735 C CA . THR D 2 120 ? 14.26259 26.56873 24.39510 1.000 22.06056 120 THR M CA 1
ATOM 5736 C C . THR D 2 120 ? 14.35784 25.55224 25.51795 1.000 21.92905 120 THR M C 1
ATOM 5737 O O . THR D 2 120 ? 15.29705 24.75547 25.57224 1.000 26.20636 120 THR M O 1
ATOM 5741 N N . VAL D 2 121 ? 13.41206 25.60854 26.44207 1.000 17.96524 121 VAL M N 1
ATOM 5742 C CA . VAL D 2 121 ? 13.53359 24.86954 27.68802 1.000 16.94922 121 VAL M CA 1
ATOM 5743 C C . VAL D 2 121 ? 12.26228 24.06507 27.91540 1.000 17.52462 121 VAL M C 1
ATOM 5744 O O . VAL D 2 121 ? 11.15228 24.56145 27.68975 1.000 18.70786 121 VAL M O 1
ATOM 5748 N N . LEU D 2 122 ? 12.43288 22.81352 28.34377 1.000 16.57883 122 LEU M N 1
ATOM 5749 C CA . LEU D 2 122 ? 11.34751 21.91483 28.70371 1.000 17.32745 122 LEU M CA 1
ATOM 5750 C C . LEU D 2 122 ? 11.56308 21.45222 30.13459 1.000 17.18782 122 LEU M C 1
ATOM 5751 O O . LEU D 2 122 ? 12.70182 21.21345 30.54977 1.000 17.50586 122 LEU M O 1
ATOM 5756 N N . ILE D 2 123 ? 10.48007 21.32520 30.89246 1.000 16.63379 123 ILE M N 1
ATOM 5757 C CA . ILE D 2 123 ? 10.55195 20.77969 32.24169 1.000 16.45687 123 ILE M CA 1
ATOM 5758 C C . ILE D 2 123 ? 9.64632 19.55833 32.31758 1.000 16.33655 123 ILE M C 1
ATOM 5759 O O . ILE D 2 123 ? 8.55560 19.54396 31.73671 1.000 17.43638 123 ILE M O 1
ATOM 5764 N N . PHE D 2 124 ? 10.11519 18.52257 33.00191 1.000 17.59032 124 PHE M N 1
ATOM 5765 C CA . PHE D 2 124 ? 9.39525 17.25045 33.06901 1.000 16.96311 124 PHE M CA 1
ATOM 5766 C C . PHE D 2 124 ? 9.12145 16.88514 34.52030 1.000 18.50306 124 PHE M C 1
ATOM 5767 O O . PHE D 2 124 ? 10.05930 16.50714 35.25051 1.000 19.38777 124 PHE M O 1
ATOM 5775 N N . PRO D 2 125 ? 7.87814 16.96326 34.98157 1.000 20.40063 125 PRO M N 1
ATOM 5776 C CA . PRO D 2 125 ? 7.56306 16.53020 36.34218 1.000 21.60965 125 PRO M CA 1
ATOM 5777 C C . PRO D 2 125 ? 7.82322 15.04464 36.50154 1.000 22.47574 125 PRO M C 1
ATOM 5778 O O . PRO D 2 125 ? 7.82378 14.28906 35.51534 1.000 22.98182 125 PRO M O 1
ATOM 5782 N N . PRO D 2 126 ? 8.05132 14.58446 37.72726 1.000 23.49306 126 PRO M N 1
ATOM 5783 C CA . PRO D 2 126 ? 8.34207 13.16452 37.92872 1.000 24.42981 126 PRO M CA 1
ATOM 5784 C C . PRO D 2 126 ? 7.14800 12.30578 37.55066 1.000 25.34542 126 PRO M C 1
ATOM 5785 O O . PRO D 2 126 ? 5.99983 12.63926 37.85134 1.000 25.51582 126 PRO M O 1
ATOM 5789 N N . ALA D 2 127 ? 7.43479 11.18629 36.88943 1.000 27.01716 127 ALA M N 1
ATOM 5790 C CA . ALA D 2 127 ? 6.39184 10.22684 36.56554 1.000 27.65109 127 ALA M CA 1
ATOM 5791 C C . ALA D 2 127 ? 5.69571 9.78074 37.84328 1.000 28.40785 127 ALA M C 1
ATOM 5792 O O . ALA D 2 127 ? 6.28495 9.77919 38.92899 1.000 28.20324 127 ALA M O 1
ATOM 5794 N N . ALA D 2 128 ? 4.42123 9.40549 37.70292 1.000 28.34693 128 ALA M N 1
ATOM 5795 C CA . ALA D 2 128 ? 3.59888 9.10664 38.86917 1.000 28.53599 128 ALA M CA 1
ATOM 5796 C C . ALA D 2 128 ? 4.21084 8.01537 39.74077 1.000 29.88017 128 ALA M C 1
ATOM 5797 O O . ALA D 2 128 ? 3.99639 8.00355 40.95834 1.000 33.29777 128 ALA M O 1
ATOM 5799 N N . ASP D 2 129 ? 4.98996 7.10980 39.15293 1.000 28.32285 129 ASP M N 1
ATOM 5800 C CA . ASP D 2 129 ? 5.53800 5.98226 39.89686 1.000 30.00689 129 ASP M CA 1
ATOM 5801 C C . ASP D 2 129 ? 6.88686 6.26873 40.55309 1.000 29.68206 129 ASP M C 1
ATOM 5802 O O . ASP D 2 129 ? 7.43421 5.38166 41.21568 1.000 31.48708 129 ASP M O 1
ATOM 5807 N N . GLN D 2 130 ? 7.42807 7.48135 40.40369 1.000 28.18767 130 GLN M N 1
ATOM 5808 C CA . GLN D 2 130 ? 8.68637 7.81386 41.06610 1.000 27.32759 130 GLN M CA 1
ATOM 5809 C C . GLN D 2 130 ? 8.50432 7.98339 42.57208 1.000 29.42790 130 GLN M C 1
ATOM 5810 O O . GLN D 2 130 ? 9.31797 7.48528 43.35819 1.000 30.81798 130 GLN M O 1
ATOM 5816 N N . VAL D 2 131 ? 7.45335 8.69077 42.99458 1.000 29.16830 131 VAL M N 1
ATOM 5817 C CA . VAL D 2 131 ? 7.37510 9.12946 44.38899 1.000 31.28980 131 VAL M CA 1
ATOM 5818 C C . VAL D 2 131 ? 7.36132 7.95161 45.35790 1.000 31.78967 131 VAL M C 1
ATOM 5819 O O . VAL D 2 131 ? 7.93220 8.03605 46.45379 1.000 31.52559 131 VAL M O 1
ATOM 5823 N N . ALA D 2 132 ? 6.74885 6.82752 44.96892 1.000 30.46960 132 ALA M N 1
ATOM 5824 C CA . ALA D 2 132 ? 6.69959 5.67748 45.86551 1.000 32.51882 132 ALA M CA 1
ATOM 5825 C C . ALA D 2 132 ? 8.07778 5.09471 46.14206 1.000 33.68685 132 ALA M C 1
ATOM 5826 O O . ALA D 2 132 ? 8.23974 4.36880 47.13003 1.000 35.97108 132 ALA M O 1
ATOM 5828 N N . THR D 2 133 ? 9.07287 5.39796 45.30666 1.000 32.32676 133 THR M N 1
ATOM 5829 C CA . THR D 2 133 ? 10.41773 4.87258 45.50481 1.000 32.20950 133 THR M CA 1
ATOM 5830 C C . THR D 2 133 ? 11.17055 5.57064 46.62871 1.000 33.69925 133 THR M C 1
ATOM 5831 O O . THR D 2 133 ? 12.20921 5.06224 47.06265 1.000 36.83503 133 THR M O 1
ATOM 5835 N N . GLY D 2 134 ? 10.69554 6.71968 47.09857 1.000 32.32627 134 GLY M N 1
ATOM 5836 C CA . GLY D 2 134 ? 11.38331 7.47285 48.11776 1.000 32.19815 134 GLY M CA 1
ATOM 5837 C C . GLY D 2 134 ? 12.18487 8.65035 47.60621 1.000 31.04607 134 GLY M C 1
ATOM 5838 O O . GLY D 2 134 ? 12.51411 9.54348 48.39283 1.000 31.00464 134 GLY M O 1
ATOM 5839 N N . THR D 2 135 ? 12.52107 8.67396 46.31886 1.000 30.43718 135 THR M N 1
ATOM 5840 C CA . THR D 2 135 ? 13.18336 9.82177 45.71762 1.000 29.99391 135 THR M CA 1
ATOM 5841 C C . THR D 2 135 ? 12.47909 10.17096 44.41742 1.000 28.94713 135 THR M C 1
ATOM 5842 O O . THR D 2 135 ? 11.90551 9.30470 43.75207 1.000 29.57844 135 THR M O 1
ATOM 5846 N N . VAL D 2 136 ? 12.50886 11.45301 44.06965 1.000 25.86928 136 VAL M N 1
ATOM 5847 C CA . VAL D 2 136 ? 11.98369 11.92471 42.79605 1.000 25.50936 136 VAL M CA 1
ATOM 5848 C C . VAL D 2 136 ? 13.08920 12.67905 42.07640 1.000 23.96804 136 VAL M C 1
ATOM 5849 O O . VAL D 2 136 ? 13.91077 13.35194 42.70786 1.000 25.67634 136 VAL M O 1
ATOM 5853 N N . THR D 2 137 ? 13.11447 12.55014 40.75386 1.000 22.49196 137 THR M N 1
ATOM 5854 C CA . THR D 2 137 ? 14.07565 13.23262 39.90082 1.000 22.08245 137 THR M CA 1
ATOM 5855 C C . THR D 2 137 ? 13.28900 14.03987 38.88169 1.000 22.49395 137 THR M C 1
ATOM 5856 O O . THR D 2 137 ? 12.54458 13.46959 38.07466 1.000 23.18396 137 THR M O 1
ATOM 5860 N N . ILE D 2 138 ? 13.44061 15.36068 38.93403 1.000 20.37302 138 ILE M N 1
ATOM 5861 C CA . ILE D 2 138 ? 12.80163 16.27554 37.99635 1.000 19.67138 138 ILE M CA 1
ATOM 5862 C C . ILE D 2 138 ? 13.81958 16.59171 36.91132 1.000 19.45032 138 ILE M C 1
ATOM 5863 O O . ILE D 2 138 ? 14.99974 16.82114 37.21081 1.000 20.25307 138 ILE M O 1
ATOM 5868 N N . VAL D 2 139 ? 13.38416 16.59237 35.65027 1.000 17.84859 139 VAL M N 1
ATOM 5869 C CA . VAL D 2 139 ? 14.28832 16.77318 34.51909 1.000 17.05024 139 VAL M CA 1
ATOM 5870 C C . VAL D 2 139 ? 13.96227 18.08182 33.81257 1.000 15.68352 139 VAL M C 1
ATOM 5871 O O . VAL D 2 139 ? 12.79421 18.36934 33.52319 1.000 17.29360 139 VAL M O 1
ATOM 5875 N N . CYS D 2 140 ? 14.99957 18.85867 33.51932 1.000 17.38783 140 CYS M N 1
ATOM 5876 C CA . CYS D 2 140 ? 14.89504 20.07090 32.72135 1.000 16.04419 140 CYS M CA 1
ATOM 5877 C C . CYS D 2 140 ? 15.84525 19.94030 31.54424 1.000 16.17854 140 CYS M C 1
ATOM 5878 O O . CYS D 2 140 ? 16.99643 19.54148 31.72455 1.000 17.72296 140 CYS M O 1
ATOM 5881 N N . VAL D 2 141 ? 15.37174 20.25583 30.34502 1.000 14.92379 141 VAL M N 1
ATOM 5882 C CA . VAL D 2 141 ? 16.17430 20.12350 29.13327 1.000 15.67749 141 VAL M CA 1
ATOM 5883 C C . VAL D 2 141 ? 16.27181 21.48804 28.46458 1.000 16.08342 141 VAL M C 1
ATOM 5884 O O . VAL D 2 141 ? 15.25762 22.17918 28.30113 1.000 17.62125 141 VAL M O 1
ATOM 5888 N N . ALA D 2 142 ? 17.48885 21.87884 28.09716 1.000 15.88567 142 ALA M N 1
ATOM 5889 C CA . ALA D 2 142 ? 17.73039 23.06959 27.29385 1.000 15.48431 142 ALA M CA 1
ATOM 5890 C C . ALA D 2 142 ? 18.12377 22.59246 25.90215 1.000 15.94875 142 ALA M C 1
ATOM 5891 O O . ALA D 2 142 ? 19.12927 21.89112 25.75456 1.000 16.53244 142 ALA M O 1
ATOM 5893 N N . ASN D 2 143 ? 17.31763 22.93526 24.89519 1.000 16.32842 143 ASN M N 1
ATOM 5894 C CA . ASN D 2 143 ? 17.49892 22.42646 23.53751 1.000 18.42560 143 ASN M CA 1
ATOM 5895 C C . ASN D 2 143 ? 18.22466 23.43372 22.66083 1.000 18.36734 143 ASN M C 1
ATOM 5896 O O . ASN D 2 143 ? 17.91949 24.63042 22.69679 1.000 19.96987 143 ASN M O 1
ATOM 5901 N N . LYS D 2 144 ? 19.14362 22.92527 21.83789 1.000 16.44142 144 LYS M N 1
ATOM 5902 C CA . LYS D 2 144 ? 19.62883 23.58542 20.62230 1.000 16.96314 144 LYS M CA 1
ATOM 5903 C C . LYS D 2 144 ? 20.11393 25.01269 20.89836 1.000 17.31323 144 LYS M C 1
ATOM 5904 O O . LYS D 2 144 ? 19.52330 26.00075 20.46262 1.000 19.08955 144 LYS M O 1
ATOM 5910 N N . TYR D 2 145 ? 21.22978 25.10563 21.61361 1.000 15.79242 145 TYR M N 1
ATOM 5911 C CA . TYR D 2 145 ? 21.69571 26.41561 22.04742 1.000 15.85463 145 TYR M CA 1
ATOM 5912 C C . TYR D 2 145 ? 23.19988 26.56186 21.84912 1.000 17.00001 145 TYR M C 1
ATOM 5913 O O . TYR D 2 145 ? 23.95322 25.58410 21.85434 1.000 16.59661 145 TYR M O 1
ATOM 5922 N N . PHE D 2 146 ? 23.63380 27.81960 21.71017 1.000 17.18941 146 PHE M N 1
ATOM 5923 C CA . PHE D 2 146 ? 25.05177 28.16072 21.74118 1.000 16.75518 146 PHE M CA 1
ATOM 5924 C C . PHE D 2 146 ? 25.14384 29.65198 22.01052 1.000 17.95891 146 PHE M C 1
ATOM 5925 O O . PHE D 2 146 ? 24.38430 30.41230 21.40206 1.000 19.44612 146 PHE M O 1
ATOM 5933 N N . PRO D 2 147 ? 26.04300 30.11505 22.89053 1.000 19.15915 147 PRO M N 1
ATOM 5934 C CA . PRO D 2 147 ? 27.06853 29.37764 23.64516 1.000 19.09117 147 PRO M CA 1
ATOM 5935 C C . PRO D 2 147 ? 26.52792 28.72463 24.91452 1.000 20.50099 147 PRO M C 1
ATOM 5936 O O . PRO D 2 147 ? 25.31205 28.57438 25.07309 1.000 19.92387 147 PRO M O 1
ATOM 5940 N N . ASP D 2 148 ? 27.42693 28.33176 25.81891 1.000 20.43791 148 ASP M N 1
ATOM 5941 C CA . ASP D 2 148 ? 27.06102 27.55738 26.99952 1.000 19.93553 148 ASP M CA 1
ATOM 5942 C C . ASP D 2 148 ? 26.05569 28.30927 27.86833 1.000 19.33593 148 ASP M C 1
ATOM 5943 O O . ASP D 2 148 ? 25.95665 29.54214 27.84083 1.000 19.55583 148 ASP M O 1
ATOM 5948 N N . VAL D 2 149 ? 25.30034 27.53505 28.64693 1.000 19.32286 149 VAL M N 1
ATOM 5949 C CA . VAL D 2 149 ? 24.30639 28.05663 29.57043 1.000 20.09622 149 VAL M CA 1
ATOM 5950 C C . VAL D 2 149 ? 24.67968 27.64575 30.99057 1.000 20.45229 149 VAL M C 1
ATOM 5951 O O . VAL D 2 149 ? 25.49512 26.75231 31.21505 1.000 22.16245 149 VAL M O 1
ATOM 5955 N N . THR D 2 150 ? 24.04435 28.30535 31.95377 1.000 20.59652 150 THR M N 1
ATOM 5956 C CA . THR D 2 150 ? 24.03806 27.85884 33.33767 1.000 23.10364 150 THR M CA 1
ATOM 5957 C C . THR D 2 150 ? 22.59670 27.58175 33.74742 1.000 23.24066 150 THR M C 1
ATOM 5958 O O . THR D 2 150 ? 21.66512 28.23432 33.26943 1.000 23.31424 150 THR M O 1
ATOM 5962 N N . VAL D 2 151 ? 22.41590 26.58415 34.61144 1.000 25.62024 151 VAL M N 1
ATOM 5963 C CA . VAL D 2 151 ? 21.09770 26.16955 35.08042 1.000 26.50364 151 VAL M CA 1
ATOM 5964 C C . VAL D 2 151 ? 20.96598 26.49452 36.56182 1.000 25.69758 151 VAL M C 1
ATOM 5965 O O . VAL D 2 151 ? 21.89539 26.27193 37.34911 1.000 27.10307 151 VAL M O 1
ATOM 5969 N N . THR D 2 152 ? 19.80375 27.02152 36.93559 1.000 24.49734 152 THR M N 1
ATOM 5970 C CA . THR D 2 152 ? 19.43661 27.26133 38.32320 1.000 25.77170 152 THR M CA 1
ATOM 5971 C C . THR D 2 152 ? 18.09007 26.60505 38.57568 1.000 23.54486 152 THR M C 1
ATOM 5972 O O . THR D 2 152 ? 17.17945 26.70048 37.74752 1.000 23.97831 152 THR M O 1
ATOM 5976 N N . TRP D 2 153 ? 17.97643 25.91273 39.70148 1.000 23.59500 153 TRP M N 1
ATOM 5977 C CA . TRP D 2 153 ? 16.72904 25.29740 40.12313 1.000 24.68358 153 TRP M CA 1
ATOM 5978 C C . TRP D 2 153 ? 16.19641 26.04871 41.33205 1.000 26.28947 153 TRP M C 1
ATOM 5979 O O . TRP D 2 153 ? 16.95959 26.40893 42.23458 1.000 29.21188 153 TRP M O 1
ATOM 5990 N N . GLU D 2 154 ? 14.89077 26.29207 41.34739 1.000 24.92793 154 GLU M N 1
ATOM 5991 C CA . GLU D 2 154 ? 14.23878 26.89702 42.49979 1.000 26.79503 154 GLU M CA 1
ATOM 5992 C C . GLU D 2 154 ? 13.07265 26.02501 42.93396 1.000 26.48808 154 GLU M C 1
ATOM 5993 O O . GLU D 2 154 ? 12.34928 25.47302 42.09926 1.000 25.08159 154 GLU M O 1
ATOM 5999 N N . VAL D 2 155 ? 12.89132 25.90903 44.24377 1.000 27.22502 155 VAL M N 1
ATOM 6000 C CA . VAL D 2 155 ? 11.78613 25.16546 44.82462 1.000 28.58090 155 VAL M CA 1
ATOM 6001 C C . VAL D 2 155 ? 11.09513 26.12800 45.77372 1.000 31.47433 155 VAL M C 1
ATOM 6002 O O . VAL D 2 155 ? 11.66509 26.49211 46.80870 1.000 33.28628 155 VAL M O 1
ATOM 6006 N N . ASP D 2 156 ? 9.88172 26.55371 45.42001 1.000 31.71447 156 ASP M N 1
ATOM 6007 C CA . ASP D 2 156 ? 9.17185 27.59533 46.16469 1.000 33.06756 156 ASP M CA 1
ATOM 6008 C C . ASP D 2 156 ? 10.03276 28.84953 46.32231 1.000 35.17567 156 ASP M C 1
ATOM 6009 O O . ASP D 2 156 ? 10.05524 29.48823 47.37616 1.000 34.14640 156 ASP M O 1
ATOM 6014 N N . GLY D 2 157 ? 10.75873 29.20194 45.26155 1.000 37.51648 157 GLY M N 1
ATOM 6015 C CA . GLY D 2 157 ? 11.63904 30.35069 45.28408 1.000 39.46157 157 GLY M CA 1
ATOM 6016 C C . GLY D 2 157 ? 12.99096 30.12618 45.92702 1.000 43.05279 157 GLY M C 1
ATOM 6017 O O . GLY D 2 157 ? 13.84727 31.01517 45.84770 1.000 47.01498 157 GLY M O 1
ATOM 6018 N N . THR D 2 158 ? 13.22155 28.97594 46.55677 1.000 43.73688 158 THR M N 1
ATOM 6019 C CA . THR D 2 158 ? 14.49988 28.67876 47.19651 1.000 44.38287 158 THR M CA 1
ATOM 6020 C C . THR D 2 158 ? 15.45485 28.12781 46.14339 1.000 43.30674 158 THR M C 1
ATOM 6021 O O . THR D 2 158 ? 15.26577 27.01040 45.65023 1.000 41.67532 158 THR M O 1
ATOM 6025 N N . THR D 2 159 ? 16.47973 28.90957 45.80011 1.000 43.01039 159 THR M N 1
ATOM 6026 C CA . THR D 2 159 ? 17.51213 28.42324 44.89411 1.000 42.12139 159 THR M CA 1
ATOM 6027 C C . THR D 2 159 ? 18.16654 27.18573 45.49251 1.000 41.14722 159 THR M C 1
ATOM 6028 O O . THR D 2 159 ? 18.59979 27.19421 46.64897 1.000 42.63093 159 THR M O 1
ATOM 6032 N N . GLN D 2 160 ? 18.20936 26.11013 44.71268 1.000 39.90843 160 GLN M N 1
ATOM 6033 C CA . GLN D 2 160 ? 18.79699 24.86314 45.17440 1.000 40.91338 160 GLN M CA 1
ATOM 6034 C C . GLN D 2 160 ? 20.30049 24.88477 44.94489 1.000 42.79622 160 GLN M C 1
ATOM 6035 O O . GLN D 2 160 ? 20.78502 25.40868 43.93727 1.000 42.19685 160 GLN M O 1
ATOM 6041 N N . THR D 2 161 ? 21.03936 24.31451 45.89367 1.000 43.83672 161 THR M N 1
ATOM 6042 C CA . THR D 2 161 ? 22.48941 24.22415 45.79367 1.000 46.09193 161 THR M CA 1
ATOM 6043 C C . THR D 2 161 ? 22.99125 22.79646 45.96982 1.000 47.17239 161 THR M C 1
ATOM 6044 O O . THR D 2 161 ? 24.19756 22.59560 46.15628 1.000 49.46185 161 THR M O 1
ATOM 6048 N N . THR D 2 162 ? 22.10250 21.80625 45.91761 1.000 47.38203 162 THR M N 1
ATOM 6049 C CA . THR D 2 162 ? 22.47106 20.40914 46.09478 1.000 48.18189 162 THR M CA 1
ATOM 6050 C C . THR D 2 162 ? 21.48898 19.53255 45.32963 1.000 46.19672 162 THR M C 1
ATOM 6051 O O . THR D 2 162 ? 20.34522 19.92149 45.07823 1.000 46.67382 162 THR M O 1
ATOM 6055 N N . GLY D 2 163 ? 21.95017 18.33661 44.96407 1.000 41.82031 163 GLY M N 1
ATOM 6056 C CA . GLY D 2 163 ? 21.10451 17.38074 44.27492 1.000 37.28876 163 GLY M CA 1
ATOM 6057 C C . GLY D 2 163 ? 20.90327 17.63316 42.79694 1.000 34.32100 163 GLY M C 1
ATOM 6058 O O . GLY D 2 163 ? 19.92471 17.14345 42.22539 1.000 34.11464 163 GLY M O 1
ATOM 6059 N N . ILE D 2 164 ? 21.80516 18.36868 42.15364 1.000 32.28499 164 ILE M N 1
ATOM 6060 C CA . ILE D 2 164 ? 21.67122 18.73917 40.74876 1.000 30.05743 164 ILE M CA 1
ATOM 6061 C C . ILE D 2 164 ? 22.77869 18.06506 39.95348 1.000 30.46990 164 ILE M C 1
ATOM 6062 O O . ILE D 2 164 ? 23.93533 18.03271 40.38727 1.000 31.37435 164 ILE M O 1
ATOM 6067 N N . GLU D 2 165 ? 22.42672 17.53556 38.78274 1.000 29.14242 165 GLU M N 1
ATOM 6068 C CA . GLU D 2 165 ? 23.39942 16.93500 37.88175 1.000 30.53705 165 GLU M CA 1
ATOM 6069 C C . GLU D 2 165 ? 23.09294 17.39236 36.46823 1.000 27.43546 165 GLU M C 1
ATOM 6070 O O . GLU D 2 165 ? 21.92739 17.44593 36.07332 1.000 27.96075 165 GLU M O 1
ATOM 6076 N N . ASN D 2 166 ? 24.13930 17.71259 35.71076 1.000 25.15249 166 ASN M N 1
ATOM 6077 C CA . ASN D 2 166 ? 24.00596 18.25634 34.36438 1.000 24.18912 166 ASN M CA 1
ATOM 6078 C C . ASN D 2 166 ? 24.79155 17.40170 33.38097 1.000 22.37162 166 ASN M C 1
ATOM 6079 O O . ASN D 2 166 ? 25.86894 16.89448 33.70619 1.000 23.57918 166 ASN M O 1
ATOM 6084 N N . SER D 2 167 ? 24.25169 17.25300 32.17441 1.000 21.12910 167 SER M N 1
ATOM 6085 C CA . SER D 2 167 ? 24.87565 16.44371 31.13510 1.000 21.39331 167 SER M CA 1
ATOM 6086 C C . SER D 2 167 ? 24.63329 17.12155 29.79738 1.000 21.35041 167 SER M C 1
ATOM 6087 O O . SER D 2 167 ? 23.49509 17.47766 29.48947 1.000 20.67082 167 SER M O 1
ATOM 6090 N N . LYS D 2 168 ? 25.68937 17.28010 29.00084 1.000 21.72915 168 LYS M N 1
ATOM 6091 C CA . LYS D 2 168 ? 25.64551 18.07983 27.78198 1.000 23.31060 168 LYS M CA 1
ATOM 6092 C C . LYS D 2 168 ? 26.02448 17.21023 26.59090 1.000 23.87300 168 LYS M C 1
ATOM 6093 O O . LYS D 2 168 ? 27.00498 16.46416 26.65228 1.000 24.46095 168 LYS M O 1
ATOM 6099 N N . THR D 2 169 ? 25.24891 17.30292 25.51164 1.000 22.90946 169 THR M N 1
ATOM 6100 C CA . THR D 2 169 ? 25.59885 16.60222 24.28582 1.000 21.70160 169 THR M CA 1
ATOM 6101 C C . THR D 2 169 ? 26.80603 17.27012 23.62703 1.000 21.25637 169 THR M C 1
ATOM 6102 O O . THR D 2 169 ? 27.12975 18.42669 23.92114 1.000 23.27008 169 THR M O 1
ATOM 6106 N N . PRO D 2 170 ? 27.48421 16.57382 22.71759 1.000 21.15231 170 PRO M N 1
ATOM 6107 C CA . PRO D 2 170 ? 28.48829 17.25523 21.89996 1.000 21.84906 170 PRO M CA 1
ATOM 6108 C C . PRO D 2 170 ? 27.82143 18.26015 20.97864 1.000 19.56296 170 PRO M C 1
ATOM 6109 O O . PRO D 2 170 ? 26.60392 18.24643 20.76874 1.000 22.07184 170 PRO M O 1
ATOM 6113 N N . GLN D 2 171 ? 28.64010 19.15208 20.43357 1.000 17.52163 171 GLN M N 1
ATOM 6114 C CA . GLN D 2 171 ? 28.12720 20.14053 19.49773 1.000 17.62761 171 GLN M CA 1
ATOM 6115 C C . GLN D 2 171 ? 27.58478 19.45922 18.24951 1.000 17.95737 171 GLN M C 1
ATOM 6116 O O . GLN D 2 171 ? 28.17991 18.51237 17.72297 1.000 20.75369 171 GLN M O 1
ATOM 6122 N N . ASN D 2 172 ? 26.45795 19.96730 17.76558 1.000 19.08168 172 ASN M N 1
ATOM 6123 C CA . ASN D 2 172 ? 25.86773 19.45011 16.53992 1.000 20.44520 172 ASN M CA 1
ATOM 6124 C C . ASN D 2 172 ? 26.79367 19.70848 15.35572 1.000 21.46319 172 ASN M C 1
ATOM 6125 O O . ASN D 2 172 ? 27.37035 20.79003 15.21964 1.000 21.15497 172 ASN M O 1
ATOM 6130 N N . SER D 2 173 ? 26.93181 18.70045 14.48908 1.000 23.31312 173 SER M N 1
ATOM 6131 C CA . SER D 2 173 ? 27.88376 18.79270 13.38788 1.000 27.26645 173 SER M CA 1
ATOM 6132 C C . SER D 2 173 ? 27.43037 19.75855 12.30380 1.000 29.14346 173 SER M C 1
ATOM 6133 O O . SER D 2 173 ? 28.25438 20.17478 11.47921 1.000 32.55777 173 SER M O 1
ATOM 6136 N N . ALA D 2 174 ? 26.15165 20.13133 12.28657 1.000 29.51849 174 ALA M N 1
ATOM 6137 C CA . ALA D 2 174 ? 25.63754 21.06908 11.29668 1.000 30.13135 174 ALA M CA 1
ATOM 6138 C C . ALA D 2 174 ? 25.61988 22.51018 11.79015 1.000 30.28304 174 ALA M C 1
ATOM 6139 O O . ALA D 2 174 ? 26.03416 23.41297 11.05696 1.000 32.89592 174 ALA M O 1
ATOM 6141 N N . ASP D 2 175 ? 25.14195 22.75070 13.01622 1.000 27.17483 175 ASP M N 1
ATOM 6142 C CA . ASP D 2 175 ? 24.92079 24.11317 13.49357 1.000 25.32893 175 ASP M CA 1
ATOM 6143 C C . ASP D 2 175 ? 25.65205 24.44543 14.79071 1.000 23.06011 175 ASP M C 1
ATOM 6144 O O . ASP D 2 175 ? 25.43584 25.53187 15.34730 1.000 23.34277 175 ASP M O 1
ATOM 6149 N N . CYS D 2 176 ? 26.49060 23.54127 15.29799 1.000 20.36995 176 CYS M N 1
ATOM 6150 C CA . CYS D 2 176 ? 27.36123 23.77971 16.44413 1.000 19.08905 176 CYS M CA 1
ATOM 6151 C C . CYS D 2 176 ? 26.61200 23.82992 17.77589 1.000 17.78491 176 CYS M C 1
ATOM 6152 O O . CYS D 2 176 ? 27.24161 24.09538 18.81297 1.000 19.14093 176 CYS M O 1
ATOM 6155 N N . THR D 2 177 ? 25.30181 23.59660 17.79632 1.000 15.07241 177 THR M N 1
ATOM 6156 C CA . THR D 2 177 ? 24.55777 23.79611 19.03535 1.000 16.24516 177 THR M CA 1
ATOM 6157 C C . THR D 2 177 ? 24.72218 22.62076 19.99448 1.000 15.04488 177 THR M C 1
ATOM 6158 O O . THR D 2 177 ? 25.00053 21.48462 19.60209 1.000 16.58111 177 THR M O 1
ATOM 6162 N N . TYR D 2 178 ? 24.50469 22.91663 21.27114 1.000 15.01978 178 TYR M N 1
ATOM 6163 C CA . TYR D 2 178 ? 24.48030 21.93469 22.34387 1.000 14.42040 178 TYR M CA 1
ATOM 6164 C C . TYR D 2 178 ? 23.04178 21.63143 22.74038 1.000 15.25865 178 TYR M C 1
ATOM 6165 O O . TYR D 2 178 ? 22.09917 22.34666 22.38596 1.000 15.55828 178 TYR M O 1
ATOM 6174 N N . ASN D 2 179 ? 22.89344 20.56149 23.51825 1.000 17.03855 179 ASN M N 1
ATOM 6175 C CA . ASN D 2 179 ? 21.68468 20.28394 24.27612 1.000 17.00034 179 ASN M CA 1
ATOM 6176 C C . ASN D 2 179 ? 22.10936 19.87162 25.67289 1.000 16.91866 179 ASN M C 1
ATOM 6177 O O . ASN D 2 179 ? 23.17353 19.27521 25.85834 1.000 18.04913 179 ASN M O 1
ATOM 6182 N N . LEU D 2 180 ? 21.28272 20.19478 26.66156 1.000 15.57527 180 LEU M N 1
ATOM 6183 C CA . LEU D 2 180 ? 21.66542 19.92843 28.03874 1.000 17.47311 180 LEU M CA 1
ATOM 6184 C C . LEU D 2 180 ? 20.48830 19.34754 28.79810 1.000 16.86515 180 LEU M C 1
ATOM 6185 O O . LEU D 2 180 ? 19.35158 19.80839 28.65794 1.000 17.42412 180 LEU M O 1
ATOM 6190 N N . SER D 2 181 ? 20.77587 18.34148 29.61324 1.000 16.89360 181 SER M N 1
ATOM 6191 C CA . SER D 2 181 ? 19.81042 17.78197 30.54304 1.000 18.04847 181 SER M CA 1
ATOM 6192 C C . SER D 2 181 ? 20.28975 18.09657 31.95077 1.000 21.00809 181 SER M C 1
ATOM 6193 O O . SER D 2 181 ? 21.44406 17.81831 32.28883 1.000 25.20757 181 SER M O 1
ATOM 6196 N N . SER D 2 182 ? 19.41755 18.70629 32.75060 1.000 19.02605 182 SER M N 1
ATOM 6197 C CA . SER D 2 182 ? 19.68570 19.02445 34.14777 1.000 19.56920 182 SER M CA 1
ATOM 6198 C C . SER D 2 182 ? 18.64709 18.30136 34.98628 1.000 22.12875 182 SER M C 1
ATOM 6199 O O . SER D 2 182 ? 17.44733 18.39441 34.69863 1.000 24.71529 182 SER M O 1
ATOM 6202 N N . THR D 2 183 ? 19.09584 17.58514 36.01559 1.000 23.65918 183 THR M N 1
ATOM 6203 C CA . THR D 2 183 ? 18.19155 16.84513 36.88381 1.000 24.41523 183 THR M CA 1
ATOM 6204 C C . THR D 2 183 ? 18.33178 17.32926 38.31846 1.000 23.22690 183 THR M C 1
ATOM 6205 O O . THR D 2 183 ? 19.44478 17.57823 38.80128 1.000 25.30486 183 THR M O 1
ATOM 6209 N N . LEU D 2 184 ? 17.19226 17.48452 38.98353 1.000 23.04647 184 LEU M N 1
ATOM 6210 C CA . LEU D 2 184 ? 17.14090 17.79250 40.40561 1.000 21.86359 184 LEU M CA 1
ATOM 6211 C C . LEU D 2 184 ? 16.52519 16.59750 41.11304 1.000 24.04145 184 LEU M C 1
ATOM 6212 O O . LEU D 2 184 ? 15.41499 16.17544 40.77225 1.000 24.26482 184 LEU M O 1
ATOM 6217 N N . THR D 2 185 ? 17.24553 16.04830 42.08424 1.000 25.20704 185 THR M N 1
ATOM 6218 C CA . THR D 2 185 ? 16.79088 14.88446 42.82942 1.000 26.11166 185 THR M CA 1
ATOM 6219 C C . THR D 2 185 ? 16.49852 15.29666 44.26705 1.000 26.80284 185 THR M C 1
ATOM 6220 O O . THR D 2 185 ? 17.33263 15.93853 44.91479 1.000 28.54586 185 THR M O 1
ATOM 6224 N N . LEU D 2 186 ? 15.30353 14.95132 44.74280 1.000 24.72842 186 LEU M N 1
ATOM 6225 C CA . LEU D 2 186 ? 14.84821 15.24894 46.09552 1.000 26.35602 186 LEU M CA 1
ATOM 6226 C C . LEU D 2 186 ? 14.30075 13.97050 46.71306 1.000 27.17128 186 LEU M C 1
ATOM 6227 O O . LEU D 2 186 ? 13.97203 13.01658 46.00662 1.000 26.79096 186 LEU M O 1
ATOM 6232 N N . THR D 2 187 ? 14.18989 13.95145 48.04325 1.000 28.13063 187 THR M N 1
ATOM 6233 C CA . THR D 2 187 ? 13.41227 12.88687 48.65957 1.000 27.85995 187 THR M CA 1
ATOM 6234 C C . THR D 2 187 ? 11.93137 13.11050 48.37417 1.000 28.77731 187 THR M C 1
ATOM 6235 O O . THR D 2 187 ? 11.48652 14.22891 48.08879 1.000 28.58175 187 THR M O 1
ATOM 6239 N N . SER D 2 188 ? 11.16223 12.02298 48.43895 1.000 29.82779 188 SER M N 1
ATOM 6240 C CA . SER D 2 188 ? 9.72123 12.13992 48.24575 1.000 31.51285 188 SER M CA 1
ATOM 6241 C C . SER D 2 188 ? 9.10567 13.08673 49.26878 1.000 30.80616 188 SER M C 1
ATOM 6242 O O . SER D 2 188 ? 8.19774 13.86168 48.94536 1.000 30.20456 188 SER M O 1
ATOM 6245 N N . THR D 2 189 ? 9.60820 13.05404 50.50405 1.000 31.27645 189 THR M N 1
ATOM 6246 C CA . THR D 2 189 ? 9.10885 13.95136 51.54076 1.000 31.47493 189 THR M CA 1
ATOM 6247 C C . THR D 2 189 ? 9.38483 15.40770 51.19243 1.000 30.64317 189 THR M C 1
ATOM 6248 O O . THR D 2 189 ? 8.51872 16.27276 51.37639 1.000 32.15932 189 THR M O 1
ATOM 6252 N N . GLN D 2 190 ? 10.58744 15.69935 50.69082 1.000 29.80040 190 GLN M N 1
ATOM 6253 C CA . GLN D 2 190 ? 10.89689 17.05339 50.24673 1.000 29.33318 190 GLN M CA 1
ATOM 6254 C C . GLN D 2 190 ? 9.98367 17.46641 49.10360 1.000 28.86979 190 GLN M C 1
ATOM 6255 O O . GLN D 2 190 ? 9.41342 18.56478 49.11293 1.000 28.54016 190 GLN M O 1
ATOM 6261 N N . TYR D 2 191 ? 9.82413 16.58396 48.11302 1.000 27.62799 191 TYR M N 1
ATOM 6262 C CA . TYR D 2 191 ? 9.02885 16.91596 46.93443 1.000 25.97804 191 TYR M CA 1
ATOM 6263 C C . TYR D 2 191 ? 7.58669 17.22294 47.30885 1.000 27.09621 191 TYR M C 1
ATOM 6264 O O . TYR D 2 191 ? 7.00759 18.21128 46.83976 1.000 26.82137 191 TYR M O 1
ATOM 6273 N N . ASN D 2 192 ? 6.98893 16.38488 48.15521 1.000 28.71262 192 ASN M N 1
ATOM 6274 C CA . ASN D 2 192 ? 5.59381 16.56454 48.53035 1.000 29.80578 192 ASN M CA 1
ATOM 6275 C C . ASN D 2 192 ? 5.37837 17.70864 49.51215 1.000 31.50434 192 ASN M C 1
ATOM 6276 O O . ASN D 2 192 ? 4.22326 18.03354 49.81078 1.000 32.75068 192 ASN M O 1
ATOM 6281 N N . SER D 2 193 ? 6.44811 18.32004 50.01933 1.000 31.62544 193 SER M N 1
ATOM 6282 C CA . SER D 2 193 ? 6.34615 19.43365 50.95260 1.000 33.37581 193 SER M CA 1
ATOM 6283 C C . SER D 2 193 ? 6.43591 20.78911 50.27132 1.000 31.95652 193 SER M C 1
ATOM 6284 O O . SER D 2 193 ? 6.36287 21.81617 50.95576 1.000 31.00413 193 SER M O 1
ATOM 6287 N N . HIS D 2 194 ? 6.61023 20.82362 48.95130 1.000 31.40589 194 HIS M N 1
ATOM 6288 C CA . HIS D 2 194 ? 6.72268 22.08138 48.23309 1.000 30.28652 194 HIS M CA 1
ATOM 6289 C C . HIS D 2 194 ? 5.87221 22.02000 46.97266 1.000 29.24249 194 HIS M C 1
ATOM 6290 O O . HIS D 2 194 ? 5.47448 20.94442 46.51662 1.000 28.94337 194 HIS M O 1
ATOM 6297 N N . LYS D 2 195 ? 5.61059 23.19647 46.40343 1.000 27.15243 195 LYS M N 1
ATOM 6298 C CA . LYS D 2 195 ? 4.61837 23.34955 45.34844 1.000 28.20183 195 LYS M CA 1
ATOM 6299 C C . LYS D 2 195 ? 5.23083 23.69952 43.99836 1.000 26.43329 195 LYS M C 1
ATOM 6300 O O . LYS D 2 195 ? 5.00195 22.98584 43.02039 1.000 25.98285 195 LYS M O 1
ATOM 6306 N N . GLU D 2 196 ? 5.99909 24.78155 43.91337 1.000 25.16826 196 GLU M N 1
ATOM 6307 C CA . GLU D 2 196 ? 6.45727 25.31065 42.63438 1.000 24.05576 196 GLU M CA 1
ATOM 6308 C C . GLU D 2 196 ? 7.88784 24.87596 42.35589 1.000 24.35311 196 GLU M C 1
ATOM 6309 O O . GLU D 2 196 ? 8.78328 25.09024 43.18144 1.000 25.03249 196 GLU M O 1
ATOM 6315 N N . TYR D 2 197 ? 8.10060 24.29226 41.17999 1.000 21.82966 197 TYR M N 1
ATOM 6316 C CA . TYR D 2 197 ? 9.40691 23.79954 40.76250 1.000 20.96151 197 TYR M CA 1
ATOM 6317 C C . TYR D 2 197 ? 9.79831 24.51278 39.48072 1.000 20.37275 197 TYR M C 1
ATOM 6318 O O . TYR D 2 197 ? 9.05791 24.46811 38.49150 1.000 20.79471 197 TYR M O 1
ATOM 6327 N N . THR D 2 198 ? 10.95532 25.17166 39.50385 1.000 19.72415 198 THR M N 1
ATOM 6328 C CA . THR D 2 198 ? 11.36403 26.08019 38.44500 1.000 18.49439 198 THR M CA 1
ATOM 6329 C C . THR D 2 198 ? 12.77106 25.74260 37.97875 1.000 19.02837 198 THR M C 1
ATOM 6330 O O . THR D 2 198 ? 13.67664 25.54432 38.79888 1.000 19.11811 198 THR M O 1
ATOM 6334 N N . CYS D 2 199 ? 12.94209 25.67867 36.66228 1.000 17.65108 199 CYS M N 1
ATOM 6335 C CA . CYS D 2 199 ? 14.24088 25.54815 36.02084 1.000 17.92050 199 CYS M CA 1
ATOM 6336 C C . CYS D 2 199 ? 14.50663 26.83297 35.24846 1.000 16.66053 199 CYS M C 1
ATOM 6337 O O . CYS D 2 199 ? 13.68796 27.23957 34.41955 1.000 17.72900 199 CYS M O 1
ATOM 6340 N N . LYS D 2 200 ? 15.63839 27.47637 35.52053 1.000 17.44201 200 LYS M N 1
ATOM 6341 C CA . LYS D 2 200 ? 16.00072 28.72379 34.85894 1.000 17.21816 200 LYS M CA 1
ATOM 6342 C C . LYS D 2 200 ? 17.31163 28.49770 34.12283 1.000 16.72004 200 LYS M C 1
ATOM 6343 O O . LYS D 2 200 ? 18.30626 28.08835 34.72984 1.000 17.25470 200 LYS M O 1
ATOM 6349 N N . VAL D 2 201 ? 17.31154 28.74943 32.81949 1.000 14.91284 201 VAL M N 1
ATOM 6350 C CA . VAL D 2 201 ? 18.47808 28.52904 31.97216 1.000 15.12487 201 VAL M CA 1
ATOM 6351 C C . VAL D 2 201 ? 18.97511 29.89318 31.51283 1.000 16.62298 201 VAL M C 1
ATOM 6352 O O . VAL D 2 201 ? 18.23996 30.63283 30.84609 1.000 16.73132 201 VAL M O 1
ATOM 6356 N N . THR D 2 202 ? 20.20966 30.23158 31.87579 1.000 16.12831 202 THR M N 1
ATOM 6357 C CA . THR D 2 202 ? 20.77508 31.55053 31.62299 1.000 17.66082 202 THR M CA 1
ATOM 6358 C C . THR D 2 202 ? 21.90346 31.45327 30.60905 1.000 16.84374 202 THR M C 1
ATOM 6359 O O . THR D 2 202 ? 22.78073 30.58886 30.72167 1.000 17.12289 202 THR M O 1
ATOM 6363 N N . GLN D 2 203 ? 21.87723 32.34584 29.62245 1.000 17.04574 203 GLN M N 1
ATOM 6364 C CA . GLN D 2 203 ? 22.87884 32.39091 28.55659 1.000 17.07331 203 GLN M CA 1
ATOM 6365 C C . GLN D 2 203 ? 23.23783 33.86512 28.38667 1.000 19.15954 203 GLN M C 1
ATOM 6366 O O . GLN D 2 203 ? 22.56063 34.59865 27.66138 1.000 20.83978 203 GLN M O 1
ATOM 6372 N N . GLY D 2 204 ? 24.29481 34.29349 29.06155 1.000 20.07896 204 GLY M N 1
ATOM 6373 C CA . GLY D 2 204 ? 24.62776 35.70579 29.03550 1.000 21.65389 204 GLY M CA 1
ATOM 6374 C C . GLY D 2 204 ? 23.48152 36.52117 29.60195 1.000 20.23897 204 GLY M C 1
ATOM 6375 O O . GLY D 2 204 ? 23.01937 36.29542 30.72723 1.000 22.21651 204 GLY M O 1
ATOM 6376 N N . THR D 2 205 ? 23.00385 37.48050 28.81600 1.000 18.72452 205 THR M N 1
ATOM 6377 C CA . THR D 2 205 ? 21.91110 38.35407 29.21455 1.000 19.59375 205 THR M CA 1
ATOM 6378 C C . THR D 2 205 ? 20.53770 37.81031 28.81155 1.000 19.46437 205 THR M C 1
ATOM 6379 O O . THR D 2 205 ? 19.54540 38.54005 28.88566 1.000 20.61958 205 THR M O 1
ATOM 6383 N N . THR D 2 206 ? 20.46177 36.55269 28.39143 1.000 16.77288 206 THR M N 1
ATOM 6384 C CA . THR D 2 206 ? 19.21217 35.88588 28.06240 1.000 17.03535 206 THR M CA 1
ATOM 6385 C C . THR D 2 206 ? 18.91143 34.86876 29.15181 1.000 16.61536 206 THR M C 1
ATOM 6386 O O . THR D 2 206 ? 19.82139 34.19202 29.64311 1.000 18.41876 206 THR M O 1
ATOM 6390 N N . SER D 2 207 ? 17.63790 34.75624 29.52364 1.000 16.59339 207 SER M N 1
ATOM 6391 C CA . SER D 2 207 ? 17.18785 33.75465 30.47889 1.000 17.75067 207 SER M CA 1
ATOM 6392 C C . SER D 2 207 ? 15.87119 33.16911 30.00427 1.000 17.78342 207 SER M C 1
ATOM 6393 O O . SER D 2 207 ? 15.02326 33.88504 29.46404 1.000 18.05911 207 SER M O 1
ATOM 6396 N N . VAL D 2 208 ? 15.70682 31.86618 30.20160 1.000 16.45891 208 VAL M N 1
ATOM 6397 C CA . VAL D 2 208 ? 14.45506 31.18715 29.90054 1.000 16.90553 208 VAL M CA 1
ATOM 6398 C C . VAL D 2 208 ? 14.08289 30.36694 31.12285 1.000 17.87452 208 VAL M C 1
ATOM 6399 O O . VAL D 2 208 ? 14.92136 29.63397 31.66210 1.000 18.46915 208 VAL M O 1
ATOM 6403 N N . VAL D 2 209 ? 12.83513 30.49985 31.56198 1.000 18.67162 209 VAL M N 1
ATOM 6404 C CA . VAL D 2 209 ? 12.36164 29.91560 32.80926 1.000 19.45861 209 VAL M CA 1
ATOM 6405 C C . VAL D 2 209 ? 11.14331 29.06000 32.49833 1.000 19.96224 209 VAL M C 1
ATOM 6406 O O . VAL D 2 209 ? 10.22489 29.51098 31.80752 1.000 19.30287 209 VAL M O 1
ATOM 6410 N N . GLN D 2 210 ? 11.13652 27.82617 32.99857 1.000 17.22364 210 GLN M N 1
ATOM 6411 C CA . GLN D 2 210 ? 9.96365 26.96391 32.93406 1.000 17.03767 210 GLN M CA 1
ATOM 6412 C C . GLN D 2 210 ? 9.65669 26.46944 34.33348 1.000 16.62917 210 GLN M C 1
ATOM 6413 O O . GLN D 2 210 ? 10.57211 26.13419 35.08979 1.000 18.31845 210 GLN M O 1
ATOM 6419 N N . SER D 2 211 ? 8.37227 26.43253 34.67490 1.000 18.65359 211 SER M N 1
ATOM 6420 C CA . SER D 2 211 ? 7.95083 25.97819 35.98751 1.000 20.51656 211 SER M CA 1
ATOM 6421 C C . SER D 2 211 ? 6.76916 25.03359 35.85405 1.000 20.38646 211 SER M C 1
ATOM 6422 O O . SER D 2 211 ? 6.08443 24.99284 34.82678 1.000 21.96446 211 SER M O 1
ATOM 6425 N N . PHE D 2 212 ? 6.53379 24.27411 36.92122 1.000 20.75303 212 PHE M N 1
ATOM 6426 C CA . PHE D 2 212 ? 5.26865 23.58197 37.11019 1.000 21.41911 212 PHE M CA 1
ATOM 6427 C C . PHE D 2 212 ? 4.92311 23.58930 38.59138 1.000 22.49767 212 PHE M C 1
ATOM 6428 O O . PHE D 2 212 ? 5.78924 23.77959 39.45002 1.000 23.08926 212 PHE M O 1
ATOM 6436 N N . ASN D 2 213 ? 3.64357 23.38066 38.88166 1.000 23.95021 213 ASN M N 1
ATOM 6437 C CA . ASN D 2 213 ? 3.15338 23.23035 40.24464 1.000 28.52812 213 ASN M CA 1
ATOM 6438 C C . ASN D 2 213 ? 2.83566 21.76359 40.48110 1.000 30.40472 213 ASN M C 1
ATOM 6439 O O . ASN D 2 213 ? 2.09338 21.15969 39.70056 1.000 31.35604 213 ASN M O 1
ATOM 6444 N N . ARG D 2 214 ? 3.38747 21.20496 41.56697 1.000 31.04438 214 ARG M N 1
ATOM 6445 C CA . ARG D 2 214 ? 3.26353 19.77265 41.83607 1.000 32.08864 214 ARG M CA 1
ATOM 6446 C C . ARG D 2 214 ? 1.81968 19.29036 41.73894 1.000 35.20287 214 ARG M C 1
ATOM 6447 O O . ARG D 2 214 ? 1.54914 18.22646 41.16810 1.000 37.83514 214 ARG M O 1
ATOM 6455 N N . GLY D 2 215 ? 0.87768 20.06651 42.26647 1.000 34.02751 215 GLY M N 1
ATOM 6456 C CA . GLY D 2 215 ? -0.51642 19.64984 42.25645 1.000 36.92208 215 GLY M CA 1
ATOM 6457 C C . GLY D 2 215 ? -1.22524 19.75045 40.92030 1.000 37.58634 215 GLY M C 1
ATOM 6458 O O . GLY D 2 215 ? -2.38813 19.34547 40.83157 1.000 37.74071 215 GLY M O 1
ATOM 6459 N N . ASP D 2 216 ? -0.56989 20.27941 39.88322 1.000 36.67465 216 ASP M N 1
ATOM 6460 C CA . ASP D 2 216 ? -1.18455 20.44822 38.57141 1.000 38.45638 216 ASP M CA 1
ATOM 6461 C C . ASP D 2 216 ? -0.78333 19.36809 37.57876 1.000 38.59089 216 ASP M C 1
ATOM 6462 O O . ASP D 2 216 ? -1.32653 19.33670 36.46661 1.000 38.81446 216 ASP M O 1
ATOM 6467 N N . CYS D 2 217 ? 0.15060 18.49725 37.94267 1.000 37.82338 217 CYS M N 1
ATOM 6468 C CA . CYS D 2 217 ? 0.64482 17.48947 37.02063 1.000 38.67415 217 CYS M CA 1
ATOM 6469 C C . CYS D 2 217 ? 0.49460 16.10053 37.62319 1.000 40.10057 217 CYS M C 1
ATOM 6470 O O . CYS D 2 217 ? 0.96577 15.12041 37.04816 1.000 42.31041 217 CYS M O 1
ATOM 6473 N N . ILE E 3 1 ? 2.81093 -13.12405 1.81898 1.000 18.51886 67 ILE P N 1
ATOM 6474 C CA . ILE E 3 1 ? 2.60555 -11.92046 1.02058 1.000 18.06393 67 ILE P CA 1
ATOM 6475 C C . ILE E 3 1 ? 1.20711 -11.31773 1.21049 1.000 19.33497 67 ILE P C 1
ATOM 6476 O O . ILE E 3 1 ? 1.05962 -10.09416 1.21200 1.000 18.49660 67 ILE P O 1
ATOM 6481 N N . ARG E 3 2 ? 0.18196 -12.15987 1.38178 1.000 19.94270 68 ARG P N 1
ATOM 6482 C CA . ARG E 3 2 ? -1.16189 -11.61769 1.55423 1.000 20.14390 68 ARG P CA 1
ATOM 6483 C C . ARG E 3 2 ? -1.25000 -10.80741 2.84041 1.000 20.41081 68 ARG P C 1
ATOM 6484 O O . ARG E 3 2 ? -1.79314 -9.69873 2.84950 1.000 19.23693 68 ARG P O 1
ATOM 6492 N N . ASN E 3 3 ? -0.67448 -11.32841 3.92601 1.000 19.43096 69 ASN P N 1
ATOM 6493 C CA . ASN E 3 3 ? -0.67083 -10.60130 5.19083 1.000 18.82832 69 ASN P CA 1
ATOM 6494 C C . ASN E 3 3 ? 0.07400 -9.27891 5.06256 1.000 18.83078 69 ASN P C 1
ATOM 6495 O O . ASN E 3 3 ? -0.39777 -8.24014 5.54688 1.000 19.70082 69 ASN P O 1
ATOM 6500 N N . LYS E 3 4 ? 1.23917 -9.29643 4.41034 1.000 18.52870 70 LYS P N 1
ATOM 6501 C CA . LYS E 3 4 ? 1.98283 -8.05943 4.20067 1.000 17.15241 70 LYS P CA 1
ATOM 6502 C C . LYS E 3 4 ? 1.16367 -7.07351 3.38110 1.000 19.89497 70 LYS P C 1
ATOM 6503 O O . LYS E 3 4 ? 1.16103 -5.86644 3.65796 1.000 20.27296 70 LYS P O 1
ATOM 6509 N N . SER E 3 5 ? 0.44108 -7.57914 2.38242 1.000 19.53862 71 SER P N 1
ATOM 6510 C CA . SER E 3 5 ? -0.42778 -6.72767 1.57905 1.000 22.09998 71 SER P CA 1
ATOM 6511 C C . SER E 3 5 ? -1.53305 -6.11334 2.42429 1.000 24.28214 71 SER P C 1
ATOM 6512 O O . SER E 3 5 ? -1.81941 -4.91575 2.30878 1.000 24.59902 71 SER P O 1
ATOM 6515 N N . VAL E 3 6 ? -2.18562 -6.92724 3.26263 1.000 26.17155 72 VAL P N 1
ATOM 6516 C CA . VAL E 3 6 ? -3.24056 -6.41906 4.14382 1.000 25.93989 72 VAL P CA 1
ATOM 6517 C C . VAL E 3 6 ? -2.71025 -5.26334 4.98462 1.000 26.53288 72 VAL P C 1
ATOM 6518 O O . VAL E 3 6 ? -3.34552 -4.20933 5.10758 1.000 28.60203 72 VAL P O 1
ATOM 6522 N N . ILE E 3 7 ? -1.51873 -5.44083 5.55225 1.000 25.72858 73 ILE P N 1
ATOM 6523 C CA . ILE E 3 7 ? -0.93534 -4.42638 6.42482 1.000 26.55084 73 ILE P CA 1
ATOM 6524 C C . ILE E 3 7 ? -0.60356 -3.15478 5.64874 1.000 26.88126 73 ILE P C 1
ATOM 6525 O O . ILE E 3 7 ? -1.00526 -2.05179 6.03730 1.000 30.06323 73 ILE P O 1
ATOM 6530 N N . LEU E 3 8 ? 0.12688 -3.28375 4.54069 1.000 25.82000 74 LEU P N 1
ATOM 6531 C CA . LEU E 3 8 ? 0.59836 -2.09477 3.83913 1.000 26.69126 74 LEU P CA 1
ATOM 6532 C C . LEU E 3 8 ? -0.45959 -1.48162 2.92785 1.000 29.79513 74 LEU P C 1
ATOM 6533 O O . LEU E 3 8 ? -0.47457 -0.25733 2.74180 1.000 31.18445 74 LEU P O 1
ATOM 6538 N N . LEU E 3 9 ? -1.32740 -2.29621 2.34042 1.000 30.91369 75 LEU P N 1
ATOM 6539 C CA . LEU E 3 9 ? -2.31608 -1.79767 1.39876 1.000 34.23322 75 LEU P CA 1
ATOM 6540 C C . LEU E 3 9 ? -3.71956 -1.96028 1.97688 1.000 37.81307 75 LEU P C 1
ATOM 6541 O O . LEU E 3 9 ? -4.14499 -1.17268 2.82430 1.000 42.47283 75 LEU P O 1
ATOM 6546 N N . ILE F 3 1 ? 60.54704 -3.98555 21.69456 1.000 17.01779 67 ILE Q N 1
ATOM 6547 C CA . ILE F 3 1 ? 60.62619 -2.54864 21.45101 1.000 16.66945 67 ILE Q CA 1
ATOM 6548 C C . ILE F 3 1 ? 62.00016 -2.16218 20.88658 1.000 16.21298 67 ILE Q C 1
ATOM 6549 O O . ILE F 3 1 ? 62.10672 -1.26142 20.04590 1.000 15.75912 67 ILE Q O 1
ATOM 6554 N N . ARG F 3 2 ? 63.05882 -2.83342 21.34286 1.000 15.88520 68 ARG Q N 1
ATOM 6555 C CA . ARG F 3 2 ? 64.38321 -2.47283 20.84782 1.000 16.84225 68 ARG Q CA 1
ATOM 6556 C C . ARG F 3 2 ? 64.48952 -2.74457 19.35518 1.000 17.02654 68 ARG Q C 1
ATOM 6557 O O . ARG F 3 2 ? 65.02300 -1.92440 18.60203 1.000 17.53383 68 ARG Q O 1
ATOM 6565 N N . ASN F 3 3 ? 63.97441 -3.89082 18.91242 1.000 17.59990 69 ASN Q N 1
ATOM 6566 C CA . ASN F 3 3 ? 63.99377 -4.21795 17.49381 1.000 16.42251 69 ASN Q CA 1
ATOM 6567 C C . ASN F 3 3 ? 63.15884 -3.22843 16.69616 1.000 16.38642 69 ASN Q C 1
ATOM 6568 O O . ASN F 3 3 ? 63.58056 -2.77782 15.62518 1.000 16.72564 69 ASN Q O 1
ATOM 6573 N N . LYS F 3 4 ? 61.97569 -2.86858 17.20774 1.000 15.24773 70 LYS Q N 1
ATOM 6574 C CA . LYS F 3 4 ? 61.14402 -1.88643 16.51947 1.000 15.16604 70 LYS Q CA 1
ATOM 6575 C C . LYS F 3 4 ? 61.87064 -0.55236 16.41243 1.000 16.29693 70 LYS Q C 1
ATOM 6576 O O . LYS F 3 4 ? 61.78192 0.13485 15.38956 1.000 17.58421 70 LYS Q O 1
ATOM 6582 N N . SER F 3 5 ? 62.61231 -0.18356 17.46066 1.000 16.69790 71 SER Q N 1
ATOM 6583 C CA . SER F 3 5 ? 63.38023 1.05512 17.44479 1.000 17.96218 71 SER Q CA 1
ATOM 6584 C C . SER F 3 5 ? 64.51322 0.99546 16.43020 1.000 19.53605 71 SER Q C 1
ATOM 6585 O O . SER F 3 5 ? 64.78985 1.98683 15.74500 1.000 20.69364 71 SER Q O 1
ATOM 6588 N N . VAL F 3 6 ? 65.19401 -0.14752 16.33007 1.000 20.91450 72 VAL Q N 1
ATOM 6589 C CA . VAL F 3 6 ? 66.24211 -0.29616 15.32046 1.000 22.81360 72 VAL Q CA 1
ATOM 6590 C C . VAL F 3 6 ? 65.65997 -0.07456 13.93053 1.000 23.25266 72 VAL Q C 1
ATOM 6591 O O . VAL F 3 6 ? 66.21090 0.67147 13.11205 1.000 25.34473 72 VAL Q O 1
ATOM 6595 N N . ILE F 3 7 ? 64.50166 -0.67772 13.66719 1.000 23.39798 73 ILE Q N 1
ATOM 6596 C CA . ILE F 3 7 ? 63.88299 -0.57031 12.35139 1.000 24.71549 73 ILE Q CA 1
ATOM 6597 C C . ILE F 3 7 ? 63.46669 0.86528 12.05472 1.000 24.34864 73 ILE Q C 1
ATOM 6598 O O . ILE F 3 7 ? 63.77007 1.40523 10.98476 1.000 27.76082 73 ILE Q O 1
ATOM 6603 N N . LEU F 3 8 ? 62.75142 1.50207 12.98202 1.000 23.37258 74 LEU Q N 1
ATOM 6604 C CA . LEU F 3 8 ? 62.20691 2.82915 12.70832 1.000 23.75397 74 LEU Q CA 1
ATOM 6605 C C . LEU F 3 8 ? 63.20374 3.95837 12.93759 1.000 26.58959 74 LEU Q C 1
ATOM 6606 O O . LEU F 3 8 ? 63.16600 4.95825 12.21274 1.000 27.67687 74 LEU Q O 1
ATOM 6611 N N . LEU F 3 9 ? 64.09178 3.83164 13.92611 1.000 27.90414 75 LEU Q N 1
ATOM 6612 C CA . LEU F 3 9 ? 64.91770 4.94587 14.36610 1.000 29.44476 75 LEU Q CA 1
ATOM 6613 C C . LEU F 3 9 ? 66.38616 4.80681 14.00683 1.000 34.66323 75 LEU Q C 1
ATOM 6614 O O . LEU F 3 9 ? 67.08248 5.82572 13.95327 1.000 36.85677 75 LEU Q O 1
ATOM 6619 N N . GLY F 3 10 ? 66.86864 3.59017 13.76483 1.000 37.80634 76 GLY Q N 1
ATOM 6620 C CA . GLY F 3 10 ? 68.28233 3.34917 13.52346 1.000 41.37658 76 GLY Q CA 1
ATOM 6621 C C . GLY F 3 10 ? 68.70068 3.52766 12.07814 1.000 45.55022 76 GLY Q C 1
ATOM 6622 O O . GLY F 3 10 ? 68.08584 4.29241 11.33390 1.000 48.02868 76 GLY Q O 1
#

B-factor: mean 23.82, std 9.62, range [10.96, 77.22]

Foldseek 3Di:
DKAKDWAAEAAAQAKTKMKIFADPFFFAAAWKKFKWWAAVPGDIGTAKIAGSHPPRDIDGDPVNPPFWDWGDPDRTMIMIMGGRDDQVPFTWMKMFIADDPDRHYGDPDTDDIHPTGTHGHHPDDFDFWDKDKAAAAPPDDDDQKGKIKIKGDFGPDDDKDKDKPVNPADPAKDKDDWDQDPVRGIMTMIMHMDGLPPDWMKMWMADVNVRDTDIDTHDNHPD/DKAKDFADEAEAQAKTKIKIFDDPFFFAAAWKKFKWWAAVPGDIGTAKIAGSHPPRDIDGDPVRVPFWDWGAPDRTMIMIMGGRDDQVPFTWMKMFIADDPDRHYGDPDTDGIHPTGTHGHHPDDFDAWDKDKAADAQPDDDDQKGKIKIKTDFGPDDDKDKDKPVNPDDPAKDKDDWDQDPVRTIITMIMGMDGLVPDQIWMWIADVNVRDIDIDGHHHHPD/DKAKAKDDQEDEDEQQAKDKIKIFIPFWAALQKWKWWAAPPGDTDTADGSQAHGDPPHDCLFGWDDHTGMIMTMHGNDALQRQTKMKMKGWHDDPVDPDTDMYIHPIYGYQYDFDFDFWAKDKAFFDPVQQVVFKGKIKMKTPWGDDAKDKWKDFQHHTDDDQKDKDKDAQDRHGRTIMMMMIHMDTSVVVVVTFKIKIWIGDPVDIHMDMGTPVVD/DAKAKDDQEDEDEQQAKDKIKIFAPFWAFQQKWKWWAAPPDDTDTADGSQAHGDPPHDCLFGWDDHTGMIMTMHGNDALQSFTKMKMKGWHDDPVDPDTGMYIHPIYGYQYAFDFDFWDKDKAFFDPPQQVVFKTKIKMKTPWGDDDKDKWKAFQNRTDDDQKDKDKHAQDRHGGTIMMMMMHMDTSVVVVVTFKIKMWIGDPPDIDMDIGTPVVD/DVVVVVVPD/DVVVCVVPPD

Secondary structure (DSSP, 8-state):
-EEEE---EE-TT--EEEEEEE-S----SS-EEEEEEE-TTS-EEEEEEEESSSS--EEE-GGGTTTEEEEEEETTEEEEEE-S--GGG-EEEEEEEE--SSSS---SSEEEE---EEEEE-SPPPBPPEEEEE---TTSPP-SEEEEEEEEEEEBSS--EEEEGGGTB-TTEEEPPPEE-TTS-EEEEEEEEEESTT--EEEEEEEGGGTEEEEEEE-SS--/-EEEE---EE-TT--EEEEEEE-S----SS-EEEEEEE-TTS-EEEEEEEETTSS--EEE-GGGTTTEEEEEEETTEEEEEE-S--GGG-EEEEEEEEP-SSSS---SSEEEE---EEEEE-SSPPBPPEEEEE---TTSPP-SEEEEEEEEEEEBSS--EEEEGGGTB-TTEEEPPPEE-TTS-EEEEEEEEEESSS---EEEEEEGGGTEEEEEE--SS--/---EEEE-SEEEEETT--EEEEEEESS---S-EEEEEE-TTS--EEEEETTTEEPTT--TTEEEEEETTEEEEEE-S--GGG-EEEEEEEEEE-SSSS-EEEEE---EEEEEE---B--EEEEEPPPTTTGGGTEEEEEEEEEEEBS--EEEEEETTEEP-SSEEEEEPPPPTTT--EEEEEEEEEEHHHHHT--EEEEEEEETTEEEEEEEEGGG-/--EEEE-SEEEEETT--EEEEEEESS---S-EEEEEE-TTS--EEEEETTTEEPTT--TTEEEEEETTEEEEEE-S--GGG-EEEEEEEEEE-SSSS-EEEEE---EEEEEE---BPPEEEEEPPPTTTGGGTEEEEEEEEEEEBS--EEEEEETTEE--SSEEEEEPPPPTTT--EEEEEEEEEEHHHHHT--EEEEEEEETTEEEEEEEEGGG-/-HHHHHHH-/-HHHHHHHH-

Solvent-accessible surface area: 37779 Å² total